Protein AF-A0AAW2REH7-F1 (afdb_monomer)

Solvent-accessible surface area (backbone atoms only — not comparable to full-atom values): 47106 Å² total; per-residue (Å²): 138,81,90,83,89,90,90,88,86,92,88,89,86,88,90,86,88,85,89,90,87,87,89,87,91,90,89,84,91,86,85,89,83,84,87,89,90,84,85,91,84,86,85,89,88,88,84,87,86,88,82,90,85,90,89,83,79,88,84,90,88,89,91,87,80,90,84,90,87,84,85,83,89,87,81,87,89,87,81,86,88,88,88,83,89,88,87,86,92,88,90,82,84,91,71,89,78,70,82,78,76,78,72,70,63,58,42,83,57,56,79,77,49,73,60,99,73,36,41,28,20,41,20,29,31,76,87,78,63,50,67,26,29,35,41,39,27,76,47,54,82,94,41,72,64,36,60,50,51,49,56,44,48,53,52,26,48,64,51,41,74,75,54,86,52,91,24,36,60,43,57,76,52,71,52,75,64,87,57,30,40,38,39,36,29,54,56,56,45,88,26,28,40,48,54,51,32,58,78,56,77,32,49,48,57,68,71,58,51,41,54,39,47,52,28,49,31,53,32,44,30,55,38,47,74,67,43,32,38,54,50,53,52,37,38,73,33,29,28,28,31,83,86,66,54,29,20,48,46,79,50,77,66,40,49,74,62,65,98,66,64,60,81,59,69,89,71,58,53,59,58,31,48,36,49,55,57,75,59,42,81,79,61,70,88,52,56,73,73,44,64,49,34,42,44,41,26,5,44,39,24,31,52,40,21,44,51,62,48,44,43,38,60,74,92,38,71,61,71,54,25,43,55,42,42,68,76,51,75,77,81,75,66,84,90,52,53,73,45,51,49,48,53,39,55,42,30,60,38,79,56,44,80,72,33,68,50,44,59,60,51,59,73,30,70,53,59,47,85,82,73,92,76,86,82,84,85,88,85,81,92,76,92,86,87,81,89,90,76,91,90,87,85,80,86,87,81,90,84,82,90,83,83,86,88,85,90,80,86,89,85,88,86,88,83,90,86,82,88,83,88,84,87,88,79,91,78,87,88,75,83,90,87,92,78,93,76,90,78,91,81,84,90,83,88,82,86,82,88,81,90,77,90,79,88,87,85,90,78,93,77,78,88,77,77,84,68,81,46,72,65,31,76,58,62,41,60,84,71,35,67,57,48,71,59,52,39,46,49,42,47,49,56,45,35,75,75,41,56,56,47,27,35,30,33,37,47,50,38,53,54,14,29,52,36,88,11,27,12,33,22,57,50,27,52,71,56,100,88,40,55,18,22,48,70,15,76,79,25,39,102,63,63,55,54,61,73,54,53,46,57,32,41,56,57,43,41,77,73,26,64,73,68,62,16,46,16,40,50,41,52,52,36,20,48,44,22,38,31,74,30,63,32,43,79,62,83,63,65,29,53,35,12,16,48,87,60,35,50,27,68,46,36,58,62,49,52,80,57,45,84,51,57,67,68,58,47,48,50,45,36,44,76,65,73,34,51,74,64,39,48,62,40,54,59,47,60,42,10,26,21,66,45,40,28,61,61,33,44,44,45,67,47,34,29,96,76,68,70,34,50,39,89,70,48,34,70,68,57,50,56,56,48,43,73,66,35,48,102,48,79,86,32,32,73,35,76,44,52,48,15,81,90,44,34,68,37,39,56,37,60,34,36,42,30,37,77,61,31,51,35,63,35,55,45,53,40,46,41,62,73,43,74,69,46,26,52,49,37,66,41,29,41,73,33,51,67,58,38,37,56,50,32,35,50,35,51,44,56,46,66,60,23,57,53,29,34,70,80,41,60,43,49,34,78,47,57,44,49,77,122

Nearest PDB structures (foldseek):
  3atj-assembly1_A  TM=9.822E-01  e=5.521E-32  Armoracia rusticana
  1gwu-assembly1_A  TM=9.775E-01  e=6.382E-32  Armoracia rusticana
  1gx2-assembly2_B  TM=9.798E-01  e=7.744E-32  Armoracia rusticana
  2ylj-assembly1_A  TM=9.822E-01  e=1.849E-31  Armoracia rusticana
  4atj-assembly2_B  TM=9.798E-01  e=6.497E-31  Armoracia rusticana

Radius of gyration: 36.39 Å; Cα contacts (8 Å, |Δi|>4): 1065; chains: 1; bounding box: 115×126×100 Å

Foldseek 3Di:
DDYDDDDDDDDDDDYDDDDDDDDDDDDDDDDDDDDDDDDDDDDDDDDDDDDDDDDDDDDDDDDDDDDDDDDDDDDDDDDDDDDDDDDDDDDDDDDDPPPPPDDPQKAFDAFDDADPFATWTWIAGPPPRDIWIKGKGFQDPPDPVSVVSVVLVVQLCVLQVPDDDQQAWHWDDWDDDPRMIITTTHDAPPWFQLVVCVLVPHADDLVLLLVQLLLLLRQLVRCVVQLKAQQEQARRQWGAHPVSRTHGGDSSVMDHDDQAWPQQALDYDLLLFALVSVVSVPPTDDDSQLVSLRVLSSSLQRSVCRGGVAGFPNVDPDVRSNVCNNPHFGDQDPSDDPQSSVSSVLSGPNRSVSHDHSVVSCVGVSSDPDDPDDDDDDDDDDDDDDDDDDDDDDDDDDDDDDDDDDDDDDDDDDDDDDDDDDDDDDDDDDDDDDDDDDDDDDDDDDDDDDDDDDDDDDDDDDPPPPDFDDFALCLCCPQQVCLLVLLLVLLVVVCVVPLQLLLLLLVLQLLCCQQLHLQLQQLAPDDPVAHGLCPAPCNPVHRDNSVSLQVSLVSSCVRRNQRAASSQSSLSNNQSSQVVLPFAHARAGGFFHHDQHHDNPSSNQLDDALQDALVSLQVSCVVLVHHPLLSLLSLLSLLAHKDFLLQQVCQLAQPPNNRHHNPLADPVLSVVSCVQRPPDPVRRRGIDRQQPVSHSHRWLSLLVCLVVSNGRGNNSVSLCVDPVSVVSSVVCNVDRPVSRSVNSVSSNSSSGGNGDHDPGHGRDSGSHHRD

InterPro domains:
  IPR000719 Protein kinase domain [PF00069] (106-367)
  IPR000719 Protein kinase domain [PS50011] (106-367)
  IPR000719 Protein kinase domain [SM00220] (106-367)
  IPR000823 Plant peroxidase [PR00461] (480-499)
  IPR000823 Plant peroxidase [PR00461] (504-524)
  IPR000823 Plant peroxidase [PR00461] (544-557)
  IPR000823 Plant peroxidase [PR00461] (563-573)
  IPR000823 Plant peroxidase [PR00461] (582-597)
  IPR000823 Plant peroxidase [PR00461] (629-641)
  IPR000823 Plant peroxidase [PR00461] (689-704)
  IPR000823 Plant peroxidase [PR00461] (705-722)
  IPR000823 Plant peroxidase [PR00461] (745-758)
  IPR002016 Haem peroxidase [PF00141] (491-733)
  IPR002016 Haem peroxidase [PR00458] (502-516)
  IPR002016 Haem peroxidase [PR00458] (564-581)
  IPR002016 Haem peroxidase [PR00458] (582-594)
  IPR002016 Haem peroxidase [PR00458] (630-645)
  IPR002016 Haem peroxidase [PR00458] (691-706)
  IPR002016 Haem peroxidase [PS50873] (470-771)
  IPR010255 Haem peroxidase superfamily [SSF48113] (470-771)

Secondary structure (DSSP, 8-state):
--------------------------------------------------------------------------------------------PPP---------SEEEEEEEEE-SS-EEEEEEETTT--EEEEEEEE--TT-HHHHHHHHHHHHHHHHHTT---TTBPPEEEEEEETTEEEEEEE--SEEEHHHHHHHTTT---HHHHHHHHHHHHHHHHHHHHTTEE----STTTEEEETTS-EEE---TT-EE--SS-----S-S-GGG--THHHHGGG-----HHHHHHHHHHHHHHHHHHHHHSS-TTTTS-THHHHHHHHHS-----TTS-HHHHHHHHHHT-SSGGGSPPHHHHHTSTTTS----S---------------------PPPP----PPPPP-------------PPPP------S---------------PPP----------------------BTTTTTTT-TTHHHHHHHHHHHHHHH-TTHHHHHHHHHHHHHHTT-SSSGGGPPP-SS---GGGSTTTTTT---HHHHHHHHHHHHTTSTTTS-HHHHHHHHHHHHHHHTT-------B---B-S---HHHHHHHSPPTTS-HHHHHHHHHHTT--HHHHHHHHGGGGSSEEEGGGTHHHHH-GGGSSS--TTS-HHHHHHHHHHS-SSGGGGG-EEES-TTTTTS-SSHHHHHHHTT---SHHHHHTTTSHHHHHHHHHHTT-HHHHHHHHHHHHHHHTTTT---TTSSB--SSTTS--

Structure (mmCIF, N/CA/C/O backbone):
data_AF-A0AAW2REH7-F1
#
_entry.id   AF-A0AAW2REH7-F1
#
loop_
_atom_site.group_PDB
_atom_site.id
_atom_site.type_symbol
_atom_site.label_atom_id
_atom_site.label_alt_id
_atom_site.label_comp_id
_atom_site.label_asym_id
_atom_site.label_entity_id
_atom_site.label_seq_id
_atom_site.pdbx_PDB_ins_code
_atom_site.Cartn_x
_atom_site.Cartn_y
_atom_site.Cartn_z
_atom_site.occupancy
_atom_site.B_iso_or_equiv
_atom_site.auth_seq_id
_atom_site.auth_comp_id
_atom_site.auth_asym_id
_atom_site.auth_atom_id
_atom_site.pdbx_PDB_model_num
ATOM 1 N N . MET A 1 1 ? 64.470 -9.430 25.122 1.00 32.47 1 MET A N 1
ATOM 2 C CA . MET A 1 1 ? 65.639 -10.165 24.580 1.00 32.47 1 MET A CA 1
ATOM 3 C C . MET A 1 1 ? 65.199 -11.594 24.276 1.00 32.47 1 MET A C 1
ATOM 5 O O . MET A 1 1 ? 64.355 -12.061 25.032 1.00 32.47 1 MET A O 1
ATOM 9 N N . PRO A 1 2 ? 65.805 -12.320 23.321 1.00 63.19 2 PRO A N 1
ATOM 10 C CA . PRO A 1 2 ? 66.160 -11.927 21.940 1.00 63.19 2 PRO A CA 1
ATOM 11 C C . PRO A 1 2 ? 65.569 -12.940 20.893 1.00 63.19 2 PRO A C 1
ATOM 13 O O . PRO A 1 2 ? 65.320 -14.082 21.247 1.00 63.19 2 PRO A O 1
ATOM 16 N N . ALA A 1 3 ? 65.108 -12.525 19.697 1.00 37.94 3 ALA A N 1
ATOM 17 C CA . ALA A 1 3 ? 65.809 -12.551 18.379 1.00 37.94 3 ALA A CA 1
ATOM 18 C C . ALA A 1 3 ? 65.936 -13.952 17.684 1.00 37.94 3 ALA A C 1
ATOM 20 O O . ALA A 1 3 ? 66.019 -14.944 18.393 1.00 37.94 3 ALA A O 1
ATOM 21 N N . SER A 1 4 ? 66.026 -14.151 16.347 1.00 46.75 4 SER A N 1
ATOM 22 C CA . SER A 1 4 ? 65.626 -13.365 15.140 1.00 46.75 4 SER A CA 1
ATOM 23 C C . SER A 1 4 ? 65.976 -14.073 13.791 1.00 46.75 4 SER A C 1
ATOM 25 O O . SER A 1 4 ? 67.112 -14.519 13.656 1.00 46.75 4 SER A O 1
ATOM 27 N N . SER A 1 5 ? 65.109 -13.967 12.758 1.00 44.22 5 SER A N 1
ATOM 28 C CA . SER A 1 5 ? 65.443 -13.945 11.291 1.00 44.22 5 SER A CA 1
ATOM 29 C C . SER A 1 5 ? 65.987 -15.237 10.597 1.00 44.22 5 SER A C 1
ATOM 31 O O . SER A 1 5 ? 66.189 -16.233 11.283 1.00 44.22 5 SER A O 1
ATOM 33 N N . PRO A 1 6 ? 66.355 -15.226 9.281 1.00 71.50 6 PRO A N 1
ATOM 34 C CA . PRO A 1 6 ? 65.590 -15.051 8.004 1.00 71.50 6 PRO A CA 1
ATOM 35 C C . PRO A 1 6 ? 65.781 -16.304 7.055 1.00 71.50 6 PRO A C 1
ATOM 37 O O . PRO A 1 6 ? 66.101 -17.347 7.625 1.00 71.50 6 PRO A O 1
ATOM 40 N N . PRO A 1 7 ? 65.685 -16.331 5.680 1.00 66.75 7 PRO A N 1
ATOM 41 C CA . PRO A 1 7 ? 65.258 -15.380 4.617 1.00 66.75 7 PRO A CA 1
ATOM 42 C C . PRO A 1 7 ? 64.278 -16.001 3.545 1.00 66.75 7 PRO A C 1
ATOM 44 O O . PRO A 1 7 ? 63.432 -16.814 3.897 1.00 66.75 7 PRO A O 1
ATOM 47 N N . GLY A 1 8 ? 64.371 -15.614 2.249 1.00 34.12 8 GLY A N 1
ATOM 48 C CA . GLY A 1 8 ? 63.684 -16.191 1.051 1.00 34.12 8 GLY A CA 1
ATOM 49 C C . GLY A 1 8 ? 64.672 -16.576 -0.088 1.00 34.12 8 GLY A C 1
ATOM 50 O O . GLY A 1 8 ? 65.869 -16.610 0.217 1.00 34.12 8 GLY A O 1
ATOM 51 N N . PRO A 1 9 ? 64.260 -16.852 -1.366 1.00 54.28 9 PRO A N 1
ATOM 52 C CA . PRO A 1 9 ? 64.170 -15.755 -2.374 1.00 54.28 9 PRO A CA 1
ATOM 53 C C . PRO A 1 9 ? 63.300 -15.929 -3.683 1.00 54.28 9 PRO A C 1
ATOM 55 O O . PRO A 1 9 ? 63.064 -17.029 -4.161 1.00 54.28 9 PRO A O 1
ATOM 58 N N . THR A 1 10 ? 62.913 -14.778 -4.275 1.00 33.84 10 THR A N 1
ATOM 59 C CA . THR A 1 10 ? 62.826 -14.299 -5.707 1.00 33.84 10 THR A CA 1
ATOM 60 C C . THR A 1 10 ? 62.454 -15.145 -6.964 1.00 33.84 10 THR A C 1
ATOM 62 O O . THR A 1 10 ? 62.667 -16.346 -7.050 1.00 33.84 10 THR A O 1
ATOM 65 N N . SER A 1 11 ? 61.999 -14.429 -8.016 1.00 34.47 11 SER A N 1
ATOM 66 C CA . SER A 1 11 ? 61.466 -14.864 -9.336 1.00 34.47 11 SER A CA 1
ATOM 67 C C . SER A 1 11 ? 62.386 -14.662 -10.578 1.00 34.47 11 SER A C 1
ATOM 69 O O . SER A 1 11 ? 63.440 -14.037 -10.473 1.00 34.47 11 SER A O 1
ATOM 71 N N . PRO A 1 12 ? 61.985 -15.181 -11.768 1.00 49.00 12 PRO A N 1
ATOM 72 C CA . PRO A 1 12 ? 62.268 -14.592 -13.110 1.00 49.00 12 PRO A CA 1
ATOM 73 C C . PRO A 1 12 ? 61.066 -14.703 -14.115 1.00 49.00 12 PRO A C 1
ATOM 75 O O . PRO A 1 12 ? 60.048 -15.288 -13.760 1.00 49.00 12 PRO A O 1
ATOM 78 N N . LEU A 1 13 ? 61.105 -14.322 -15.415 1.00 30.31 13 LEU A N 1
ATOM 79 C CA . LEU A 1 13 ? 61.471 -13.061 -16.120 1.00 30.31 13 LEU A CA 1
ATOM 80 C C . LEU A 1 13 ? 61.171 -13.155 -17.663 1.00 30.31 13 LEU A C 1
ATOM 82 O O . LEU A 1 13 ? 61.506 -14.153 -18.282 1.00 30.31 13 LEU A O 1
ATOM 86 N N . ASN A 1 14 ? 60.653 -12.074 -18.278 1.00 30.47 14 ASN A N 1
ATOM 87 C CA . ASN A 1 14 ? 60.900 -11.546 -19.656 1.00 30.47 14 ASN A CA 1
ATOM 88 C C . ASN A 1 14 ? 60.579 -12.250 -21.033 1.00 30.47 14 ASN A C 1
ATOM 90 O O . ASN A 1 14 ? 61.301 -13.115 -21.507 1.00 30.47 14 ASN A O 1
ATOM 94 N N . THR A 1 15 ? 59.652 -11.614 -21.788 1.00 28.64 15 THR A N 1
ATOM 95 C CA . THR A 1 15 ? 59.751 -11.017 -23.172 1.00 28.64 15 THR A CA 1
ATOM 96 C C . THR A 1 15 ? 59.997 -11.774 -24.518 1.00 28.64 15 THR A C 1
ATOM 98 O O . THR A 1 15 ? 61.102 -12.235 -24.771 1.00 28.64 15 THR A O 1
ATOM 101 N N . ARG A 1 16 ? 59.084 -11.475 -25.485 1.00 31.55 16 ARG A N 1
ATOM 102 C CA . ARG A 1 16 ? 59.263 -10.920 -26.880 1.00 31.55 16 ARG A CA 1
ATOM 103 C C . ARG A 1 16 ? 59.405 -11.791 -28.167 1.00 31.55 16 ARG A C 1
ATOM 105 O O . ARG A 1 16 ? 60.116 -12.781 -28.189 1.00 31.55 16 ARG A O 1
ATOM 112 N N . LEU A 1 17 ? 58.882 -11.185 -29.266 1.00 28.41 17 LEU A N 1
ATOM 113 C CA . LEU A 1 17 ? 59.105 -11.398 -30.730 1.00 28.41 17 LEU A CA 1
ATOM 114 C C . LEU A 1 17 ? 58.464 -12.668 -31.374 1.00 28.41 17 LEU A C 1
ATOM 116 O O . LEU A 1 17 ? 58.309 -13.661 -30.680 1.00 28.41 17 LEU A O 1
ATOM 120 N N . SER A 1 18 ? 57.995 -12.717 -32.645 1.00 27.02 18 SER A N 1
ATOM 121 C CA . SER A 1 18 ? 58.090 -11.799 -33.817 1.00 27.02 18 SER A CA 1
ATOM 122 C C . SER A 1 18 ? 56.838 -11.769 -34.748 1.00 27.02 18 SER A C 1
ATOM 124 O O . SER A 1 18 ? 56.016 -12.675 -34.744 1.00 27.02 18 SER A O 1
ATOM 126 N N . SER A 1 19 ? 56.785 -10.711 -35.572 1.00 30.02 19 SER A N 1
ATOM 127 C CA . SER A 1 19 ? 56.015 -10.362 -36.801 1.00 30.02 19 SER A CA 1
ATOM 128 C C . SER A 1 19 ? 55.495 -11.422 -37.807 1.00 30.02 19 SER A C 1
ATOM 130 O O . SER A 1 19 ? 56.209 -12.381 -38.073 1.00 30.02 19 SER A O 1
ATOM 132 N N . GLU A 1 20 ? 54.394 -11.107 -38.534 1.00 27.30 20 GLU A N 1
ATOM 133 C CA . GLU A 1 20 ? 54.388 -10.711 -39.982 1.00 27.30 20 GLU A CA 1
ATOM 134 C C . GLU A 1 20 ? 52.996 -10.195 -40.496 1.00 27.30 20 GLU A C 1
ATOM 136 O O . GLU A 1 20 ? 52.144 -9.841 -39.685 1.00 27.30 20 GLU A O 1
ATOM 141 N N . SER A 1 21 ? 52.798 -9.984 -41.813 1.00 29.58 21 SER A N 1
ATOM 142 C CA . SER A 1 21 ? 51.684 -9.250 -42.508 1.00 29.58 21 SER A CA 1
ATOM 143 C C . SER A 1 21 ? 51.266 -9.996 -43.823 1.00 29.58 21 SER A C 1
ATOM 145 O O . SER A 1 21 ? 51.865 -11.053 -44.019 1.00 29.58 21 SER A O 1
ATOM 147 N N . PRO A 1 22 ? 50.346 -9.568 -44.756 1.00 45.47 22 PRO A N 1
ATOM 148 C CA . PRO A 1 22 ? 49.723 -8.243 -45.010 1.00 45.47 22 PRO A CA 1
ATOM 149 C C . PRO A 1 22 ? 48.229 -8.203 -45.526 1.00 45.47 22 PRO A C 1
ATOM 151 O O . PRO A 1 22 ? 47.463 -9.147 -45.373 1.00 45.47 22 PRO A O 1
ATOM 154 N N . LEU A 1 23 ? 47.841 -7.051 -46.118 1.00 29.48 23 LEU A N 1
ATOM 155 C CA . LEU A 1 23 ? 46.548 -6.584 -46.709 1.00 29.48 23 LEU A CA 1
ATOM 156 C C . LEU A 1 23 ? 46.095 -7.311 -48.017 1.00 29.48 23 LEU A C 1
ATOM 158 O O . LEU A 1 23 ? 46.956 -7.928 -48.646 1.00 29.48 23 LEU A O 1
ATOM 162 N N . PRO A 1 24 ? 44.801 -7.264 -48.467 1.00 40.97 24 PRO A N 1
ATOM 163 C CA . PRO A 1 24 ? 44.053 -6.088 -49.018 1.00 40.97 24 PRO A CA 1
ATOM 164 C C . PRO A 1 24 ? 42.640 -5.868 -48.397 1.00 40.97 24 PRO A C 1
ATOM 166 O O . PRO A 1 24 ? 42.097 -6.782 -47.792 1.00 40.97 24 PRO A O 1
ATOM 169 N N . ARG A 1 25 ? 41.962 -4.699 -48.397 1.00 26.06 25 ARG A N 1
ATOM 170 C CA . ARG A 1 25 ? 41.837 -3.489 -49.266 1.00 26.06 25 ARG A CA 1
ATOM 171 C C . ARG A 1 25 ? 40.714 -3.556 -50.330 1.00 26.06 25 ARG A C 1
ATOM 173 O O . ARG A 1 25 ? 40.903 -4.151 -51.384 1.00 26.06 25 ARG A O 1
ATOM 180 N N . TRP A 1 26 ? 39.618 -2.818 -50.099 1.00 26.12 26 TRP A N 1
ATOM 181 C CA . TRP A 1 26 ? 38.770 -2.200 -51.140 1.00 26.12 26 TRP A CA 1
ATOM 182 C C . TRP A 1 26 ? 38.380 -0.769 -50.716 1.00 26.12 26 TRP A C 1
ATOM 184 O O . TRP A 1 26 ? 38.414 -0.457 -49.526 1.00 26.12 26 TRP A O 1
ATOM 194 N N . GLU A 1 27 ? 38.086 0.116 -51.674 1.00 27.11 27 GLU A N 1
ATOM 195 C CA . GLU A 1 27 ? 37.941 1.570 -51.465 1.00 27.11 27 GLU A CA 1
ATOM 196 C C . GLU A 1 27 ? 36.784 2.160 -52.288 1.00 27.11 27 GLU A C 1
ATOM 198 O O . GLU A 1 27 ? 36.673 1.834 -53.465 1.00 27.11 27 GLU A O 1
ATOM 203 N N . SER A 1 28 ? 36.007 3.086 -51.702 1.00 27.59 28 SER A N 1
ATOM 204 C CA . SER A 1 28 ? 35.508 4.344 -52.319 1.00 27.59 28 SER A CA 1
ATOM 205 C C . SER A 1 28 ? 34.491 5.012 -51.367 1.00 27.59 28 SER A C 1
ATOM 207 O O . SER A 1 28 ? 33.484 4.393 -51.043 1.00 27.59 28 SER A O 1
ATOM 209 N N . ASN A 1 29 ? 34.761 6.156 -50.728 1.00 26.52 29 ASN A N 1
ATOM 210 C CA . ASN A 1 29 ? 34.797 7.547 -51.230 1.00 26.52 29 ASN A CA 1
ATOM 211 C C . ASN A 1 29 ? 33.462 8.128 -51.747 1.00 26.52 29 ASN A C 1
ATOM 213 O O . ASN A 1 29 ? 32.888 7.637 -52.712 1.00 26.52 29 ASN A O 1
ATOM 217 N N . GLY A 1 30 ? 33.059 9.261 -51.153 1.00 25.69 30 GLY A N 1
ATOM 218 C CA . GLY A 1 30 ? 31.955 10.131 -51.581 1.00 25.69 30 GLY A CA 1
ATOM 219 C C . GLY A 1 30 ? 31.806 11.332 -50.632 1.00 25.69 30 GLY A C 1
ATOM 220 O O . GLY A 1 30 ? 31.401 11.158 -49.487 1.00 25.69 30 GLY A O 1
ATOM 221 N N . GLN A 1 31 ? 32.188 12.539 -51.069 1.00 26.86 31 GLN A N 1
ATOM 222 C CA . GLN A 1 31 ? 32.194 13.763 -50.242 1.00 26.86 31 GLN A CA 1
ATOM 223 C C . GLN A 1 31 ? 30.905 14.601 -50.377 1.00 26.86 31 GLN A C 1
ATOM 225 O O . GLN A 1 31 ? 30.107 14.409 -51.289 1.00 26.86 31 GLN A O 1
ATOM 230 N N . ALA A 1 32 ? 30.704 15.536 -49.441 1.00 27.92 32 ALA A N 1
ATOM 231 C CA . ALA A 1 32 ? 29.499 16.362 -49.305 1.00 27.92 32 ALA A CA 1
ATOM 232 C C . ALA A 1 32 ? 29.493 17.640 -50.174 1.00 27.92 32 ALA A C 1
ATOM 234 O O . ALA A 1 32 ? 30.551 18.133 -50.566 1.00 27.92 32 ALA A O 1
ATOM 235 N N . THR A 1 33 ? 28.314 18.249 -50.394 1.00 24.53 33 THR A N 1
ATOM 236 C CA . THR A 1 33 ? 28.188 19.679 -50.776 1.00 24.53 33 THR A CA 1
ATOM 237 C C . THR A 1 33 ? 26.777 20.272 -50.539 1.00 24.53 33 THR A C 1
ATOM 239 O O . THR A 1 33 ? 25.794 19.763 -51.053 1.00 24.53 33 THR A O 1
ATOM 242 N N . VAL A 1 34 ? 26.732 21.343 -49.731 1.00 24.69 34 VAL A N 1
ATOM 243 C CA . VAL A 1 34 ? 25.915 22.596 -49.728 1.00 24.69 34 VAL A CA 1
ATOM 244 C C . VAL A 1 34 ? 24.471 22.674 -50.328 1.00 24.69 34 VAL A C 1
ATOM 246 O O . VAL A 1 34 ? 24.169 22.167 -51.397 1.00 24.69 34 VAL A O 1
ATOM 249 N N . HIS A 1 35 ? 23.617 23.448 -49.625 1.00 26.72 35 HIS A N 1
ATOM 250 C CA . HIS A 1 35 ? 22.295 24.060 -49.956 1.00 26.72 35 HIS A CA 1
ATOM 251 C C . HIS A 1 35 ? 22.165 24.753 -51.356 1.00 26.72 35 HIS A C 1
ATOM 253 O O . HIS A 1 35 ? 23.213 25.006 -51.948 1.00 26.72 35 HIS A O 1
ATOM 259 N N . PRO A 1 36 ? 20.963 25.182 -51.871 1.00 30.89 36 PRO A N 1
ATOM 260 C CA . PRO A 1 36 ? 19.705 25.533 -51.163 1.00 30.89 36 PRO A CA 1
ATOM 261 C C . PRO A 1 36 ? 18.346 25.135 -51.833 1.00 30.89 36 PRO A C 1
ATOM 263 O O . PRO A 1 36 ? 18.282 24.319 -52.745 1.00 30.89 36 PRO A O 1
ATOM 266 N N . LEU A 1 37 ? 17.243 25.716 -51.324 1.00 27.11 37 LEU A N 1
ATOM 267 C CA . LEU A 1 37 ? 15.819 25.541 -51.697 1.00 27.11 37 LEU A CA 1
ATOM 268 C C . LEU A 1 37 ? 15.374 26.198 -53.026 1.00 27.11 37 LEU A C 1
ATOM 270 O O . LEU A 1 37 ? 15.891 27.257 -53.385 1.00 27.11 37 LEU A O 1
ATOM 274 N N . PRO A 1 38 ? 14.257 25.706 -53.605 1.00 28.30 38 PRO A N 1
ATOM 275 C CA . PRO A 1 38 ? 13.285 26.524 -54.341 1.00 28.30 38 PRO A CA 1
ATOM 276 C C . PRO A 1 38 ? 11.845 26.515 -53.749 1.00 28.30 38 PRO A C 1
ATOM 278 O O . PRO A 1 38 ? 11.412 25.563 -53.104 1.00 28.30 38 PRO A O 1
ATOM 281 N N . LEU A 1 39 ? 11.105 27.601 -54.014 1.00 27.64 39 LEU A N 1
ATOM 282 C CA . LEU A 1 39 ? 9.639 27.811 -53.853 1.00 27.64 39 LEU A CA 1
ATOM 283 C C . LEU A 1 39 ? 8.911 27.427 -55.188 1.00 27.64 39 LEU A C 1
ATOM 285 O O . LEU A 1 39 ? 9.640 26.932 -56.053 1.00 27.64 39 LEU A O 1
ATOM 289 N N . PRO A 1 40 ? 7.583 27.627 -55.474 1.00 37.97 40 PRO A N 1
ATOM 290 C CA . PRO A 1 40 ? 6.532 28.512 -54.889 1.00 37.97 40 PRO A CA 1
ATOM 291 C C . PRO A 1 40 ? 5.116 27.817 -54.835 1.00 37.97 40 PRO A C 1
ATOM 293 O O . PRO A 1 40 ? 5.127 26.596 -54.677 1.00 37.97 40 PRO A O 1
ATOM 296 N N . PRO A 1 41 ? 3.903 28.444 -54.987 1.00 37.81 41 PRO A N 1
ATOM 297 C CA . PRO A 1 41 ? 3.486 29.871 -55.017 1.00 37.81 41 PRO A CA 1
ATOM 298 C C . PRO A 1 41 ? 2.196 30.298 -54.239 1.00 37.81 41 PRO A C 1
ATOM 300 O O . PRO A 1 41 ? 1.243 29.538 -54.114 1.00 37.81 41 PRO A O 1
ATOM 303 N N . GLY A 1 42 ? 2.105 31.604 -53.909 1.00 28.19 42 GLY A N 1
ATOM 304 C CA . GLY A 1 42 ? 0.854 32.368 -53.642 1.00 28.19 42 GLY A CA 1
ATOM 305 C C . GLY A 1 42 ? 0.144 32.127 -52.290 1.00 28.19 42 GLY A C 1
ATOM 306 O O . GLY A 1 42 ? 0.381 31.118 -51.644 1.00 28.19 42 GLY A O 1
ATOM 307 N N . ALA A 1 43 ? -0.753 32.985 -51.774 1.00 25.75 43 ALA A N 1
ATOM 308 C CA . ALA A 1 43 ? -1.206 34.351 -52.119 1.00 25.75 43 ALA A CA 1
ATOM 309 C C . ALA A 1 43 ? -2.128 34.872 -50.964 1.00 25.75 43 ALA A C 1
ATOM 311 O O . ALA A 1 43 ? -2.781 34.050 -50.332 1.00 25.75 43 ALA A O 1
ATOM 312 N N . ALA A 1 44 ? -2.298 36.162 -50.618 1.00 27.16 44 ALA A N 1
ATOM 313 C CA . ALA A 1 44 ? -1.615 37.412 -51.002 1.00 27.16 44 ALA A CA 1
ATOM 314 C C . ALA A 1 44 ? -1.693 38.491 -49.866 1.00 27.16 44 ALA A C 1
ATOM 316 O O . ALA A 1 44 ? -1.066 38.318 -48.828 1.00 27.16 44 ALA A O 1
ATOM 317 N N . MET A 1 45 ? -2.426 39.603 -50.060 1.00 28.16 45 MET A N 1
ATOM 318 C CA . MET A 1 45 ? -2.592 40.781 -49.160 1.00 28.16 45 MET A CA 1
ATOM 319 C C . MET A 1 45 ? -4.103 40.962 -48.823 1.00 28.16 45 MET A C 1
ATOM 321 O O . MET A 1 45 ? -4.912 40.300 -49.466 1.00 28.16 45 MET A O 1
ATOM 325 N N . SER A 1 46 ? -4.629 41.796 -47.904 1.00 26.70 46 SER A N 1
ATOM 326 C CA . SER A 1 46 ? -4.168 42.911 -47.029 1.00 26.70 46 SER A C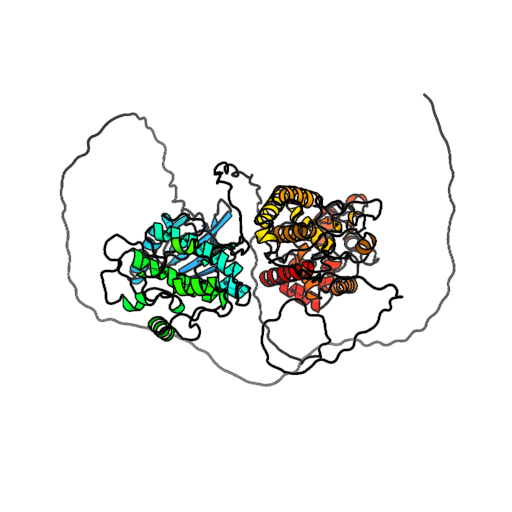A 1
ATOM 327 C C . SER A 1 46 ? -5.201 43.057 -45.851 1.00 26.70 46 SER A C 1
ATOM 329 O O . SER A 1 46 ? -6.052 42.180 -45.746 1.00 26.70 46 SER A O 1
ATOM 331 N N . SER A 1 47 ? -5.294 44.042 -44.931 1.00 27.70 47 SER A N 1
ATOM 332 C CA . SER A 1 47 ? -4.608 45.324 -44.630 1.00 27.70 47 SER A CA 1
ATOM 333 C C . SER A 1 47 ? -4.780 45.728 -43.130 1.00 27.70 47 SER A C 1
ATOM 335 O O . SER A 1 47 ? -5.309 44.968 -42.324 1.00 27.70 47 SER A O 1
ATOM 337 N N . GLN A 1 48 ? -4.370 46.954 -42.764 1.00 28.98 48 GLN A N 1
ATOM 338 C CA . GLN A 1 48 ? -4.800 47.751 -41.582 1.00 28.98 48 GLN A CA 1
ATOM 339 C C . GLN A 1 48 ? -5.865 48.818 -42.016 1.00 28.98 48 GLN A C 1
ATOM 341 O O . GLN A 1 48 ? -6.156 48.819 -43.219 1.00 28.98 48 GLN A O 1
ATOM 346 N N . PRO A 1 49 ? -6.441 49.734 -41.173 1.00 39.38 49 PRO A N 1
ATOM 347 C CA . PRO A 1 49 ? -6.114 50.111 -39.782 1.00 39.38 49 PRO A CA 1
ATOM 348 C C . PRO A 1 49 ? -7.314 50.305 -38.788 1.00 39.38 49 PRO A C 1
ATOM 350 O O . PRO A 1 49 ? -8.408 49.787 -38.970 1.00 39.38 49 PRO A O 1
ATOM 353 N N . THR A 1 50 ? -7.009 51.025 -37.699 1.00 27.45 50 THR A N 1
ATOM 354 C CA . THR A 1 50 ? -7.723 51.523 -36.489 1.00 27.45 50 THR A CA 1
ATOM 355 C C . THR A 1 50 ? -8.913 52.502 -36.720 1.00 27.45 50 THR A C 1
ATOM 357 O O . THR A 1 50 ? -9.184 52.808 -37.878 1.00 27.45 50 THR A O 1
ATOM 360 N N . PRO A 1 51 ? -9.539 53.158 -35.691 1.00 45.16 51 PRO A N 1
ATOM 361 C CA . PRO A 1 51 ? -9.815 52.821 -34.265 1.00 45.16 51 PRO A CA 1
ATOM 362 C C . PRO A 1 51 ? -11.262 53.157 -33.756 1.00 45.16 51 PRO A C 1
ATOM 364 O O . PRO A 1 51 ? -12.018 53.861 -34.410 1.00 45.16 51 PRO A O 1
ATOM 367 N N . ALA A 1 52 ? -11.533 52.819 -32.479 1.00 27.67 52 ALA A N 1
ATOM 368 C CA . ALA A 1 52 ? -12.390 53.546 -31.506 1.00 27.67 52 ALA A CA 1
ATOM 369 C C . ALA A 1 52 ? -13.927 53.660 -31.701 1.00 27.67 52 ALA A C 1
ATOM 371 O O . ALA A 1 52 ? -14.482 53.601 -32.791 1.00 27.67 52 ALA A O 1
ATOM 372 N N . SER A 1 53 ? -14.633 53.869 -30.579 1.00 29.06 53 SER A N 1
ATOM 373 C CA . SER A 1 53 ? -16.034 54.330 -30.499 1.00 29.06 53 SER A CA 1
ATOM 374 C C . SER A 1 53 ? -16.307 54.960 -29.115 1.00 29.06 53 SER A C 1
ATOM 376 O O . SER A 1 53 ? -15.869 54.385 -28.117 1.00 29.06 53 SER A O 1
ATOM 378 N N . PRO A 1 54 ? -16.977 56.129 -29.018 1.00 36.91 54 PRO A N 1
ATOM 379 C CA . PRO A 1 54 ? -17.231 56.833 -27.754 1.00 36.91 54 PRO A CA 1
ATOM 380 C C . PRO A 1 54 ? -18.653 56.605 -27.203 1.00 36.91 54 PRO A C 1
ATOM 382 O O . PRO A 1 54 ? -19.535 56.137 -27.919 1.00 36.91 54 PRO A O 1
ATOM 385 N N . ALA A 1 55 ? -18.904 57.036 -25.960 1.00 29.06 55 ALA A N 1
ATOM 386 C CA . ALA A 1 55 ? -20.258 57.176 -25.419 1.00 29.06 55 ALA A CA 1
ATOM 387 C C . ALA A 1 55 ? -20.405 58.415 -24.512 1.00 29.06 55 ALA A C 1
ATOM 389 O O . ALA A 1 55 ? -19.746 58.545 -23.483 1.00 29.06 55 ALA A O 1
ATOM 390 N N . GLY A 1 56 ? -21.327 59.294 -24.898 1.00 27.75 56 GLY A N 1
ATOM 391 C CA . GLY A 1 56 ? -21.913 60.393 -24.126 1.00 27.75 56 GLY A CA 1
ATOM 392 C C . GLY A 1 56 ? -23.270 60.746 -24.766 1.00 27.75 56 GLY A C 1
ATOM 393 O O . GLY A 1 56 ? -23.531 60.312 -25.883 1.00 27.75 56 GLY A O 1
ATOM 394 N N . SER A 1 57 ? -24.180 61.496 -24.143 1.00 29.34 57 SER A N 1
ATOM 395 C CA . SER A 1 57 ? -24.118 62.163 -22.834 1.00 29.34 57 SER A CA 1
ATOM 396 C C . SER A 1 57 ? -25.503 62.684 -22.405 1.00 29.34 57 SER A C 1
ATOM 398 O O . SER A 1 57 ? -26.236 63.146 -23.268 1.00 29.34 57 SER A O 1
ATOM 400 N N . LYS A 1 58 ? -25.751 62.740 -21.084 1.00 29.14 58 LYS A N 1
ATOM 401 C CA . LYS A 1 58 ? -26.571 63.733 -20.336 1.00 29.14 58 LYS A CA 1
ATOM 402 C C . LYS A 1 58 ? -28.014 64.092 -20.758 1.00 29.14 58 LYS A C 1
ATOM 404 O O . LYS A 1 58 ? -28.258 64.578 -21.854 1.00 29.14 58 LYS A O 1
ATOM 409 N N . SER A 1 59 ? -28.867 64.199 -19.731 1.00 26.52 59 SER A N 1
ATOM 410 C CA . SER A 1 59 ? -29.623 65.440 -19.462 1.00 26.52 59 SER A CA 1
ATOM 411 C C . SER A 1 59 ? -29.896 65.621 -17.951 1.00 26.52 59 SER A C 1
ATOM 413 O O . SER A 1 59 ? -30.580 64.795 -17.351 1.00 26.52 59 SER A O 1
ATOM 415 N N . ASP A 1 60 ? -29.327 66.679 -17.355 1.00 31.83 60 ASP A N 1
ATOM 416 C CA . ASP A 1 60 ? -29.530 67.211 -15.981 1.00 31.83 60 ASP A CA 1
ATOM 417 C C . ASP A 1 60 ? -30.908 67.961 -15.891 1.00 31.83 60 ASP A C 1
ATOM 419 O O . ASP A 1 60 ? -31.486 68.205 -16.948 1.00 31.83 60 ASP A O 1
ATOM 423 N N . PHE A 1 61 ? -31.595 68.383 -14.803 1.00 27.77 61 PHE A N 1
ATOM 424 C CA . PHE A 1 61 ? -31.455 68.695 -13.343 1.00 27.77 61 PHE A CA 1
ATOM 425 C C . PHE A 1 61 ? -32.901 68.629 -12.698 1.00 27.77 61 PHE A C 1
ATOM 427 O O . PHE A 1 61 ? -33.781 68.144 -13.413 1.00 27.77 61 PHE A O 1
ATOM 434 N N . PRO A 1 62 ? -33.292 69.162 -11.491 1.00 44.97 62 PRO A N 1
ATOM 435 C CA . PRO A 1 62 ? -32.624 69.573 -10.219 1.00 44.97 62 PRO A CA 1
ATOM 436 C C . PRO A 1 62 ? -33.227 68.857 -8.954 1.00 44.97 62 PRO A C 1
ATOM 438 O O . PRO A 1 62 ? -34.082 67.992 -9.094 1.00 44.97 62 PRO A O 1
ATOM 441 N N . GLY A 1 63 ? -32.906 69.137 -7.674 1.00 27.72 63 GLY A N 1
ATOM 442 C CA . GLY A 1 63 ? -31.852 69.963 -7.048 1.00 27.72 63 GLY A CA 1
ATOM 443 C C . GLY A 1 63 ? -32.333 70.922 -5.924 1.00 27.72 63 GLY A C 1
ATOM 444 O O . GLY A 1 63 ? -32.900 71.956 -6.253 1.00 27.72 63 GLY A O 1
ATOM 445 N N . ALA A 1 64 ? -32.072 70.603 -4.637 1.00 26.39 64 ALA A N 1
ATOM 446 C CA . ALA A 1 64 ? -32.091 71.457 -3.408 1.00 26.39 64 ALA A CA 1
ATOM 447 C C . ALA A 1 64 ? -31.984 70.560 -2.135 1.00 26.39 64 ALA A C 1
ATOM 449 O O . ALA A 1 64 ? -32.340 69.390 -2.227 1.00 26.39 64 ALA A O 1
ATOM 450 N N . SER A 1 65 ? -31.610 70.984 -0.913 1.00 28.06 65 SER A N 1
ATOM 451 C CA . SER A 1 65 ? -30.593 71.943 -0.413 1.00 28.06 65 SER A CA 1
ATOM 452 C C . SER A 1 65 ? -30.362 71.706 1.111 1.00 28.06 65 SER A C 1
ATOM 454 O O . SER A 1 65 ? -31.156 71.029 1.756 1.00 28.06 65 SER A O 1
ATOM 456 N N . THR A 1 66 ? -29.271 72.227 1.689 1.00 24.62 66 THR A N 1
ATOM 457 C CA . THR A 1 66 ? -28.841 72.115 3.117 1.00 24.62 66 THR A CA 1
ATOM 458 C C . THR A 1 66 ? -29.631 73.082 4.060 1.00 24.62 66 THR A C 1
ATOM 460 O O . THR A 1 66 ? -30.491 73.774 3.507 1.00 24.62 66 THR A O 1
ATOM 463 N N . PRO A 1 67 ? -29.414 73.219 5.413 1.00 36.22 67 PRO A N 1
ATOM 464 C CA . PRO A 1 67 ? -28.294 72.737 6.265 1.00 36.22 67 PRO A CA 1
ATOM 465 C C . PRO A 1 67 ? -28.543 72.328 7.766 1.00 36.22 67 PRO A C 1
ATOM 467 O O . PRO A 1 67 ? -29.543 72.660 8.385 1.00 36.22 67 PRO A O 1
ATOM 470 N N . SER A 1 68 ? -27.500 71.724 8.371 1.00 24.73 68 SER A N 1
ATOM 471 C CA . SER A 1 68 ? -26.922 71.951 9.734 1.00 24.73 68 SER A CA 1
ATOM 472 C C . SER A 1 68 ? -27.655 71.759 11.096 1.00 24.73 68 SER A C 1
ATOM 474 O O . SER A 1 68 ? -28.705 72.334 11.343 1.00 24.73 68 SER A O 1
ATOM 476 N N . GLN A 1 69 ? -26.854 71.227 12.049 1.00 25.42 69 GLN A N 1
ATOM 477 C CA . GLN A 1 69 ? -26.673 71.612 13.481 1.00 25.42 69 GLN A CA 1
ATOM 478 C C . GLN A 1 69 ? -27.392 70.901 14.667 1.00 25.42 69 GLN A C 1
ATOM 480 O O . GLN A 1 69 ? -28.494 70.379 14.576 1.00 25.42 69 GLN A O 1
ATOM 485 N N . SER A 1 70 ? -26.693 70.978 15.820 1.00 27.08 70 SER A N 1
ATOM 486 C CA . SER A 1 70 ? -27.054 70.710 17.237 1.00 27.08 70 SER A CA 1
ATOM 487 C C . SER A 1 70 ? -27.316 69.280 17.765 1.00 27.08 70 SER A C 1
ATOM 489 O O . SER A 1 70 ? -28.348 68.669 17.517 1.00 27.08 70 SER A O 1
ATOM 491 N N . SER A 1 71 ? -26.414 68.835 18.651 1.00 28.11 71 SER A N 1
ATOM 492 C CA . SER A 1 71 ? -26.678 68.016 19.863 1.00 28.11 71 SER A CA 1
ATOM 493 C C . SER A 1 71 ? -27.272 68.914 20.988 1.00 28.11 71 SER A C 1
ATOM 495 O O . SER A 1 71 ? -27.184 70.133 20.802 1.00 28.11 71 SER A O 1
ATOM 497 N N . PRO A 1 72 ? -27.798 68.435 22.159 1.00 40.62 72 PRO A N 1
ATOM 498 C CA . PRO A 1 72 ? -27.061 67.558 23.111 1.00 40.62 72 PRO A CA 1
ATOM 499 C C . PRO A 1 72 ? -27.886 66.650 24.087 1.00 40.62 72 PRO A C 1
ATOM 501 O O . PRO A 1 72 ? -29.093 66.802 24.195 1.00 40.62 72 PRO A O 1
ATOM 504 N N . LEU A 1 73 ? -27.181 65.832 24.910 1.00 25.36 73 LEU A N 1
ATOM 505 C CA . LEU A 1 73 ? -27.586 65.282 26.245 1.00 25.36 73 LEU A CA 1
ATOM 506 C C . LEU A 1 73 ? -28.835 64.343 26.294 1.00 25.36 73 LEU A C 1
ATOM 508 O O . LEU A 1 73 ? -29.733 64.456 25.481 1.00 25.36 73 LEU A O 1
ATOM 512 N N . SER A 1 74 ? -29.033 63.381 27.214 1.00 26.66 74 SER A N 1
ATOM 513 C CA . SER A 1 74 ? -28.267 62.717 28.307 1.00 26.66 74 SER A CA 1
ATOM 514 C C . SER A 1 74 ? -28.995 61.365 28.630 1.00 26.66 74 SER A C 1
ATOM 516 O O . SER A 1 74 ? -29.731 60.917 27.758 1.00 26.66 74 SER A O 1
ATOM 518 N N . SER A 1 75 ? -28.931 60.618 29.752 1.00 26.75 75 SER A N 1
ATOM 519 C CA . SER A 1 75 ? -28.246 60.616 31.075 1.00 26.75 75 SER A CA 1
ATOM 520 C C . SER A 1 75 ? -28.378 59.197 31.718 1.00 26.75 75 SER A C 1
ATOM 522 O O . SER A 1 75 ? -29.076 58.353 31.167 1.00 26.75 75 SER A O 1
ATOM 524 N N . PHE A 1 76 ? -27.771 58.975 32.902 1.00 27.23 76 PHE A N 1
ATOM 525 C CA . PHE A 1 76 ? -27.882 57.799 33.812 1.00 27.23 76 PHE A CA 1
ATOM 526 C C . PHE A 1 76 ? -27.203 56.484 33.337 1.00 27.23 76 PHE A C 1
ATOM 528 O O . PHE A 1 76 ? -27.420 56.041 32.219 1.00 27.23 76 PHE A O 1
ATOM 535 N N . SER A 1 77 ? -26.243 55.860 34.048 1.00 26.94 77 SER A N 1
ATOM 536 C CA . SER A 1 77 ? -26.097 55.446 35.476 1.00 26.94 77 SER A CA 1
ATOM 537 C C . SER A 1 77 ? -26.710 54.058 35.759 1.00 26.94 77 SER A C 1
ATOM 539 O O . SER A 1 77 ? -27.810 53.788 35.297 1.00 26.94 77 SER A O 1
ATOM 541 N N . THR A 1 78 ? -26.081 53.128 36.498 1.00 28.19 78 THR A N 1
ATOM 542 C CA . THR A 1 78 ? -24.799 53.160 37.254 1.00 28.19 78 THR A CA 1
ATOM 543 C C . THR A 1 78 ? -24.195 51.746 37.404 1.00 28.19 78 THR A C 1
ATOM 545 O O . THR A 1 78 ? -24.875 50.746 37.183 1.00 28.19 78 THR A O 1
ATOM 548 N N . LYS A 1 79 ? -22.932 51.650 37.851 1.00 31.34 79 LYS A N 1
ATOM 549 C CA . LYS A 1 79 ? -22.277 50.418 38.344 1.00 31.34 79 LYS A CA 1
ATOM 550 C C . LYS A 1 79 ? -21.642 50.684 39.725 1.00 31.34 79 LYS A C 1
ATOM 552 O O . LYS A 1 79 ? -21.121 51.782 39.892 1.00 31.34 79 LYS A O 1
ATOM 557 N N . PRO A 1 80 ? -21.623 49.720 40.667 1.00 33.47 80 PRO A N 1
ATOM 558 C CA . PRO A 1 80 ? -20.782 49.790 41.869 1.00 33.47 80 PRO A CA 1
ATOM 559 C C . PRO A 1 80 ? -19.340 49.299 41.627 1.00 33.47 80 PRO A C 1
ATOM 561 O O . PRO A 1 80 ? -19.109 48.416 40.798 1.00 33.47 80 PRO A O 1
ATOM 564 N N . GLU A 1 81 ? -18.390 49.866 42.374 1.00 27.84 81 GLU A N 1
ATOM 565 C CA . GLU A 1 81 ? -16.946 49.541 42.392 1.00 27.84 81 GLU A CA 1
ATOM 566 C C . GLU A 1 81 ? -16.637 48.508 43.525 1.00 27.84 81 GLU A C 1
ATOM 568 O O . GLU A 1 81 ? -17.576 47.864 43.987 1.00 27.84 81 GLU A O 1
ATOM 573 N N . PHE A 1 82 ? -15.437 48.194 44.057 1.00 28.58 82 PHE A N 1
ATOM 574 C CA . PHE A 1 82 ? -14.046 48.733 44.097 1.00 28.58 82 PHE A CA 1
ATOM 575 C C . PHE A 1 82 ? -13.123 47.618 44.725 1.00 28.58 82 PHE A C 1
ATOM 577 O O . PHE A 1 82 ? -13.646 46.521 44.935 1.00 28.58 82 PHE A O 1
ATOM 584 N N . PRO A 1 83 ? -11.854 47.814 45.194 1.00 42.97 83 PRO A N 1
ATOM 585 C CA . PRO A 1 83 ? -10.725 48.694 44.804 1.00 42.97 83 PRO A CA 1
ATOM 586 C C . PRO A 1 83 ? -9.320 47.993 44.742 1.00 42.97 83 PRO A C 1
ATOM 588 O O . PRO A 1 83 ? -9.179 46.826 45.090 1.00 42.97 83 PRO A O 1
ATOM 591 N N . GLY A 1 84 ? -8.254 48.754 44.406 1.00 28.12 84 GLY A N 1
ATOM 592 C CA . GLY A 1 84 ? -6.822 48.425 44.654 1.00 28.12 84 GLY A CA 1
ATOM 593 C C . GLY A 1 84 ? -5.934 48.453 43.388 1.00 28.12 84 GLY A C 1
ATOM 594 O O . GLY A 1 84 ? -5.998 47.524 42.596 1.00 28.12 84 GLY A O 1
ATOM 595 N N . ALA A 1 85 ? -5.241 49.544 43.014 1.00 28.28 85 ALA A N 1
ATOM 596 C CA . ALA A 1 85 ? -4.020 50.158 43.596 1.00 28.28 85 ALA A CA 1
ATOM 597 C C . ALA A 1 85 ? -2.739 49.292 43.419 1.00 28.28 85 ALA A C 1
ATOM 599 O O . ALA A 1 85 ? -2.776 48.114 43.745 1.00 28.28 85 ALA A O 1
ATOM 600 N N . SER A 1 86 ? -1.579 49.786 42.943 1.00 28.69 86 SER A N 1
ATOM 601 C CA . SER A 1 86 ? -1.083 51.171 42.724 1.00 28.69 86 SER A CA 1
ATOM 602 C C . SER A 1 86 ? -0.097 51.299 41.518 1.00 28.69 86 SER A C 1
ATOM 604 O O . SER A 1 86 ? 0.113 50.334 40.790 1.00 28.69 86 SER A O 1
ATOM 606 N N . ILE A 1 87 ? 0.468 52.498 41.260 1.00 30.66 87 ILE A N 1
ATOM 607 C CA . ILE A 1 87 ? 1.293 52.866 40.071 1.00 30.66 87 ILE A CA 1
ATOM 608 C C . ILE A 1 87 ? 2.572 53.623 40.517 1.00 30.66 87 ILE A C 1
ATOM 610 O O . ILE A 1 87 ? 2.500 54.341 41.516 1.00 30.66 87 ILE A O 1
ATOM 614 N N . PRO A 1 88 ? 3.731 53.478 39.831 1.00 33.62 88 PRO A N 1
ATOM 615 C CA . PRO A 1 88 ? 4.297 54.593 39.027 1.00 33.62 88 PRO A CA 1
ATOM 616 C C . PRO A 1 88 ? 4.996 54.098 37.725 1.00 33.62 88 PRO A C 1
ATOM 618 O O . PRO A 1 88 ? 5.756 53.140 37.755 1.00 33.62 88 PRO A O 1
ATOM 621 N N . SER A 1 89 ? 4.734 54.574 36.501 1.00 28.36 89 SER A N 1
ATOM 622 C CA . SER A 1 89 ? 4.848 55.927 35.913 1.00 28.36 89 SER A CA 1
ATOM 623 C C . SER A 1 89 ? 6.281 56.484 35.762 1.00 28.36 89 SER A C 1
ATOM 625 O O . SER A 1 89 ? 6.806 57.052 36.714 1.00 28.36 89 SER A O 1
ATOM 627 N N . GLN A 1 90 ? 6.855 56.415 34.547 1.00 34.91 90 GLN A N 1
ATOM 628 C CA . GLN A 1 90 ? 7.417 57.535 33.744 1.00 34.91 90 GLN A CA 1
ATOM 629 C C . GLN A 1 90 ? 7.894 57.001 32.351 1.00 34.91 90 GLN A C 1
ATOM 631 O O . GLN A 1 90 ? 8.050 55.785 32.217 1.00 34.91 90 GLN A O 1
ATOM 636 N N . PRO A 1 91 ? 8.035 57.834 31.289 1.00 44.25 91 PRO A N 1
ATOM 637 C CA . PRO A 1 91 ? 7.914 57.370 29.893 1.00 44.25 91 PRO A CA 1
ATOM 638 C C . PRO A 1 91 ? 9.149 57.566 28.987 1.00 44.25 91 PRO A C 1
ATOM 640 O O . PRO A 1 91 ? 9.920 58.498 29.180 1.00 44.25 91 PRO A O 1
ATOM 643 N N . TYR A 1 92 ? 9.232 56.782 27.901 1.00 27.69 92 TYR A N 1
ATOM 644 C CA . TYR A 1 92 ? 10.000 57.083 26.674 1.00 27.69 92 TYR A CA 1
ATOM 645 C C . TYR A 1 92 ? 9.234 56.582 25.416 1.00 27.69 92 TYR A C 1
ATOM 647 O O . TYR A 1 92 ? 8.272 55.825 25.570 1.00 27.69 92 TYR A O 1
ATOM 655 N N . PRO A 1 93 ? 9.520 57.093 24.196 1.00 32.69 93 PRO A N 1
ATOM 656 C CA . PRO A 1 93 ? 8.462 57.367 23.213 1.00 32.69 93 PRO A CA 1
ATOM 657 C C . PRO A 1 93 ? 8.048 56.217 22.280 1.00 32.69 93 PRO A C 1
ATOM 659 O O . PRO A 1 93 ? 8.783 55.267 22.016 1.00 32.69 93 PRO A O 1
ATOM 662 N N . LEU A 1 94 ? 6.850 56.384 21.711 1.00 30.88 94 LEU A N 1
ATOM 663 C CA . LEU A 1 94 ? 6.253 55.524 20.689 1.00 30.88 94 LEU A CA 1
ATOM 664 C C . LEU A 1 94 ? 7.105 55.450 19.411 1.00 30.88 94 LEU A C 1
ATOM 666 O O . LEU A 1 94 ? 7.390 56.466 18.782 1.00 30.88 94 LEU A O 1
ATOM 670 N N . SER A 1 95 ? 7.374 54.226 18.957 1.00 31.53 95 SER A N 1
ATOM 671 C CA . SER A 1 95 ? 7.603 53.926 17.538 1.00 31.53 95 SER A CA 1
ATOM 672 C C . SER A 1 95 ? 6.334 53.288 16.959 1.00 31.53 95 SER A C 1
ATOM 674 O O . SER A 1 95 ? 5.717 52.468 17.647 1.00 31.53 95 SER A O 1
ATOM 676 N N . PRO A 1 96 ? 5.909 53.620 15.727 1.00 35.56 96 PRO A N 1
ATOM 677 C CA . PRO A 1 96 ? 4.684 53.072 15.156 1.00 35.56 96 PRO A CA 1
ATOM 678 C C . PRO A 1 96 ? 4.865 51.588 14.819 1.00 35.56 96 PRO A C 1
ATOM 680 O O . PRO A 1 96 ? 5.448 51.230 13.794 1.00 35.56 96 PRO A O 1
ATOM 683 N N . VAL A 1 97 ? 4.332 50.705 15.668 1.00 32.66 97 VAL A N 1
ATOM 684 C CA . VAL A 1 97 ? 4.203 49.278 15.350 1.00 32.66 97 VAL A CA 1
ATOM 685 C C . VAL A 1 97 ? 3.147 49.138 14.255 1.00 32.66 97 VAL A C 1
ATOM 687 O O . VAL A 1 97 ? 1.952 49.028 14.525 1.00 32.66 97 VAL A O 1
ATOM 690 N N . GLY A 1 98 ? 3.600 49.178 13.000 1.00 33.00 98 GLY A N 1
ATOM 691 C CA . GLY A 1 98 ? 2.755 48.932 11.838 1.00 33.00 98 GLY A CA 1
ATOM 692 C C . GLY A 1 98 ? 2.024 47.600 11.991 1.00 33.00 98 GLY A C 1
ATOM 693 O O . GLY A 1 98 ? 2.635 46.595 12.365 1.00 33.00 98 GLY A O 1
ATOM 694 N N . SER A 1 99 ? 0.714 47.605 11.730 1.00 37.56 99 SER A N 1
ATOM 695 C CA . SER A 1 99 ? -0.151 46.445 11.951 1.00 37.56 99 SER A CA 1
ATOM 696 C C . SER A 1 99 ? 0.399 45.214 11.228 1.00 37.56 99 SER A C 1
ATOM 698 O O . SER A 1 99 ? 0.363 45.127 9.996 1.00 37.56 99 SER A O 1
ATOM 700 N N . LYS A 1 100 ? 0.927 44.252 11.998 1.00 33.06 100 LYS A N 1
ATOM 701 C CA . LYS A 1 100 ? 1.355 42.949 11.481 1.00 33.06 100 LYS A CA 1
ATOM 702 C C . LYS A 1 100 ? 0.109 42.174 11.072 1.00 33.06 100 LYS A C 1
ATOM 704 O O . LYS A 1 100 ? -0.434 41.403 11.856 1.00 33.06 100 LYS A O 1
ATOM 709 N N . ARG A 1 101 ? -0.324 42.406 9.830 1.00 39.25 101 ARG A N 1
ATOM 710 C CA . ARG A 1 101 ? -1.407 41.702 9.140 1.00 39.25 101 ARG A CA 1
ATOM 711 C C . ARG A 1 101 ? -1.206 40.198 9.327 1.00 39.25 101 ARG A C 1
ATOM 713 O O . ARG A 1 101 ? -0.309 39.617 8.714 1.00 39.25 101 ARG A O 1
ATOM 720 N N . VAL A 1 102 ? -1.990 39.603 10.227 1.00 40.59 102 VAL A N 1
ATOM 721 C CA . VAL A 1 102 ? -1.852 38.197 10.615 1.00 40.59 102 VAL A CA 1
ATOM 722 C C . VAL A 1 102 ? -2.061 37.355 9.362 1.00 40.59 102 VAL A C 1
ATOM 724 O O . VAL A 1 102 ? -3.126 37.393 8.749 1.00 40.59 102 VAL A O 1
ATOM 727 N N . LYS A 1 103 ? -1.018 36.639 8.932 1.00 55.47 103 LYS A N 1
ATOM 728 C CA . LYS A 1 103 ? -1.161 35.643 7.869 1.00 55.47 103 LYS A CA 1
ATOM 729 C C . LYS A 1 103 ? -1.963 34.489 8.460 1.00 55.47 103 LYS A C 1
ATOM 731 O O . LYS A 1 103 ? -1.566 33.987 9.508 1.00 55.47 103 LYS A O 1
ATOM 736 N N . SER A 1 104 ? -3.045 34.077 7.793 1.00 65.38 104 SER A N 1
ATOM 737 C CA . SER A 1 104 ? -3.818 32.902 8.212 1.00 65.38 104 SER A CA 1
ATOM 738 C C . SER A 1 104 ? -2.885 31.719 8.485 1.00 65.38 104 SER A C 1
ATOM 740 O O . SER A 1 104 ? -1.947 31.456 7.718 1.00 65.38 104 SER A O 1
ATOM 742 N N . GLN A 1 105 ? -3.162 31.021 9.587 1.00 79.88 105 GLN A N 1
ATOM 743 C CA . GLN A 1 105 ? -2.417 29.856 10.063 1.00 79.88 105 GLN A CA 1
ATOM 744 C C . GLN A 1 105 ? -2.416 28.709 9.036 1.00 79.88 105 GLN A C 1
ATOM 746 O O . GLN A 1 105 ? -1.563 27.825 9.096 1.00 79.88 105 GLN A O 1
ATOM 751 N N . TRP A 1 106 ? -3.333 28.736 8.065 1.00 83.25 106 TRP A N 1
ATOM 752 C CA . TRP A 1 106 ? -3.475 27.726 7.025 1.00 83.25 106 TRP A CA 1
ATOM 753 C C . TRP A 1 106 ? -2.907 28.209 5.683 1.00 83.25 106 TRP A C 1
ATOM 755 O O . TRP A 1 106 ? -3.076 29.352 5.252 1.00 83.25 106 TRP A O 1
ATOM 765 N N . GLN A 1 107 ? -2.200 27.319 4.990 1.00 87.94 107 GLN A N 1
ATOM 766 C CA . GLN A 1 107 ? -1.732 27.522 3.625 1.00 87.94 107 GLN A CA 1
ATOM 767 C C . GLN A 1 107 ? -2.630 26.756 2.658 1.00 87.94 107 GLN A C 1
ATOM 769 O O . GLN A 1 107 ? -2.590 25.530 2.610 1.00 87.94 107 GLN A O 1
ATOM 774 N N . LYS A 1 108 ? -3.416 27.498 1.871 1.00 91.44 108 LYS A N 1
ATOM 775 C CA . LYS A 1 108 ? -4.221 26.975 0.763 1.00 91.44 108 LYS A CA 1
ATOM 776 C C . LYS A 1 108 ? -3.343 26.205 -0.232 1.00 91.44 108 LYS A C 1
ATOM 778 O O . LYS A 1 108 ? -2.324 26.723 -0.685 1.00 91.44 108 LYS A O 1
ATOM 783 N N . GLY A 1 109 ? -3.758 24.988 -0.569 1.00 89.69 109 GLY A N 1
ATOM 784 C CA . GLY A 1 109 ? -3.107 24.098 -1.528 1.00 89.69 109 GLY A CA 1
ATOM 785 C C . GLY A 1 109 ? -4.037 23.710 -2.681 1.00 89.69 109 GLY A C 1
ATOM 786 O O . GLY A 1 109 ? -4.734 24.547 -3.255 1.00 89.69 109 GLY A O 1
ATOM 787 N N . LYS A 1 110 ? -4.025 22.428 -3.060 1.00 88.62 110 LYS A N 1
ATOM 788 C CA . LYS A 1 110 ? -4.732 21.917 -4.246 1.00 88.62 110 LYS A CA 1
ATOM 789 C C . LYS A 1 110 ? -6.256 21.897 -4.054 1.00 88.62 110 LYS A C 1
ATOM 791 O O . LYS A 1 110 ? -6.745 21.406 -3.040 1.00 88.62 110 LYS A O 1
ATOM 796 N N . LEU A 1 111 ? -7.000 22.332 -5.075 1.00 88.44 111 LEU A N 1
ATOM 797 C CA . LEU A 1 111 ? -8.453 22.140 -5.181 1.00 88.44 111 LEU A CA 1
ATOM 798 C C . LEU A 1 111 ? -8.802 20.637 -5.194 1.00 88.44 111 LEU A C 1
ATOM 800 O O . LEU A 1 111 ? -8.282 19.891 -6.027 1.00 88.44 111 LEU A O 1
ATOM 804 N N . ILE A 1 112 ? -9.699 20.214 -4.303 1.00 83.12 112 ILE A N 1
ATOM 805 C CA . ILE A 1 112 ? -10.208 18.833 -4.200 1.00 83.12 112 ILE A CA 1
ATOM 806 C C . ILE A 1 112 ? -11.701 18.703 -4.514 1.00 83.12 112 ILE A C 1
ATOM 808 O O . ILE A 1 112 ? -12.140 17.615 -4.871 1.00 83.12 112 ILE A O 1
ATOM 812 N N . GLY A 1 113 ? -12.473 19.791 -4.453 1.00 77.06 113 GLY A N 1
ATOM 813 C CA . GLY A 1 113 ? -13.888 19.774 -4.823 1.00 77.06 113 GLY A CA 1
ATOM 814 C C . GLY A 1 113 ? -14.464 21.163 -5.080 1.00 77.06 113 GLY A C 1
ATOM 815 O O . GLY A 1 113 ? -13.868 22.179 -4.725 1.00 77.06 113 GLY A O 1
ATOM 816 N N . ARG A 1 114 ? -15.647 21.206 -5.693 1.00 78.44 114 ARG A N 1
ATOM 817 C CA . ARG A 1 114 ? -16.506 22.394 -5.777 1.00 78.44 114 ARG A CA 1
ATOM 818 C C . ARG A 1 114 ? -17.908 21.978 -5.348 1.00 78.44 114 ARG A C 1
ATOM 820 O O . ARG A 1 114 ? -18.427 21.001 -5.878 1.00 78.44 114 ARG A O 1
ATOM 827 N N . GLY A 1 115 ? -18.470 22.684 -4.374 1.00 65.62 115 GLY A N 1
ATOM 828 C CA . GLY A 1 115 ? -19.833 22.487 -3.882 1.00 65.62 115 GLY A CA 1
ATOM 829 C C . GLY A 1 115 ? -20.757 23.616 -4.333 1.00 65.62 115 GLY A C 1
ATOM 830 O O . GLY A 1 115 ? -20.344 24.518 -5.061 1.00 65.62 115 GLY A O 1
ATOM 831 N N . THR A 1 116 ? -21.999 23.601 -3.855 1.00 64.06 116 THR A N 1
ATOM 832 C CA . THR A 1 116 ? -23.009 24.642 -4.135 1.00 64.06 116 THR A CA 1
ATOM 833 C C . THR A 1 116 ? -22.597 26.037 -3.666 1.00 64.06 116 THR A C 1
ATOM 835 O O . THR A 1 116 ? -22.959 27.021 -4.301 1.00 64.06 116 THR A O 1
ATOM 838 N N . PHE A 1 117 ? -21.846 26.120 -2.565 1.00 65.25 117 PHE A N 1
ATOM 839 C CA . PHE A 1 117 ? -21.483 27.382 -1.911 1.00 65.25 117 PHE A CA 1
ATOM 840 C C . PHE A 1 117 ? -20.060 27.866 -2.223 1.00 65.25 117 PHE A C 1
ATOM 842 O O . PHE A 1 117 ? -19.713 28.983 -1.859 1.00 65.25 117 PHE A O 1
ATOM 849 N N . GLY A 1 118 ? -19.205 27.055 -2.859 1.00 77.94 118 GLY A N 1
ATOM 850 C CA . GLY A 1 118 ? -17.803 27.436 -3.038 1.00 77.94 118 GLY A CA 1
ATOM 851 C C . GLY A 1 118 ? -16.846 26.305 -3.408 1.00 77.94 118 GLY A C 1
ATOM 852 O O . GLY A 1 118 ? -17.243 25.238 -3.881 1.00 77.94 118 GLY A O 1
ATOM 853 N N . SER A 1 119 ? -15.552 26.552 -3.208 1.00 87.31 119 SER A N 1
ATOM 854 C CA . SER A 1 119 ? -14.457 25.660 -3.611 1.00 87.31 119 SER A CA 1
ATOM 855 C C . SER A 1 119 ? -13.734 25.077 -2.398 1.00 87.31 119 SER A C 1
ATOM 857 O O . SER A 1 119 ? -13.367 25.809 -1.484 1.00 87.31 119 SER A O 1
ATOM 859 N N . VAL A 1 120 ? -13.492 23.766 -2.398 1.00 89.38 120 VAL A N 1
ATOM 860 C CA . VAL A 1 120 ? -12.814 23.057 -1.303 1.00 89.38 120 VAL A CA 1
ATOM 861 C C . VAL A 1 120 ? -11.396 22.687 -1.724 1.00 89.38 120 VAL A C 1
ATOM 863 O O . VAL A 1 120 ? -11.187 22.055 -2.763 1.00 89.38 120 VAL A O 1
ATOM 866 N N . TYR A 1 121 ? -10.421 23.059 -0.901 1.00 91.69 121 TYR A N 1
ATOM 867 C CA . TYR A 1 121 ? -8.993 22.842 -1.115 1.00 91.69 121 TYR A CA 1
ATOM 868 C C . TYR A 1 121 ? -8.412 21.995 0.023 1.00 91.69 121 TYR A C 1
ATOM 870 O O . TYR A 1 121 ? -8.869 22.093 1.159 1.00 91.69 121 TYR A O 1
ATOM 878 N N . VAL A 1 122 ? -7.364 21.214 -0.245 1.00 90.31 122 VAL A N 1
ATOM 879 C CA . VAL A 1 122 ? -6.438 20.815 0.829 1.00 90.31 122 VAL A CA 1
ATOM 880 C C . VAL A 1 122 ? -5.697 22.066 1.271 1.00 90.31 122 VAL A C 1
ATOM 882 O O . VAL A 1 122 ? -5.199 22.810 0.424 1.00 90.31 122 VAL A O 1
ATOM 885 N N . ALA A 1 123 ? -5.579 22.277 2.575 1.00 91.44 123 ALA A N 1
ATOM 886 C CA . ALA A 1 123 ? -4.677 23.259 3.153 1.00 91.44 123 ALA A CA 1
ATOM 887 C C . ALA A 1 123 ? -3.778 22.606 4.210 1.00 91.44 123 ALA A C 1
ATOM 889 O O . ALA A 1 123 ? -4.164 21.626 4.843 1.00 91.44 123 ALA A O 1
ATOM 890 N N . SER A 1 124 ? -2.578 23.150 4.397 1.00 86.44 124 SER A N 1
ATOM 891 C CA . SER A 1 124 ? -1.618 22.707 5.414 1.00 86.44 124 SER A CA 1
ATOM 892 C C . SER A 1 124 ? -1.434 23.786 6.476 1.00 86.44 124 SER A C 1
ATOM 894 O O . SER A 1 124 ? -1.221 24.954 6.138 1.00 86.44 124 SER A O 1
ATOM 896 N N . ASN A 1 125 ? -1.473 23.422 7.754 1.00 82.38 125 ASN A N 1
ATOM 897 C CA . ASN A 1 125 ? -1.134 24.326 8.848 1.00 82.38 125 ASN A CA 1
ATOM 898 C C . ASN A 1 125 ? 0.342 24.753 8.731 1.00 82.38 125 ASN A C 1
ATOM 900 O O . ASN A 1 125 ? 1.223 23.914 8.542 1.00 82.38 125 ASN A O 1
ATOM 904 N N . ARG A 1 126 ? 0.619 26.055 8.835 1.00 77.44 126 ARG A N 1
ATOM 905 C CA . ARG A 1 126 ? 1.959 26.643 8.655 1.00 77.44 126 ARG A CA 1
ATOM 906 C C . ARG A 1 126 ? 2.939 26.327 9.784 1.00 77.44 126 ARG A C 1
ATOM 908 O O . ARG A 1 126 ? 4.139 26.488 9.592 1.00 77.44 126 ARG A O 1
ATOM 915 N N . GLU A 1 127 ? 2.434 25.929 10.945 1.00 75.50 127 GLU A N 1
ATOM 916 C CA . GLU A 1 127 ? 3.212 25.708 12.166 1.00 75.50 127 GLU A CA 1
ATOM 917 C C . GLU A 1 127 ? 3.395 24.212 12.452 1.00 75.50 127 GLU A C 1
ATOM 919 O O . GLU A 1 127 ? 4.457 23.802 12.915 1.00 75.50 127 GLU A O 1
ATOM 924 N N . THR A 1 128 ? 2.379 23.393 12.151 1.00 72.88 128 THR A N 1
ATOM 925 C CA . THR A 1 128 ? 2.368 21.947 12.444 1.00 72.88 128 THR A CA 1
ATOM 926 C C . THR A 1 128 ? 2.446 21.047 11.209 1.00 72.88 128 THR A C 1
ATOM 928 O O . THR A 1 128 ? 2.613 19.839 11.354 1.00 72.88 128 THR A O 1
ATOM 931 N N . GLY A 1 129 ? 2.276 21.587 9.997 1.00 75.06 129 GLY A N 1
ATOM 932 C CA . GLY A 1 129 ? 2.196 20.811 8.752 1.00 75.06 129 GLY A CA 1
ATOM 933 C C . GLY A 1 129 ? 0.912 19.984 8.578 1.00 75.06 129 GLY A C 1
ATOM 934 O O . GLY A 1 129 ? 0.699 19.421 7.506 1.00 75.06 129 GLY A O 1
ATOM 935 N N . ALA A 1 130 ? 0.040 19.921 9.592 1.00 72.94 130 ALA A N 1
ATOM 936 C CA . ALA A 1 130 ? -1.189 19.129 9.568 1.00 72.94 130 ALA A CA 1
ATOM 937 C C . ALA A 1 130 ? -2.131 19.553 8.427 1.00 72.94 130 ALA A C 1
ATOM 939 O O . ALA A 1 130 ? -2.270 20.744 8.143 1.00 72.94 130 ALA A O 1
ATOM 940 N N . LEU A 1 131 ? -2.797 18.586 7.790 1.00 86.50 131 LEU A N 1
ATOM 941 C CA . LEU A 1 131 ? -3.707 18.841 6.671 1.00 86.50 131 LEU A CA 1
ATOM 942 C C . LEU A 1 131 ? -5.154 19.053 7.137 1.00 86.50 131 LEU A C 1
ATOM 944 O O . LEU A 1 131 ? -5.645 18.349 8.017 1.00 86.50 131 LEU A O 1
ATOM 948 N N . CYS A 1 132 ? -5.854 19.981 6.489 1.00 91.38 132 CYS A N 1
ATOM 949 C CA . CYS A 1 132 ? -7.291 20.197 6.635 1.00 91.38 132 CYS A CA 1
ATOM 950 C C . CYS A 1 132 ? -7.958 20.399 5.263 1.00 91.38 132 CYS A C 1
ATOM 952 O O . CYS A 1 132 ? -7.296 20.674 4.257 1.00 91.38 132 CYS A O 1
ATOM 954 N N . ALA A 1 133 ? -9.281 20.256 5.220 1.00 93.12 133 ALA A N 1
ATOM 955 C CA . ALA A 1 133 ? -10.100 20.703 4.106 1.00 93.12 133 ALA A CA 1
ATOM 956 C C . ALA A 1 133 ? -10.545 22.154 4.364 1.00 93.12 133 ALA A C 1
ATOM 958 O O . ALA A 1 133 ? -11.237 22.444 5.339 1.00 93.12 133 ALA A O 1
ATOM 959 N N . MET A 1 134 ? -10.131 23.057 3.478 1.00 92.31 134 MET A N 1
ATOM 960 C CA . MET A 1 134 ? -10.445 24.485 3.473 1.00 92.31 134 MET A CA 1
ATOM 961 C C . MET A 1 134 ? -11.580 24.737 2.467 1.00 92.31 134 MET A C 1
ATOM 963 O O . MET A 1 134 ? -11.345 24.715 1.257 1.00 92.31 134 MET A O 1
ATOM 967 N N . LYS A 1 135 ? -12.808 24.956 2.953 1.00 89.38 135 LYS A N 1
ATOM 968 C CA . LYS A 1 135 ? -13.994 25.330 2.151 1.00 89.38 135 LYS A CA 1
ATOM 969 C C . LYS A 1 135 ? -14.038 26.860 2.045 1.00 89.38 135 LYS A C 1
ATOM 971 O O . LYS A 1 135 ? -14.320 27.533 3.030 1.00 89.38 135 LYS A O 1
ATOM 976 N N . GLU A 1 136 ? -13.695 27.383 0.868 1.00 89.94 136 GLU A N 1
ATOM 977 C CA . GLU A 1 136 ? -13.657 28.813 0.521 1.00 89.94 136 GLU A CA 1
ATOM 978 C C . GLU A 1 136 ? -14.971 29.236 -0.148 1.00 89.94 136 GLU A C 1
ATOM 980 O O . GLU A 1 136 ? -15.373 28.644 -1.156 1.00 89.94 136 GLU A O 1
ATOM 985 N N . VAL A 1 137 ? -15.600 30.278 0.395 1.00 84.75 137 VAL A N 1
ATOM 986 C CA . VAL A 1 137 ? -16.849 30.898 -0.075 1.00 84.75 137 VAL A CA 1
ATOM 987 C C . VAL A 1 137 ? -16.587 32.384 -0.326 1.00 84.75 137 VAL A C 1
ATOM 989 O O . VAL A 1 137 ? -15.923 33.037 0.478 1.00 84.75 137 VAL A O 1
ATOM 992 N N . GLU A 1 138 ? -17.094 32.931 -1.428 1.00 82.38 138 GLU A N 1
ATOM 993 C CA . GLU A 1 138 ? -16.953 34.356 -1.764 1.00 82.38 138 GLU A CA 1
ATOM 994 C C . GLU A 1 138 ? -18.136 35.151 -1.189 1.00 82.38 138 GLU A C 1
ATOM 996 O O . GLU A 1 138 ? -19.294 34.768 -1.357 1.00 82.38 138 GLU A O 1
ATOM 1001 N N . ILE A 1 139 ? -17.844 36.248 -0.487 1.00 77.88 139 ILE A N 1
ATOM 1002 C CA . ILE A 1 139 ? -18.822 37.171 0.094 1.00 77.88 139 ILE A CA 1
ATOM 1003 C C . ILE A 1 139 ? -18.779 38.467 -0.716 1.00 77.88 139 ILE A C 1
ATOM 1005 O O . ILE A 1 139 ? -17.911 39.315 -0.506 1.00 77.88 139 ILE A O 1
ATOM 1009 N N . LEU A 1 140 ? -19.757 38.658 -1.598 1.00 73.62 140 LEU A N 1
ATOM 1010 C CA . LEU A 1 140 ? -19.986 39.965 -2.207 1.00 73.62 140 LEU A CA 1
ATOM 1011 C C . LEU A 1 140 ? -20.823 40.816 -1.238 1.00 73.62 140 LEU A C 1
ATOM 1013 O O . LEU A 1 140 ? -21.968 40.429 -0.975 1.00 73.62 140 LEU A O 1
ATOM 1017 N N . PRO A 1 141 ? -20.307 41.936 -0.691 1.00 59.69 141 PRO A N 1
ATOM 1018 C CA . PRO A 1 141 ? -21.152 42.884 0.026 1.00 59.69 141 PRO A CA 1
ATOM 1019 C C . PRO A 1 141 ? -22.260 43.399 -0.903 1.00 59.69 141 PRO A C 1
ATOM 1021 O O . PRO A 1 141 ? -22.098 43.445 -2.121 1.00 59.69 141 PRO A O 1
ATOM 1024 N N . ASP A 1 142 ? -23.398 43.744 -0.307 1.00 64.81 142 ASP A N 1
ATOM 1025 C CA . ASP A 1 142 ? -24.609 44.259 -0.960 1.00 64.81 142 ASP A CA 1
ATOM 1026 C C . ASP A 1 142 ? -25.369 43.310 -1.923 1.00 64.81 142 ASP A C 1
ATOM 1028 O O . ASP A 1 142 ? -26.452 43.677 -2.383 1.00 64.81 142 ASP A O 1
ATOM 1032 N N . ASP A 1 143 ? -24.934 42.057 -2.151 1.00 72.44 143 ASP A N 1
ATOM 1033 C CA . ASP A 1 143 ? -25.810 41.040 -2.771 1.00 72.44 143 ASP A CA 1
ATOM 1034 C C . ASP A 1 143 ? -26.708 40.337 -1.735 1.00 72.44 143 ASP A C 1
ATOM 1036 O O . ASP A 1 143 ? -26.260 39.645 -0.815 1.00 72.44 143 ASP A O 1
ATOM 1040 N N . SER A 1 144 ? -28.017 40.433 -1.970 1.00 66.62 144 SER A N 1
ATOM 1041 C CA . SER A 1 144 ? -29.075 39.615 -1.367 1.00 66.62 144 SER A CA 1
ATOM 1042 C C . SER A 1 144 ? -28.744 38.116 -1.234 1.00 66.62 144 SER A C 1
ATOM 1044 O O . SER A 1 144 ? -29.064 37.507 -0.210 1.00 66.62 144 SER A O 1
ATOM 1046 N N . LYS A 1 145 ? -28.076 37.517 -2.230 1.00 65.12 145 LYS A N 1
ATOM 1047 C CA . LYS A 1 145 ? -27.699 36.096 -2.234 1.00 65.12 145 LYS A CA 1
ATOM 1048 C C . LYS A 1 145 ? -26.525 35.819 -1.304 1.00 65.12 145 LYS A C 1
ATOM 1050 O O . LYS A 1 145 ? -26.556 34.803 -0.615 1.00 65.12 145 LYS A O 1
ATOM 1055 N N . SER A 1 146 ? -25.545 36.722 -1.213 1.00 67.31 146 SER A N 1
ATOM 1056 C CA . SER A 1 146 ? -24.481 36.644 -0.200 1.00 67.31 146 SER A CA 1
ATOM 1057 C C . SER A 1 146 ? -25.071 36.662 1.208 1.00 67.31 146 SER A C 1
ATOM 1059 O O . SER A 1 146 ? -24.665 35.869 2.055 1.00 67.31 146 SER A O 1
ATOM 1061 N N . ALA A 1 147 ? -26.076 37.509 1.455 1.00 68.75 147 ALA A N 1
ATOM 1062 C CA . ALA A 1 147 ? -26.743 37.594 2.753 1.00 68.75 147 ALA A CA 1
ATOM 1063 C C . ALA A 1 147 ? -27.528 36.317 3.119 1.00 68.75 147 ALA A C 1
ATOM 1065 O O . ALA A 1 147 ? -27.561 35.936 4.290 1.00 68.75 147 ALA A O 1
ATOM 1066 N N . GLU A 1 148 ? -28.140 35.620 2.154 1.00 69.38 148 GLU A N 1
ATOM 1067 C CA . GLU A 1 148 ? -28.735 34.302 2.421 1.00 69.38 148 GLU A CA 1
ATOM 1068 C C . GLU A 1 148 ? -27.666 33.208 2.576 1.00 69.38 148 GLU A C 1
ATOM 1070 O O . GLU A 1 148 ? -27.742 32.407 3.509 1.00 69.38 148 GLU A O 1
ATOM 1075 N N . CYS A 1 149 ? -26.643 33.204 1.717 1.00 68.19 149 CYS A N 1
ATOM 1076 C CA . CYS A 1 149 ? -25.522 32.266 1.776 1.00 68.19 149 CYS A CA 1
ATOM 1077 C C . CYS A 1 149 ? -24.826 32.318 3.142 1.00 68.19 149 CYS A C 1
ATOM 1079 O O . CYS A 1 149 ? -24.634 31.276 3.763 1.00 68.19 149 CYS A O 1
ATOM 1081 N N . MET A 1 150 ? -24.539 33.518 3.657 1.00 72.31 150 MET A N 1
ATOM 1082 C CA . MET A 1 150 ? -23.956 33.716 4.987 1.00 72.31 150 MET A CA 1
ATOM 1083 C C . MET A 1 150 ? -24.832 33.139 6.102 1.00 72.31 150 MET A C 1
ATOM 1085 O O . MET A 1 150 ? -24.316 32.413 6.942 1.00 72.31 150 MET A O 1
ATOM 1089 N N . ARG A 1 151 ? -26.157 33.346 6.081 1.00 72.31 151 ARG A N 1
ATOM 1090 C CA . ARG A 1 151 ? -27.066 32.736 7.078 1.00 72.31 151 ARG A CA 1
ATOM 1091 C C . ARG A 1 151 ? -27.079 31.206 7.009 1.00 72.31 151 ARG A C 1
ATOM 1093 O O . ARG A 1 151 ? -27.180 30.549 8.043 1.00 72.31 151 ARG A O 1
ATOM 1100 N N . GLN A 1 152 ? -26.994 30.627 5.809 1.00 68.94 152 GLN A N 1
ATOM 1101 C CA . GLN A 1 152 ? -26.890 29.171 5.649 1.00 68.94 152 GLN A CA 1
ATOM 1102 C C . GLN A 1 152 ? -25.528 28.654 6.156 1.00 68.94 152 GLN A C 1
ATOM 1104 O O . GLN A 1 152 ? -25.483 27.630 6.834 1.00 68.94 152 GLN A O 1
ATOM 1109 N N . LEU A 1 153 ? -24.444 29.400 5.923 1.00 74.44 153 LEU A N 1
ATOM 1110 C CA . LEU A 1 153 ? -23.080 29.073 6.352 1.00 74.44 153 LEU A CA 1
ATOM 1111 C C . LEU A 1 153 ? -22.892 29.198 7.878 1.00 74.44 153 LEU A C 1
ATOM 1113 O O . LEU A 1 153 ? -22.331 28.306 8.509 1.00 74.44 153 LEU A O 1
ATOM 1117 N N . GLU A 1 154 ? -23.437 30.247 8.497 1.00 77.44 154 GLU A N 1
ATOM 1118 C CA . GLU A 1 154 ? -23.514 30.413 9.957 1.00 77.44 154 GLU A CA 1
ATOM 1119 C C . GLU A 1 154 ? -24.281 29.258 10.614 1.00 77.44 154 GLU A C 1
ATOM 1121 O O . GLU A 1 154 ? -23.870 28.748 11.657 1.00 77.44 154 GLU A O 1
ATOM 1126 N N . GLN A 1 155 ? -25.375 28.804 9.994 1.00 73.31 155 GLN A N 1
ATOM 1127 C CA . GLN A 1 155 ? -26.162 27.673 10.483 1.00 73.31 155 GLN A CA 1
ATOM 1128 C C . GLN A 1 155 ? -25.441 26.324 10.287 1.00 73.31 155 GLN A C 1
ATOM 1130 O O . GLN A 1 155 ? -25.533 25.469 11.172 1.00 73.31 155 GLN A O 1
ATOM 1135 N N . GLU A 1 156 ? -24.687 26.142 9.196 1.00 78.06 156 GLU A N 1
ATOM 1136 C CA . GLU A 1 156 ? -23.790 24.992 8.988 1.00 78.06 156 GLU A CA 1
ATOM 1137 C C . GLU A 1 156 ? -22.715 24.940 10.090 1.00 78.06 156 GLU A C 1
ATOM 1139 O O . GLU A 1 156 ? -22.567 23.922 10.768 1.00 78.06 156 GLU A O 1
ATOM 1144 N N . ILE A 1 157 ? -22.030 26.060 10.344 1.00 84.44 157 ILE A N 1
ATOM 1145 C CA . ILE A 1 157 ? -20.993 26.186 11.382 1.00 84.44 157 ILE A CA 1
ATOM 1146 C C . ILE A 1 157 ? -21.573 25.975 12.783 1.00 84.44 157 ILE A C 1
ATOM 1148 O O . ILE A 1 157 ? -20.977 25.267 13.592 1.00 84.44 157 ILE A O 1
ATOM 1152 N N . LYS A 1 158 ? -22.746 26.547 13.081 1.00 84.12 158 LYS A N 1
ATOM 1153 C CA . LYS A 1 158 ? -23.436 26.392 14.371 1.00 84.12 158 LYS A CA 1
ATOM 1154 C C . LYS A 1 158 ? -23.805 24.938 14.667 1.00 84.12 158 LYS A C 1
ATOM 1156 O O . LYS A 1 158 ? -23.790 24.543 15.832 1.00 84.12 158 LYS A O 1
ATOM 1161 N N . VAL A 1 159 ? -24.128 24.146 13.643 1.00 83.81 159 VAL A N 1
ATOM 1162 C CA . VAL A 1 159 ? -24.301 22.694 13.782 1.00 83.81 159 VAL A CA 1
ATOM 1163 C C . VAL A 1 159 ? -22.939 22.034 13.992 1.00 83.81 159 VAL A C 1
ATOM 1165 O O . VAL A 1 159 ? -22.717 21.425 15.036 1.00 83.81 159 VAL A O 1
ATOM 1168 N N . LEU A 1 160 ? -22.015 22.199 13.042 1.00 86.12 160 LEU A N 1
ATOM 1169 C CA . LEU A 1 160 ? -20.717 21.518 13.011 1.00 86.12 160 LEU A CA 1
ATOM 1170 C C . LEU A 1 160 ? -19.857 21.735 14.265 1.00 86.12 160 LEU A C 1
ATOM 1172 O O . LEU A 1 160 ? -19.236 20.789 14.743 1.00 86.12 160 LEU A O 1
ATOM 1176 N N . SER A 1 161 ? -19.838 22.945 14.829 1.00 87.94 161 SER A N 1
ATOM 1177 C CA . SER A 1 161 ? -19.008 23.288 15.994 1.00 87.94 161 SER A CA 1
ATOM 1178 C C . SER A 1 161 ? -19.393 22.552 17.284 1.00 87.94 161 SER A C 1
ATOM 1180 O O . SER A 1 161 ? -18.581 22.476 18.205 1.00 87.94 161 SER A O 1
ATOM 1182 N N . HIS A 1 162 ? -20.593 21.964 17.338 1.00 88.00 162 HIS A N 1
ATOM 1183 C CA . HIS A 1 162 ? -21.093 21.183 18.473 1.00 88.00 162 HIS A CA 1
ATOM 1184 C C . HIS A 1 162 ? -21.096 19.663 18.218 1.00 88.00 162 HIS A C 1
ATOM 1186 O O . HIS A 1 162 ? -21.507 18.896 19.094 1.00 88.00 162 HIS A O 1
ATOM 1192 N N . LEU A 1 163 ? -20.648 19.206 17.041 1.00 91.69 163 LEU A N 1
ATOM 1193 C CA . LEU A 1 163 ? -20.542 17.784 16.707 1.00 91.69 163 LEU A CA 1
ATOM 1194 C C . LEU A 1 163 ? -19.119 17.273 16.969 1.00 91.69 163 LEU A C 1
ATOM 1196 O O . LEU A 1 163 ? -18.130 17.849 16.517 1.00 91.69 163 LEU A O 1
ATOM 1200 N N . LYS A 1 164 ? -19.024 16.147 17.681 1.00 93.19 164 LYS A N 1
ATOM 1201 C CA . LYS A 1 164 ? -17.777 15.402 17.893 1.00 93.19 164 LYS A CA 1
ATOM 1202 C C . LYS A 1 164 ? -18.086 13.910 17.944 1.00 93.19 164 LYS A C 1
ATOM 1204 O O . LYS A 1 164 ? -18.624 13.422 18.938 1.00 93.19 164 LYS A O 1
ATOM 1209 N N . HIS A 1 165 ? -17.778 13.206 16.859 1.00 96.69 165 HIS A N 1
ATOM 1210 C CA . HIS A 1 165 ? -18.093 11.791 16.673 1.00 96.69 165 HIS A CA 1
ATOM 1211 C C . HIS A 1 165 ? -17.140 11.176 15.629 1.00 96.69 165 HIS A C 1
ATOM 1213 O O . HIS A 1 165 ? -16.890 11.840 14.626 1.00 96.69 165 HIS A O 1
ATOM 1219 N N . PRO A 1 166 ? -16.617 9.941 15.794 1.00 93.44 166 PRO A N 1
ATOM 1220 C CA . PRO A 1 166 ? -15.659 9.354 14.846 1.00 93.44 166 PRO A CA 1
ATOM 1221 C C . PRO A 1 166 ? -16.180 9.304 13.402 1.00 93.44 166 PRO A C 1
ATOM 1223 O O . PRO A 1 166 ? -15.422 9.582 12.475 1.00 93.44 166 PRO A O 1
ATOM 1226 N N . ASN A 1 167 ? -17.477 9.028 13.220 1.00 97.94 167 ASN A N 1
ATOM 1227 C CA . ASN A 1 167 ? -18.145 8.964 11.914 1.00 97.94 167 ASN A CA 1
ATOM 1228 C C . ASN A 1 167 ? -18.736 10.308 11.438 1.00 97.94 167 ASN A C 1
ATOM 1230 O O . ASN A 1 167 ? -19.673 10.319 10.644 1.00 97.94 167 ASN A O 1
ATOM 1234 N N . ILE A 1 168 ? -18.230 11.447 11.912 1.00 97.12 168 ILE A N 1
ATOM 1235 C CA . ILE A 1 168 ? -18.556 12.786 11.391 1.00 97.12 168 ILE A CA 1
ATOM 1236 C C . ILE A 1 168 ? -17.237 13.530 11.146 1.00 97.12 168 ILE A C 1
ATOM 1238 O O . ILE A 1 168 ? -16.286 13.360 11.908 1.00 97.12 168 ILE A O 1
ATOM 1242 N N . VAL A 1 169 ? -17.163 14.324 10.074 1.00 95.00 169 VAL A N 1
ATOM 1243 C CA . VAL A 1 169 ? -16.005 15.187 9.786 1.00 95.00 169 VAL A CA 1
ATOM 1244 C C . VAL A 1 169 ? -15.849 16.237 10.890 1.00 95.00 169 VAL A C 1
ATOM 1246 O O . VAL A 1 169 ? -16.755 17.037 11.125 1.00 95.00 169 VAL A O 1
ATOM 1249 N N . GLN A 1 170 ? -14.699 16.253 11.568 1.00 93.81 170 GLN A N 1
ATOM 1250 C CA . GLN A 1 170 ? -14.449 17.205 12.654 1.00 93.81 170 GLN A CA 1
ATOM 1251 C C . GLN A 1 170 ? -14.264 18.637 12.119 1.00 93.81 170 GLN A C 1
ATOM 1253 O O . GLN A 1 170 ? -13.457 18.887 11.228 1.00 93.81 170 GLN A O 1
ATOM 1258 N N . TYR A 1 171 ? -14.974 19.597 12.712 1.00 92.75 171 TYR A N 1
ATOM 1259 C CA . TYR A 1 171 ? -14.754 21.031 12.502 1.00 92.75 171 TYR A CA 1
ATOM 1260 C C . TYR A 1 171 ? -13.559 21.535 13.324 1.00 92.75 171 TYR A C 1
ATOM 1262 O O . TYR A 1 171 ? -13.432 21.173 14.498 1.00 92.75 171 TYR A O 1
ATOM 1270 N N . TYR A 1 172 ? -12.711 22.373 12.719 1.00 89.50 172 TYR A N 1
ATOM 1271 C CA . TYR A 1 172 ? -11.529 22.978 13.351 1.00 89.50 172 TYR A CA 1
ATOM 1272 C C . TYR A 1 172 ? -11.648 24.496 13.554 1.00 89.50 172 TYR A C 1
ATOM 1274 O O . TYR A 1 172 ? -11.018 25.029 14.464 1.00 89.50 172 TYR A O 1
ATOM 1282 N N . GLY A 1 173 ? -12.427 25.204 12.732 1.00 89.19 173 GLY A N 1
ATOM 1283 C CA . GLY A 1 173 ? -12.587 26.656 12.848 1.00 89.19 173 GLY A CA 1
ATOM 1284 C C . GLY A 1 173 ? -13.095 27.324 11.572 1.00 89.19 173 GLY A C 1
ATOM 1285 O O . GLY A 1 173 ? -13.313 26.670 10.552 1.00 89.19 173 GLY A O 1
ATOM 1286 N N . SER A 1 174 ? -13.245 28.646 11.625 1.00 89.31 174 SER A N 1
ATOM 1287 C CA . SER A 1 174 ? -13.617 29.477 10.481 1.00 89.31 174 SER A CA 1
ATOM 1288 C C . SER A 1 174 ? -13.069 30.895 10.608 1.00 89.31 174 SER A C 1
ATOM 1290 O O . SER A 1 174 ? -12.995 31.415 11.722 1.00 89.31 174 SER A O 1
ATOM 1292 N N . GLU A 1 175 ? -12.762 31.549 9.490 1.00 87.81 175 GLU A N 1
ATOM 1293 C CA . GLU A 1 175 ? -12.334 32.955 9.456 1.00 87.81 175 GLU A CA 1
ATOM 1294 C C . GLU A 1 175 ? -12.840 33.690 8.203 1.00 87.81 175 GLU A C 1
ATOM 1296 O O . GLU A 1 175 ? -13.193 33.068 7.200 1.00 87.81 175 GLU A O 1
ATOM 1301 N N . ILE A 1 176 ? -12.844 35.025 8.255 1.00 85.19 176 ILE A N 1
ATOM 1302 C CA . ILE A 1 176 ? -13.105 35.900 7.105 1.00 85.19 176 ILE A CA 1
ATOM 1303 C C . ILE A 1 176 ? -11.807 36.639 6.779 1.00 85.19 176 ILE A C 1
ATOM 1305 O O . ILE A 1 176 ? -11.249 37.320 7.639 1.00 85.19 176 ILE A O 1
ATOM 1309 N N . VAL A 1 177 ? -11.331 36.525 5.537 1.00 85.00 177 VAL A N 1
ATOM 1310 C CA . VAL A 1 177 ? -10.114 37.201 5.065 1.00 85.00 177 VAL A CA 1
ATOM 1311 C C . VAL A 1 177 ? -10.420 37.920 3.758 1.00 85.00 177 VAL A C 1
ATOM 1313 O O . VAL A 1 177 ? -10.436 37.314 2.689 1.00 85.00 177 VAL A O 1
ATOM 1316 N N . GLY A 1 178 ? -10.649 39.232 3.857 1.00 84.75 178 GLY A N 1
ATOM 1317 C CA . GLY A 1 178 ? -11.084 40.056 2.729 1.00 84.75 178 GLY A CA 1
ATOM 1318 C C . GLY A 1 178 ? -12.546 39.790 2.373 1.00 84.75 178 GLY A C 1
ATOM 1319 O O . GLY A 1 178 ? -13.408 39.785 3.246 1.00 84.75 178 GLY A O 1
ATOM 1320 N N . ASP A 1 179 ? -12.795 39.548 1.094 1.00 83.50 179 ASP A N 1
ATOM 1321 C CA . ASP A 1 179 ? -14.073 39.198 0.468 1.00 83.50 179 ASP A CA 1
ATOM 1322 C C . ASP A 1 179 ? -14.391 37.690 0.533 1.00 83.50 179 ASP A C 1
ATOM 1324 O O . ASP A 1 179 ? -15.236 37.197 -0.212 1.00 83.50 179 ASP A O 1
ATOM 1328 N N . LYS A 1 180 ? -13.705 36.919 1.391 1.00 86.69 180 LYS A N 1
ATOM 1329 C CA . LYS A 1 180 ? -13.825 35.453 1.434 1.00 86.69 180 LYS A CA 1
ATOM 1330 C C . LYS A 1 180 ? -13.980 34.892 2.841 1.00 86.69 180 LYS A C 1
ATOM 1332 O O . LYS A 1 180 ? -13.240 35.255 3.756 1.00 86.69 180 LYS A O 1
ATOM 1337 N N . PHE A 1 181 ? -14.913 33.954 2.973 1.00 86.38 181 PHE A N 1
ATOM 1338 C CA . PHE A 1 181 ? -15.120 33.119 4.150 1.00 86.38 181 PHE A CA 1
ATOM 1339 C C . PHE A 1 181 ? -14.394 31.780 3.979 1.00 86.38 181 PHE A C 1
ATOM 1341 O O . PHE A 1 181 ? -14.448 31.171 2.907 1.00 86.38 181 PHE A O 1
ATOM 1348 N N . TYR A 1 182 ? -13.773 31.288 5.047 1.00 89.44 182 TYR A N 1
ATOM 1349 C CA . TYR A 1 182 ? -13.089 29.998 5.086 1.00 89.44 182 TYR A CA 1
ATOM 1350 C C . TYR A 1 182 ? -13.633 29.147 6.235 1.00 89.44 182 TYR A C 1
ATOM 1352 O O . TYR A 1 182 ? -13.684 29.609 7.373 1.00 89.44 182 TYR A O 1
ATOM 1360 N N . ILE A 1 183 ? -14.002 27.896 5.951 1.00 89.56 183 ILE A N 1
ATOM 1361 C CA . ILE A 1 183 ? -14.258 26.857 6.962 1.00 89.56 183 ILE A CA 1
ATOM 1362 C C . ILE A 1 183 ? -13.123 25.832 6.912 1.00 89.56 183 ILE A C 1
ATOM 1364 O O . ILE A 1 183 ? -12.759 25.361 5.832 1.00 89.56 183 ILE A O 1
ATOM 1368 N N . TYR A 1 184 ? -12.614 25.455 8.085 1.00 91.44 184 TYR A N 1
ATOM 1369 C CA . TYR A 1 184 ? -11.585 24.437 8.276 1.00 91.44 184 TYR A CA 1
ATOM 1370 C C . TYR A 1 184 ? -12.178 23.160 8.867 1.00 91.44 184 TYR A C 1
ATOM 1372 O O . TYR A 1 184 ? -12.734 23.167 9.969 1.00 91.44 184 TYR A O 1
ATOM 1380 N N . LEU A 1 185 ? -12.030 22.062 8.129 1.00 92.12 185 LEU A N 1
ATOM 1381 C CA . LEU A 1 185 ? -12.546 20.734 8.457 1.00 92.12 185 LEU A CA 1
ATOM 1382 C C . LEU A 1 185 ? -11.430 19.680 8.428 1.00 92.12 185 LEU A C 1
ATOM 1384 O O . LEU A 1 185 ? -10.408 19.852 7.764 1.00 92.12 185 LEU A O 1
ATOM 1388 N N . GLU A 1 186 ? -11.652 18.552 9.089 1.00 92.69 186 GLU A N 1
ATOM 1389 C CA . GLU A 1 186 ? -10.845 17.336 8.965 1.00 92.69 186 GLU A CA 1
ATOM 1390 C C . GLU A 1 186 ? -10.688 16.913 7.493 1.00 92.69 186 GLU A C 1
ATOM 1392 O O . GLU A 1 186 ? -11.667 16.767 6.757 1.00 92.69 186 GLU A O 1
ATOM 1397 N N . TYR A 1 187 ? -9.442 16.711 7.049 1.00 93.12 187 TYR A N 1
ATOM 1398 C CA . TYR A 1 187 ? -9.164 16.225 5.698 1.00 93.12 187 TYR A CA 1
ATOM 1399 C C . TYR A 1 187 ? -9.267 14.699 5.641 1.00 93.12 187 TYR A C 1
ATOM 1401 O O . TYR A 1 187 ? -8.388 13.986 6.123 1.00 93.12 187 TYR A O 1
ATOM 1409 N N . VAL A 1 188 ? -10.334 14.203 5.015 1.00 89.38 188 VAL A N 1
ATOM 1410 C CA . VAL A 1 188 ? -10.577 12.767 4.835 1.00 89.38 188 VAL A CA 1
ATOM 1411 C C . VAL A 1 188 ? -10.103 12.319 3.449 1.00 89.38 188 VAL A C 1
ATOM 1413 O O . VAL A 1 188 ? -10.600 12.785 2.423 1.00 89.38 188 VAL A O 1
ATOM 1416 N N . HIS A 1 189 ? -9.141 11.398 3.426 1.00 83.44 189 HIS A N 1
ATOM 1417 C CA . HIS A 1 189 ? -8.511 10.829 2.231 1.00 83.44 189 HIS A CA 1
ATOM 1418 C C . HIS A 1 189 ? -8.641 9.297 2.275 1.00 83.44 189 HIS A C 1
ATOM 1420 O O . HIS A 1 189 ? -8.347 8.746 3.336 1.00 83.44 189 HIS A O 1
ATOM 1426 N N . PRO A 1 190 ? -9.008 8.588 1.183 1.00 75.25 190 PRO A N 1
ATOM 1427 C CA . PRO A 1 190 ? -8.954 9.008 -0.228 1.00 75.25 190 PRO A CA 1
ATOM 1428 C C . PRO A 1 190 ? -10.108 9.878 -0.758 1.00 75.25 190 PRO A C 1
ATOM 1430 O O . PRO A 1 190 ? -9.998 10.378 -1.881 1.00 75.25 190 PRO A O 1
ATOM 1433 N N . GLY A 1 191 ? -11.185 10.087 0.004 1.00 88.94 191 GLY A N 1
ATOM 1434 C CA . GLY A 1 191 ? -12.265 11.014 -0.360 1.00 88.94 191 GLY A CA 1
ATOM 1435 C C . GLY A 1 191 ? -13.653 10.382 -0.271 1.00 88.94 191 GLY A C 1
ATOM 1436 O O . GLY A 1 191 ? -13.919 9.608 0.639 1.00 88.94 191 GLY A O 1
ATOM 1437 N N . SER A 1 192 ? -14.563 10.737 -1.180 1.00 94.00 192 SER A N 1
ATOM 1438 C CA . SER A 1 192 ? -15.970 10.321 -1.099 1.00 94.00 192 SER A CA 1
ATOM 1439 C C . SER A 1 192 ? -16.228 8.865 -1.506 1.00 94.00 192 SER A C 1
ATOM 1441 O O . SER A 1 192 ? -15.489 8.283 -2.303 1.00 94.00 192 SER A O 1
ATOM 1443 N N . ILE A 1 193 ? -17.324 8.280 -1.017 1.00 93.69 193 ILE A N 1
ATOM 1444 C CA . ILE A 1 193 ? -17.794 6.951 -1.426 1.00 93.69 193 ILE A CA 1
ATOM 1445 C C . ILE A 1 193 ? -18.109 6.916 -2.929 1.00 93.69 193 ILE A C 1
ATOM 1447 O O . ILE A 1 193 ? -17.712 5.959 -3.584 1.00 93.69 193 ILE A O 1
ATOM 1451 N N . SER A 1 194 ? -18.699 7.957 -3.533 1.00 90.19 194 SER A N 1
ATOM 1452 C CA . SER A 1 194 ? -18.885 7.975 -4.999 1.00 90.19 194 SER A CA 1
ATOM 1453 C C . SER A 1 194 ? -17.546 7.989 -5.749 1.00 90.19 194 SER A C 1
ATOM 1455 O O . SER A 1 194 ? -17.447 7.398 -6.823 1.00 90.19 194 SER A O 1
ATOM 1457 N N . LYS A 1 195 ? -16.481 8.595 -5.197 1.00 85.75 195 LYS A N 1
ATOM 1458 C CA . LYS A 1 195 ? -15.123 8.442 -5.748 1.00 85.75 195 LYS A CA 1
ATOM 1459 C C . LYS A 1 195 ? -14.625 7.000 -5.587 1.00 85.75 195 LYS A C 1
ATOM 1461 O O . LYS A 1 195 ? -14.154 6.424 -6.564 1.00 85.75 195 LYS A O 1
ATOM 1466 N N . PHE A 1 196 ? -14.784 6.406 -4.404 1.00 82.94 196 PHE A N 1
ATOM 1467 C CA . PHE A 1 196 ? -14.400 5.019 -4.124 1.00 82.94 196 PHE A CA 1
ATOM 1468 C C . PHE A 1 196 ? -15.086 4.027 -5.083 1.00 82.94 196 PHE A C 1
ATOM 1470 O O . PHE A 1 196 ? -14.405 3.186 -5.663 1.00 82.94 196 PHE A O 1
ATOM 1477 N N . ILE A 1 197 ? -16.396 4.173 -5.319 1.00 82.75 197 ILE A N 1
ATOM 1478 C CA . ILE A 1 197 ? -17.186 3.408 -6.302 1.00 82.75 197 ILE A CA 1
ATOM 1479 C C . ILE A 1 197 ? -16.552 3.488 -7.699 1.00 82.75 197 ILE A C 1
ATOM 1481 O O . ILE A 1 197 ? -16.309 2.459 -8.331 1.00 82.75 197 ILE A O 1
ATOM 1485 N N . ASN A 1 198 ? -16.260 4.702 -8.178 1.00 77.44 198 ASN A N 1
ATOM 1486 C CA . ASN A 1 198 ? -15.680 4.922 -9.507 1.00 77.44 198 ASN A CA 1
ATOM 1487 C C . ASN A 1 198 ? -14.266 4.328 -9.633 1.00 77.44 198 ASN A C 1
ATOM 1489 O O . ASN A 1 198 ? -13.954 3.679 -10.633 1.00 77.44 198 ASN A O 1
ATOM 1493 N N . ASP A 1 199 ? -13.418 4.497 -8.614 1.00 71.38 199 ASP A N 1
ATOM 1494 C CA . ASP A 1 199 ? -12.062 3.935 -8.602 1.00 71.38 199 ASP A CA 1
ATOM 1495 C C . ASP A 1 199 ? -12.075 2.388 -8.623 1.00 71.38 199 ASP A C 1
ATOM 1497 O O . ASP A 1 199 ? -11.201 1.778 -9.251 1.00 71.38 199 ASP A O 1
ATOM 1501 N N . HIS A 1 200 ? -13.103 1.767 -8.023 1.00 66.25 200 HIS A N 1
ATOM 1502 C CA . HIS A 1 200 ? -13.342 0.315 -7.964 1.00 66.25 200 HIS A CA 1
ATOM 1503 C C . HIS A 1 200 ? -14.288 -0.218 -9.063 1.00 66.25 200 HIS A C 1
ATOM 1505 O O . HIS A 1 200 ? -14.857 -1.297 -8.927 1.00 66.25 200 HIS A O 1
ATOM 1511 N N . CYS A 1 201 ? -14.418 0.492 -10.188 1.00 60.44 201 CYS A N 1
ATOM 1512 C CA . CYS A 1 201 ? -15.154 0.037 -11.381 1.00 60.44 201 CYS A CA 1
ATOM 1513 C C . CYS A 1 201 ? -16.675 -0.173 -11.200 1.00 60.44 201 CYS A C 1
ATOM 1515 O O . CYS A 1 201 ? -17.289 -0.869 -12.007 1.00 60.44 201 CYS A O 1
ATOM 1517 N N . GLY A 1 202 ? -17.301 0.479 -10.215 1.00 56.56 202 GLY A N 1
ATOM 1518 C CA . GLY A 1 202 ? -18.757 0.658 -10.180 1.00 56.56 202 GLY A CA 1
ATOM 1519 C C . GLY A 1 202 ? -19.576 -0.389 -9.419 1.00 56.56 202 GLY A C 1
ATOM 1520 O O . GLY A 1 202 ? -20.790 -0.388 -9.569 1.00 56.56 202 GLY A O 1
ATOM 1521 N N . ALA A 1 203 ? -18.972 -1.251 -8.599 1.00 57.09 203 ALA A N 1
ATOM 1522 C CA . ALA A 1 203 ? -19.720 -2.104 -7.668 1.00 57.09 203 ALA A CA 1
ATOM 1523 C C . ALA A 1 203 ? -18.911 -2.374 -6.391 1.00 57.09 203 ALA A C 1
ATOM 1525 O O . ALA A 1 203 ? -17.714 -2.658 -6.455 1.00 57.09 203 ALA A O 1
ATOM 1526 N N . ILE A 1 204 ? -19.563 -2.300 -5.229 1.00 76.75 204 ILE A N 1
ATOM 1527 C CA . ILE A 1 204 ? -18.975 -2.624 -3.922 1.00 76.75 204 ILE A CA 1
ATOM 1528 C C . ILE A 1 204 ? -19.616 -3.915 -3.397 1.00 76.75 204 ILE A C 1
ATOM 1530 O O . ILE A 1 204 ? -20.823 -4.111 -3.518 1.00 76.75 204 ILE A O 1
ATOM 1534 N N . THR A 1 205 ? -18.823 -4.808 -2.794 1.00 84.38 205 THR A N 1
ATOM 1535 C CA . THR A 1 205 ? -19.355 -6.048 -2.204 1.00 84.38 205 THR A CA 1
ATOM 1536 C C . THR A 1 205 ? -20.228 -5.751 -0.986 1.00 84.38 205 THR A C 1
ATOM 1538 O O . THR A 1 205 ? -19.915 -4.869 -0.184 1.00 84.38 205 THR A O 1
ATOM 1541 N N . GLU A 1 206 ? -21.285 -6.544 -0.782 1.00 87.19 206 GLU A N 1
ATOM 1542 C CA . GLU A 1 206 ? -22.231 -6.350 0.326 1.00 87.19 206 GLU A CA 1
ATOM 1543 C C . GLU A 1 206 ? -21.540 -6.263 1.701 1.00 87.19 206 GLU A C 1
ATOM 1545 O O . GLU A 1 206 ? -21.976 -5.515 2.567 1.00 87.19 206 GLU A O 1
ATOM 1550 N N . SER A 1 207 ? -20.420 -6.966 1.909 1.00 82.69 207 SER A N 1
ATOM 1551 C CA . SER A 1 207 ? -19.647 -6.891 3.160 1.00 82.69 207 SER A CA 1
ATOM 1552 C C . SER A 1 207 ? -19.067 -5.497 3.428 1.00 82.69 207 SER A C 1
ATOM 1554 O O . SER A 1 207 ? -19.099 -5.021 4.563 1.00 82.69 207 SER A O 1
ATOM 1556 N N . VAL A 1 208 ? -18.554 -4.830 2.391 1.00 84.81 208 VAL A N 1
ATOM 1557 C CA . VAL A 1 208 ? -18.031 -3.462 2.500 1.00 84.81 208 VAL A CA 1
ATOM 1558 C C . VAL A 1 208 ? -19.193 -2.472 2.598 1.00 84.81 208 VAL A C 1
ATOM 1560 O O . VAL A 1 208 ? -19.149 -1.581 3.443 1.00 84.81 208 VAL A O 1
ATOM 1563 N N . VAL A 1 209 ? -20.282 -2.690 1.850 1.00 91.69 209 VAL A N 1
ATOM 1564 C CA . VAL A 1 209 ? -21.533 -1.918 1.975 1.00 91.69 209 VAL A CA 1
ATOM 1565 C C . VAL A 1 209 ? -22.113 -1.998 3.391 1.00 91.69 209 VAL A C 1
ATOM 1567 O O . VAL A 1 209 ? -22.481 -0.967 3.946 1.00 91.69 209 VAL A O 1
ATOM 1570 N N . ARG A 1 210 ? -22.133 -3.178 4.021 1.00 92.69 210 ARG A N 1
ATOM 1571 C CA . ARG A 1 210 ? -22.543 -3.408 5.419 1.00 92.69 210 ARG A CA 1
ATOM 1572 C C . ARG A 1 210 ? -21.659 -2.634 6.397 1.00 92.69 210 ARG A C 1
ATOM 1574 O O . ARG A 1 210 ? -22.178 -1.911 7.243 1.00 92.69 210 ARG A O 1
ATOM 1581 N N . ASN A 1 211 ? -20.336 -2.730 6.261 1.00 87.62 211 ASN A N 1
ATOM 1582 C CA . ASN A 1 211 ? -19.399 -2.019 7.138 1.00 87.62 211 ASN A CA 1
ATOM 1583 C C . ASN A 1 211 ? -19.503 -0.490 6.981 1.00 87.62 211 ASN A C 1
ATOM 1585 O O . ASN A 1 211 ? -19.548 0.227 7.982 1.00 87.62 211 ASN A O 1
ATOM 1589 N N . PHE A 1 212 ? -19.628 0.015 5.750 1.00 95.12 212 PHE A N 1
ATOM 1590 C CA . PHE A 1 212 ? -19.891 1.432 5.483 1.00 95.12 212 PHE A CA 1
ATOM 1591 C C . PHE A 1 212 ? -21.254 1.860 6.046 1.00 95.12 212 PHE A C 1
ATOM 1593 O O . PHE A 1 212 ? -21.331 2.872 6.736 1.00 95.12 212 PHE A O 1
ATOM 1600 N N . THR A 1 213 ? -22.308 1.061 5.858 1.00 97.56 213 THR A N 1
ATOM 1601 C CA . THR A 1 213 ? -23.649 1.306 6.421 1.00 97.56 213 THR A CA 1
ATOM 1602 C C . THR A 1 213 ? -23.610 1.402 7.943 1.00 97.56 213 THR A C 1
ATOM 1604 O O . THR A 1 213 ? -24.179 2.340 8.491 1.00 97.56 213 THR A O 1
ATOM 1607 N N . ARG A 1 214 ? -22.872 0.522 8.634 1.00 96.75 214 ARG A N 1
ATOM 1608 C CA . ARG A 1 214 ? -22.695 0.583 10.095 1.00 96.75 214 ARG A CA 1
ATOM 1609 C C . ARG A 1 214 ? -22.030 1.893 10.540 1.00 96.75 214 ARG A C 1
ATOM 1611 O O . ARG A 1 214 ? -22.481 2.515 11.498 1.00 96.75 214 ARG A O 1
ATOM 1618 N N . HIS A 1 215 ? -21.010 2.359 9.816 1.00 97.31 215 HIS A N 1
ATOM 1619 C CA . HIS A 1 215 ? -20.374 3.661 10.060 1.00 97.31 215 HIS A CA 1
ATOM 1620 C C . HIS A 1 215 ? -21.325 4.848 9.804 1.00 97.31 215 HIS A C 1
ATOM 1622 O O . HIS A 1 215 ? -21.380 5.774 10.616 1.00 97.31 215 HIS A O 1
ATOM 1628 N N . ILE A 1 216 ? -22.111 4.813 8.724 1.00 98.31 216 ILE A N 1
ATOM 1629 C CA . ILE A 1 216 ? -23.089 5.863 8.384 1.00 98.31 216 ILE A CA 1
ATOM 1630 C C . ILE A 1 216 ? -24.216 5.906 9.428 1.00 98.31 216 ILE A C 1
ATOM 1632 O O . ILE A 1 216 ? -24.536 6.979 9.936 1.00 98.31 216 ILE A O 1
ATOM 1636 N N . LEU A 1 217 ? -24.767 4.749 9.809 1.00 98.31 217 LEU A N 1
ATOM 1637 C CA . LEU A 1 217 ? -25.772 4.607 10.867 1.00 98.31 217 LEU A CA 1
ATOM 1638 C C . LEU A 1 217 ? -25.264 5.101 12.222 1.00 98.31 217 LEU A C 1
ATOM 1640 O O . LEU A 1 217 ? -26.000 5.790 12.916 1.00 98.31 217 LEU A O 1
ATOM 1644 N N . SER A 1 218 ? -24.014 4.800 12.581 1.00 97.94 218 SER A N 1
ATOM 1645 C CA . SER A 1 218 ? -23.368 5.301 13.800 1.00 97.94 218 SER A CA 1
ATOM 1646 C C . SER A 1 218 ? -23.333 6.839 13.820 1.00 97.94 218 SER A C 1
ATOM 1648 O O . SER A 1 218 ? -23.790 7.475 14.773 1.00 97.94 218 SER A O 1
ATOM 1650 N N . GLY A 1 219 ? -22.894 7.462 12.717 1.00 97.69 219 GLY A N 1
ATOM 1651 C CA . GLY A 1 219 ? -22.928 8.920 12.548 1.00 97.69 219 GLY A CA 1
ATOM 1652 C C . GLY A 1 219 ? -24.343 9.509 12.593 1.00 97.69 219 GLY A C 1
ATOM 1653 O O . GLY A 1 219 ? -24.563 10.524 13.257 1.00 97.69 219 GLY A O 1
ATOM 1654 N N . LEU A 1 220 ? -25.311 8.863 11.934 1.00 97.75 220 LEU A N 1
ATOM 1655 C CA . LEU A 1 220 ? -26.711 9.295 11.916 1.00 97.75 220 LEU A CA 1
ATOM 1656 C C . LEU A 1 220 ? -27.375 9.153 13.287 1.00 97.75 220 LEU A C 1
ATOM 1658 O O . LEU A 1 220 ? -28.039 10.084 13.720 1.00 97.75 220 LEU A O 1
ATOM 1662 N N . ALA A 1 221 ? -27.159 8.054 14.011 1.00 97.12 221 ALA A N 1
ATOM 1663 C CA . ALA A 1 221 ? -27.703 7.845 15.352 1.00 97.12 221 ALA A CA 1
ATOM 1664 C C . ALA A 1 221 ? -27.200 8.919 16.330 1.00 97.12 221 ALA A C 1
ATOM 1666 O O . ALA A 1 221 ? -27.997 9.497 17.074 1.00 97.12 221 ALA A O 1
ATOM 1667 N N . TYR A 1 222 ? -25.910 9.270 16.266 1.00 97.19 222 TYR A N 1
ATOM 1668 C CA . TYR A 1 222 ? -25.370 10.409 17.008 1.00 97.19 222 TYR A CA 1
ATOM 1669 C C . TYR A 1 222 ? -26.048 11.728 16.600 1.00 97.19 222 TYR A C 1
ATOM 1671 O O . TYR A 1 222 ? -26.536 12.457 17.467 1.00 97.19 222 TYR A O 1
ATOM 1679 N N . LEU A 1 223 ? -26.133 12.032 15.301 1.00 94.75 223 LEU A N 1
ATOM 1680 C CA . LEU A 1 223 ? -26.699 13.289 14.794 1.00 94.75 223 LEU A CA 1
ATOM 1681 C C . LEU A 1 223 ? -28.193 13.447 15.141 1.00 94.75 223 LEU A C 1
ATOM 1683 O O . LEU A 1 223 ? -28.635 14.512 15.580 1.00 94.75 223 LEU A O 1
ATOM 1687 N N . HIS A 1 224 ? -28.949 12.355 15.033 1.00 93.94 224 HIS A N 1
ATOM 1688 C CA . HIS A 1 224 ? -30.363 12.247 15.390 1.00 93.94 224 HIS A CA 1
ATOM 1689 C C . HIS A 1 224 ? -30.574 12.365 16.906 1.00 93.94 224 HIS A C 1
ATOM 1691 O O . HIS A 1 224 ? -31.525 13.022 17.333 1.00 93.94 224 HIS A O 1
ATOM 1697 N N . SER A 1 225 ? -29.655 11.849 17.738 1.00 93.19 225 SER A N 1
ATOM 1698 C CA . SER A 1 225 ? -29.676 12.085 19.197 1.00 93.19 225 SER A CA 1
ATOM 1699 C C . SER A 1 225 ? -29.513 13.570 19.554 1.00 93.19 225 SER A C 1
ATOM 1701 O O . SER A 1 225 ? -30.080 14.042 20.538 1.00 93.19 225 SER A O 1
ATOM 1703 N N . LYS A 1 226 ? -28.805 14.336 18.711 1.00 91.19 226 LYS A N 1
ATOM 1704 C CA . LYS A 1 226 ? -28.684 15.801 18.794 1.00 91.19 226 LYS A CA 1
ATOM 1705 C C . LYS A 1 226 ? -29.843 16.547 18.112 1.00 91.19 226 LYS A C 1
ATOM 1707 O O . LYS A 1 226 ? -29.719 17.746 17.885 1.00 91.19 226 LYS A O 1
ATOM 1712 N N . LYS A 1 227 ? -30.948 15.861 17.778 1.00 88.75 227 LYS A N 1
ATOM 1713 C CA . LYS A 1 227 ? -32.128 16.396 17.067 1.00 88.75 227 LYS A CA 1
ATOM 1714 C C . LYS A 1 227 ? -31.758 17.216 15.822 1.00 88.75 227 LYS A C 1
ATOM 1716 O O . LYS A 1 227 ? -32.313 18.282 15.571 1.00 88.75 227 LYS A O 1
ATOM 1721 N N . THR A 1 228 ? -30.810 16.710 15.038 1.00 88.94 228 THR A N 1
ATOM 1722 C CA . THR A 1 228 ? -30.373 17.315 13.775 1.00 88.94 228 THR A CA 1
ATOM 1723 C C . THR A 1 228 ? -30.578 16.325 12.632 1.00 88.94 228 THR A C 1
ATOM 1725 O O . THR A 1 228 ? -30.303 15.139 12.791 1.00 88.94 228 THR A O 1
ATOM 1728 N N . ILE A 1 229 ? -31.047 16.816 11.485 1.00 88.94 229 ILE A N 1
ATOM 1729 C CA . ILE A 1 229 ? -31.193 16.057 10.230 1.00 88.94 229 ILE A CA 1
ATOM 1730 C C . ILE A 1 229 ? -30.151 16.502 9.212 1.00 88.94 229 ILE A C 1
ATOM 1732 O O . ILE A 1 229 ? -29.864 17.699 9.129 1.00 88.94 229 ILE A O 1
ATOM 1736 N N . HIS A 1 230 ? -29.597 15.566 8.438 1.00 92.44 230 HIS A N 1
ATOM 1737 C CA . HIS A 1 230 ? -28.530 15.847 7.467 1.00 92.44 230 HIS A CA 1
ATOM 1738 C C . HIS A 1 230 ? -29.071 16.232 6.086 1.00 92.44 230 HIS A C 1
ATOM 1740 O O . HIS A 1 230 ? -28.545 17.145 5.450 1.00 92.44 230 HIS A O 1
ATOM 1746 N N . ARG A 1 231 ? -30.135 15.554 5.639 1.00 90.06 231 ARG A N 1
ATOM 1747 C CA . ARG A 1 231 ? -30.931 15.830 4.431 1.00 90.06 231 ARG A CA 1
ATOM 1748 C C . ARG A 1 231 ? -30.249 15.666 3.068 1.00 90.06 231 ARG A C 1
ATOM 1750 O O . ARG A 1 231 ? -30.875 15.953 2.050 1.00 90.06 231 ARG A O 1
ATOM 1757 N N . ASP A 1 232 ? -29.000 15.214 3.032 1.00 91.69 232 ASP A N 1
ATOM 1758 C CA . ASP A 1 232 ? -28.259 14.994 1.783 1.00 91.69 232 ASP A CA 1
ATOM 1759 C C . ASP A 1 232 ? -27.263 13.827 1.923 1.00 91.69 232 ASP A C 1
ATOM 1761 O O . ASP A 1 232 ? -26.091 13.920 1.560 1.00 91.69 232 ASP A O 1
ATOM 1765 N N . ILE A 1 233 ? -27.733 12.721 2.512 1.00 96.81 233 ILE A N 1
ATOM 1766 C CA . ILE A 1 233 ? -26.974 11.467 2.612 1.00 96.81 233 ILE A CA 1
ATOM 1767 C C . ILE A 1 233 ? -26.927 10.813 1.227 1.00 96.81 233 ILE A C 1
ATOM 1769 O O . ILE A 1 233 ? -27.949 10.370 0.705 1.00 96.81 233 ILE A O 1
ATOM 1773 N N . LYS A 1 234 ? -25.726 10.789 0.647 1.00 95.69 234 LYS A N 1
ATOM 1774 C CA . LYS A 1 234 ? -25.382 10.219 -0.662 1.00 95.69 234 LYS A CA 1
ATOM 1775 C C . LYS A 1 234 ? -23.886 9.918 -0.706 1.00 95.69 234 LYS A C 1
ATOM 1777 O O . LYS A 1 234 ? -23.123 10.548 0.032 1.00 95.69 234 LYS A O 1
ATOM 1782 N N . GLY A 1 235 ? -23.428 9.044 -1.598 1.00 93.38 235 GLY A N 1
ATOM 1783 C CA . GLY A 1 235 ? -22.021 8.638 -1.669 1.00 93.38 235 GLY A CA 1
ATOM 1784 C C . GLY A 1 235 ? -21.030 9.797 -1.849 1.00 93.38 235 GLY A C 1
ATOM 1785 O O . GLY A 1 235 ? -19.880 9.683 -1.434 1.00 93.38 235 GLY A O 1
ATOM 1786 N N . ALA A 1 236 ? -21.454 10.934 -2.412 1.00 92.06 236 ALA A N 1
ATOM 1787 C CA . ALA A 1 236 ? -20.593 12.098 -2.625 1.00 92.06 236 ALA A CA 1
ATOM 1788 C C . ALA A 1 236 ? -20.280 12.866 -1.326 1.00 92.06 236 ALA A C 1
ATOM 1790 O O . ALA A 1 236 ? -19.200 13.444 -1.213 1.00 92.06 236 ALA A O 1
ATOM 1791 N N . ASN A 1 237 ? -21.195 12.826 -0.351 1.00 94.81 237 ASN A N 1
ATOM 1792 C CA . ASN A 1 237 ? -21.108 13.536 0.933 1.00 94.81 237 ASN A CA 1
ATOM 1793 C C . ASN A 1 237 ? -20.629 12.627 2.080 1.00 94.81 237 ASN A C 1
ATOM 1795 O O . ASN A 1 237 ? -20.469 13.064 3.217 1.00 94.81 237 ASN A O 1
ATOM 1799 N N . LEU A 1 238 ? -20.408 11.346 1.793 1.00 97.06 238 LEU A N 1
ATOM 1800 C CA . LEU A 1 238 ? -19.867 10.374 2.729 1.00 97.06 238 LEU A CA 1
ATOM 1801 C C . LEU A 1 238 ? -18.396 10.167 2.402 1.00 97.06 238 LEU A C 1
ATOM 1803 O O . LEU A 1 238 ? -18.070 9.629 1.345 1.00 97.06 238 LEU A O 1
ATOM 1807 N N . LEU A 1 239 ? -17.507 10.615 3.283 1.00 96.19 239 LEU A N 1
ATOM 1808 C CA . LEU A 1 239 ? -16.068 10.505 3.071 1.00 96.19 239 LEU A CA 1
ATOM 1809 C C . LEU A 1 239 ? -15.544 9.239 3.746 1.00 96.19 239 LEU A C 1
ATOM 1811 O O . LEU A 1 239 ? -15.783 9.030 4.933 1.00 96.19 239 LEU A O 1
ATOM 1815 N N . VAL A 1 240 ? -14.837 8.400 2.994 1.00 89.25 240 VAL A N 1
ATOM 1816 C CA . VAL A 1 240 ? -14.129 7.228 3.507 1.00 89.25 240 VAL A CA 1
ATOM 1817 C C . VAL A 1 240 ? -12.657 7.577 3.706 1.00 89.25 240 VAL A C 1
ATOM 1819 O O . VAL A 1 240 ? -12.005 8.132 2.813 1.00 89.25 240 VAL A O 1
ATOM 1822 N N . ASP A 1 241 ? -12.142 7.290 4.898 1.00 83.25 241 ASP A N 1
ATOM 1823 C CA . ASP A 1 241 ? -10.728 7.456 5.210 1.00 83.25 241 ASP A CA 1
ATOM 1824 C C . ASP A 1 241 ? -9.889 6.241 4.773 1.00 83.25 241 ASP A C 1
ATOM 1826 O O . ASP A 1 241 ? -10.396 5.200 4.348 1.00 83.25 241 ASP A O 1
ATOM 1830 N N . ALA A 1 242 ? -8.571 6.368 4.882 1.00 71.19 242 ALA A N 1
ATOM 1831 C CA . ALA A 1 242 ? -7.622 5.340 4.476 1.00 71.19 242 ALA A CA 1
ATOM 1832 C C . ALA A 1 242 ? -7.566 4.123 5.436 1.00 71.19 242 ALA A C 1
ATOM 1834 O O . ALA A 1 242 ? -6.801 3.185 5.210 1.00 71.19 242 ALA A O 1
ATOM 1835 N N . TYR A 1 243 ? -8.388 4.115 6.491 1.00 71.69 243 TYR A N 1
ATOM 1836 C CA . TYR A 1 243 ? -8.636 2.980 7.384 1.00 71.69 243 TYR A CA 1
ATOM 1837 C C . TYR A 1 243 ? -9.995 2.306 7.104 1.00 71.69 243 TYR A C 1
ATOM 1839 O O . TYR A 1 243 ? -10.305 1.288 7.720 1.00 71.69 243 TYR A O 1
ATOM 1847 N N . GLY A 1 244 ? -10.799 2.835 6.171 1.00 75.81 244 GLY A N 1
ATOM 1848 C CA . GLY A 1 244 ? -12.145 2.345 5.852 1.00 75.81 244 GLY A CA 1
ATOM 1849 C C . GLY A 1 244 ? -13.252 2.906 6.756 1.00 75.81 244 GLY A C 1
ATOM 1850 O O . GLY A 1 244 ? -14.392 2.433 6.700 1.00 75.81 244 GLY A O 1
ATOM 1851 N N . VAL A 1 245 ? -12.953 3.908 7.588 1.00 85.75 245 VAL A N 1
ATOM 1852 C CA . VAL A 1 245 ? -13.950 4.588 8.423 1.00 85.75 245 VAL A CA 1
ATOM 1853 C C . VAL A 1 245 ? -14.709 5.592 7.561 1.00 85.75 245 VAL A C 1
ATOM 1855 O O . VAL A 1 245 ? -14.111 6.434 6.893 1.00 85.75 245 VAL A O 1
ATOM 1858 N N . VAL A 1 246 ? -16.043 5.517 7.581 1.00 95.88 246 VAL A N 1
ATOM 1859 C CA . VAL A 1 246 ? -16.902 6.476 6.868 1.00 95.88 246 VAL A CA 1
ATOM 1860 C C . VAL A 1 246 ? -17.301 7.609 7.808 1.00 95.88 246 VAL A C 1
ATOM 1862 O O . VAL A 1 246 ? -17.646 7.369 8.970 1.00 95.88 246 VAL A O 1
ATOM 1865 N N . LYS A 1 247 ? -17.269 8.838 7.292 1.00 97.94 247 LYS A N 1
ATOM 1866 C CA . LYS A 1 247 ? -17.602 10.088 7.976 1.00 97.94 247 LYS A CA 1
ATOM 1867 C C . LYS A 1 247 ? -18.668 10.866 7.203 1.00 97.94 247 LYS A C 1
ATOM 1869 O O . LYS A 1 247 ? -18.543 11.049 5.992 1.00 97.94 247 LYS A O 1
ATOM 1874 N N . LEU A 1 248 ? -19.692 11.350 7.908 1.00 97.25 248 LEU A N 1
ATOM 1875 C CA . LEU A 1 248 ? -20.679 12.293 7.366 1.00 97.25 248 LEU A CA 1
ATOM 1876 C C . LEU A 1 248 ? -20.017 13.657 7.095 1.00 97.25 248 LEU A C 1
ATOM 1878 O O . LEU A 1 248 ? -19.284 14.150 7.960 1.00 97.25 248 LEU A O 1
ATOM 1882 N N . ALA A 1 249 ? -20.285 14.263 5.935 1.00 93.00 249 ALA A N 1
ATOM 1883 C CA . ALA A 1 249 ? -19.725 15.545 5.499 1.00 93.00 249 ALA A CA 1
ATOM 1884 C C . ALA A 1 249 ? -20.739 16.401 4.706 1.00 93.00 249 ALA A C 1
ATOM 1886 O O . ALA A 1 249 ? -21.784 15.924 4.286 1.00 93.00 249 ALA A O 1
ATOM 1887 N N . ASP A 1 250 ? -20.387 17.673 4.487 1.00 86.94 250 ASP A N 1
ATOM 1888 C CA . ASP A 1 250 ? -21.209 18.738 3.878 1.00 86.94 250 ASP A CA 1
ATOM 1889 C C . ASP A 1 250 ? -22.576 18.961 4.554 1.00 86.94 250 ASP A C 1
ATOM 1891 O O . ASP A 1 250 ? -23.639 18.525 4.110 1.00 86.94 250 ASP A O 1
ATOM 1895 N N . PHE A 1 251 ? -22.541 19.703 5.662 1.00 85.81 251 PHE A N 1
ATOM 1896 C CA . PHE A 1 251 ? -23.712 19.998 6.489 1.00 85.81 251 PHE A CA 1
ATOM 1897 C C . PHE A 1 251 ? -24.499 21.232 6.005 1.00 85.81 251 PHE A C 1
ATOM 1899 O O . PHE A 1 251 ? -25.433 21.659 6.680 1.00 85.81 251 PHE A O 1
ATOM 1906 N N . GLY A 1 252 ? -24.191 21.785 4.823 1.00 75.94 252 GLY A N 1
ATOM 1907 C CA . GLY A 1 252 ? -24.862 22.970 4.260 1.00 75.94 252 GLY A CA 1
ATOM 1908 C C . GLY A 1 252 ? -26.361 22.797 3.955 1.00 75.94 252 GLY A C 1
ATOM 1909 O O . GLY A 1 252 ? -27.054 23.761 3.631 1.00 75.94 252 GLY A O 1
ATOM 1910 N N . MET A 1 253 ? -26.886 21.572 4.071 1.00 74.44 253 MET A N 1
ATOM 1911 C CA . MET A 1 253 ? -28.316 21.250 3.946 1.00 74.44 253 MET A CA 1
ATOM 1912 C C . MET A 1 253 ? -28.952 20.804 5.275 1.00 74.44 253 MET A C 1
ATOM 1914 O O . MET A 1 253 ? -30.169 20.612 5.330 1.00 74.44 253 MET A O 1
ATOM 1918 N N . ALA A 1 254 ? -28.158 20.667 6.341 1.00 81.12 254 ALA A N 1
ATOM 1919 C CA . ALA A 1 254 ? -28.593 20.142 7.627 1.00 81.12 254 ALA A CA 1
ATOM 1920 C C . ALA A 1 254 ? -29.497 21.124 8.395 1.00 81.12 254 ALA A C 1
ATOM 1922 O O . ALA A 1 254 ? -29.416 22.345 8.238 1.00 81.12 254 ALA A O 1
ATOM 1923 N N . LYS A 1 255 ? -30.362 20.595 9.268 1.00 81.19 255 LYS A N 1
ATOM 1924 C CA . LYS A 1 255 ? -31.270 21.402 10.100 1.00 81.19 255 LYS A CA 1
ATOM 1925 C C . LYS A 1 255 ? -31.347 20.856 11.523 1.00 81.19 255 LYS A C 1
ATOM 1927 O O . LYS A 1 255 ? -31.610 19.673 11.713 1.00 81.19 255 LYS A O 1
ATOM 1932 N N . HIS A 1 256 ? -31.175 21.727 12.514 1.00 81.56 256 HIS A N 1
ATOM 1933 C CA . HIS A 1 256 ? -31.474 21.419 13.913 1.00 81.56 256 HIS A CA 1
ATOM 1934 C C . HIS A 1 256 ? -32.972 21.634 14.192 1.00 81.56 256 HIS A C 1
ATOM 1936 O O . HIS A 1 256 ? -33.566 22.608 13.719 1.00 81.56 256 HIS A O 1
ATOM 1942 N N . LEU A 1 257 ? -33.594 20.710 14.921 1.00 77.44 257 LEU A N 1
ATOM 1943 C CA . LEU A 1 257 ? -35.037 20.660 15.142 1.00 77.44 257 LEU A CA 1
ATOM 1944 C C . LEU A 1 257 ? -35.402 21.272 16.501 1.00 77.44 257 LEU A C 1
ATOM 1946 O O . LEU A 1 257 ? -35.636 20.569 17.484 1.00 77.44 257 LEU A O 1
ATOM 1950 N N . ASN A 1 258 ? -35.480 22.605 16.537 1.00 65.75 258 ASN A N 1
ATOM 1951 C CA . ASN A 1 258 ? -36.080 23.330 17.658 1.00 65.75 258 ASN A CA 1
ATOM 1952 C C . ASN A 1 258 ? -37.531 22.848 17.869 1.00 65.75 258 ASN A C 1
ATOM 1954 O O . ASN A 1 258 ? -38.255 22.628 16.900 1.00 65.75 258 ASN A O 1
ATOM 1958 N N . GLY A 1 259 ? -37.959 22.705 19.127 1.00 56.12 259 GLY A N 1
ATOM 1959 C CA . GLY A 1 259 ? -39.148 21.935 19.535 1.00 56.12 259 GLY A CA 1
ATOM 1960 C C . GLY A 1 259 ? -40.540 22.451 19.130 1.00 56.12 259 GLY A C 1
ATOM 1961 O O . GLY A 1 259 ? -41.516 22.036 19.747 1.00 56.12 259 GLY A O 1
ATOM 1962 N N . GLN A 1 260 ? -40.660 23.336 18.137 1.00 50.59 260 GLN A N 1
ATOM 1963 C CA . GLN A 1 260 ? -41.935 23.790 17.571 1.00 50.59 260 GLN A CA 1
ATOM 1964 C C . GLN A 1 260 ? -41.839 23.850 16.034 1.00 50.59 260 GLN A C 1
ATOM 1966 O O . GLN A 1 260 ? -41.033 24.593 15.479 1.00 50.59 260 GLN A O 1
ATOM 1971 N N . THR A 1 261 ? -42.680 23.063 15.350 1.00 51.81 261 THR A N 1
ATOM 1972 C CA . THR A 1 261 ? -42.832 22.951 13.879 1.00 51.81 261 THR A CA 1
ATOM 1973 C C . THR A 1 261 ? -41.551 22.697 13.063 1.00 51.81 261 THR A C 1
ATOM 1975 O O . THR A 1 261 ? -40.818 23.602 12.655 1.00 51.81 261 THR A O 1
ATOM 1978 N N . ALA A 1 262 ? -41.329 21.434 12.693 1.00 53.34 262 ALA A N 1
ATOM 1979 C CA . ALA A 1 262 ? -40.275 21.037 11.764 1.00 53.34 262 ALA A CA 1
ATOM 1980 C C . ALA A 1 262 ? -40.637 21.374 10.298 1.00 53.34 262 ALA A C 1
ATOM 1982 O O . ALA A 1 262 ? -40.865 20.479 9.496 1.00 53.34 262 ALA A O 1
ATOM 1983 N N . ASN A 1 263 ? -40.653 22.660 9.915 1.00 54.91 263 ASN A N 1
ATOM 1984 C CA . ASN A 1 263 ? -40.891 23.060 8.517 1.00 54.91 263 ASN A CA 1
ATOM 1985 C C . ASN A 1 263 ? -39.802 22.468 7.585 1.00 54.91 263 ASN A C 1
ATOM 1987 O O . ASN A 1 263 ? -38.634 22.885 7.634 1.00 54.91 263 ASN A O 1
ATOM 1991 N N . LEU A 1 264 ? -40.184 21.464 6.790 1.00 59.53 264 LEU A N 1
ATOM 1992 C CA . LEU A 1 264 ? -39.340 20.736 5.844 1.00 59.53 264 LEU A CA 1
ATOM 1993 C C . LEU A 1 264 ? -39.414 21.400 4.462 1.00 59.53 264 LEU A C 1
ATOM 1995 O O . LEU A 1 264 ? -40.230 21.045 3.618 1.00 59.53 264 LEU A O 1
ATOM 1999 N N . SER A 1 265 ? -38.526 22.368 4.232 1.00 63.97 265 SER A N 1
ATOM 2000 C CA . SER A 1 265 ? -38.320 22.982 2.914 1.00 63.97 265 SER A CA 1
ATOM 2001 C C . SER A 1 265 ? -37.934 21.951 1.846 1.00 63.97 265 SER A C 1
ATOM 2003 O O . SER A 1 265 ? -37.302 20.949 2.165 1.00 63.97 265 SER A O 1
ATOM 2005 N N . LEU A 1 266 ? -38.209 22.207 0.566 1.00 66.31 266 LEU A N 1
ATOM 2006 C CA . LEU A 1 266 ? -37.763 21.334 -0.527 1.00 66.31 266 LEU A CA 1
ATOM 2007 C C . LEU A 1 266 ? -36.249 21.507 -0.789 1.00 66.31 266 LEU A C 1
ATOM 2009 O O . LEU A 1 266 ? -35.835 22.332 -1.599 1.00 66.31 266 LEU A O 1
ATOM 2013 N N . LYS A 1 267 ? -35.412 20.743 -0.075 1.00 69.75 267 LYS A N 1
ATOM 2014 C CA . LYS A 1 267 ? -33.954 20.637 -0.289 1.00 69.75 267 LYS A CA 1
ATOM 2015 C C . LYS A 1 267 ? -33.492 19.179 -0.116 1.00 69.75 267 LYS A C 1
ATOM 2017 O O . LYS A 1 267 ? -33.820 18.566 0.902 1.00 69.75 267 LYS A O 1
ATOM 2022 N N . GLY A 1 268 ? -32.716 18.674 -1.072 1.00 74.31 268 GLY A N 1
ATOM 2023 C CA . GLY A 1 268 ? -32.055 17.360 -1.084 1.00 74.31 268 GLY A CA 1
ATOM 2024 C C . GLY A 1 268 ? -31.579 17.012 -2.504 1.00 74.31 268 GLY A C 1
ATOM 2025 O O . GLY A 1 268 ? -31.884 17.749 -3.444 1.00 74.31 268 GLY A O 1
ATOM 2026 N N . SER A 1 269 ? -30.849 15.909 -2.681 1.00 85.50 269 SER A N 1
ATOM 2027 C CA . SER A 1 269 ? -30.460 15.409 -4.014 1.00 85.50 269 SER A CA 1
ATOM 2028 C C . SER A 1 269 ? -31.528 14.457 -4.593 1.00 85.50 269 SER A C 1
ATOM 2030 O O . SER A 1 269 ? -31.797 13.438 -3.956 1.00 85.50 269 SER A O 1
ATOM 2032 N N . PRO A 1 270 ? -32.113 14.707 -5.789 1.00 87.69 270 PRO A N 1
ATOM 2033 C CA . PRO A 1 270 ? -33.351 14.056 -6.249 1.00 87.69 270 PRO A CA 1
ATOM 2034 C C . PRO A 1 270 ? -33.445 12.529 -6.114 1.00 87.69 270 PRO A C 1
ATOM 2036 O O . PRO A 1 270 ? -34.458 12.034 -5.631 1.00 87.69 270 PRO A O 1
ATOM 2039 N N . TYR A 1 271 ? -32.395 11.786 -6.479 1.00 92.00 271 TYR A N 1
ATOM 2040 C CA . TYR A 1 271 ? -32.387 10.314 -6.459 1.00 92.00 271 TYR A CA 1
ATOM 2041 C C . TYR A 1 271 ? -32.349 9.689 -5.050 1.00 92.00 271 TYR A C 1
ATOM 2043 O O . TYR A 1 271 ? -32.594 8.495 -4.903 1.00 92.00 271 TYR A O 1
ATOM 2051 N N . TRP A 1 272 ? -32.042 10.484 -4.018 1.00 94.81 272 TRP A N 1
ATOM 2052 C CA . TRP A 1 272 ? -31.976 10.054 -2.615 1.00 94.81 272 TRP A CA 1
ATOM 2053 C C . TRP A 1 272 ? -33.096 10.670 -1.756 1.00 94.81 272 TRP A C 1
ATOM 2055 O O . TRP A 1 272 ? -33.228 10.326 -0.585 1.00 94.81 272 TRP A O 1
ATOM 2065 N N . MET A 1 273 ? -33.914 11.576 -2.308 1.00 91.00 273 MET A N 1
ATOM 2066 C CA . MET A 1 273 ? -34.966 12.266 -1.554 1.00 91.00 273 MET A CA 1
ATOM 2067 C C . MET A 1 273 ? -36.110 11.329 -1.153 1.00 91.00 273 MET A C 1
ATOM 2069 O O . MET A 1 273 ? -36.591 10.527 -1.951 1.00 91.00 273 MET A O 1
ATOM 2073 N N . ALA A 1 274 ? -36.572 11.480 0.088 1.00 90.75 274 ALA A N 1
ATOM 2074 C CA . ALA A 1 274 ? -37.711 10.750 0.631 1.00 90.75 274 ALA A CA 1
ATOM 2075 C C . ALA A 1 274 ? -39.054 11.305 0.105 1.00 90.75 274 ALA A C 1
ATOM 2077 O O . ALA A 1 274 ? -39.176 12.523 -0.072 1.00 90.75 274 ALA A O 1
ATOM 2078 N N . PRO A 1 275 ? -40.080 10.462 -0.128 1.00 89.00 275 PRO A N 1
ATOM 2079 C CA . PRO A 1 275 ? -41.340 10.884 -0.747 1.00 89.00 275 PRO A CA 1
ATOM 2080 C C . PRO A 1 275 ? -42.110 11.909 0.089 1.00 89.00 275 PRO A C 1
ATOM 2082 O O . PRO A 1 275 ? -42.762 12.786 -0.474 1.00 89.00 275 PRO A O 1
ATOM 2085 N N . GLU A 1 276 ? -41.998 11.866 1.417 1.00 85.56 276 GLU A N 1
ATOM 2086 C CA . GLU A 1 276 ? -42.627 12.847 2.296 1.00 85.56 276 GLU A CA 1
ATOM 2087 C C . GLU A 1 276 ? -42.054 14.260 2.116 1.00 85.56 276 GLU A C 1
ATOM 2089 O O . GLU A 1 276 ? -42.819 15.205 2.241 1.00 85.56 276 GLU A O 1
ATOM 2094 N N . LEU A 1 277 ? -40.789 14.440 1.699 1.00 81.31 277 LEU A N 1
ATOM 2095 C CA . LEU A 1 277 ? -40.236 15.773 1.376 1.00 81.31 277 LEU A CA 1
ATOM 2096 C C . LEU A 1 277 ? -40.899 16.415 0.145 1.00 81.31 277 LEU A C 1
ATOM 2098 O O . LEU A 1 277 ? -40.799 17.626 -0.051 1.00 81.31 277 LEU A O 1
ATOM 2102 N N . LEU A 1 278 ? -41.555 15.608 -0.693 1.00 75.25 278 LEU A N 1
ATOM 2103 C CA . LEU A 1 278 ? -42.308 16.050 -1.868 1.00 75.25 278 LEU A CA 1
ATOM 2104 C C . LEU A 1 278 ? -43.797 16.273 -1.546 1.00 75.25 278 LEU A C 1
ATOM 2106 O O . LEU A 1 278 ? -44.487 16.962 -2.291 1.00 75.25 278 LEU A O 1
ATOM 2110 N N . GLN A 1 279 ? -44.289 15.711 -0.435 1.00 70.81 279 GLN A N 1
ATOM 2111 C CA . GLN A 1 279 ? -45.690 15.777 0.004 1.00 70.81 279 GLN A CA 1
ATOM 2112 C C . GLN A 1 279 ? -45.903 16.798 1.138 1.00 70.81 279 GLN A C 1
ATOM 2114 O O . GLN A 1 279 ? -46.944 17.450 1.203 1.00 70.81 279 GLN A O 1
ATOM 2119 N N . SER A 1 280 ? -44.906 17.005 2.007 1.00 58.38 280 SER A N 1
ATOM 2120 C CA . SER A 1 280 ? -44.969 17.891 3.180 1.00 58.38 280 SER A CA 1
ATOM 2121 C C . SER A 1 280 ? -44.953 19.385 2.843 1.00 58.38 280 SER A C 1
ATOM 2123 O O . SER A 1 280 ? -45.035 20.213 3.744 1.00 58.38 280 SER A O 1
ATOM 2125 N N . ALA A 1 281 ? -44.919 19.752 1.559 1.00 50.94 281 ALA A N 1
ATOM 2126 C CA . ALA A 1 281 ? -45.114 21.126 1.095 1.00 50.94 281 ALA A CA 1
ATOM 2127 C C . ALA A 1 281 ? -46.511 21.705 1.433 1.00 50.94 281 ALA A C 1
ATOM 2129 O O . ALA A 1 281 ? -46.764 22.873 1.146 1.00 50.94 281 ALA A O 1
ATOM 2130 N N . MET A 1 282 ? -47.418 20.906 2.019 1.00 43.19 282 MET A N 1
ATOM 2131 C CA . MET A 1 282 ? -48.801 21.293 2.330 1.00 43.19 282 MET A CA 1
ATOM 2132 C C . MET A 1 282 ? -49.290 20.939 3.754 1.00 43.19 282 MET A C 1
ATOM 2134 O O . MET A 1 282 ? -50.486 21.069 4.008 1.00 43.19 282 MET A O 1
ATOM 2138 N N . GLN A 1 283 ? -48.435 20.490 4.689 1.00 47.66 283 GLN A N 1
ATOM 2139 C CA . GLN A 1 283 ? -48.855 20.155 6.070 1.00 47.66 283 GLN A CA 1
ATOM 2140 C C . GLN A 1 283 ? -47.830 20.597 7.131 1.00 47.66 283 GLN A C 1
ATOM 2142 O O . GLN A 1 283 ? -46.627 20.413 6.960 1.00 47.66 283 GLN A O 1
ATOM 2147 N N . THR A 1 284 ? -48.308 21.183 8.234 1.00 47.72 284 THR A N 1
ATOM 2148 C CA . THR A 1 284 ? -47.489 21.917 9.223 1.00 47.72 284 THR A CA 1
ATOM 2149 C C . THR A 1 284 ? -47.054 21.119 10.454 1.00 47.72 284 THR A C 1
ATOM 2151 O O . THR A 1 284 ? -46.023 21.436 11.049 1.00 47.72 284 THR A O 1
ATOM 2154 N N . ASP A 1 285 ? -47.789 20.070 10.823 1.00 49.66 285 ASP A N 1
ATOM 2155 C CA . ASP A 1 285 ? -47.714 19.452 12.156 1.00 49.66 285 ASP A CA 1
ATOM 2156 C C . ASP A 1 285 ? -47.027 18.078 12.145 1.00 49.66 285 ASP A C 1
ATOM 2158 O O . ASP A 1 285 ? -47.570 17.056 12.560 1.00 49.66 285 ASP A O 1
ATOM 2162 N N . SER A 1 286 ? -45.786 18.057 11.653 1.00 53.75 286 SER A N 1
ATOM 2163 C CA . SER A 1 286 ? -44.924 16.867 11.693 1.00 53.75 286 SER A CA 1
ATOM 2164 C C . SER A 1 286 ? -44.174 16.750 13.024 1.00 53.75 286 SER A C 1
ATOM 2166 O O . SER A 1 286 ? -43.437 17.660 13.414 1.00 53.75 286 SER A O 1
ATOM 2168 N N . ASN A 1 287 ? -44.304 15.598 13.692 1.00 61.88 287 ASN A N 1
ATOM 2169 C CA . ASN A 1 287 ? -43.525 15.258 14.887 1.00 61.88 287 ASN A CA 1
ATOM 2170 C C . ASN A 1 287 ? -42.010 15.265 14.576 1.00 61.88 287 ASN A C 1
ATOM 2172 O O . ASN A 1 287 ? -41.580 14.831 13.508 1.00 61.88 287 ASN A O 1
ATOM 2176 N N . CYS A 1 288 ? -41.197 15.726 15.529 1.00 63.62 288 CYS A N 1
ATOM 2177 C CA . CYS A 1 288 ? -39.746 15.884 15.402 1.00 63.62 288 CYS A CA 1
ATOM 2178 C C . CYS A 1 288 ? -39.045 14.596 14.929 1.00 63.62 288 CYS A C 1
ATOM 2180 O O . CYS A 1 288 ? -38.200 14.645 14.038 1.00 63.62 288 CYS A O 1
ATOM 2182 N N . ASP A 1 289 ? -39.458 13.436 15.447 1.00 63.16 289 ASP A N 1
ATOM 2183 C CA . ASP A 1 289 ? -38.845 12.151 15.088 1.00 63.16 289 ASP A CA 1
ATOM 2184 C C . ASP A 1 289 ? -39.257 11.635 13.699 1.00 63.16 289 ASP A C 1
ATOM 2186 O O . ASP A 1 289 ? -38.511 10.876 13.085 1.00 63.16 289 ASP A O 1
ATOM 2190 N N . ILE A 1 290 ? -40.379 12.113 13.148 1.00 70.69 290 ILE A N 1
ATOM 2191 C CA . ILE A 1 290 ? -40.784 11.828 11.761 1.00 70.69 290 ILE A CA 1
ATOM 2192 C C . ILE A 1 290 ? -39.852 12.555 10.782 1.00 70.69 290 ILE A C 1
ATOM 2194 O O . ILE A 1 290 ? -39.473 11.994 9.757 1.00 70.69 290 ILE A O 1
ATOM 2198 N N . ALA A 1 291 ? -39.406 13.771 11.115 1.00 78.00 291 ALA A N 1
ATOM 2199 C CA . ALA A 1 291 ? -38.461 14.513 10.280 1.00 78.00 291 ALA A CA 1
ATOM 2200 C C . ALA A 1 291 ? -37.081 13.828 10.181 1.00 78.00 291 ALA A C 1
ATOM 2202 O O . ALA A 1 291 ? -36.405 13.992 9.169 1.00 78.00 291 ALA A O 1
ATOM 2203 N N . LEU A 1 292 ? -36.676 13.031 11.182 1.00 87.31 292 LEU A N 1
ATOM 2204 C CA . LEU A 1 292 ? -35.432 12.242 11.158 1.00 87.31 292 LEU A CA 1
ATOM 2205 C C . LEU A 1 292 ? -35.463 11.109 10.109 1.00 87.31 292 LEU A C 1
ATOM 2207 O O . LEU A 1 292 ? -34.418 10.693 9.605 1.00 87.31 292 LEU A O 1
ATOM 2211 N N . ALA A 1 293 ? -36.655 10.622 9.746 1.00 91.06 293 ALA A N 1
ATOM 2212 C CA . ALA A 1 293 ? -36.843 9.472 8.858 1.00 91.06 293 ALA A CA 1
ATOM 2213 C C . ALA A 1 293 ? -36.405 9.722 7.397 1.00 91.06 293 ALA A C 1
ATOM 2215 O O . ALA A 1 293 ? -36.220 8.760 6.641 1.00 91.06 293 ALA A O 1
ATOM 2216 N N . VAL A 1 294 ? -36.196 10.984 6.997 1.00 91.75 294 VAL A N 1
ATOM 2217 C CA . VAL A 1 294 ? -35.731 11.356 5.646 1.00 91.75 294 VAL A CA 1
ATOM 2218 C C . VAL A 1 294 ? -34.300 10.872 5.379 1.00 91.75 294 VAL A C 1
ATOM 2220 O O . VAL A 1 294 ? -33.989 10.411 4.278 1.00 91.75 294 VAL A O 1
ATOM 2223 N N . ASP A 1 295 ? -33.436 10.902 6.401 1.00 95.44 295 ASP A N 1
ATOM 2224 C CA . ASP A 1 295 ? -32.046 10.437 6.302 1.00 95.44 295 ASP A CA 1
ATOM 2225 C C . ASP A 1 295 ? -31.985 8.904 6.158 1.00 95.44 295 ASP A C 1
ATOM 2227 O O . ASP A 1 295 ? -31.072 8.375 5.528 1.00 95.44 295 ASP A O 1
ATOM 2231 N N . ILE A 1 296 ? -32.985 8.185 6.686 1.00 97.38 296 ILE A N 1
ATOM 2232 C CA . ILE A 1 296 ? -33.081 6.715 6.636 1.00 97.38 296 ILE A CA 1
ATOM 2233 C C . ILE A 1 296 ? -33.454 6.218 5.230 1.00 97.38 296 ILE A C 1
ATOM 2235 O O . ILE A 1 296 ? -32.894 5.231 4.750 1.00 97.38 296 ILE A O 1
ATOM 2239 N N . TRP A 1 297 ? -34.343 6.932 4.534 1.00 96.62 297 TRP A N 1
ATOM 2240 C CA . TRP A 1 297 ? -34.626 6.683 3.115 1.00 96.62 297 TRP A CA 1
ATOM 2241 C C . TRP A 1 297 ? -33.412 7.026 2.236 1.00 96.62 297 TRP A C 1
ATOM 2243 O O . TRP A 1 297 ? -33.036 6.252 1.352 1.00 96.62 297 TRP A O 1
ATOM 2253 N N . SER A 1 298 ? -32.757 8.157 2.523 1.00 97.19 298 SER A N 1
ATOM 2254 C CA . SER A 1 298 ? -31.543 8.606 1.824 1.00 97.19 298 SER A CA 1
ATOM 2255 C C . SER A 1 298 ? -30.396 7.589 1.968 1.00 97.19 298 SER A C 1
ATOM 2257 O O . SER A 1 298 ? -29.715 7.263 0.992 1.00 97.19 298 SER A O 1
ATOM 2259 N N . LEU A 1 299 ? -30.234 7.001 3.161 1.00 98.25 299 LEU A N 1
ATOM 2260 C CA . LEU A 1 299 ? -29.327 5.879 3.419 1.00 98.25 299 LEU A CA 1
ATOM 2261 C C . LEU A 1 299 ? -29.664 4.659 2.550 1.00 98.25 299 LEU A C 1
ATOM 2263 O O . LEU A 1 299 ? -28.767 4.118 1.908 1.00 98.25 299 LEU A O 1
ATOM 2267 N N . GLY A 1 300 ? -30.936 4.256 2.472 1.00 98.00 300 GLY A N 1
ATOM 2268 C CA . GLY A 1 300 ? -31.363 3.153 1.603 1.00 98.00 300 GLY A CA 1
ATOM 2269 C C . GLY A 1 300 ? -31.000 3.393 0.131 1.00 98.00 300 GLY A C 1
ATOM 2270 O O . GLY A 1 300 ? -30.439 2.517 -0.527 1.00 98.00 300 GLY A O 1
ATOM 2271 N N . CYS A 1 301 ? -31.224 4.609 -0.376 1.00 97.75 301 CYS A N 1
ATOM 2272 C CA . CYS A 1 301 ? -30.820 4.991 -1.734 1.00 97.75 301 CYS A CA 1
ATOM 2273 C C . CYS A 1 301 ? -29.290 4.963 -1.917 1.00 97.75 301 CYS A C 1
ATOM 2275 O O . CYS A 1 301 ? -28.795 4.572 -2.972 1.00 97.75 301 CYS A O 1
ATOM 2277 N N . THR A 1 302 ? -28.532 5.308 -0.872 1.00 97.25 302 THR A N 1
ATOM 2278 C CA . THR A 1 302 ? -27.059 5.258 -0.867 1.00 97.25 302 THR A CA 1
ATOM 2279 C C . THR A 1 302 ? -26.515 3.824 -0.823 1.00 97.25 302 THR A C 1
ATOM 2281 O O . THR A 1 302 ? -25.467 3.539 -1.394 1.00 97.25 302 THR A O 1
ATOM 2284 N N . ILE A 1 303 ? -27.228 2.885 -0.198 1.00 96.88 303 ILE A N 1
ATOM 2285 C CA . ILE A 1 303 ? -26.893 1.452 -0.249 1.00 96.88 303 ILE A CA 1
ATOM 2286 C C . ILE A 1 303 ? -27.053 0.917 -1.677 1.00 96.88 303 ILE A C 1
ATOM 2288 O O . ILE A 1 303 ? -26.171 0.209 -2.161 1.00 96.88 303 ILE A O 1
ATOM 2292 N N . ILE A 1 304 ? -28.112 1.322 -2.387 1.00 95.75 304 ILE A N 1
ATOM 2293 C CA . ILE A 1 304 ? -28.285 1.004 -3.813 1.00 95.75 304 ILE A CA 1
ATOM 2294 C C . ILE A 1 304 ? -27.162 1.638 -4.652 1.00 95.75 304 ILE A C 1
ATOM 2296 O O . ILE A 1 304 ? -26.581 0.952 -5.491 1.00 95.75 304 ILE A O 1
ATOM 2300 N N . GLU A 1 305 ? -26.790 2.895 -4.376 1.00 95.19 305 GLU A N 1
ATOM 2301 C CA . GLU A 1 305 ? -25.644 3.565 -5.014 1.00 95.19 305 GLU A CA 1
ATOM 2302 C C . GLU A 1 305 ? -24.339 2.768 -4.853 1.00 95.19 305 GLU A C 1
ATOM 2304 O O . GLU A 1 305 ? -23.614 2.583 -5.828 1.00 95.19 305 GLU A O 1
ATOM 2309 N N . MET A 1 306 ? -24.054 2.246 -3.655 1.00 93.81 306 MET A N 1
ATOM 2310 C CA . MET A 1 306 ? -22.852 1.445 -3.398 1.00 93.81 306 MET A CA 1
ATOM 2311 C C . MET A 1 306 ? -22.883 0.062 -4.069 1.00 93.81 306 MET A C 1
ATOM 2313 O O . MET A 1 306 ? -21.855 -0.378 -4.586 1.00 93.81 306 MET A O 1
ATOM 2317 N N . MET A 1 307 ? -24.036 -0.614 -4.093 1.00 90.94 307 MET A N 1
ATOM 2318 C CA . MET A 1 307 ? -24.177 -1.940 -4.715 1.00 90.94 307 MET A CA 1
ATOM 2319 C C . MET A 1 307 ? -24.121 -1.881 -6.251 1.00 90.94 307 MET A C 1
ATOM 2321 O O . MET A 1 307 ? -23.444 -2.700 -6.868 1.00 90.94 307 MET A O 1
ATOM 2325 N N . ASN A 1 308 ? -24.807 -0.908 -6.863 1.00 89.31 308 ASN A N 1
ATOM 2326 C CA . ASN A 1 308 ? -25.005 -0.824 -8.319 1.00 89.31 308 ASN A CA 1
ATOM 2327 C C . ASN A 1 308 ? -24.097 0.213 -9.012 1.00 89.31 308 ASN A C 1
ATOM 2329 O O . ASN A 1 308 ? -24.193 0.412 -10.225 1.00 89.31 308 ASN A O 1
ATOM 2333 N N . GLY A 1 309 ? -23.305 0.962 -8.241 1.00 87.75 309 GLY A N 1
ATOM 2334 C CA . GLY A 1 309 ? -22.475 2.076 -8.713 1.00 87.75 309 GLY A CA 1
ATOM 2335 C C . GLY A 1 309 ? -23.239 3.323 -9.163 1.00 87.75 309 GLY A C 1
ATOM 2336 O O . GLY A 1 309 ? -22.628 4.293 -9.614 1.00 87.75 309 GLY A O 1
ATOM 2337 N N . LYS A 1 310 ? -24.571 3.299 -9.070 1.00 91.25 310 LYS A N 1
ATOM 2338 C CA . LYS A 1 310 ? -25.496 4.362 -9.474 1.00 91.25 310 LYS A CA 1
ATOM 2339 C C . LYS A 1 310 ? -26.681 4.406 -8.508 1.00 91.25 310 LYS A C 1
ATOM 2341 O O . LYS A 1 310 ? -27.128 3.343 -8.073 1.00 91.25 310 LYS A O 1
ATOM 2346 N N . PRO A 1 311 ? -27.213 5.595 -8.180 1.00 93.00 311 PRO A N 1
ATOM 2347 C CA . PRO A 1 311 ? -28.375 5.709 -7.307 1.00 93.00 311 PRO A CA 1
ATOM 2348 C C . PRO A 1 311 ? -29.652 5.168 -7.983 1.00 93.00 311 PRO A C 1
ATOM 2350 O O . PRO A 1 311 ? -29.673 4.976 -9.204 1.00 93.00 311 PRO A O 1
ATOM 2353 N N . PRO A 1 312 ? -30.738 4.955 -7.216 1.00 93.81 312 PRO A N 1
ATOM 2354 C CA . PRO A 1 312 ? -32.052 4.620 -7.761 1.00 93.81 312 PRO A CA 1
ATOM 2355 C C . PRO A 1 312 ? -32.480 5.568 -8.882 1.00 93.81 312 PRO A C 1
ATOM 2357 O O . PRO A 1 312 ? -32.312 6.781 -8.765 1.00 93.81 312 PRO A O 1
ATOM 2360 N N . TRP A 1 313 ? -33.068 5.022 -9.949 1.00 93.50 313 TRP A N 1
ATOM 2361 C CA . TRP A 1 313 ? -33.633 5.794 -11.063 1.00 93.50 313 TRP A CA 1
ATOM 2362 C C . TRP A 1 313 ? -32.640 6.732 -11.782 1.00 93.50 313 TRP A C 1
ATOM 2364 O O . TRP A 1 313 ? -33.057 7.718 -12.389 1.00 93.50 313 TRP A O 1
ATOM 2374 N N . SER A 1 314 ? -31.335 6.425 -11.742 1.00 90.38 314 SER A N 1
ATOM 2375 C CA . SER A 1 314 ? -30.251 7.182 -12.403 1.00 90.38 314 SER A CA 1
ATOM 2376 C C . SER A 1 314 ? -30.423 7.410 -13.915 1.00 90.38 314 SER A C 1
ATOM 2378 O O . SER A 1 314 ? -29.738 8.244 -14.502 1.00 90.38 314 SER A O 1
ATOM 2380 N N . GLU A 1 315 ? -31.312 6.648 -14.544 1.00 89.38 315 GLU A N 1
ATOM 2381 C CA . GLU A 1 315 ? -31.708 6.705 -15.948 1.00 89.38 315 GLU A CA 1
ATOM 2382 C C . GLU A 1 315 ? -32.789 7.764 -16.258 1.00 89.38 315 GLU A C 1
ATOM 2384 O O . GLU A 1 315 ? -33.083 8.002 -17.428 1.00 89.38 315 GLU A O 1
ATOM 2389 N N . TYR A 1 316 ? -33.360 8.423 -15.240 1.00 88.31 316 TYR A N 1
ATOM 2390 C CA . TYR A 1 316 ? -34.388 9.463 -15.376 1.00 88.31 316 TYR A CA 1
ATOM 2391 C C . TYR A 1 316 ? -33.876 10.832 -14.910 1.00 88.31 316 TYR A C 1
ATOM 2393 O O . TYR A 1 316 ? -33.494 10.996 -13.756 1.00 88.31 316 TYR A O 1
ATOM 2401 N N . GLU A 1 317 ? -33.952 11.868 -15.747 1.00 82.88 317 GLU A N 1
ATOM 2402 C CA . GLU A 1 317 ? -33.488 13.202 -15.344 1.00 82.88 317 GLU A CA 1
ATOM 2403 C C . GLU A 1 317 ? -34.408 13.874 -14.307 1.00 82.88 317 GLU A C 1
ATOM 2405 O O . GLU A 1 317 ? -35.588 14.130 -14.560 1.00 82.88 317 GLU A O 1
ATOM 2410 N N . GLY A 1 318 ? -33.843 14.232 -13.148 1.00 76.81 318 GLY A N 1
ATOM 2411 C CA . GLY A 1 318 ? -34.366 15.254 -12.230 1.00 76.81 318 GLY A CA 1
ATOM 2412 C C . GLY A 1 318 ? -35.847 15.106 -11.863 1.00 76.81 318 GLY A C 1
ATOM 2413 O O . GLY A 1 318 ? -36.206 14.308 -11.000 1.00 76.81 318 GLY A O 1
ATOM 2414 N N . ALA A 1 319 ? -36.718 15.894 -12.501 1.00 77.31 319 ALA A N 1
ATOM 2415 C CA . ALA A 1 319 ? -38.161 15.875 -12.253 1.00 77.31 319 ALA A CA 1
ATOM 2416 C C . ALA A 1 319 ? -38.812 14.504 -12.534 1.00 77.31 319 ALA A C 1
ATOM 2418 O O . ALA A 1 319 ? -39.746 14.116 -11.831 1.00 77.31 319 ALA A O 1
ATOM 2419 N N . ALA A 1 320 ? -38.297 13.740 -13.504 1.00 83.25 320 ALA A N 1
ATOM 2420 C CA . ALA A 1 320 ? -38.768 12.383 -13.775 1.00 83.25 320 ALA A CA 1
ATOM 2421 C C . ALA A 1 320 ? -38.398 11.414 -12.634 1.00 83.25 320 ALA A C 1
ATOM 2423 O O . ALA A 1 320 ? -39.235 10.610 -12.220 1.00 83.25 320 ALA A O 1
ATOM 2424 N N . ALA A 1 321 ? -37.203 11.553 -12.045 1.00 84.94 321 ALA A N 1
ATOM 2425 C CA . ALA A 1 321 ? -36.819 10.804 -10.847 1.00 84.94 321 ALA A CA 1
ATOM 2426 C C . ALA A 1 321 ? -37.667 11.195 -9.618 1.00 84.94 321 ALA A C 1
ATOM 2428 O O . ALA A 1 321 ? -38.077 10.322 -8.858 1.00 84.94 321 ALA A O 1
ATOM 2429 N N . LEU A 1 322 ? -38.034 12.471 -9.448 1.00 84.19 322 LEU A N 1
ATOM 2430 C CA . LEU A 1 322 ? -38.956 12.886 -8.373 1.00 84.19 322 LEU A CA 1
ATOM 2431 C C . LEU A 1 322 ? -40.373 12.302 -8.547 1.00 84.19 322 LEU A C 1
ATOM 2433 O O . LEU A 1 322 ? -41.017 11.919 -7.569 1.00 84.19 322 LEU A O 1
ATOM 2437 N N . PHE A 1 323 ? -40.857 12.172 -9.786 1.00 84.94 323 PHE A N 1
ATOM 2438 C CA . PHE A 1 323 ? -42.123 11.489 -10.083 1.00 84.94 323 PHE A CA 1
ATOM 2439 C C . PHE A 1 323 ? -42.053 9.984 -9.772 1.00 84.94 323 PHE A C 1
ATOM 2441 O O . PHE A 1 323 ? -43.025 9.419 -9.261 1.00 84.94 323 PHE A O 1
ATOM 2448 N N . LYS A 1 324 ? -40.893 9.352 -10.007 1.00 89.81 324 LYS A N 1
ATOM 2449 C CA . LYS A 1 324 ? -40.603 7.979 -9.568 1.00 89.81 324 LYS A CA 1
ATOM 2450 C C . LYS A 1 324 ? -40.619 7.855 -8.042 1.00 89.81 324 LYS A C 1
ATOM 2452 O O . LYS A 1 324 ? -41.390 7.042 -7.543 1.00 89.81 324 LYS A O 1
ATOM 2457 N N . VAL A 1 325 ? -39.904 8.712 -7.304 1.00 87.56 325 VAL A N 1
ATOM 2458 C CA . VAL A 1 325 ? -39.928 8.760 -5.822 1.00 87.56 325 VAL A CA 1
ATOM 2459 C C . VAL A 1 325 ? -41.365 8.817 -5.284 1.00 87.56 325 VAL A C 1
ATOM 2461 O O . VAL A 1 325 ? -41.719 8.062 -4.377 1.00 87.56 325 VAL A O 1
ATOM 2464 N N . LEU A 1 326 ? -42.224 9.670 -5.857 1.00 84.69 326 LEU A N 1
ATOM 2465 C CA . LEU A 1 326 ? -43.617 9.824 -5.418 1.00 84.69 326 LEU A CA 1
ATOM 2466 C C . LEU A 1 326 ? -44.472 8.559 -5.595 1.00 84.69 326 LEU A C 1
ATOM 2468 O O . LEU A 1 326 ? -45.310 8.282 -4.732 1.00 84.69 326 LEU A O 1
ATOM 2472 N N . LYS A 1 327 ? -44.272 7.789 -6.672 1.00 85.81 327 LYS A N 1
ATOM 2473 C CA . LYS A 1 327 ? -45.152 6.666 -7.054 1.00 85.81 327 LYS A CA 1
ATOM 2474 C C . LYS A 1 327 ? -44.597 5.276 -6.756 1.00 85.81 327 LYS A C 1
ATOM 2476 O O . LYS A 1 327 ? -45.358 4.382 -6.404 1.00 85.81 327 LYS A O 1
ATOM 2481 N N . GLU A 1 328 ? -43.296 5.093 -6.916 1.00 90.25 328 GLU A N 1
ATOM 2482 C CA . GLU A 1 328 ? -42.617 3.800 -6.911 1.00 90.25 328 GLU A CA 1
ATOM 2483 C C . GLU A 1 328 ? -41.662 3.696 -5.715 1.00 90.25 328 GLU A C 1
ATOM 2485 O O . GLU A 1 328 ? -41.315 4.686 -5.066 1.00 90.25 328 GLU A O 1
ATOM 2490 N N . THR A 1 329 ? -41.274 2.473 -5.368 1.00 91.06 329 THR A N 1
ATOM 2491 C CA . THR A 1 329 ? -40.273 2.185 -4.330 1.00 91.06 329 THR A CA 1
ATOM 2492 C C . THR A 1 329 ? -38.923 1.946 -5.018 1.00 91.06 329 THR A C 1
ATOM 2494 O O . THR A 1 329 ? -38.930 1.343 -6.093 1.00 91.06 329 THR A O 1
ATOM 2497 N N . PRO A 1 330 ? -37.780 2.402 -4.464 1.00 95.12 330 PRO A N 1
ATOM 2498 C CA . PRO A 1 330 ? -36.475 2.195 -5.091 1.00 95.12 330 PRO A CA 1
ATOM 2499 C C . PRO A 1 330 ? -36.208 0.711 -5.407 1.00 95.12 330 PRO A C 1
ATOM 2501 O O . PRO A 1 330 ? -36.483 -0.140 -4.556 1.00 95.12 330 PRO A O 1
ATOM 2504 N N . PRO A 1 331 ? -35.684 0.375 -6.602 1.00 92.94 331 PRO A N 1
ATOM 2505 C CA . PRO A 1 331 ? -35.457 -1.011 -7.001 1.00 92.94 331 PRO A CA 1
ATOM 2506 C C . PRO A 1 331 ? -34.351 -1.645 -6.149 1.00 92.94 331 PRO A C 1
ATOM 2508 O O . PRO A 1 331 ? -33.185 -1.259 -6.226 1.00 92.94 331 PRO A O 1
ATOM 2511 N N . ILE A 1 332 ? -34.729 -2.624 -5.327 1.00 94.62 332 ILE A N 1
ATOM 2512 C CA . ILE A 1 332 ? -33.815 -3.347 -4.438 1.00 94.62 332 ILE A CA 1
ATOM 2513 C C . ILE A 1 332 ? -32.943 -4.309 -5.271 1.00 94.62 332 ILE A C 1
ATOM 2515 O O . ILE A 1 332 ? -33.502 -5.135 -5.991 1.00 94.62 332 ILE A O 1
ATOM 2519 N N . PRO A 1 333 ? -31.598 -4.250 -5.175 1.00 90.25 333 PRO A N 1
ATOM 2520 C CA . PRO A 1 333 ? -30.708 -5.134 -5.924 1.00 90.25 333 PRO A CA 1
ATOM 2521 C C . PRO A 1 333 ? -30.960 -6.622 -5.651 1.00 90.25 333 PRO A C 1
ATOM 2523 O O . PRO A 1 333 ? -30.948 -7.078 -4.504 1.00 90.25 333 PRO A O 1
ATOM 2526 N N . GLU A 1 334 ? -31.115 -7.409 -6.717 1.00 87.88 334 GLU A N 1
ATOM 2527 C CA . GLU A 1 334 ? -31.279 -8.868 -6.630 1.00 87.88 334 GLU A CA 1
ATOM 2528 C C . GLU A 1 334 ? -30.052 -9.567 -6.026 1.00 87.88 334 GLU A C 1
ATOM 2530 O O . GLU A 1 334 ? -30.188 -10.624 -5.413 1.00 87.88 334 GLU A O 1
ATOM 2535 N N . THR A 1 335 ? -28.877 -8.945 -6.137 1.00 86.19 335 THR A N 1
ATOM 2536 C CA . THR A 1 335 ? -27.582 -9.416 -5.624 1.00 86.19 335 THR A CA 1
ATOM 2537 C C . THR A 1 335 ? -27.420 -9.326 -4.104 1.00 86.19 335 THR A C 1
ATOM 2539 O O . THR A 1 335 ? -26.435 -9.844 -3.584 1.00 86.19 335 THR A O 1
ATOM 2542 N N . LEU A 1 336 ? -28.352 -8.688 -3.385 1.00 88.00 336 LEU A N 1
ATOM 2543 C CA . LEU A 1 336 ? -28.330 -8.618 -1.920 1.00 88.00 336 LEU A CA 1
ATOM 2544 C C . LEU A 1 336 ? -28.815 -9.916 -1.252 1.00 88.00 336 LEU A C 1
ATOM 2546 O O . LEU A 1 336 ? -29.694 -10.617 -1.762 1.00 88.00 336 LEU A O 1
ATOM 2550 N N . SER A 1 337 ? -28.299 -10.179 -0.056 1.00 93.81 337 SER A N 1
ATOM 2551 C CA . SER A 1 337 ? -28.805 -11.155 0.914 1.00 93.81 337 SER A CA 1
ATOM 2552 C C . SER A 1 337 ? -30.273 -10.912 1.296 1.00 93.81 337 SER A C 1
ATOM 2554 O O . SER A 1 337 ? -30.842 -9.848 1.029 1.00 93.81 337 SER A O 1
ATOM 2556 N N . ALA A 1 338 ? -30.910 -11.900 1.932 1.00 94.88 338 ALA A N 1
ATOM 2557 C CA . ALA A 1 338 ? -32.279 -11.755 2.433 1.00 94.88 338 ALA A CA 1
ATOM 2558 C C . ALA A 1 338 ? -32.362 -10.629 3.481 1.00 94.88 338 ALA A C 1
ATOM 2560 O O . ALA A 1 338 ? -33.256 -9.788 3.430 1.00 94.88 338 ALA A O 1
ATOM 2561 N N . GLU A 1 339 ? -31.358 -10.555 4.350 1.00 95.62 339 GLU A N 1
ATOM 2562 C CA . GLU A 1 339 ? -31.186 -9.554 5.398 1.00 95.62 339 GLU A CA 1
ATOM 2563 C C . GLU A 1 339 ? -30.953 -8.158 4.801 1.00 95.62 339 GLU A C 1
ATOM 2565 O O . GLU A 1 339 ? -31.521 -7.178 5.282 1.00 95.62 339 GLU A O 1
ATOM 2570 N N . GLY A 1 340 ? -30.153 -8.050 3.732 1.00 94.56 340 GLY A N 1
ATOM 2571 C CA . GLY A 1 340 ? -29.934 -6.792 3.008 1.00 94.56 340 GLY A CA 1
ATOM 2572 C C . GLY A 1 340 ? -31.181 -6.300 2.268 1.00 94.56 340 GLY A C 1
ATOM 2573 O O . GLY A 1 340 ? -31.456 -5.098 2.238 1.00 94.56 340 GLY A O 1
ATOM 2574 N N . LYS A 1 341 ? -31.981 -7.225 1.723 1.00 97.25 341 LYS A N 1
ATOM 2575 C CA . LYS A 1 341 ? -33.286 -6.930 1.110 1.00 97.25 341 LYS A CA 1
ATOM 2576 C C . LYS A 1 341 ? -34.298 -6.454 2.155 1.00 97.25 341 LYS A C 1
ATOM 2578 O O . LYS A 1 341 ? -34.952 -5.440 1.925 1.00 97.25 341 LYS A O 1
ATOM 2583 N N . ASP A 1 342 ? -34.385 -7.124 3.301 1.00 97.44 342 ASP A N 1
ATOM 2584 C CA . ASP A 1 342 ? -35.246 -6.739 4.429 1.00 97.44 342 ASP A CA 1
ATOM 2585 C C . ASP A 1 342 ? -34.848 -5.375 5.027 1.00 97.44 342 ASP A C 1
ATOM 2587 O O . ASP A 1 342 ? -35.690 -4.491 5.192 1.00 97.44 342 ASP A O 1
ATOM 2591 N N . PHE A 1 343 ? -33.546 -5.123 5.213 1.00 98.00 343 PHE A N 1
ATOM 2592 C CA . PHE A 1 343 ? -33.034 -3.820 5.657 1.00 98.00 343 PHE A CA 1
ATOM 2593 C C . PHE A 1 343 ? -33.473 -2.684 4.718 1.00 98.00 343 PHE A C 1
ATOM 2595 O O . PHE A 1 343 ? -33.935 -1.636 5.175 1.00 98.00 343 PHE A O 1
ATOM 2602 N N . LEU A 1 344 ? -33.389 -2.888 3.398 1.00 97.94 344 LEU A N 1
ATOM 2603 C CA . LEU A 1 344 ? -33.868 -1.902 2.427 1.00 97.94 344 LEU A CA 1
ATOM 2604 C C . LEU A 1 344 ? -35.397 -1.749 2.437 1.00 97.94 344 LEU A C 1
ATOM 2606 O O . LEU A 1 344 ? -35.889 -0.626 2.335 1.00 97.94 344 LEU A O 1
ATOM 2610 N N . GLN A 1 345 ? -36.165 -2.824 2.635 1.00 97.50 345 GLN A N 1
ATOM 2611 C CA . GLN A 1 345 ? -37.621 -2.733 2.824 1.00 97.50 345 GLN A CA 1
ATOM 2612 C C . GLN A 1 345 ? -37.994 -1.937 4.088 1.00 97.50 345 GLN A C 1
ATOM 2614 O O . GLN A 1 345 ? -38.977 -1.191 4.080 1.00 97.50 345 GLN A O 1
ATOM 2619 N N . CYS A 1 346 ? -37.193 -2.030 5.152 1.00 97.44 346 CYS A N 1
ATOM 2620 C CA . CYS A 1 346 ? -37.305 -1.188 6.342 1.00 97.44 346 CYS A CA 1
ATOM 2621 C C . CYS A 1 346 ? -36.961 0.287 6.054 1.00 97.44 346 CYS A C 1
ATOM 2623 O O . CYS A 1 346 ? -37.720 1.174 6.453 1.00 97.44 346 CYS A O 1
ATOM 2625 N N . CYS A 1 347 ? -35.890 0.572 5.304 1.00 97.56 347 CYS A N 1
ATOM 2626 C CA . CYS A 1 347 ? -35.553 1.935 4.865 1.00 97.56 347 CYS A CA 1
ATOM 2627 C C . CYS A 1 347 ? -36.631 2.577 3.973 1.00 97.56 347 CYS A C 1
ATOM 2629 O O . CYS A 1 347 ? -36.844 3.788 4.053 1.00 97.56 347 CYS A O 1
ATOM 2631 N N . PHE A 1 348 ? -37.318 1.793 3.136 1.00 96.94 348 PHE A N 1
ATOM 2632 C CA . PHE A 1 348 ? -38.265 2.300 2.135 1.00 96.94 348 PHE A CA 1
ATOM 2633 C C . PHE A 1 348 ? -39.751 2.195 2.521 1.00 96.94 348 PHE A C 1
ATOM 2635 O O . PHE A 1 348 ? -40.628 2.291 1.655 1.00 96.94 348 PHE A O 1
ATOM 2642 N N . ARG A 1 349 ? -40.081 2.061 3.815 1.00 94.19 349 ARG A N 1
ATOM 2643 C CA . ARG A 1 349 ? -41.470 2.233 4.286 1.00 94.19 349 ARG A CA 1
ATOM 2644 C C . ARG A 1 349 ? -41.969 3.626 3.873 1.00 94.19 349 ARG A C 1
ATOM 2646 O O . ARG A 1 349 ? -41.350 4.636 4.210 1.00 94.19 349 ARG A O 1
ATOM 2653 N N . ARG A 1 350 ? -43.058 3.696 3.090 1.00 89.00 350 ARG A N 1
ATOM 2654 C CA . ARG A 1 350 ? -43.521 4.971 2.497 1.00 89.00 350 ARG A CA 1
ATOM 2655 C C . ARG A 1 350 ? -43.983 5.959 3.568 1.00 89.00 350 ARG A C 1
ATOM 2657 O O . ARG A 1 350 ? -43.598 7.119 3.509 1.00 89.00 350 ARG A O 1
ATOM 2664 N N . ASN A 1 351 ? -44.727 5.480 4.565 1.00 87.19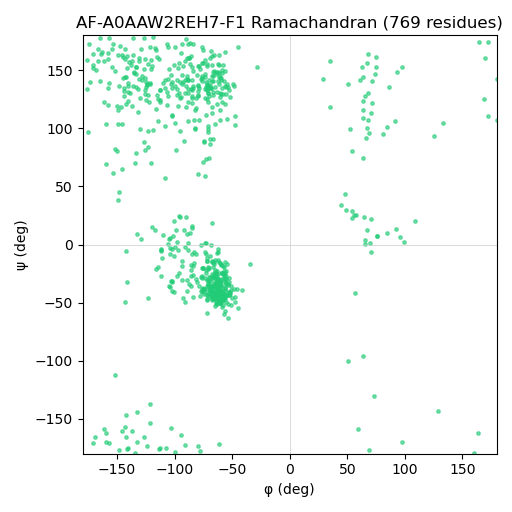 351 ASN A N 1
ATOM 2665 C CA . ASN A 1 351 ? -45.015 6.228 5.785 1.00 87.19 351 ASN A CA 1
ATOM 2666 C C . ASN A 1 351 ? -43.714 6.404 6.602 1.00 87.19 351 ASN A C 1
ATOM 2668 O O . ASN A 1 351 ? -43.142 5.400 7.034 1.00 87.19 351 ASN A O 1
ATOM 2672 N N . PRO A 1 352 ? -43.238 7.640 6.842 1.00 88.81 352 PRO A N 1
ATOM 2673 C CA . PRO A 1 352 ? -42.005 7.877 7.592 1.00 88.81 352 PRO A CA 1
ATOM 2674 C C . PRO A 1 352 ? -42.084 7.441 9.064 1.00 88.81 352 PRO A C 1
ATOM 2676 O O . PRO A 1 352 ? -41.046 7.128 9.642 1.00 88.81 352 PRO A O 1
ATOM 2679 N N . ALA A 1 353 ? -43.279 7.357 9.665 1.00 86.25 353 ALA A N 1
ATOM 2680 C CA . ALA A 1 353 ? -43.442 6.873 11.040 1.00 86.25 353 ALA A CA 1
ATOM 2681 C C . ALA A 1 353 ? -43.190 5.356 11.193 1.00 86.25 353 ALA A C 1
ATOM 2683 O O . ALA A 1 353 ? -42.870 4.903 12.290 1.00 86.25 353 ALA A O 1
ATOM 2684 N N . ASP A 1 354 ? -43.279 4.589 10.099 1.00 89.94 354 ASP A N 1
ATOM 2685 C CA . ASP A 1 354 ? -43.022 3.141 10.089 1.00 89.94 354 ASP A CA 1
ATOM 2686 C C . ASP A 1 354 ? -41.538 2.802 9.845 1.00 89.94 354 ASP A C 1
ATOM 2688 O O . ASP A 1 354 ? -41.160 1.628 9.874 1.00 89.94 354 ASP A O 1
ATOM 2692 N N . ARG A 1 355 ? -40.677 3.799 9.582 1.00 93.75 355 ARG A N 1
ATOM 2693 C CA . ARG A 1 355 ? -39.235 3.572 9.399 1.00 93.75 355 ARG A CA 1
ATOM 2694 C C . ARG A 1 355 ? -38.541 3.420 10.757 1.00 93.75 355 ARG A C 1
ATOM 2696 O O . ARG A 1 355 ? -38.731 4.261 11.639 1.00 93.75 355 ARG A O 1
ATOM 2703 N N . PRO A 1 356 ? -37.686 2.401 10.950 1.00 94.62 356 PRO A N 1
ATOM 2704 C CA . PRO A 1 356 ? -36.834 2.327 12.132 1.00 94.62 356 PRO A CA 1
ATOM 2705 C C . PRO A 1 356 ? -35.838 3.497 12.169 1.00 94.62 356 PRO A C 1
ATOM 2707 O O . PRO A 1 356 ? -35.356 3.970 11.141 1.00 94.62 356 PRO A O 1
ATOM 2710 N N . THR A 1 357 ? -35.504 3.957 13.376 1.00 95.25 357 THR A N 1
ATOM 2711 C CA . THR A 1 357 ? -34.482 4.994 13.580 1.00 95.25 357 THR A CA 1
ATOM 2712 C C . THR A 1 357 ? -33.083 4.457 13.267 1.00 95.25 357 THR A C 1
ATOM 2714 O O . THR A 1 357 ? -32.853 3.249 13.329 1.00 95.25 357 THR A O 1
ATOM 2717 N N . ALA A 1 358 ? -32.113 5.346 13.022 1.00 96.12 358 ALA A N 1
ATOM 2718 C CA . ALA A 1 358 ? -30.721 4.946 12.787 1.00 96.12 358 ALA A CA 1
ATOM 2719 C C . ALA A 1 358 ? -30.155 4.053 13.913 1.00 96.12 358 ALA A C 1
ATOM 2721 O O . ALA A 1 358 ? -29.425 3.110 13.633 1.00 96.12 358 ALA A O 1
ATOM 2722 N N . SER A 1 359 ? -30.554 4.293 15.170 1.00 95.38 359 SER A N 1
ATOM 2723 C CA . SER A 1 359 ? -30.179 3.427 16.297 1.00 95.38 359 SER A CA 1
ATOM 2724 C C . SER A 1 359 ? -30.787 2.026 16.182 1.00 95.38 359 SER A C 1
ATOM 2726 O O . SER A 1 359 ? -30.056 1.059 16.317 1.00 95.38 359 SER A O 1
ATOM 2728 N N . LYS A 1 360 ? -32.087 1.896 15.871 1.00 96.00 360 LYS A N 1
ATOM 2729 C CA . LYS A 1 360 ? -32.735 0.580 15.688 1.00 96.00 360 LYS A CA 1
ATOM 2730 C C . LYS A 1 360 ? -32.170 -0.197 14.494 1.00 96.00 360 LYS A C 1
ATOM 2732 O O . LYS A 1 360 ? -32.195 -1.420 14.491 1.00 96.00 360 LYS A O 1
ATOM 2737 N N . LEU A 1 361 ? -31.680 0.505 13.470 1.00 96.69 361 LEU A N 1
ATOM 2738 C CA . LEU A 1 361 ? -31.046 -0.120 12.310 1.00 96.69 361 LEU A CA 1
ATOM 2739 C C . LEU A 1 361 ? -29.627 -0.638 12.589 1.00 96.69 361 LEU A C 1
ATOM 2741 O O . LEU A 1 361 ? -29.179 -1.513 11.854 1.00 96.69 361 LEU A O 1
ATOM 2745 N N . LEU A 1 362 ? -28.937 -0.164 13.637 1.00 94.69 362 LEU A N 1
ATOM 2746 C CA . LEU A 1 362 ? -27.664 -0.757 14.079 1.00 94.69 362 LEU A CA 1
ATOM 2747 C C . LEU A 1 362 ? -27.853 -2.178 14.633 1.00 94.69 362 LEU A C 1
ATOM 2749 O O . LEU A 1 362 ? -26.959 -3.005 14.476 1.00 94.69 362 LEU A O 1
ATOM 2753 N N . ASP A 1 363 ? -29.029 -2.463 15.198 1.00 94.19 363 ASP A N 1
ATOM 2754 C CA . ASP A 1 363 ? -29.404 -3.763 15.768 1.00 94.19 363 ASP A CA 1
ATOM 2755 C C . ASP A 1 363 ? -30.038 -4.723 14.732 1.00 94.19 363 ASP A C 1
ATOM 2757 O O . ASP A 1 363 ? -30.439 -5.836 15.069 1.00 94.19 363 ASP A O 1
ATOM 2761 N N . HIS A 1 364 ? -30.162 -4.308 13.463 1.00 95.88 364 HIS A N 1
ATOM 2762 C CA . HIS A 1 364 ? -30.782 -5.114 12.403 1.00 95.88 364 HIS A CA 1
ATOM 2763 C C . HIS A 1 364 ? -29.942 -6.368 12.086 1.00 95.88 364 HIS A C 1
ATOM 2765 O O . HIS A 1 364 ? -28.716 -6.247 12.016 1.00 95.88 364 HIS A O 1
ATOM 2771 N N . PRO A 1 365 ? -30.541 -7.528 11.736 1.00 93.50 365 PRO A N 1
ATOM 2772 C CA . PRO A 1 365 ? -29.793 -8.727 11.323 1.00 93.50 365 PRO A CA 1
ATOM 2773 C C . PRO A 1 365 ? -28.774 -8.493 10.194 1.00 93.50 365 PRO A C 1
ATOM 2775 O O . PRO A 1 365 ? -27.734 -9.139 10.138 1.00 93.50 365 PRO A O 1
ATOM 2778 N N . PHE A 1 366 ? -29.031 -7.507 9.327 1.00 92.56 366 PHE A N 1
ATOM 2779 C CA . PHE A 1 366 ? -28.101 -7.075 8.276 1.00 92.56 366 PHE A CA 1
ATOM 2780 C C . PHE A 1 366 ? -26.827 -6.401 8.815 1.00 92.56 366 PHE A C 1
ATOM 2782 O O . PHE A 1 366 ? -25.796 -6.450 8.150 1.00 92.56 366 PHE A O 1
ATOM 2789 N N . MET A 1 367 ? -26.871 -5.767 9.990 1.00 89.38 367 MET A N 1
ATOM 2790 C CA . MET A 1 367 ? -25.699 -5.207 10.678 1.00 89.38 367 MET A CA 1
ATOM 2791 C C . MET A 1 367 ? -24.980 -6.240 11.550 1.00 89.38 367 MET A C 1
ATOM 2793 O O . MET A 1 367 ? -23.768 -6.108 11.763 1.00 89.38 367 MET A O 1
ATOM 2797 N N . SER A 1 368 ? -25.699 -7.253 12.039 1.00 74.62 368 SER A N 1
ATOM 2798 C CA . SER A 1 368 ? -25.136 -8.399 12.753 1.00 74.62 368 SER A CA 1
ATOM 2799 C C . SER A 1 368 ? -24.168 -9.197 11.870 1.00 74.62 368 SER A C 1
ATOM 2801 O O . SER A 1 368 ? -24.267 -9.212 10.644 1.00 74.62 368 SER A O 1
ATOM 2803 N N . HIS A 1 369 ? -23.222 -9.896 12.499 1.00 56.12 369 HIS A N 1
ATOM 2804 C CA . HIS A 1 369 ? -22.446 -10.931 11.818 1.00 56.12 369 HIS A CA 1
ATOM 2805 C C . HIS A 1 369 ? -23.290 -12.208 11.815 1.00 56.12 369 HIS A C 1
ATOM 2807 O O . HIS A 1 369 ? -23.389 -12.887 12.834 1.00 56.12 369 HIS A O 1
ATOM 2813 N N . SER A 1 370 ? -23.946 -12.490 10.688 1.00 35.38 370 SER A N 1
ATOM 2814 C CA . SER A 1 370 ? -24.871 -13.614 10.513 1.00 35.38 370 SER A CA 1
ATOM 2815 C C . SER A 1 370 ? -24.138 -14.962 10.437 1.00 35.38 370 SER A C 1
ATOM 2817 O O . SER A 1 370 ? -24.017 -15.562 9.368 1.00 35.38 370 SER A O 1
ATOM 2819 N N . HIS A 1 371 ? -23.648 -15.441 11.581 1.00 36.78 371 HIS A N 1
ATOM 2820 C CA . HIS A 1 371 ? -23.312 -16.851 11.776 1.00 36.78 371 HIS A CA 1
ATOM 2821 C C . HIS A 1 371 ? -24.583 -17.633 12.094 1.00 36.78 371 HIS A C 1
ATOM 2823 O O . HIS A 1 371 ? -25.202 -17.404 13.130 1.00 36.78 371 HIS A O 1
ATOM 2829 N N . GLN A 1 372 ? -24.941 -18.586 11.237 1.00 30.22 372 GLN A N 1
ATOM 2830 C CA . GLN A 1 372 ? -25.800 -19.701 11.628 1.00 30.22 372 GLN A CA 1
ATOM 2831 C C . GLN A 1 372 ? -24.919 -20.895 11.991 1.00 30.22 372 GLN A C 1
ATOM 2833 O O . GLN A 1 372 ? -24.480 -21.612 11.101 1.00 30.22 372 GLN A O 1
ATOM 2838 N N . PHE A 1 373 ? -24.667 -21.078 13.288 1.00 26.09 373 PHE A N 1
ATOM 2839 C CA . PHE A 1 373 ? -24.601 -22.372 13.980 1.00 26.09 373 PHE A CA 1
ATOM 2840 C C . PHE A 1 373 ? -24.676 -22.110 15.496 1.00 26.09 373 PHE A C 1
ATOM 2842 O O . PHE A 1 373 ? -24.154 -21.107 15.984 1.00 26.09 373 PHE A O 1
ATOM 2849 N N . ASP A 1 374 ? -25.393 -22.962 16.231 1.00 28.12 374 ASP A N 1
ATOM 2850 C CA . ASP A 1 374 ? -25.928 -22.613 17.553 1.00 28.12 374 ASP A CA 1
ATOM 2851 C C . ASP A 1 374 ? -25.019 -22.919 18.759 1.00 28.12 374 ASP A C 1
ATOM 2853 O O . ASP A 1 374 ? -24.567 -24.048 18.938 1.00 28.12 374 ASP A O 1
ATOM 2857 N N . ALA A 1 375 ? -24.970 -21.939 19.677 1.00 24.09 375 ALA A N 1
ATOM 2858 C CA . ALA A 1 375 ? -24.770 -22.082 21.132 1.00 24.09 375 ALA A CA 1
ATOM 2859 C C . ALA A 1 375 ? -23.383 -22.568 21.654 1.00 24.09 375 ALA A C 1
ATOM 2861 O O . ALA A 1 375 ? -22.585 -23.119 20.901 1.00 24.09 375 ALA A O 1
ATOM 2862 N N . PRO A 1 376 ? -23.070 -22.399 22.966 1.00 30.75 376 PRO A N 1
ATOM 2863 C CA . PRO A 1 376 ? -23.837 -21.751 24.041 1.00 30.75 376 PRO A CA 1
ATOM 2864 C C . PRO A 1 376 ? -23.208 -20.445 24.594 1.00 30.75 376 PRO A C 1
ATOM 2866 O O . PRO A 1 376 ? -22.252 -19.899 24.057 1.00 30.75 376 PRO A O 1
ATOM 2869 N N . GLN A 1 377 ? -23.826 -19.894 25.646 1.00 25.69 377 GLN A N 1
ATOM 2870 C CA . GLN A 1 377 ? -23.655 -18.513 26.125 1.00 25.69 377 GLN A CA 1
ATOM 2871 C C . GLN A 1 377 ? -22.494 -18.271 27.120 1.00 25.69 377 GLN A C 1
ATOM 2873 O O . GLN A 1 377 ? -21.957 -19.194 27.722 1.00 25.69 377 GLN A O 1
ATOM 2878 N N . SER A 1 378 ? -22.287 -16.975 27.413 1.00 23.92 378 SER A N 1
ATOM 2879 C CA . SER A 1 378 ? -21.622 -16.382 28.591 1.00 23.92 378 SER A CA 1
ATOM 2880 C C . SER A 1 378 ? -20.093 -16.250 28.582 1.00 23.92 378 SER A C 1
ATOM 2882 O O . SER A 1 378 ? -19.388 -17.116 29.084 1.00 23.92 378 SER A O 1
ATOM 2884 N N . PHE A 1 379 ? -19.624 -15.029 28.297 1.00 23.92 379 PHE A N 1
ATOM 2885 C CA . PHE A 1 379 ? -18.791 -14.279 29.252 1.00 23.92 379 PHE A CA 1
ATOM 2886 C C . PHE A 1 379 ? -19.178 -12.787 29.253 1.00 23.92 379 PHE A C 1
ATOM 2888 O O . PHE A 1 379 ? -19.820 -12.309 28.320 1.00 23.92 379 PHE A O 1
ATOM 2895 N N . LYS A 1 380 ? -18.880 -12.071 30.347 1.00 23.98 380 LYS A N 1
ATOM 2896 C CA . LYS A 1 380 ? -19.369 -10.702 30.610 1.00 23.98 380 LYS A CA 1
ATOM 2897 C C . LYS A 1 380 ? -18.405 -9.621 30.114 1.00 23.98 380 LYS A C 1
ATOM 2899 O O . LYS A 1 380 ? -17.195 -9.827 30.086 1.00 23.98 380 LYS A O 1
ATOM 2904 N N . GLU A 1 381 ? -18.951 -8.445 29.808 1.00 22.23 381 GLU A N 1
ATOM 2905 C CA . GLU A 1 381 ? -18.174 -7.243 29.490 1.00 22.23 381 GLU A CA 1
ATOM 2906 C C . GLU A 1 381 ? -17.192 -6.879 30.615 1.00 22.23 381 GLU A C 1
ATOM 2908 O O . GLU A 1 381 ? -17.567 -6.826 31.787 1.00 22.23 381 GLU A O 1
ATOM 2913 N N . THR A 1 382 ? -15.961 -6.516 30.250 1.00 22.94 382 THR A N 1
ATOM 2914 C CA . THR A 1 382 ? -15.068 -5.723 31.108 1.00 22.94 382 THR A CA 1
ATOM 2915 C C . THR A 1 382 ? -14.677 -4.461 30.349 1.00 22.94 382 THR A C 1
ATOM 2917 O O . THR A 1 382 ? -14.143 -4.538 29.245 1.00 22.94 382 THR A O 1
ATOM 2920 N N . LYS A 1 383 ? -14.956 -3.287 30.923 1.00 25.38 383 LYS A N 1
ATOM 2921 C CA . LYS A 1 383 ? -14.581 -2.000 30.323 1.00 25.38 383 LYS A CA 1
ATOM 2922 C C . LYS A 1 383 ? -13.065 -1.824 30.375 1.00 25.38 383 LYS A C 1
ATOM 2924 O O . LYS A 1 383 ? -12.478 -1.996 31.438 1.00 25.38 383 LYS A O 1
ATOM 2929 N N . PHE A 1 384 ? -12.464 -1.390 29.269 1.00 22.81 384 PHE A N 1
ATOM 2930 C CA . PHE A 1 384 ? -11.084 -0.906 29.252 1.00 22.81 384 PHE A CA 1
ATOM 2931 C C . PHE A 1 384 ? -11.025 0.489 28.625 1.00 22.81 384 PHE A C 1
ATOM 2933 O O . PHE A 1 384 ? -10.866 0.661 27.418 1.00 22.81 384 PHE A O 1
ATOM 2940 N N . THR A 1 385 ? -11.203 1.495 29.476 1.00 24.84 385 THR A N 1
ATOM 2941 C CA . THR A 1 385 ? -10.987 2.908 29.159 1.00 24.84 385 THR A CA 1
ATOM 2942 C C . THR A 1 385 ? -9.983 3.464 30.154 1.00 24.84 385 THR A C 1
ATOM 2944 O O . THR A 1 385 ? -10.385 3.788 31.265 1.00 24.84 385 THR A O 1
ATOM 2947 N N . ASP A 1 386 ? -8.710 3.534 29.766 1.00 23.77 386 ASP A N 1
ATOM 2948 C CA . ASP A 1 386 ? -7.786 4.614 30.140 1.00 23.77 386 ASP A CA 1
ATOM 2949 C C . ASP A 1 386 ? -6.434 4.463 29.415 1.00 23.77 386 ASP A C 1
ATOM 2951 O O . ASP A 1 386 ? -6.193 3.475 28.722 1.00 23.77 386 ASP A O 1
ATOM 2955 N N . ASN A 1 387 ? -5.572 5.476 29.563 1.00 25.64 387 ASN A N 1
ATOM 2956 C CA . ASN A 1 387 ? -4.216 5.582 29.009 1.00 25.64 387 ASN A CA 1
ATOM 2957 C C . ASN A 1 387 ? -4.097 5.618 27.473 1.00 25.64 387 ASN A C 1
ATOM 2959 O O . ASN A 1 387 ? -3.551 4.720 26.837 1.00 25.64 387 ASN A O 1
ATOM 2963 N N . MET A 1 388 ? -4.461 6.769 26.894 1.00 24.23 388 MET A N 1
ATOM 2964 C CA . MET A 1 388 ? -3.806 7.269 25.675 1.00 24.23 388 MET A CA 1
ATOM 2965 C C . MET A 1 388 ? -3.480 8.769 25.803 1.00 24.23 388 MET A C 1
ATOM 2967 O O . MET A 1 388 ? -4.091 9.628 25.170 1.00 24.23 388 MET A O 1
ATOM 2971 N N . GLN A 1 389 ? -2.506 9.070 26.662 1.00 26.73 389 GLN A N 1
ATOM 2972 C CA . GLN A 1 389 ? -1.769 10.340 26.695 1.00 26.73 389 GLN A CA 1
ATOM 2973 C C . GLN A 1 389 ? -0.288 10.075 26.375 1.00 26.73 389 GLN A C 1
ATOM 2975 O O . GLN A 1 389 ? 0.143 8.926 26.386 1.00 26.73 389 GLN A O 1
ATOM 2980 N N . PHE A 1 390 ? 0.468 11.144 26.102 1.00 23.38 390 PHE A N 1
ATOM 2981 C CA . PHE A 1 390 ? 1.843 11.146 25.575 1.00 23.38 390 PHE A CA 1
ATOM 2982 C C . PHE A 1 390 ? 2.007 10.606 24.146 1.00 23.38 390 PHE A C 1
ATOM 2984 O O . PHE A 1 390 ? 2.308 9.440 23.928 1.00 23.38 390 PHE A O 1
ATOM 2991 N N . LEU A 1 391 ? 1.936 11.524 23.175 1.00 25.80 391 LEU A N 1
ATOM 2992 C CA . LEU A 1 391 ? 2.882 11.578 22.049 1.00 25.80 391 LEU A CA 1
ATOM 2993 C C . LEU A 1 391 ? 2.860 12.986 21.418 1.00 25.80 391 LEU A C 1
ATOM 2995 O O . LEU A 1 391 ? 2.377 13.201 20.309 1.00 25.80 391 LEU A O 1
ATOM 2999 N N . SER A 1 392 ? 3.368 13.975 22.156 1.00 24.75 392 SER A N 1
ATOM 3000 C CA . SER A 1 392 ? 3.522 15.351 21.671 1.00 24.75 392 SER A CA 1
ATOM 3001 C C . SER A 1 392 ? 4.905 15.902 22.006 1.00 24.75 392 SER A C 1
ATOM 3003 O O . SER A 1 392 ? 5.041 16.656 22.958 1.00 24.75 392 SER A O 1
ATOM 3005 N N . GLU A 1 393 ? 5.916 15.512 21.224 1.00 22.52 393 GLU A N 1
ATOM 3006 C CA . GLU A 1 393 ? 7.138 16.290 20.960 1.00 22.52 393 GLU A CA 1
ATOM 3007 C C . GLU A 1 393 ? 8.026 15.552 19.940 1.00 22.52 393 GLU A C 1
ATOM 3009 O O . GLU A 1 393 ? 8.262 14.350 20.057 1.00 22.52 393 GLU A O 1
ATOM 3014 N N . ARG A 1 394 ? 8.534 16.270 18.928 1.00 26.53 394 ARG A N 1
ATOM 3015 C CA . ARG A 1 394 ? 9.687 15.864 18.102 1.00 26.53 394 ARG A CA 1
ATOM 3016 C C . ARG A 1 394 ? 10.522 17.112 17.753 1.00 26.53 394 ARG A C 1
ATOM 3018 O O . ARG A 1 394 ? 9.930 18.178 17.567 1.00 26.53 394 ARG A O 1
ATOM 3025 N N . PRO A 1 395 ? 11.866 17.027 17.671 1.00 24.91 395 PRO A N 1
ATOM 3026 C CA . PRO A 1 395 ? 12.713 18.206 17.479 1.00 24.91 395 PRO A CA 1
ATOM 3027 C C . PRO A 1 395 ? 12.624 18.802 16.069 1.00 24.91 395 PRO A C 1
ATOM 3029 O O . PRO A 1 395 ? 12.356 18.103 15.092 1.00 24.91 395 PRO A O 1
ATOM 3032 N N . ARG A 1 396 ? 12.922 20.102 15.952 1.00 23.64 396 ARG A N 1
ATOM 3033 C CA . ARG A 1 396 ? 13.056 20.791 14.660 1.00 23.64 396 ARG A CA 1
ATOM 3034 C C . ARG A 1 396 ? 14.467 20.598 14.107 1.00 23.64 396 ARG A C 1
ATOM 3036 O O . ARG A 1 396 ? 15.425 20.990 14.768 1.00 23.64 396 ARG A O 1
ATOM 3043 N N . TYR A 1 397 ? 14.581 20.144 12.863 1.00 23.69 397 TYR A N 1
ATOM 3044 C CA . TYR A 1 397 ? 15.771 20.383 12.046 1.00 23.69 397 TYR A CA 1
ATOM 3045 C C . TYR A 1 397 ? 15.497 21.543 11.088 1.00 23.69 397 TYR A C 1
ATOM 3047 O O . TYR A 1 397 ? 14.409 21.642 10.520 1.00 23.69 397 TYR A O 1
ATOM 3055 N N . LYS A 1 398 ? 16.467 22.450 10.945 1.00 23.27 398 LYS A N 1
ATOM 3056 C CA . LYS A 1 398 ? 16.428 23.508 9.929 1.00 23.27 398 LYS A CA 1
ATOM 3057 C C . LYS A 1 398 ? 16.983 22.966 8.617 1.00 23.27 398 LYS A C 1
ATOM 3059 O O . LYS A 1 398 ? 18.004 22.286 8.634 1.00 23.27 398 LYS A O 1
ATOM 3064 N N . LEU A 1 399 ? 16.375 23.366 7.506 1.00 26.45 399 LEU A N 1
ATOM 3065 C CA . LEU A 1 399 ? 17.002 23.326 6.192 1.00 26.45 399 LEU A CA 1
ATOM 3066 C C . LEU A 1 399 ? 16.769 24.690 5.538 1.00 26.45 399 LEU A C 1
ATOM 3068 O O . LEU A 1 399 ? 15.627 25.075 5.297 1.00 26.45 399 LEU A O 1
ATOM 3072 N N . ASP A 1 400 ? 17.849 25.436 5.332 1.00 24.27 400 ASP A N 1
ATOM 3073 C CA . ASP A 1 400 ? 17.833 26.773 4.743 1.00 24.27 400 ASP A CA 1
ATOM 3074 C C . ASP A 1 400 ? 18.271 26.702 3.267 1.00 24.27 400 ASP A C 1
ATOM 3076 O O . ASP A 1 400 ? 19.293 26.100 2.959 1.00 24.27 400 ASP A O 1
ATOM 3080 N N . GLN A 1 401 ? 17.521 27.396 2.400 1.00 23.41 401 GLN A N 1
ATOM 3081 C CA . GLN A 1 401 ? 17.950 27.985 1.115 1.00 23.41 401 GLN A CA 1
ATOM 3082 C C . GLN A 1 401 ? 18.441 27.067 -0.031 1.00 23.41 401 GLN A C 1
ATOM 3084 O O . GLN A 1 401 ? 19.590 26.650 -0.056 1.00 23.41 401 GLN A O 1
ATOM 3089 N N . LEU A 1 402 ? 17.617 26.955 -1.085 1.00 23.83 402 LEU A N 1
ATOM 3090 C CA . LEU A 1 402 ? 17.985 26.988 -2.521 1.00 23.83 402 LEU A CA 1
ATOM 3091 C C . LEU A 1 402 ? 16.775 27.592 -3.312 1.00 23.83 402 LEU A C 1
ATOM 3093 O O . LEU A 1 402 ? 15.707 27.733 -2.709 1.00 23.83 402 LEU A O 1
ATOM 3097 N N . PRO A 1 403 ? 16.917 28.058 -4.578 1.00 26.28 403 PRO A N 1
ATOM 3098 C CA . PRO A 1 403 ? 16.074 29.144 -5.120 1.00 26.28 403 PRO A CA 1
ATOM 3099 C C . PRO A 1 403 ? 14.803 28.748 -5.902 1.00 26.28 403 PRO A C 1
ATOM 3101 O O . PRO A 1 403 ? 14.578 27.591 -6.243 1.00 26.28 403 PRO A O 1
ATOM 3104 N N . GLU A 1 404 ? 14.006 29.776 -6.225 1.00 27.06 404 GLU A N 1
ATOM 3105 C CA . GLU A 1 404 ? 12.792 29.743 -7.063 1.00 27.06 404 GLU A CA 1
ATOM 3106 C C . GLU A 1 404 ? 13.047 29.301 -8.531 1.00 27.06 404 GLU A C 1
ATOM 3108 O O . GLU A 1 404 ? 14.157 29.476 -9.047 1.00 27.06 404 GLU A O 1
ATOM 3113 N N . PRO A 1 405 ? 12.031 28.753 -9.234 1.00 25.86 405 PRO A N 1
ATOM 3114 C CA . PRO A 1 405 ? 12.183 28.134 -10.554 1.00 25.86 405 PRO A CA 1
ATOM 3115 C C . PRO A 1 405 ? 12.070 29.110 -11.741 1.00 25.86 405 PRO A C 1
ATOM 3117 O O . PRO A 1 405 ? 11.458 30.173 -11.652 1.00 25.86 405 PRO A O 1
ATOM 3120 N N . PHE A 1 406 ? 12.584 28.686 -12.902 1.00 23.34 406 PHE A N 1
ATOM 3121 C CA . PHE A 1 406 ? 12.364 29.342 -14.198 1.00 23.34 406 PHE A CA 1
ATOM 3122 C C . PHE A 1 406 ? 11.252 28.658 -15.011 1.00 23.34 406 PHE A C 1
ATOM 3124 O O . PHE A 1 406 ? 11.247 27.440 -15.186 1.00 23.34 406 PHE A O 1
ATOM 3131 N N . ASP A 1 407 ? 10.344 29.462 -15.566 1.00 23.22 407 ASP A N 1
ATOM 3132 C CA . ASP A 1 407 ? 9.285 29.045 -16.492 1.00 23.22 407 ASP A CA 1
ATOM 3133 C C . ASP A 1 407 ? 9.810 28.836 -17.925 1.00 23.22 407 ASP A C 1
ATOM 3135 O O . ASP A 1 407 ? 10.442 29.740 -18.476 1.00 23.22 407 ASP A O 1
ATOM 3139 N N . THR A 1 408 ? 9.431 27.744 -18.613 1.00 25.64 408 THR A N 1
ATOM 3140 C CA . THR A 1 408 ? 9.118 27.824 -20.064 1.00 25.64 408 THR A CA 1
ATOM 3141 C C . THR A 1 408 ? 8.247 26.681 -20.629 1.00 25.64 408 THR A C 1
ATOM 3143 O O . THR A 1 408 ? 8.706 25.588 -20.931 1.00 25.64 408 THR A O 1
ATOM 3146 N N . GLN A 1 409 ? 6.971 27.008 -20.853 1.00 23.84 409 GLN A N 1
ATOM 3147 C CA . GLN A 1 409 ? 6.094 26.634 -21.984 1.00 23.84 409 GLN A CA 1
ATOM 3148 C C . GLN A 1 409 ? 6.198 25.248 -22.674 1.00 23.84 409 GLN A C 1
ATOM 3150 O O . GLN A 1 409 ? 7.106 24.954 -23.448 1.00 23.84 409 GLN A O 1
ATOM 3155 N N . ILE A 1 410 ? 5.095 24.492 -22.596 1.00 24.70 410 ILE A N 1
ATOM 3156 C CA . ILE A 1 410 ? 4.800 23.311 -23.431 1.00 24.70 410 ILE A CA 1
ATOM 3157 C C . ILE A 1 410 ? 4.269 23.729 -24.818 1.00 24.70 410 ILE A C 1
ATOM 3159 O O . ILE A 1 410 ? 3.337 24.532 -24.908 1.00 24.70 410 ILE A O 1
ATOM 3163 N N . LYS A 1 411 ? 4.739 23.083 -25.899 1.00 25.89 411 LYS A N 1
ATOM 3164 C CA . LYS A 1 411 ? 4.056 23.064 -27.213 1.00 25.89 411 LYS A CA 1
ATOM 3165 C C . LYS A 1 411 ? 3.385 21.708 -27.474 1.00 25.89 411 LYS A C 1
ATOM 3167 O O . LYS A 1 411 ? 3.901 20.664 -27.094 1.00 25.89 411 LYS A O 1
ATOM 3172 N N . LYS A 1 412 ? 2.203 21.733 -28.103 1.00 25.89 412 LYS A N 1
ATOM 3173 C CA . LYS A 1 412 ? 1.362 20.551 -28.387 1.00 25.89 412 LYS A CA 1
ATOM 3174 C C . LYS A 1 412 ? 1.635 19.986 -29.785 1.00 25.89 412 LYS A C 1
ATOM 3176 O O . LYS A 1 412 ? 1.795 20.758 -30.724 1.00 25.89 412 LYS A O 1
ATOM 3181 N N . GLY A 1 413 ? 1.550 18.662 -29.933 1.00 25.25 413 GLY A N 1
ATOM 3182 C CA . GLY A 1 413 ? 1.499 17.952 -31.218 1.00 25.25 413 GLY A CA 1
ATOM 3183 C C . GLY A 1 413 ? 0.387 16.892 -31.235 1.00 25.25 413 GLY A C 1
ATOM 3184 O O . GLY A 1 413 ? 0.001 16.386 -30.183 1.00 25.25 413 GLY A O 1
ATOM 3185 N N . LYS A 1 414 ? -0.149 16.579 -32.421 1.00 23.59 414 LYS A N 1
ATOM 3186 C CA . LYS A 1 414 ? -1.182 15.553 -32.677 1.00 23.59 414 LYS A CA 1
ATOM 3187 C C . LYS A 1 414 ? -0.809 14.751 -33.929 1.00 23.59 414 LYS A C 1
ATOM 3189 O O . LYS A 1 414 ? -0.487 15.383 -34.924 1.00 23.59 414 LYS A O 1
ATOM 3194 N N . LEU A 1 415 ? -0.968 13.425 -33.872 1.00 24.09 415 LEU A N 1
ATOM 3195 C CA . LEU A 1 415 ? -1.456 12.450 -34.885 1.00 24.09 415 LEU A CA 1
ATOM 3196 C C . LEU A 1 415 ? -1.119 11.051 -34.303 1.00 24.09 415 LEU A C 1
ATOM 3198 O O . LEU A 1 415 ? -0.059 10.886 -33.715 1.00 24.09 415 LEU A O 1
ATOM 3202 N N . SER A 1 416 ? -2.049 10.105 -34.144 1.00 23.08 416 SER A N 1
ATOM 3203 C CA . SER A 1 416 ? -2.762 9.293 -35.150 1.00 23.08 416 SER A CA 1
ATOM 3204 C C . SER A 1 416 ? -1.873 8.289 -35.892 1.00 23.08 416 SER A C 1
ATOM 3206 O O . SER A 1 416 ? -1.141 8.682 -36.793 1.00 23.08 416 SER A O 1
ATOM 3208 N N . ASN A 1 417 ? -2.029 6.994 -35.584 1.00 27.00 417 ASN A N 1
ATOM 3209 C CA . ASN A 1 417 ? -2.611 6.002 -36.508 1.00 27.00 417 ASN A CA 1
ATOM 3210 C C . ASN A 1 417 ? -2.871 4.648 -35.804 1.00 27.00 417 ASN A C 1
ATOM 3212 O O . ASN A 1 417 ? -2.381 4.409 -34.704 1.00 27.00 417 ASN A O 1
ATOM 3216 N N . LYS A 1 418 ? -3.690 3.786 -36.427 1.00 24.45 418 LYS A N 1
ATOM 3217 C CA . LYS A 1 418 ? -3.975 2.394 -36.009 1.00 24.45 418 LYS A CA 1
ATOM 3218 C C . LYS A 1 418 ? -3.158 1.397 -36.843 1.00 24.45 418 LYS A C 1
ATOM 3220 O O . LYS A 1 418 ? -2.881 1.690 -38.005 1.00 24.45 418 LYS A O 1
ATOM 3225 N N . PRO A 1 419 ? -2.877 0.200 -36.302 1.00 25.41 419 PRO A N 1
ATOM 3226 C CA . PRO A 1 419 ? -3.276 -1.032 -37.012 1.00 25.41 419 PRO A CA 1
ATOM 3227 C C . PRO A 1 419 ? -4.365 -1.858 -36.289 1.00 25.41 419 PRO A C 1
ATOM 3229 O O . PRO A 1 419 ? -4.926 -1.434 -35.279 1.00 25.41 419 PRO A O 1
ATOM 3232 N N . GLN A 1 420 ? -4.696 -3.023 -36.857 1.00 25.92 420 GLN A N 1
ATOM 3233 C CA . GLN A 1 420 ? -5.700 -3.994 -36.384 1.00 25.92 420 GLN A CA 1
ATOM 3234 C C . GLN A 1 420 ? -5.039 -5.249 -35.746 1.00 25.92 420 GLN A C 1
ATOM 3236 O O . GLN A 1 420 ? -3.814 -5.358 -35.791 1.00 25.92 420 GLN A O 1
ATOM 3241 N N . PRO A 1 421 ? -5.797 -6.145 -35.073 1.00 26.38 421 PRO A N 1
ATOM 3242 C CA . PRO A 1 421 ? -5.235 -7.060 -34.072 1.00 26.38 421 PRO A CA 1
ATOM 3243 C C . PRO A 1 421 ? -4.647 -8.366 -34.629 1.00 26.38 421 PRO A C 1
ATOM 3245 O O . PRO A 1 421 ? -5.127 -8.907 -35.623 1.00 26.38 421 PRO A O 1
ATOM 3248 N N . ALA A 1 422 ? -3.676 -8.917 -33.895 1.00 24.50 422 ALA A N 1
ATOM 3249 C CA . ALA A 1 422 ? -3.234 -10.308 -34.006 1.00 24.50 422 ALA A CA 1
ATOM 3250 C C . ALA A 1 422 ? -4.039 -11.233 -33.065 1.00 24.50 422 ALA A C 1
ATOM 3252 O O . ALA A 1 422 ? -4.680 -10.777 -32.116 1.00 24.50 422 ALA A O 1
ATOM 3253 N N . THR A 1 423 ? -4.030 -12.537 -33.346 1.00 24.98 423 THR A N 1
ATOM 3254 C CA . THR A 1 423 ? -4.872 -13.555 -32.689 1.00 24.98 423 THR A CA 1
ATOM 3255 C C . THR A 1 423 ? -4.348 -14.021 -31.329 1.00 24.98 423 THR A C 1
ATOM 3257 O O . THR A 1 423 ? -3.145 -14.164 -31.134 1.00 24.98 423 THR A O 1
ATOM 3260 N N . VAL A 1 424 ? -5.268 -14.329 -30.408 1.00 25.66 424 VAL A N 1
ATOM 3261 C CA . VAL A 1 424 ? -4.976 -14.772 -29.032 1.00 25.66 424 VAL A CA 1
ATOM 3262 C C . VAL A 1 424 ? -4.753 -16.287 -28.952 1.00 25.66 424 VAL A C 1
ATOM 3264 O O . VAL A 1 424 ? -5.581 -17.057 -29.437 1.00 25.66 424 VAL A O 1
ATOM 3267 N N . SER A 1 425 ? -3.698 -16.708 -28.249 1.00 27.47 425 SER A N 1
ATOM 3268 C CA . SER A 1 425 ? -3.533 -18.062 -27.697 1.00 27.47 425 SER A CA 1
ATOM 3269 C C . SER A 1 425 ? -3.775 -18.066 -26.179 1.00 27.47 425 SER A C 1
ATOM 3271 O O . SER A 1 425 ? -3.579 -17.057 -25.506 1.00 27.47 425 SER A O 1
ATOM 3273 N N . SER A 1 426 ? -4.243 -19.191 -25.638 1.00 28.14 426 SER A N 1
ATOM 3274 C CA . SER A 1 426 ? -4.821 -19.294 -24.289 1.00 28.14 426 SER A CA 1
ATOM 3275 C C . SER A 1 426 ? -3.827 -19.187 -23.124 1.00 28.14 426 SER A C 1
ATOM 3277 O O . SER A 1 426 ? -2.808 -19.875 -23.117 1.00 28.14 426 SER A O 1
ATOM 3279 N N . LEU A 1 427 ? -4.227 -18.455 -22.080 1.00 28.88 427 LEU A N 1
ATOM 3280 C CA . LEU A 1 427 ? -3.686 -18.505 -20.713 1.00 28.88 427 LEU A CA 1
ATOM 3281 C C . LEU A 1 427 ? -4.828 -18.829 -19.719 1.00 28.88 427 LEU A C 1
ATOM 3283 O O . LEU A 1 427 ? -5.995 -18.599 -20.054 1.00 28.88 427 LEU A O 1
ATOM 3287 N N . PRO A 1 428 ? -4.540 -19.405 -18.535 1.00 31.62 428 PRO A N 1
ATOM 3288 C CA . PRO A 1 428 ? -5.568 -19.932 -17.634 1.00 31.62 428 PRO A CA 1
ATOM 3289 C C . PRO A 1 428 ? -6.369 -18.834 -16.916 1.00 31.62 428 PRO A C 1
ATOM 3291 O O . PRO A 1 428 ? -5.824 -17.811 -16.509 1.00 31.62 428 PRO A O 1
ATOM 3294 N N . MET A 1 429 ? -7.669 -19.074 -16.705 1.00 25.83 429 MET A N 1
ATOM 3295 C CA . MET A 1 429 ? -8.492 -18.236 -15.827 1.00 25.83 429 MET A CA 1
ATOM 3296 C C . MET A 1 429 ? -8.300 -18.633 -14.363 1.00 25.83 429 MET A C 1
ATOM 3298 O O . MET A 1 429 ? -8.608 -19.762 -13.988 1.00 25.83 429 MET A O 1
ATOM 3302 N N . CYS A 1 430 ? -7.950 -17.665 -13.521 1.00 30.83 430 CYS A N 1
ATOM 3303 C CA . CYS A 1 430 ? -8.428 -17.622 -12.144 1.00 30.83 430 CYS A CA 1
ATOM 3304 C C . CYS A 1 430 ? -8.707 -16.159 -11.761 1.00 30.83 430 CYS A C 1
ATOM 3306 O O . CYS A 1 430 ? -8.007 -15.257 -12.219 1.00 30.83 430 CYS A O 1
ATOM 3308 N N . CYS A 1 431 ? -9.755 -15.941 -10.960 1.00 34.91 431 CYS A N 1
ATOM 3309 C CA . CYS A 1 431 ? -10.432 -14.654 -10.733 1.00 34.91 431 CYS A CA 1
ATOM 3310 C C . CYS A 1 431 ? -11.122 -14.037 -11.981 1.00 34.91 431 CYS A C 1
ATOM 3312 O O . CYS A 1 431 ? -10.643 -14.120 -13.105 1.00 34.91 431 CYS A O 1
ATOM 3314 N N . PHE A 1 432 ? -12.271 -13.387 -11.740 1.00 27.92 432 PHE A N 1
ATOM 3315 C CA . PHE A 1 432 ? -13.204 -12.762 -12.705 1.00 27.92 432 PHE A CA 1
ATOM 3316 C C . PHE A 1 432 ? -14.012 -13.674 -13.653 1.00 27.92 432 PHE A C 1
ATOM 3318 O O . PHE A 1 432 ? -13.639 -13.901 -14.803 1.00 27.92 432 PHE A O 1
ATOM 3325 N N . ARG A 1 433 ? -15.255 -13.992 -13.253 1.00 27.75 433 ARG A N 1
ATOM 3326 C CA . ARG A 1 433 ? -16.407 -14.035 -14.180 1.00 27.75 433 ARG A CA 1
ATOM 3327 C C . ARG A 1 433 ? -17.750 -13.873 -13.456 1.00 27.75 433 ARG A C 1
ATOM 3329 O O . ARG A 1 433 ? -18.113 -14.709 -12.644 1.00 27.75 433 ARG A O 1
ATOM 3336 N N . PHE A 1 434 ? -18.502 -12.835 -13.824 1.00 25.02 434 PHE A N 1
ATOM 3337 C CA . PHE A 1 434 ? -19.959 -12.757 -13.654 1.00 25.02 434 PHE A CA 1
ATOM 3338 C C . PHE A 1 434 ? -20.546 -11.851 -14.749 1.00 25.02 434 PHE A C 1
ATOM 3340 O O . PHE A 1 434 ? -20.776 -10.663 -14.556 1.00 25.02 434 PHE A O 1
ATOM 3347 N N . VAL A 1 435 ? -20.746 -12.427 -15.936 1.00 28.80 435 VAL A N 1
ATOM 3348 C CA . VAL A 1 435 ? -21.663 -11.923 -16.969 1.00 28.80 435 VAL A CA 1
ATOM 3349 C C . VAL A 1 435 ? -22.326 -13.159 -17.565 1.00 28.80 435 VAL A C 1
ATOM 3351 O O . VAL A 1 435 ? -21.626 -14.074 -18.003 1.00 28.80 435 VAL A O 1
ATOM 3354 N N . ALA A 1 436 ? -23.655 -13.212 -17.535 1.00 26.22 436 ALA A N 1
ATOM 3355 C CA . ALA A 1 436 ? -24.406 -14.319 -18.110 1.00 26.22 436 ALA A CA 1
ATOM 3356 C C . ALA A 1 436 ? -24.441 -14.216 -19.642 1.00 26.22 436 ALA A C 1
ATOM 3358 O O . ALA A 1 436 ? -24.612 -13.133 -20.199 1.00 26.22 436 ALA A O 1
ATOM 3359 N N . ALA A 1 437 ? -24.315 -15.358 -20.311 1.00 24.83 437 ALA A N 1
ATOM 3360 C CA . ALA A 1 437 ? -24.643 -15.529 -21.718 1.00 24.83 437 ALA A CA 1
ATOM 3361 C C . ALA A 1 437 ? -25.177 -16.954 -21.891 1.00 24.83 437 ALA A C 1
ATOM 3363 O O . ALA A 1 437 ? -24.471 -17.919 -21.591 1.00 24.83 437 ALA A O 1
ATOM 3364 N N . GLU A 1 438 ? -26.429 -17.089 -22.321 1.00 31.44 438 GLU A N 1
ATOM 3365 C CA . GLU A 1 438 ? -27.032 -18.394 -22.584 1.00 31.44 438 GLU A CA 1
ATOM 3366 C C . GLU A 1 438 ? -26.444 -18.997 -23.868 1.00 31.44 438 GLU A C 1
ATOM 3368 O O . GLU A 1 438 ? -26.288 -18.314 -24.879 1.00 31.44 438 GLU A O 1
ATOM 3373 N N . GLY A 1 439 ? -26.105 -20.286 -23.833 1.00 25.58 439 GLY A N 1
ATOM 3374 C CA . GLY A 1 439 ? -25.477 -20.970 -24.962 1.00 25.58 439 GLY A CA 1
ATOM 3375 C C . GLY A 1 439 ? -25.301 -22.457 -24.688 1.00 25.58 439 GLY A C 1
ATOM 3376 O O . GLY A 1 439 ? -24.346 -22.870 -24.038 1.00 25.58 439 GLY A O 1
ATOM 3377 N N . SER A 1 440 ? -26.243 -23.269 -25.167 1.00 25.64 440 SER A N 1
ATOM 3378 C CA . SER A 1 440 ? -26.193 -24.726 -25.017 1.00 25.64 440 SER A CA 1
ATOM 3379 C C . SER A 1 440 ? -25.110 -25.348 -25.901 1.00 25.64 440 SER A C 1
ATOM 3381 O O . SER A 1 440 ? -25.083 -25.067 -27.096 1.00 25.64 440 SER A O 1
ATOM 3383 N N . LEU A 1 441 ? -24.289 -26.243 -25.337 1.00 26.16 441 LEU A N 1
ATOM 3384 C CA . LEU A 1 441 ? -23.724 -27.426 -26.007 1.00 26.16 441 LEU A CA 1
ATOM 3385 C C . LEU A 1 441 ? -23.106 -28.386 -24.968 1.00 26.16 441 LEU A C 1
ATOM 3387 O O . LEU A 1 441 ? -22.834 -27.998 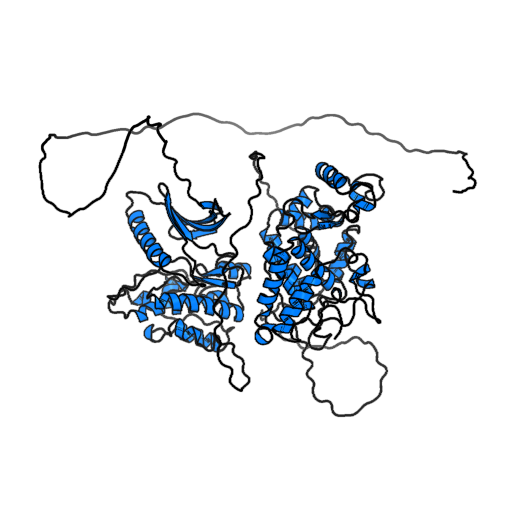-23.833 1.00 26.16 441 LEU A O 1
ATOM 3391 N N . ARG A 1 442 ? -22.956 -29.670 -25.325 1.00 25.81 442 ARG A N 1
ATOM 3392 C CA . ARG A 1 442 ? -22.546 -30.758 -24.408 1.00 25.81 442 ARG A CA 1
ATOM 3393 C C . ARG A 1 442 ? -21.037 -31.063 -24.497 1.00 25.81 442 ARG A C 1
ATOM 3395 O O . ARG A 1 442 ? -20.461 -30.870 -25.565 1.00 25.81 442 ARG A O 1
ATOM 3402 N N . PRO A 1 443 ? -20.400 -31.564 -23.419 1.00 27.33 443 PRO A N 1
ATOM 3403 C CA . PRO A 1 443 ? -18.963 -31.838 -23.398 1.00 27.33 443 PRO A CA 1
ATOM 3404 C C . PRO A 1 443 ? -18.583 -33.157 -24.089 1.00 27.33 443 PRO A C 1
ATOM 3406 O O . PRO A 1 443 ? -19.347 -34.122 -24.078 1.00 27.33 443 PRO A O 1
ATOM 3409 N N . ILE A 1 444 ? -17.349 -33.215 -24.596 1.00 24.22 444 ILE A N 1
ATOM 3410 C CA . ILE A 1 444 ? -16.624 -34.450 -24.930 1.00 24.22 444 ILE A CA 1
ATOM 3411 C C . ILE A 1 444 ? -15.302 -34.431 -24.153 1.00 24.22 444 ILE A C 1
ATOM 3413 O O . ILE A 1 444 ? -14.663 -33.388 -24.026 1.00 24.22 444 ILE A O 1
ATOM 3417 N N . VAL A 1 445 ? -14.919 -35.582 -23.601 1.00 25.52 445 VAL A N 1
ATOM 3418 C CA . VAL A 1 445 ? -13.742 -35.755 -22.738 1.00 25.52 445 VAL A CA 1
ATOM 3419 C C . VAL A 1 445 ? -12.526 -36.175 -23.561 1.00 25.52 445 VAL A C 1
ATOM 3421 O O . VAL A 1 445 ? -12.637 -37.083 -24.381 1.00 25.52 445 VAL A O 1
ATOM 3424 N N . LEU A 1 446 ? -11.347 -35.626 -23.250 1.00 24.19 446 LEU A N 1
ATOM 3425 C CA . LEU A 1 446 ? -10.102 -36.388 -23.369 1.00 24.19 446 LEU A CA 1
ATOM 3426 C C . LEU A 1 446 ? -9.057 -35.918 -22.344 1.00 24.19 446 LEU A C 1
ATOM 3428 O O . LEU A 1 446 ? -8.633 -34.765 -22.360 1.00 24.19 446 LEU A O 1
ATOM 3432 N N . ALA A 1 447 ? -8.637 -36.824 -21.461 1.00 25.61 447 ALA A N 1
ATOM 3433 C CA . ALA A 1 447 ? -7.515 -36.615 -20.547 1.00 25.61 447 ALA A CA 1
ATOM 3434 C C . ALA A 1 447 ? -6.200 -37.110 -21.179 1.00 25.61 447 ALA A C 1
ATOM 3436 O O . ALA A 1 447 ? -6.216 -37.977 -22.054 1.00 25.61 447 ALA A O 1
ATOM 3437 N N . ARG A 1 448 ? -5.051 -36.608 -20.706 1.00 27.58 448 ARG A N 1
ATOM 3438 C CA . ARG A 1 448 ? -3.726 -37.186 -21.003 1.00 27.58 448 ARG A CA 1
ATOM 3439 C C . ARG A 1 448 ? -3.205 -37.983 -19.807 1.00 27.58 448 ARG A C 1
ATOM 3441 O O . ARG A 1 448 ? -3.483 -37.638 -18.665 1.00 27.58 448 ARG A O 1
ATOM 3448 N N . HIS A 1 449 ? -2.483 -39.065 -20.093 1.00 25.61 449 HIS A N 1
ATOM 3449 C CA . HIS A 1 449 ? -1.911 -39.961 -19.088 1.00 25.61 449 HIS A CA 1
ATOM 3450 C C . HIS A 1 449 ? -0.707 -39.338 -18.369 1.00 25.61 449 HIS A C 1
ATOM 3452 O O . HIS A 1 449 ? 0.122 -38.697 -19.012 1.00 25.61 449 HIS A O 1
ATOM 3458 N N . ILE A 1 450 ? -0.549 -39.681 -17.090 1.00 29.19 450 ILE A N 1
ATOM 3459 C CA . ILE A 1 450 ? 0.715 -40.206 -16.552 1.00 29.19 450 ILE A CA 1
ATOM 3460 C C . ILE A 1 450 ? 0.360 -41.507 -15.813 1.00 29.19 450 ILE A C 1
ATOM 3462 O O . ILE A 1 450 ? -0.720 -41.618 -15.229 1.00 29.19 450 ILE A O 1
ATOM 3466 N N . GLU A 1 451 ? 1.218 -42.516 -15.915 1.00 27.47 451 GLU A N 1
ATOM 3467 C CA . GLU A 1 451 ? 0.947 -43.881 -15.455 1.00 27.47 451 GLU A CA 1
ATOM 3468 C C . GLU A 1 451 ? 1.110 -44.043 -13.932 1.00 27.47 451 GLU A C 1
ATOM 3470 O O . GLU A 1 451 ? 1.903 -43.354 -13.290 1.00 27.47 451 GLU A O 1
ATOM 3475 N N . LYS A 1 452 ? 0.394 -45.016 -13.354 1.00 26.38 452 LYS A N 1
ATOM 3476 C CA . LYS A 1 452 ? 0.682 -45.573 -12.024 1.00 26.38 452 LYS A CA 1
ATOM 3477 C C . LYS A 1 452 ? 0.674 -47.096 -12.092 1.00 26.38 452 LYS A C 1
ATOM 3479 O O . LYS A 1 452 ? -0.258 -47.688 -12.630 1.00 26.38 452 LYS A O 1
ATOM 3484 N N . VAL A 1 453 ? 1.685 -47.718 -11.490 1.00 30.52 453 VAL A N 1
ATOM 3485 C CA . VAL A 1 453 ? 1.681 -49.155 -11.179 1.00 30.52 453 VAL A CA 1
ATOM 3486 C C . VAL A 1 453 ? 0.685 -49.395 -10.032 1.00 30.52 453 VAL A C 1
ATOM 3488 O O . VAL A 1 453 ? 0.600 -48.573 -9.120 1.00 30.52 453 VAL A O 1
ATOM 3491 N N . GLY A 1 454 ? -0.123 -50.457 -10.123 1.00 28.06 454 GLY A N 1
ATOM 3492 C CA . GLY A 1 454 ? -1.313 -50.665 -9.280 1.00 28.06 454 GLY A CA 1
ATOM 3493 C C . GLY A 1 454 ? -1.171 -51.680 -8.133 1.00 28.06 454 GLY A C 1
ATOM 3494 O O . GLY A 1 454 ? -0.061 -52.017 -7.732 1.00 28.06 454 GLY A O 1
ATOM 3495 N N . PHE A 1 455 ? -2.332 -52.197 -7.688 1.00 27.50 455 PHE A N 1
ATOM 3496 C CA . PHE A 1 455 ? -2.601 -53.000 -6.472 1.00 27.50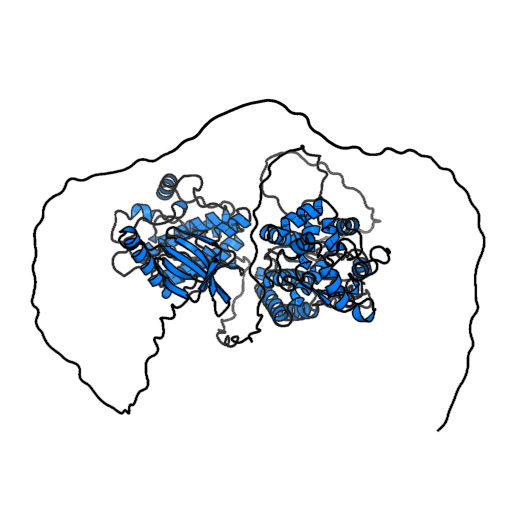 455 PHE A CA 1
ATOM 3497 C C . PHE A 1 455 ? -2.522 -52.204 -5.145 1.00 27.50 455 PHE A C 1
ATOM 3499 O O . PHE A 1 455 ? -1.658 -51.351 -4.991 1.00 27.50 455 PHE A O 1
ATOM 3506 N N . TRP A 1 456 ? -3.384 -52.406 -4.135 1.00 26.62 456 TRP A N 1
ATOM 3507 C CA . TRP A 1 456 ? -4.514 -53.348 -3.930 1.00 26.62 456 TRP A CA 1
ATOM 3508 C C . TRP A 1 456 ? -5.865 -52.607 -3.735 1.00 26.62 456 TRP A C 1
ATOM 3510 O O . TRP A 1 456 ? -5.908 -51.380 -3.737 1.00 26.62 456 TRP A O 1
ATOM 3520 N N . GLU A 1 457 ? -6.970 -53.348 -3.574 1.00 28.23 457 GLU A N 1
ATOM 3521 C CA . GLU A 1 457 ? -8.353 -52.833 -3.474 1.00 28.23 457 GLU A CA 1
ATOM 3522 C C . GLU A 1 457 ? -9.016 -53.146 -2.100 1.00 28.23 457 GLU A C 1
ATOM 3524 O O . GLU A 1 457 ? -8.519 -53.979 -1.345 1.00 28.23 457 GLU A O 1
ATOM 3529 N N . ILE A 1 458 ? -10.185 -52.531 -1.838 1.00 31.80 458 ILE A N 1
ATOM 3530 C CA . ILE A 1 458 ? -11.214 -52.864 -0.819 1.00 31.80 458 ILE A CA 1
ATOM 3531 C C . ILE A 1 458 ? -10.960 -52.391 0.635 1.00 31.80 458 ILE A C 1
ATOM 3533 O O . ILE A 1 458 ? -10.435 -53.128 1.464 1.00 31.80 458 ILE A O 1
ATOM 3537 N N . LEU A 1 459 ? -11.520 -51.222 0.999 1.00 29.52 459 LEU A N 1
ATOM 3538 C CA . LEU A 1 459 ? -12.598 -51.110 2.012 1.00 29.52 459 LEU A CA 1
ATOM 3539 C C . LEU A 1 459 ? -13.216 -49.692 2.067 1.00 29.52 459 LEU A C 1
ATOM 3541 O O . LEU A 1 459 ? -12.585 -48.709 1.696 1.00 29.52 459 LEU A O 1
ATOM 3545 N N . GLY A 1 460 ? -14.476 -49.608 2.511 1.00 32.00 460 GLY A N 1
ATOM 3546 C CA . GLY A 1 460 ? -15.372 -48.444 2.400 1.00 32.00 460 GLY A CA 1
ATOM 3547 C C . GLY A 1 460 ? -14.805 -47.074 2.802 1.00 32.00 460 GLY A C 1
ATOM 3548 O O . GLY A 1 460 ? -14.629 -46.779 3.983 1.00 32.00 460 GLY A O 1
ATOM 3549 N N . GLY A 1 461 ? -14.619 -46.202 1.808 1.00 27.11 461 GLY A N 1
ATOM 3550 C CA . GLY A 1 461 ? -14.235 -44.806 2.008 1.00 27.11 461 GLY A CA 1
ATOM 3551 C C . GLY A 1 461 ? -15.414 -43.912 2.401 1.00 27.11 461 GLY A C 1
ATOM 3552 O O . GLY A 1 461 ? -16.427 -43.856 1.704 1.00 27.11 461 GLY A O 1
ATOM 3553 N N . VAL A 1 462 ? -15.251 -43.156 3.490 1.00 33.22 462 VAL A N 1
ATOM 3554 C CA . VAL A 1 462 ? -16.086 -41.981 3.789 1.00 33.22 462 VAL A CA 1
ATOM 3555 C C . VAL A 1 462 ? -15.914 -40.956 2.665 1.00 33.22 462 VAL A C 1
ATOM 3557 O O . VAL A 1 462 ? -14.796 -40.712 2.213 1.00 33.22 462 VAL A O 1
ATOM 3560 N N . GLY A 1 463 ? -17.012 -40.334 2.228 1.00 27.83 463 GLY A N 1
ATOM 3561 C CA . GLY A 1 463 ? -17.007 -39.301 1.190 1.00 27.83 463 GLY A CA 1
ATOM 3562 C C . GLY A 1 463 ? -16.374 -37.988 1.656 1.00 27.83 463 GLY A C 1
ATOM 3563 O O . GLY A 1 463 ? -17.087 -37.019 1.903 1.00 27.83 463 GLY A O 1
ATOM 3564 N N . ILE A 1 464 ? -15.044 -37.947 1.770 1.00 32.62 464 ILE A N 1
ATOM 3565 C CA . ILE A 1 464 ? -14.291 -36.718 2.040 1.00 32.62 464 ILE A CA 1
ATOM 3566 C C . ILE A 1 464 ? -14.340 -35.841 0.786 1.00 32.62 464 ILE A C 1
ATOM 3568 O O . ILE A 1 464 ? -13.591 -36.033 -0.173 1.00 32.62 464 ILE A O 1
ATOM 3572 N N . THR A 1 465 ? -15.235 -34.857 0.792 1.00 28.34 465 THR A N 1
ATOM 3573 C CA . THR A 1 465 ? -15.259 -33.785 -0.204 1.00 28.34 465 THR A CA 1
ATOM 3574 C C . THR A 1 465 ? -14.065 -32.861 0.023 1.00 28.34 465 THR A C 1
ATOM 3576 O O . THR A 1 465 ? -14.123 -31.962 0.864 1.00 28.34 465 THR A O 1
ATOM 3579 N N . PHE A 1 466 ? -12.981 -33.072 -0.725 1.00 30.03 466 PHE A N 1
ATOM 3580 C CA . PHE A 1 466 ? -11.833 -32.165 -0.748 1.00 30.03 466 PHE A CA 1
ATOM 3581 C C . PHE A 1 466 ? -12.233 -30.818 -1.366 1.00 30.03 466 PHE A C 1
ATOM 3583 O O . PHE A 1 466 ? -12.170 -30.620 -2.577 1.00 30.03 466 PHE A O 1
ATOM 3590 N N . SER A 1 467 ? -12.663 -29.887 -0.516 1.00 32.41 467 SER A N 1
ATOM 3591 C CA . SER A 1 467 ? -12.885 -28.495 -0.892 1.00 32.41 467 SER A CA 1
ATOM 3592 C C . SER A 1 467 ? -11.540 -27.773 -0.947 1.00 32.41 467 SER A C 1
ATOM 3594 O O . SER A 1 467 ? -10.954 -27.483 0.095 1.00 32.41 467 SER A O 1
ATOM 3596 N N . SER A 1 468 ? -11.051 -27.458 -2.149 1.00 37.25 468 SER A N 1
ATOM 3597 C CA . SER A 1 468 ? -9.892 -26.576 -2.329 1.00 37.25 468 SER A CA 1
ATOM 3598 C C . SER A 1 468 ? -10.251 -25.169 -1.837 1.00 37.25 468 SER A C 1
ATOM 3600 O O . SER A 1 468 ? -11.007 -24.456 -2.501 1.00 37.25 468 SER A O 1
ATOM 3602 N N . SER A 1 469 ? -9.765 -24.780 -0.657 1.00 52.16 469 SER A N 1
ATOM 3603 C CA . SER A 1 469 ? -10.089 -23.481 -0.052 1.00 52.16 469 SER A CA 1
ATOM 3604 C C . SER A 1 469 ? -9.338 -22.349 -0.754 1.00 52.16 469 SER A C 1
ATOM 3606 O O . SER A 1 469 ? -8.246 -21.968 -0.343 1.00 52.16 469 SER A O 1
ATOM 3608 N N . GLN A 1 470 ? -9.943 -21.791 -1.799 1.00 71.19 470 GLN A N 1
ATOM 3609 C CA . GLN A 1 470 ? -9.435 -20.594 -2.463 1.00 71.19 470 GLN A CA 1
ATOM 3610 C C . GLN A 1 470 ? -9.259 -19.420 -1.474 1.00 71.19 470 GLN A C 1
ATOM 3612 O O . GLN A 1 470 ? -10.000 -19.306 -0.496 1.00 71.19 470 GLN A O 1
ATOM 3617 N N . LEU A 1 471 ? -8.286 -18.539 -1.743 1.00 81.88 471 LEU A N 1
ATOM 3618 C CA . LEU A 1 471 ? -8.040 -17.343 -0.931 1.00 81.88 471 LEU A CA 1
ATOM 3619 C C . LEU A 1 471 ? -9.276 -16.423 -0.874 1.00 81.88 471 LEU A C 1
ATOM 3621 O O . LEU A 1 471 ? -9.850 -16.092 -1.913 1.00 81.88 471 LEU A O 1
ATOM 3625 N N . ASP A 1 472 ? -9.619 -15.926 0.317 1.00 78.12 472 ASP A N 1
ATOM 3626 C CA . ASP A 1 472 ? -10.740 -15.004 0.560 1.00 78.12 472 ASP A CA 1
ATOM 3627 C C . ASP A 1 472 ? -10.251 -13.733 1.280 1.00 78.12 472 ASP A C 1
ATOM 3629 O O . ASP A 1 472 ? -9.432 -13.781 2.197 1.00 78.12 472 ASP A O 1
ATOM 3633 N N . TYR A 1 473 ? -10.775 -12.569 0.895 1.00 77.81 473 TYR A N 1
ATOM 3634 C CA . TYR A 1 473 ? -10.522 -11.285 1.565 1.00 77.81 473 TYR A CA 1
ATOM 3635 C C . TYR A 1 473 ? -10.965 -11.244 3.039 1.00 77.81 473 TYR A C 1
ATOM 3637 O O . TYR A 1 473 ? -10.549 -10.344 3.766 1.00 77.81 473 TYR A O 1
ATOM 3645 N N . LYS A 1 474 ? -11.805 -12.194 3.466 1.00 79.19 474 LYS A N 1
ATOM 3646 C CA . LYS A 1 474 ? -12.407 -12.316 4.801 1.00 79.19 474 LYS A CA 1
ATOM 3647 C C . LYS A 1 474 ? -11.992 -13.583 5.553 1.00 79.19 474 LYS A C 1
ATOM 3649 O O . LYS A 1 474 ? -12.609 -13.915 6.563 1.00 79.19 474 LYS A O 1
ATOM 3654 N N . PHE A 1 475 ? -10.967 -14.301 5.085 1.00 86.25 475 PHE A N 1
ATOM 3655 C CA . PHE A 1 475 ? -10.573 -15.615 5.620 1.00 86.25 475 PHE A CA 1
ATOM 3656 C C . PHE A 1 475 ? -10.400 -15.634 7.155 1.00 86.25 475 PHE A C 1
ATOM 3658 O O . PHE A 1 475 ? -10.787 -16.597 7.813 1.00 86.25 475 PHE A O 1
ATOM 3665 N N . TYR A 1 476 ? -9.903 -14.535 7.739 1.00 90.44 476 TYR A N 1
ATOM 3666 C CA . TYR A 1 476 ? -9.720 -14.381 9.188 1.00 90.44 476 TYR A CA 1
ATOM 3667 C C . TYR A 1 476 ? -10.758 -13.485 9.891 1.00 90.44 476 TYR A C 1
ATOM 3669 O O . TYR A 1 476 ? -10.622 -13.263 11.093 1.00 90.44 476 TYR A O 1
ATOM 3677 N N . ASP A 1 477 ? -11.808 -12.995 9.216 1.00 85.50 477 ASP A N 1
ATOM 3678 C CA . ASP A 1 477 ? -12.810 -12.076 9.809 1.00 85.50 477 ASP A CA 1
ATOM 3679 C C . ASP A 1 477 ? -13.473 -12.654 11.073 1.00 85.50 477 ASP A C 1
ATOM 3681 O O . ASP A 1 477 ? -13.880 -11.911 11.963 1.00 85.50 477 ASP A O 1
ATOM 3685 N N . ASN A 1 478 ? -13.580 -13.984 11.149 1.00 82.88 478 ASN A N 1
ATOM 3686 C CA . ASN A 1 478 ? -14.237 -14.700 12.242 1.00 82.88 478 ASN A CA 1
ATOM 3687 C C . ASN A 1 478 ? -13.250 -15.335 13.233 1.00 82.88 478 ASN A C 1
ATOM 3689 O O . ASN A 1 478 ? -13.563 -15.459 14.413 1.00 82.88 478 ASN A O 1
ATOM 3693 N N . THR A 1 479 ? -12.070 -15.745 12.762 1.00 88.75 479 THR A N 1
ATOM 3694 C CA . THR A 1 479 ? -11.075 -16.501 13.545 1.00 88.75 479 THR A CA 1
ATOM 3695 C C . THR A 1 479 ? -9.967 -15.614 14.115 1.00 88.75 479 THR A C 1
ATOM 3697 O O . THR A 1 479 ? -9.417 -15.919 15.169 1.00 88.75 479 THR A O 1
ATOM 3700 N N . CYS A 1 480 ? -9.669 -14.480 13.472 1.00 94.25 480 CYS A N 1
ATOM 3701 C CA . CYS A 1 480 ? -8.771 -13.452 13.991 1.00 94.25 480 CYS A CA 1
ATOM 3702 C C . CYS A 1 480 ? -9.221 -12.029 13.576 1.00 94.25 480 CYS A C 1
ATOM 3704 O O . CYS A 1 480 ? -8.494 -11.331 12.864 1.00 94.25 480 CYS A O 1
ATOM 3706 N N . PRO A 1 481 ? -10.393 -11.540 14.037 1.00 85.12 481 PRO A N 1
ATOM 3707 C CA . PRO A 1 481 ? -10.984 -10.261 13.602 1.00 85.12 481 PRO A CA 1
ATOM 3708 C C . PRO A 1 481 ? -10.088 -9.024 13.795 1.00 85.12 481 PRO A C 1
ATOM 3710 O O . PRO A 1 481 ? -10.268 -8.010 13.124 1.00 85.12 481 PRO A O 1
ATOM 3713 N N . ASN A 1 482 ? -9.109 -9.080 14.706 1.00 86.56 482 ASN A N 1
ATOM 3714 C CA . ASN A 1 482 ? -8.163 -7.986 14.948 1.00 86.56 482 ASN A CA 1
ATOM 3715 C C . ASN A 1 482 ? -6.880 -8.061 14.095 1.00 86.56 482 ASN A C 1
ATOM 3717 O O . ASN A 1 482 ? -6.053 -7.152 14.193 1.00 86.56 482 ASN A O 1
ATOM 3721 N N . LEU A 1 483 ? -6.694 -9.088 13.255 1.00 93.75 483 LEU A N 1
ATOM 3722 C CA . LEU A 1 483 ? -5.438 -9.366 12.541 1.00 93.75 483 LEU A CA 1
ATOM 3723 C C . LEU A 1 483 ? -4.882 -8.145 11.797 1.00 93.75 483 LEU A C 1
ATOM 3725 O O . LEU A 1 483 ? -3.738 -7.748 12.015 1.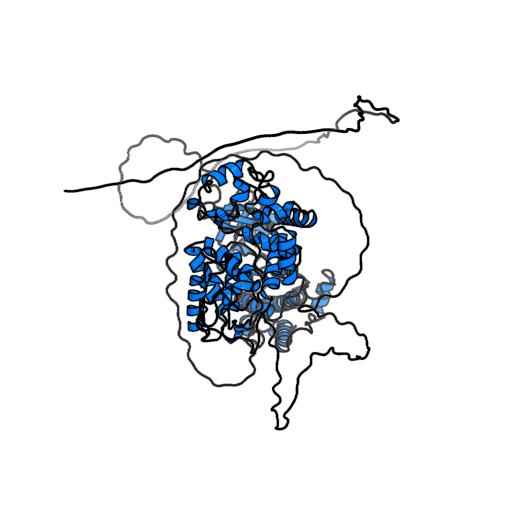00 93.75 483 LEU A O 1
ATOM 3729 N N . ALA A 1 484 ? -5.709 -7.499 10.971 1.00 82.69 484 ALA A N 1
ATOM 3730 C CA . ALA A 1 484 ? -5.292 -6.336 10.189 1.00 82.69 484 ALA A CA 1
ATOM 3731 C C . ALA A 1 484 ? -4.819 -5.161 11.068 1.00 82.69 484 ALA A C 1
ATOM 3733 O O . ALA A 1 484 ? -3.933 -4.416 10.661 1.00 82.69 484 ALA A O 1
ATOM 3734 N N . LYS A 1 485 ? -5.361 -5.011 12.284 1.00 81.56 485 LYS A N 1
ATOM 3735 C CA . LYS A 1 485 ? -4.937 -3.994 13.258 1.00 81.56 485 LYS A CA 1
ATOM 3736 C C . LYS A 1 485 ? -3.628 -4.380 13.952 1.00 81.56 485 LYS A C 1
ATOM 3738 O O . LYS A 1 485 ? -2.782 -3.512 14.152 1.00 81.56 485 LYS A O 1
ATOM 3743 N N . ILE A 1 486 ? -3.446 -5.658 14.294 1.00 93.12 486 ILE A N 1
ATOM 3744 C CA . ILE A 1 486 ? -2.212 -6.172 14.914 1.00 93.12 486 ILE A CA 1
ATOM 3745 C C . ILE A 1 486 ? -1.027 -5.974 13.960 1.00 93.12 486 ILE A C 1
ATOM 3747 O O . ILE A 1 486 ? -0.025 -5.373 14.346 1.00 93.12 486 ILE A O 1
ATOM 3751 N N . ILE A 1 487 ? -1.174 -6.385 12.695 1.00 96.94 487 ILE A N 1
ATOM 3752 C CA . ILE A 1 487 ? -0.129 -6.242 11.670 1.00 96.94 487 ILE A CA 1
ATOM 3753 C C . ILE A 1 487 ? 0.164 -4.764 11.388 1.00 96.94 487 ILE A C 1
ATOM 3755 O O . ILE A 1 487 ? 1.317 -4.349 11.495 1.00 96.94 487 ILE A O 1
ATOM 3759 N N . ARG A 1 488 ? -0.866 -3.942 11.121 1.00 92.62 488 ARG A N 1
ATOM 3760 C CA . ARG A 1 488 ? -0.717 -2.491 10.896 1.00 92.62 488 ARG A CA 1
ATOM 3761 C C . ARG A 1 488 ? 0.058 -1.813 12.027 1.00 92.62 488 ARG A C 1
ATOM 3763 O O . ARG A 1 488 ? 0.935 -0.998 11.751 1.00 92.62 488 ARG A O 1
ATOM 3770 N N . ASN A 1 489 ? -0.243 -2.158 13.280 1.00 85.12 489 ASN A N 1
ATOM 3771 C CA . ASN A 1 489 ? 0.429 -1.597 14.450 1.00 85.12 489 ASN A CA 1
ATOM 3772 C C . ASN A 1 489 ? 1.882 -2.076 14.580 1.00 85.12 489 ASN A C 1
ATOM 3774 O O . ASN A 1 489 ? 2.751 -1.258 14.874 1.00 85.12 489 ASN A O 1
ATOM 3778 N N . GLY A 1 490 ? 2.167 -3.359 14.337 1.00 93.12 490 GLY A N 1
ATOM 3779 C CA . GLY A 1 490 ? 3.534 -3.891 14.370 1.00 93.12 490 GLY A CA 1
ATOM 3780 C C . GLY A 1 490 ? 4.427 -3.276 13.290 1.00 93.12 490 GLY A C 1
ATOM 3781 O O . GLY A 1 490 ? 5.516 -2.790 13.593 1.00 93.12 490 GLY A O 1
ATOM 3782 N N . VAL A 1 491 ? 3.928 -3.187 12.051 1.00 95.25 491 VAL A N 1
ATOM 3783 C CA . VAL A 1 491 ? 4.636 -2.525 10.941 1.00 95.25 491 VAL A CA 1
ATOM 3784 C C . VAL A 1 491 ? 4.830 -1.033 11.221 1.00 95.25 491 VAL A C 1
ATOM 3786 O O . VAL A 1 491 ? 5.931 -0.521 11.032 1.00 95.25 491 VAL A O 1
ATOM 3789 N N . LEU A 1 492 ? 3.812 -0.330 11.734 1.00 89.88 492 LEU A N 1
ATOM 3790 C CA . LEU A 1 492 ? 3.946 1.077 12.128 1.00 89.88 492 LEU A CA 1
ATOM 3791 C C . LEU A 1 492 ? 4.992 1.261 13.233 1.00 89.88 492 LEU A C 1
ATOM 3793 O O . LEU A 1 492 ? 5.821 2.163 13.138 1.00 89.88 492 LEU A O 1
ATOM 3797 N N . SER A 1 493 ? 4.991 0.402 14.253 1.00 92.50 493 SER A N 1
ATOM 3798 C CA . SER A 1 493 ? 5.970 0.462 15.340 1.00 92.50 493 SER A CA 1
ATOM 3799 C C . SER A 1 493 ? 7.397 0.234 14.838 1.00 92.50 493 SER A C 1
ATOM 3801 O O . SER A 1 493 ? 8.314 0.921 15.287 1.00 92.50 493 SER A O 1
ATOM 3803 N N . ALA A 1 494 ? 7.587 -0.679 13.883 1.00 96.12 494 ALA A N 1
ATOM 3804 C CA . ALA A 1 494 ? 8.875 -0.896 13.238 1.00 96.12 494 ALA A CA 1
ATOM 3805 C C . ALA A 1 494 ? 9.305 0.311 12.382 1.00 96.12 494 ALA A C 1
ATOM 3807 O O . ALA A 1 494 ? 10.440 0.765 12.501 1.00 96.12 494 ALA A O 1
ATOM 3808 N N . ILE A 1 495 ? 8.404 0.879 11.569 1.00 91.94 495 ILE A N 1
ATOM 3809 C CA . ILE A 1 495 ? 8.674 2.063 10.726 1.00 91.94 495 ILE A CA 1
ATOM 3810 C C . ILE A 1 495 ? 9.014 3.295 11.576 1.00 91.94 495 ILE A C 1
ATOM 3812 O O . ILE A 1 495 ? 9.871 4.090 11.194 1.00 91.94 495 ILE A O 1
ATOM 3816 N N . VAL A 1 496 ? 8.377 3.451 12.741 1.00 87.81 496 VAL A N 1
ATOM 3817 C CA . VAL A 1 496 ? 8.662 4.530 13.702 1.00 87.81 496 VAL A CA 1
ATOM 3818 C C . VAL A 1 496 ? 10.068 4.416 14.305 1.00 87.81 496 VAL A C 1
ATOM 3820 O O . VAL A 1 496 ? 10.643 5.451 14.650 1.00 87.81 496 VAL A O 1
ATOM 3823 N N . ASN A 1 497 ? 10.615 3.200 14.402 1.00 91.50 497 ASN A N 1
ATOM 3824 C CA . ASN A 1 497 ? 11.982 2.931 14.852 1.00 91.50 497 ASN A CA 1
ATOM 3825 C C . ASN A 1 497 ? 13.011 3.060 13.710 1.00 91.50 497 ASN A C 1
ATOM 3827 O O . ASN A 1 497 ? 14.043 3.701 13.883 1.00 91.50 497 ASN A O 1
ATOM 3831 N N . GLU A 1 498 ? 12.727 2.494 12.532 1.00 92.75 498 GLU A N 1
ATOM 3832 C CA . GLU A 1 498 ? 13.596 2.574 11.351 1.00 92.75 498 GLU A CA 1
ATOM 3833 C C . GLU A 1 498 ? 12.782 2.549 10.043 1.00 92.75 498 GLU A C 1
ATOM 3835 O O . GLU A 1 498 ? 12.366 1.493 9.568 1.00 92.75 498 GLU A O 1
ATOM 3840 N N . THR A 1 499 ? 12.614 3.700 9.384 1.00 90.56 499 THR A N 1
ATOM 3841 C CA . THR A 1 499 ? 11.739 3.844 8.201 1.00 90.56 499 THR A CA 1
ATOM 3842 C C . THR A 1 499 ? 12.081 2.902 7.036 1.00 90.56 499 THR A C 1
ATOM 3844 O O . THR A 1 499 ? 11.190 2.486 6.295 1.00 90.56 499 THR A O 1
ATOM 3847 N N . ARG A 1 500 ? 13.359 2.513 6.881 1.00 93.94 500 ARG A N 1
ATOM 3848 C CA . ARG A 1 500 ? 13.826 1.572 5.840 1.00 93.94 500 ARG A CA 1
ATOM 3849 C C . ARG A 1 500 ? 13.142 0.203 5.928 1.00 93.94 500 ARG A C 1
ATOM 3851 O O . ARG A 1 500 ? 13.032 -0.468 4.903 1.00 93.94 500 ARG A O 1
ATOM 3858 N N . ILE A 1 501 ? 12.644 -0.198 7.101 1.00 98.12 501 ILE A N 1
ATOM 3859 C CA . ILE A 1 501 ? 11.974 -1.489 7.299 1.00 98.12 501 ILE A CA 1
ATOM 3860 C C . ILE A 1 501 ? 10.768 -1.693 6.371 1.00 98.12 501 ILE A C 1
ATOM 3862 O O . ILE A 1 501 ? 10.459 -2.827 6.019 1.00 98.12 501 ILE A O 1
ATOM 3866 N N . ALA A 1 502 ? 10.124 -0.612 5.915 1.00 97.81 502 ALA A N 1
ATOM 3867 C CA . ALA A 1 502 ? 9.028 -0.700 4.957 1.00 97.81 502 ALA A CA 1
ATOM 3868 C C . ALA A 1 502 ? 9.478 -1.325 3.623 1.00 97.81 502 ALA A C 1
ATOM 3870 O O . ALA A 1 502 ? 8.836 -2.240 3.109 1.00 97.81 502 ALA A O 1
ATOM 3871 N N . ALA A 1 503 ? 10.625 -0.879 3.102 1.00 98.38 503 ALA A N 1
ATOM 3872 C CA . ALA A 1 503 ? 11.231 -1.450 1.903 1.00 98.38 503 ALA A CA 1
ATOM 3873 C C . ALA A 1 503 ? 11.738 -2.879 2.157 1.00 98.38 503 ALA A C 1
ATOM 3875 O O . ALA A 1 503 ? 11.605 -3.740 1.292 1.00 98.38 503 ALA A O 1
ATOM 3876 N N . SER A 1 504 ? 12.263 -3.153 3.358 1.00 98.69 504 SER A N 1
ATOM 3877 C CA . SER A 1 504 ? 12.685 -4.498 3.769 1.00 98.69 504 SER A CA 1
ATOM 3878 C C . SER A 1 504 ? 11.529 -5.508 3.739 1.00 98.69 504 SER A C 1
ATOM 3880 O O . SER A 1 504 ? 11.674 -6.576 3.156 1.00 98.69 504 SER A O 1
ATOM 3882 N N . LEU A 1 505 ? 10.370 -5.162 4.313 1.00 98.88 505 LEU A N 1
ATOM 3883 C CA . LEU A 1 505 ? 9.179 -6.023 4.353 1.00 98.88 505 LEU A CA 1
ATOM 3884 C C . LEU A 1 505 ? 8.552 -6.212 2.965 1.00 98.88 505 LEU A C 1
ATOM 3886 O O . LEU A 1 505 ? 8.173 -7.328 2.614 1.00 98.88 505 LEU A O 1
ATOM 3890 N N . LEU A 1 506 ? 8.497 -5.147 2.153 1.00 98.88 506 LEU A N 1
ATOM 3891 C CA . LEU A 1 506 ? 8.091 -5.240 0.748 1.00 98.88 506 LEU A CA 1
ATOM 3892 C C . LEU A 1 506 ? 8.995 -6.213 -0.024 1.00 98.88 506 LEU A C 1
ATOM 3894 O O . LEU A 1 506 ? 8.500 -7.089 -0.733 1.00 98.88 506 LEU A O 1
ATOM 3898 N N . ARG A 1 507 ? 10.317 -6.088 0.152 1.00 98.81 507 ARG A N 1
ATOM 3899 C CA . ARG A 1 507 ? 11.301 -6.960 -0.491 1.00 98.81 507 ARG A CA 1
ATOM 3900 C C . ARG A 1 507 ? 11.201 -8.405 -0.003 1.00 98.81 507 ARG A C 1
ATOM 3902 O O . ARG A 1 507 ? 11.247 -9.296 -0.839 1.00 98.81 507 ARG A O 1
ATOM 3909 N N . LEU A 1 508 ? 11.025 -8.652 1.298 1.00 98.81 508 LEU A N 1
ATOM 3910 C CA . LEU A 1 508 ? 10.831 -10.012 1.818 1.00 98.81 508 LEU A CA 1
ATOM 3911 C C . LEU A 1 508 ? 9.636 -10.706 1.154 1.00 98.81 508 LEU A C 1
ATOM 3913 O O . LEU A 1 508 ? 9.763 -11.855 0.759 1.00 98.81 508 LEU A O 1
ATOM 3917 N N . HIS A 1 509 ? 8.511 -10.011 0.967 1.00 98.88 509 HIS A N 1
ATOM 3918 C CA . HIS A 1 509 ? 7.336 -10.594 0.312 1.00 98.88 509 HIS A CA 1
ATOM 3919 C C . HIS A 1 509 ? 7.525 -10.824 -1.200 1.00 98.88 509 HIS A C 1
ATOM 3921 O O . HIS A 1 509 ? 7.023 -11.812 -1.726 1.00 98.88 509 HIS A O 1
ATOM 3927 N N . PHE A 1 510 ? 8.272 -9.958 -1.898 1.00 98.88 510 PHE A N 1
ATOM 3928 C CA . PHE A 1 510 ? 8.694 -10.233 -3.280 1.00 98.88 510 PHE A CA 1
ATOM 3929 C C . PHE A 1 510 ? 9.579 -11.483 -3.353 1.00 98.88 510 PHE A C 1
ATOM 3931 O O . PHE A 1 510 ? 9.361 -12.335 -4.206 1.00 98.88 510 PHE A O 1
ATOM 3938 N N . HIS A 1 511 ? 10.554 -11.595 -2.446 1.00 98.88 511 HIS A N 1
ATOM 3939 C CA . HIS A 1 511 ? 11.479 -12.724 -2.397 1.00 98.88 511 HIS A CA 1
ATOM 3940 C C . HIS A 1 511 ? 10.759 -14.046 -2.099 1.00 98.88 511 HIS A C 1
ATOM 3942 O O . HIS A 1 511 ? 11.011 -15.017 -2.799 1.00 98.88 511 HIS A O 1
ATOM 3948 N N . ASP A 1 512 ? 9.822 -14.043 -1.146 1.00 98.88 512 ASP A N 1
ATOM 3949 C CA . ASP A 1 512 ? 8.922 -15.163 -0.840 1.00 98.88 512 ASP A CA 1
ATOM 3950 C C . ASP A 1 512 ? 8.168 -15.628 -2.098 1.00 98.88 512 ASP A C 1
ATOM 3952 O O . ASP A 1 512 ? 8.423 -16.695 -2.638 1.00 98.88 512 ASP A O 1
ATOM 3956 N N . CYS A 1 513 ? 7.335 -14.757 -2.675 1.00 98.75 513 CYS A N 1
ATOM 3957 C CA . CYS A 1 513 ? 6.503 -15.088 -3.833 1.00 98.75 513 CYS A CA 1
ATOM 3958 C C . CYS A 1 513 ? 7.267 -15.494 -5.107 1.00 98.75 513 CYS A C 1
ATOM 3960 O O . CYS A 1 513 ? 6.648 -16.007 -6.042 1.00 98.75 513 CYS A O 1
ATOM 3962 N N . PHE A 1 514 ? 8.574 -15.237 -5.191 1.00 98.56 514 PHE A N 1
ATOM 3963 C CA . PHE A 1 514 ? 9.402 -15.649 -6.324 1.00 98.56 514 PHE A CA 1
ATOM 3964 C C . PHE A 1 514 ? 10.099 -17.000 -6.120 1.00 98.56 514 PHE A C 1
ATOM 3966 O O . PHE A 1 514 ? 10.536 -17.568 -7.119 1.00 98.56 514 PHE A O 1
ATOM 3973 N N . VAL A 1 515 ? 10.163 -17.560 -4.909 1.00 98.31 515 VAL A N 1
ATOM 3974 C CA . VAL A 1 515 ? 10.844 -18.836 -4.625 1.00 98.31 515 VAL A CA 1
ATOM 3975 C C . VAL A 1 515 ? 9.812 -19.874 -4.197 1.00 98.31 515 VAL A C 1
ATOM 3977 O O . VAL A 1 515 ? 9.272 -19.794 -3.107 1.00 98.31 515 VAL A O 1
ATOM 3980 N N . ASP A 1 516 ? 9.516 -20.817 -5.095 1.00 94.56 516 ASP A N 1
ATOM 3981 C CA . ASP A 1 516 ? 8.456 -21.842 -5.011 1.00 94.56 516 ASP A CA 1
ATOM 3982 C C . ASP A 1 516 ? 7.002 -21.327 -4.816 1.00 94.56 516 ASP A C 1
ATOM 3984 O O . ASP A 1 516 ? 6.112 -21.758 -5.556 1.00 94.56 516 ASP A O 1
ATOM 3988 N N . GLY A 1 517 ? 6.744 -20.323 -3.973 1.00 96.88 517 GLY A N 1
ATOM 3989 C CA . GLY A 1 517 ? 5.451 -19.647 -3.843 1.00 96.88 517 GLY A CA 1
ATOM 3990 C C . GLY A 1 517 ? 5.382 -18.658 -2.679 1.00 96.88 517 GLY A C 1
ATOM 3991 O O . GLY A 1 517 ? 6.279 -18.582 -1.850 1.00 96.88 517 GLY A O 1
ATOM 3992 N N . CYS A 1 518 ? 4.280 -17.910 -2.564 1.00 98.00 518 CYS A N 1
ATOM 3993 C CA . CYS A 1 518 ? 4.008 -17.069 -1.392 1.00 98.00 518 CYS A CA 1
ATOM 3994 C C . CYS A 1 518 ? 3.602 -17.934 -0.172 1.00 98.00 518 CYS A C 1
ATOM 3996 O O . CYS A 1 518 ? 2.480 -17.819 0.331 1.00 98.00 518 CYS A O 1
ATOM 3998 N N . GLU A 1 519 ? 4.469 -18.851 0.261 1.00 97.88 519 GLU A N 1
ATOM 3999 C CA . GLU A 1 519 ? 4.244 -19.809 1.354 1.00 97.88 519 GLU A CA 1
ATOM 4000 C C . GLU A 1 519 ? 5.089 -19.507 2.607 1.00 97.88 519 GLU A C 1
ATOM 4002 O O . GLU A 1 519 ? 5.096 -20.267 3.579 1.00 97.88 519 GLU A O 1
ATOM 4007 N N . GLY A 1 520 ? 5.780 -18.365 2.651 1.00 98.38 520 GLY A N 1
ATOM 4008 C CA . GLY A 1 520 ? 6.625 -17.987 3.779 1.00 98.38 520 GLY A CA 1
ATOM 4009 C C . GLY A 1 520 ? 7.902 -18.832 3.897 1.00 98.38 520 GLY A C 1
ATOM 4010 O O . GLY A 1 520 ? 8.425 -18.940 5.012 1.00 98.38 520 GLY A O 1
ATOM 4011 N N . SER A 1 521 ? 8.376 -19.483 2.832 1.00 98.56 521 SER A N 1
ATOM 4012 C CA . SER A 1 521 ? 9.573 -20.343 2.848 1.00 98.56 521 SER A CA 1
ATOM 4013 C C . SER A 1 521 ? 10.827 -19.535 3.205 1.00 98.56 521 SER A C 1
ATOM 4015 O O . SER A 1 521 ? 11.610 -19.942 4.069 1.00 98.56 521 SER A O 1
ATOM 4017 N N . VAL A 1 522 ? 10.926 -18.302 2.687 1.00 98.81 522 VAL A N 1
ATOM 4018 C CA . VAL A 1 522 ? 12.013 -17.339 2.950 1.00 98.81 522 VAL A CA 1
ATOM 4019 C C . VAL A 1 522 ? 12.174 -16.990 4.439 1.00 98.81 522 VAL A C 1
ATOM 4021 O O . VAL A 1 522 ? 13.211 -16.476 4.867 1.00 98.81 522 VAL A O 1
ATOM 4024 N N . LEU A 1 523 ? 11.145 -17.250 5.254 1.00 98.81 523 LEU A N 1
ATOM 4025 C CA . LEU A 1 523 ? 11.142 -16.988 6.693 1.00 98.81 523 LEU A CA 1
ATOM 4026 C C . LEU A 1 523 ? 11.807 -18.099 7.516 1.00 98.81 523 LEU A C 1
ATOM 4028 O O . LEU A 1 523 ? 12.166 -17.829 8.665 1.00 98.81 523 LEU A O 1
ATOM 4032 N N . LEU A 1 524 ? 12.028 -19.296 6.959 1.00 98.75 524 LEU A N 1
ATOM 4033 C CA . LEU A 1 524 ? 12.676 -20.414 7.655 1.00 98.75 524 LEU A CA 1
ATOM 4034 C C . LEU A 1 524 ? 14.170 -20.149 7.894 1.00 98.75 524 LEU A C 1
ATOM 4036 O O . LEU A 1 524 ? 14.850 -19.512 7.089 1.00 98.75 524 LEU A O 1
ATOM 4040 N N . ASP A 1 525 ? 14.678 -20.560 9.053 1.00 98.56 525 ASP A N 1
ATOM 4041 C CA . ASP A 1 525 ? 16.118 -20.711 9.308 1.00 98.56 525 ASP A CA 1
ATOM 4042 C C . ASP A 1 525 ? 16.577 -22.131 8.895 1.00 98.56 525 ASP A C 1
ATOM 4044 O O . ASP A 1 525 ? 15.759 -22.972 8.513 1.00 98.56 525 ASP A O 1
ATOM 4048 N N . ASP A 1 526 ? 17.886 -22.395 8.922 1.00 97.94 526 ASP A N 1
ATOM 4049 C CA . ASP A 1 526 ? 18.460 -23.689 8.520 1.00 97.94 526 ASP A CA 1
ATOM 4050 C C . ASP A 1 526 ? 17.956 -24.864 9.379 1.00 97.94 526 ASP A C 1
ATOM 4052 O O . ASP A 1 526 ? 17.785 -24.743 10.595 1.00 97.94 526 ASP A O 1
ATOM 4056 N N . SER A 1 527 ? 17.778 -26.035 8.758 1.00 96.38 527 SER A N 1
ATOM 4057 C CA . SER A 1 527 ? 17.377 -27.276 9.433 1.00 96.38 527 SER A CA 1
ATOM 4058 C C . SER A 1 527 ? 18.339 -28.432 9.131 1.00 96.38 527 SER A C 1
ATOM 4060 O O . SER A 1 527 ? 19.265 -28.308 8.334 1.00 96.38 527 SER A O 1
ATOM 4062 N N . SER A 1 528 ? 18.106 -29.605 9.731 1.00 95.62 528 SER A N 1
ATOM 4063 C CA . SER A 1 528 ? 18.825 -30.837 9.367 1.00 95.62 528 SER A CA 1
ATOM 4064 C C . SER A 1 528 ? 18.498 -31.356 7.960 1.00 95.62 528 SER A C 1
ATOM 4066 O O . SER A 1 528 ? 19.189 -32.249 7.473 1.00 95.62 528 SER A O 1
ATOM 4068 N N . ASN A 1 529 ? 17.429 -30.846 7.338 1.00 94.69 529 ASN A N 1
ATOM 4069 C CA . ASN A 1 529 ? 16.817 -31.425 6.140 1.00 94.69 529 ASN A CA 1
ATOM 4070 C C . ASN A 1 529 ? 16.903 -30.495 4.916 1.00 94.69 529 ASN A C 1
ATOM 4072 O O . ASN A 1 529 ? 16.776 -30.968 3.790 1.00 94.69 529 ASN A O 1
ATOM 4076 N N . PHE A 1 530 ? 17.093 -29.190 5.129 1.00 96.75 530 PHE A N 1
ATOM 4077 C CA . PHE A 1 530 ? 17.216 -28.167 4.088 1.00 96.75 530 PHE A CA 1
ATOM 4078 C C . PHE A 1 530 ? 18.017 -26.959 4.597 1.00 96.75 530 PHE A C 1
ATOM 4080 O O . PHE A 1 530 ? 17.992 -26.642 5.790 1.00 96.75 530 PHE A O 1
ATOM 4087 N N . THR A 1 531 ? 18.668 -26.252 3.674 1.00 97.69 531 THR A N 1
ATOM 4088 C CA . THR A 1 531 ? 19.278 -24.938 3.919 1.00 97.69 531 THR A CA 1
ATOM 4089 C C . THR A 1 531 ? 18.243 -23.846 3.661 1.00 97.69 531 THR A C 1
ATOM 4091 O O . THR A 1 531 ? 17.577 -23.840 2.625 1.00 97.69 531 THR A O 1
ATOM 4094 N N . GLY A 1 532 ? 18.091 -22.924 4.608 1.00 97.44 532 GLY A N 1
ATOM 4095 C CA . GLY A 1 532 ? 17.175 -21.797 4.516 1.00 97.44 532 GLY A CA 1
ATOM 4096 C C . GLY A 1 532 ? 17.610 -20.804 3.441 1.00 97.44 532 GLY A C 1
ATOM 4097 O O . GLY A 1 532 ? 18.788 -20.459 3.319 1.00 97.44 532 GLY A O 1
ATOM 4098 N N . GLU A 1 533 ? 16.645 -20.265 2.698 1.00 98.69 533 GLU A N 1
ATOM 4099 C CA . GLU A 1 533 ? 16.880 -19.321 1.593 1.00 98.69 533 GLU A CA 1
ATOM 4100 C C . GLU A 1 533 ? 17.655 -18.066 2.000 1.00 98.69 533 GLU A C 1
ATOM 4102 O O . GLU A 1 533 ? 18.249 -17.404 1.152 1.00 98.69 533 GLU A O 1
ATOM 4107 N N . LYS A 1 534 ? 17.695 -17.743 3.295 1.00 98.56 534 LYS A N 1
ATOM 4108 C CA . LYS A 1 534 ? 18.491 -16.656 3.880 1.00 98.56 534 LYS A CA 1
ATOM 4109 C C . LYS A 1 534 ? 19.988 -16.753 3.551 1.00 98.56 534 LYS A C 1
ATOM 4111 O O . LYS A 1 534 ? 20.665 -15.726 3.568 1.00 98.56 534 LYS A O 1
ATOM 4116 N N . ASN A 1 535 ? 20.489 -17.947 3.225 1.00 97.75 535 ASN A N 1
ATOM 4117 C CA . ASN A 1 535 ? 21.872 -18.183 2.806 1.00 97.75 535 ASN A CA 1
ATOM 4118 C C . ASN A 1 535 ? 22.136 -17.934 1.306 1.00 97.75 535 ASN A C 1
ATOM 4120 O O . ASN A 1 535 ? 23.290 -17.693 0.942 1.00 97.75 535 ASN A O 1
ATOM 4124 N N . ALA A 1 536 ? 21.093 -17.900 0.466 1.00 98.50 536 ALA A N 1
ATOM 4125 C CA . ALA A 1 536 ? 21.197 -17.669 -0.977 1.00 98.50 536 ALA A CA 1
ATOM 4126 C C . ALA A 1 536 ? 21.811 -16.294 -1.297 1.00 98.50 536 ALA A C 1
ATOM 4128 O O . ALA A 1 536 ? 21.555 -15.317 -0.588 1.00 98.50 536 ALA A O 1
ATOM 4129 N N . PHE A 1 537 ? 22.561 -16.170 -2.395 1.00 97.00 537 PHE A N 1
ATOM 4130 C CA . PHE A 1 537 ? 23.275 -14.946 -2.785 1.00 97.00 537 PHE A CA 1
ATOM 4131 C C . PHE A 1 537 ? 22.407 -13.667 -2.806 1.00 97.00 537 PHE A C 1
ATOM 4133 O O . PHE A 1 537 ? 22.901 -12.631 -2.357 1.00 97.00 537 PHE A O 1
ATOM 4140 N N . PRO A 1 538 ? 21.128 -13.675 -3.247 1.00 97.56 538 PRO A N 1
ATOM 4141 C CA . PRO A 1 538 ? 20.288 -12.472 -3.208 1.00 97.56 538 PRO A CA 1
ATOM 4142 C C . PRO A 1 538 ? 19.819 -12.082 -1.794 1.00 97.56 538 PRO A C 1
ATOM 4144 O O . PRO A 1 538 ? 19.454 -10.924 -1.563 1.00 97.56 538 PRO A O 1
ATOM 4147 N N . ASN A 1 539 ? 19.806 -13.036 -0.859 1.00 98.50 539 ASN A N 1
ATOM 4148 C CA . ASN A 1 539 ? 19.274 -12.897 0.499 1.00 98.50 539 ASN A CA 1
ATOM 4149 C C . ASN A 1 539 ? 20.369 -12.659 1.544 1.00 98.50 539 ASN A C 1
ATOM 4151 O O . ASN A 1 539 ? 20.198 -11.833 2.445 1.00 98.50 539 ASN A O 1
ATOM 4155 N N . ARG A 1 540 ? 21.501 -13.351 1.430 1.00 97.50 540 ARG A N 1
ATOM 4156 C CA . ARG A 1 540 ? 22.577 -13.333 2.420 1.00 97.50 540 ARG A CA 1
ATOM 4157 C C . ARG A 1 540 ? 23.133 -11.924 2.605 1.00 97.50 540 ARG A C 1
ATOM 4159 O O . ARG A 1 540 ? 23.436 -11.229 1.640 1.00 97.50 540 ARG A O 1
ATOM 4166 N N . ASN A 1 541 ? 23.241 -11.491 3.861 1.00 96.50 541 ASN A N 1
ATOM 4167 C CA . ASN A 1 541 ? 23.655 -10.134 4.249 1.00 96.50 541 ASN A CA 1
ATOM 4168 C C . ASN A 1 541 ? 22.825 -9.002 3.589 1.00 96.50 541 ASN A C 1
ATOM 4170 O O . ASN A 1 541 ? 23.313 -7.880 3.460 1.00 96.50 541 ASN A O 1
ATOM 4174 N N . SER A 1 542 ? 21.593 -9.278 3.136 1.00 97.56 542 SER A N 1
ATOM 4175 C CA . SER A 1 542 ? 20.846 -8.398 2.221 1.00 97.56 542 SER A CA 1
ATOM 4176 C C . SER A 1 542 ? 19.336 -8.348 2.510 1.00 97.56 542 SER A C 1
ATOM 4178 O O . SER A 1 542 ? 18.758 -7.262 2.621 1.00 97.56 542 SER A O 1
ATOM 4180 N N . ALA A 1 543 ? 18.689 -9.504 2.659 1.00 98.12 543 ALA A N 1
ATOM 4181 C CA . ALA A 1 543 ? 17.326 -9.640 3.161 1.00 98.12 543 ALA A CA 1
ATOM 4182 C C . ALA A 1 543 ? 17.303 -9.451 4.688 1.00 98.12 543 ALA A C 1
ATOM 4184 O O . ALA A 1 543 ? 18.242 -9.831 5.387 1.00 98.12 543 ALA A O 1
ATOM 4185 N N . ARG A 1 544 ? 16.248 -8.816 5.208 1.00 98.31 544 ARG A N 1
ATOM 4186 C CA . ARG A 1 544 ? 16.123 -8.426 6.623 1.00 98.31 544 ARG A CA 1
ATOM 4187 C C . ARG A 1 544 ? 14.690 -8.013 6.965 1.00 98.31 544 ARG A C 1
ATOM 4189 O O . ARG A 1 544 ? 13.909 -7.754 6.054 1.00 98.31 544 ARG A O 1
ATOM 4196 N N . GLY A 1 545 ? 14.359 -7.871 8.248 1.00 97.94 545 GLY A N 1
ATOM 4197 C CA . GLY A 1 545 ? 12.994 -7.593 8.710 1.00 97.94 545 GLY A CA 1
ATOM 4198 C C . GLY A 1 545 ? 12.248 -8.834 9.198 1.00 97.94 545 GLY A C 1
ATOM 4199 O O . GLY A 1 545 ? 11.098 -8.721 9.618 1.00 97.94 545 GLY A O 1
ATOM 4200 N N . PHE A 1 546 ? 12.911 -9.996 9.198 1.00 98.75 546 PHE A N 1
ATOM 4201 C CA . PHE A 1 546 ? 12.424 -11.236 9.806 1.00 98.75 546 PHE A CA 1
ATOM 4202 C C . PHE A 1 546 ? 12.009 -11.001 11.263 1.00 98.75 546 PHE A C 1
ATOM 4204 O O . PHE A 1 546 ? 10.926 -11.397 11.667 1.00 98.75 546 PHE A O 1
ATOM 4211 N N . GLU A 1 547 ? 12.816 -10.236 12.002 1.00 98.44 547 GLU A N 1
ATOM 4212 C CA . GLU A 1 547 ? 12.597 -9.833 13.392 1.00 98.44 547 GLU A CA 1
ATOM 4213 C C . GLU A 1 547 ? 11.270 -9.082 13.625 1.00 98.44 547 GLU A C 1
ATOM 4215 O O . GLU A 1 547 ? 10.688 -9.146 14.708 1.00 98.44 547 GLU A O 1
ATOM 4220 N N . VAL A 1 548 ? 10.751 -8.402 12.597 1.00 98.69 548 VAL A N 1
ATOM 4221 C CA . VAL A 1 548 ? 9.452 -7.715 12.643 1.00 98.69 548 VAL A CA 1
ATOM 4222 C C . VAL A 1 548 ? 8.313 -8.672 12.306 1.00 98.69 548 VAL A C 1
ATOM 4224 O O . VAL A 1 548 ? 7.250 -8.581 12.917 1.00 98.69 548 VAL A O 1
ATOM 4227 N N . VAL A 1 549 ? 8.532 -9.623 11.393 1.00 98.88 549 VAL A N 1
ATOM 4228 C CA . VAL A 1 549 ? 7.582 -10.716 11.129 1.00 98.88 549 VAL A CA 1
ATOM 4229 C C . VAL A 1 549 ? 7.428 -11.597 12.374 1.00 98.88 549 VAL A C 1
ATOM 4231 O O . VAL A 1 549 ? 6.298 -11.892 12.756 1.00 98.88 549 VAL A O 1
ATOM 4234 N N . ASP A 1 550 ? 8.527 -11.914 13.066 1.00 98.75 550 ASP A N 1
ATOM 4235 C CA . ASP A 1 550 ? 8.545 -12.642 14.341 1.00 98.75 550 ASP A CA 1
ATOM 4236 C C . ASP A 1 550 ? 7.726 -11.908 15.419 1.00 98.75 550 ASP A C 1
ATOM 4238 O O . ASP A 1 550 ? 6.812 -12.480 16.015 1.00 98.75 550 ASP A O 1
ATOM 4242 N N . ALA A 1 551 ? 7.999 -10.615 15.637 1.00 98.69 551 ALA A N 1
ATOM 4243 C CA . ALA A 1 551 ? 7.294 -9.805 16.633 1.00 98.69 551 ALA A CA 1
ATOM 4244 C C . ALA A 1 551 ? 5.805 -9.605 16.294 1.00 98.69 551 ALA A C 1
ATOM 4246 O O . ALA A 1 551 ? 4.958 -9.548 17.189 1.00 98.69 551 ALA A O 1
ATOM 4247 N N . ILE A 1 552 ? 5.448 -9.518 15.010 1.00 98.75 552 ILE A N 1
ATOM 4248 C CA . ILE A 1 552 ? 4.046 -9.508 14.579 1.00 98.75 552 ILE A CA 1
ATOM 4249 C C . ILE A 1 552 ? 3.407 -10.874 14.853 1.00 98.75 552 ILE A C 1
ATOM 4251 O O . ILE A 1 552 ? 2.337 -10.918 15.460 1.00 98.75 552 ILE A O 1
ATOM 4255 N N . LYS A 1 553 ? 4.065 -11.979 14.481 1.00 98.81 553 LYS A N 1
ATOM 4256 C CA . LYS A 1 553 ? 3.577 -13.346 14.705 1.00 98.81 553 LYS A CA 1
ATOM 4257 C C . LYS A 1 553 ? 3.334 -13.636 16.181 1.00 98.81 553 LYS A C 1
ATOM 4259 O O . LYS A 1 553 ? 2.272 -14.149 16.513 1.00 98.81 553 LYS A O 1
ATOM 4264 N N . GLU A 1 554 ? 4.242 -13.241 17.069 1.00 98.69 554 GLU A N 1
ATOM 4265 C CA . GLU A 1 554 ? 4.079 -13.411 18.518 1.00 98.69 554 GLU A CA 1
ATOM 4266 C C . GLU A 1 554 ? 2.814 -12.697 19.038 1.00 98.69 554 GLU A C 1
ATOM 4268 O O . GLU A 1 554 ? 2.072 -13.236 19.859 1.00 98.69 554 GLU A O 1
ATOM 4273 N N . ASN A 1 555 ? 2.521 -11.495 18.530 1.00 98.50 555 ASN A N 1
ATOM 4274 C CA . ASN A 1 555 ? 1.316 -10.743 18.891 1.00 98.50 555 ASN A CA 1
ATOM 4275 C C . ASN A 1 555 ? 0.037 -11.276 18.224 1.00 98.50 555 ASN A C 1
ATOM 4277 O O . ASN A 1 555 ? -1.046 -11.134 18.791 1.00 98.50 555 ASN A O 1
ATOM 4281 N N . VAL A 1 556 ? 0.148 -11.916 17.057 1.00 98.62 556 VAL A N 1
ATOM 4282 C CA . VAL A 1 556 ? -0.958 -12.628 16.402 1.00 98.62 556 VAL A CA 1
ATOM 4283 C C . VAL A 1 556 ? -1.284 -13.925 17.151 1.00 98.62 556 VAL A C 1
ATOM 4285 O O . VAL A 1 556 ? -2.439 -14.121 17.511 1.00 98.62 556 VAL A O 1
ATOM 4288 N N . GLU A 1 557 ? -0.296 -14.752 17.504 1.00 98.56 557 GLU A N 1
ATOM 4289 C CA . GLU A 1 557 ? -0.503 -15.984 18.287 1.00 98.56 557 GLU A CA 1
ATOM 4290 C C . GLU A 1 557 ? -1.098 -15.706 19.678 1.00 98.56 557 GLU A C 1
ATOM 4292 O O . GLU A 1 557 ? -1.947 -16.463 20.140 1.00 98.56 557 GLU A O 1
ATOM 4297 N N . LYS A 1 558 ? -0.735 -14.589 20.328 1.00 98.38 558 LYS A N 1
ATOM 4298 C CA . LYS A 1 558 ? -1.372 -14.139 21.585 1.00 98.38 558 LYS A CA 1
ATOM 4299 C C . LYS A 1 558 ? -2.859 -13.785 21.433 1.00 98.38 558 LYS A C 1
ATOM 4301 O O . LYS A 1 558 ? -3.581 -13.806 22.427 1.00 98.38 558 LYS A O 1
ATOM 4306 N N . ALA A 1 559 ? -3.308 -13.417 20.231 1.00 97.31 559 ALA A N 1
ATOM 4307 C CA . ALA A 1 559 ? -4.673 -12.960 19.959 1.00 97.31 559 ALA A CA 1
ATOM 4308 C C . ALA A 1 559 ? -5.558 -14.030 19.293 1.00 97.31 559 ALA A C 1
ATOM 4310 O O . ALA A 1 559 ? -6.767 -14.047 19.515 1.00 97.31 559 ALA A O 1
ATOM 4311 N N . CYS A 1 560 ? -4.966 -14.898 18.475 1.00 96.81 560 CYS A N 1
ATOM 4312 C CA . CYS A 1 560 ? -5.618 -15.983 17.746 1.00 96.81 560 CYS A CA 1
ATOM 4313 C C . CYS A 1 560 ? -4.618 -17.148 17.548 1.00 96.81 560 CYS A C 1
ATOM 4315 O O . CYS A 1 560 ? -3.996 -17.269 16.488 1.00 96.81 560 CYS A O 1
ATOM 4317 N N . PRO A 1 561 ? -4.417 -17.995 18.579 1.00 98.12 561 PRO A N 1
ATOM 4318 C CA . PRO A 1 561 ? -3.412 -19.057 18.562 1.00 98.12 561 PRO A CA 1
ATOM 4319 C C . PRO A 1 561 ? -3.554 -20.000 17.364 1.00 98.12 561 PRO A C 1
ATOM 4321 O O . PRO A 1 561 ? -4.658 -20.434 17.032 1.00 98.12 561 PRO A O 1
ATOM 4324 N N . SER A 1 562 ? -2.428 -20.329 16.729 1.00 97.81 562 SER A N 1
ATOM 4325 C CA . SER A 1 562 ? -2.283 -21.301 15.633 1.00 97.81 562 SER A CA 1
ATOM 4326 C C . SER A 1 562 ? -3.292 -21.121 14.489 1.00 97.81 562 SER A C 1
ATOM 4328 O O . SER A 1 562 ? -3.675 -22.083 13.828 1.00 97.81 562 SER A O 1
ATOM 4330 N N . THR A 1 563 ? -3.736 -19.878 14.273 1.00 98.25 563 THR A N 1
ATOM 4331 C CA . THR A 1 563 ? -4.821 -19.536 13.342 1.00 98.25 563 THR A CA 1
ATOM 4332 C C . THR A 1 563 ? -4.304 -18.966 12.022 1.00 98.25 563 THR A C 1
ATOM 4334 O O . THR A 1 563 ? -4.847 -19.295 10.974 1.00 98.25 563 THR A O 1
ATOM 4337 N N . VAL A 1 564 ? -3.274 -18.113 12.059 1.00 98.62 564 VAL A N 1
ATOM 4338 C CA . VAL A 1 564 ? -2.833 -17.293 10.914 1.00 98.62 564 VAL A CA 1
ATOM 4339 C C . VAL A 1 564 ? -1.430 -17.693 10.465 1.00 98.62 564 VAL A C 1
ATOM 4341 O O . VAL A 1 564 ? -0.508 -17.719 11.286 1.00 98.62 564 VAL A O 1
ATOM 4344 N N . SER A 1 565 ? -1.254 -17.961 9.170 1.00 98.81 565 SER A N 1
ATOM 4345 C CA . SER A 1 565 ? 0.047 -18.320 8.592 1.00 98.81 565 SER A CA 1
ATOM 4346 C C . SER A 1 565 ? 1.051 -17.167 8.614 1.00 98.81 565 SER A C 1
ATOM 4348 O O . SER A 1 565 ? 0.694 -15.984 8.586 1.00 98.81 565 SER A O 1
ATOM 4350 N N . CYS A 1 566 ? 2.337 -17.507 8.616 1.00 98.88 566 CYS A N 1
ATOM 4351 C CA . CYS A 1 566 ? 3.398 -16.521 8.435 1.00 98.88 566 CYS A CA 1
ATOM 4352 C C . CYS A 1 566 ? 3.414 -15.950 7.006 1.00 98.88 566 CYS A C 1
ATOM 4354 O O . CYS A 1 566 ? 3.694 -14.762 6.837 1.00 98.88 566 CYS A O 1
ATOM 4356 N N . ALA A 1 567 ? 3.014 -16.744 6.007 1.00 98.75 567 ALA A N 1
ATOM 4357 C CA . ALA A 1 567 ? 2.778 -16.300 4.629 1.00 98.75 567 ALA A CA 1
ATOM 4358 C C . ALA A 1 567 ? 1.763 -15.136 4.526 1.00 98.75 567 ALA A C 1
ATOM 4360 O O . ALA A 1 567 ? 2.039 -14.098 3.910 1.00 98.75 567 ALA A O 1
ATOM 4361 N N . ASP A 1 568 ? 0.596 -15.250 5.176 1.00 98.81 568 ASP A N 1
ATOM 4362 C CA . ASP A 1 568 ? -0.400 -14.169 5.201 1.00 98.81 568 ASP A CA 1
ATOM 4363 C C . ASP A 1 568 ? 0.072 -12.963 6.025 1.00 98.81 568 ASP A C 1
ATOM 4365 O O . ASP A 1 568 ? -0.189 -11.819 5.641 1.00 98.81 568 ASP A O 1
ATOM 4369 N N . ILE A 1 569 ? 0.807 -13.189 7.121 1.00 98.94 569 ILE A N 1
ATOM 4370 C CA . ILE A 1 569 ? 1.402 -12.106 7.917 1.00 98.94 569 ILE A CA 1
ATOM 4371 C C . ILE A 1 569 ? 2.397 -11.294 7.082 1.00 98.94 569 ILE A C 1
ATOM 4373 O O . ILE A 1 569 ? 2.307 -10.066 7.074 1.00 98.94 569 ILE A O 1
ATOM 4377 N N . LEU A 1 570 ? 3.301 -11.949 6.346 1.00 98.88 570 LEU A N 1
ATOM 4378 C CA . LEU A 1 570 ? 4.274 -11.288 5.473 1.00 98.88 570 LEU A CA 1
ATOM 4379 C C . LEU A 1 570 ? 3.582 -10.513 4.339 1.00 98.88 570 LEU A C 1
ATOM 4381 O O . LEU A 1 570 ? 3.891 -9.341 4.114 1.00 98.88 570 LEU A O 1
ATOM 4385 N N . THR A 1 571 ? 2.584 -11.124 3.695 1.00 98.75 571 THR A N 1
ATOM 4386 C CA . THR A 1 571 ? 1.774 -10.489 2.640 1.00 98.75 571 THR A CA 1
ATOM 4387 C C . THR A 1 571 ? 1.083 -9.212 3.144 1.00 98.75 571 THR A C 1
ATOM 4389 O O . THR A 1 571 ? 1.136 -8.152 2.510 1.00 98.75 571 THR A O 1
ATOM 4392 N N . LEU A 1 572 ? 0.446 -9.278 4.318 1.00 98.69 572 LEU A N 1
ATOM 4393 C CA . LEU A 1 572 ? -0.233 -8.137 4.939 1.00 98.69 572 LEU A CA 1
ATOM 4394 C C . LEU A 1 572 ? 0.754 -7.075 5.443 1.00 98.69 572 LEU A C 1
ATOM 4396 O O . LEU A 1 572 ? 0.464 -5.879 5.339 1.00 98.69 572 LEU A O 1
ATOM 4400 N N . ALA A 1 573 ? 1.925 -7.486 5.938 1.00 98.88 573 ALA A N 1
ATOM 4401 C CA . ALA A 1 573 ? 2.975 -6.580 6.386 1.00 98.88 573 ALA A CA 1
ATOM 4402 C C . ALA A 1 573 ? 3.579 -5.781 5.220 1.00 98.88 573 ALA A C 1
ATOM 4404 O O . ALA A 1 573 ? 3.763 -4.572 5.350 1.00 98.88 573 ALA A O 1
ATOM 4405 N N . ALA A 1 574 ? 3.804 -6.411 4.062 1.00 98.81 574 ALA A N 1
ATOM 4406 C CA . ALA A 1 574 ? 4.261 -5.736 2.846 1.00 98.81 574 ALA A CA 1
ATOM 4407 C C . ALA A 1 574 ? 3.241 -4.708 2.319 1.00 98.81 574 ALA A C 1
ATOM 4409 O O . ALA A 1 574 ? 3.621 -3.594 1.946 1.00 98.81 574 ALA A O 1
ATOM 4410 N N . ARG A 1 575 ? 1.937 -5.031 2.356 1.00 98.50 575 ARG A N 1
ATOM 4411 C CA . ARG A 1 575 ? 0.864 -4.064 2.053 1.00 98.50 575 ARG A CA 1
ATOM 4412 C C . ARG A 1 575 ? 0.914 -2.864 2.991 1.00 98.50 575 ARG A C 1
ATOM 4414 O O . ARG A 1 575 ? 0.925 -1.721 2.536 1.00 98.50 575 ARG A O 1
ATOM 4421 N N . ASP A 1 576 ? 0.916 -3.112 4.299 1.00 95.75 576 ASP A N 1
ATOM 4422 C CA . ASP A 1 576 ? 0.870 -2.028 5.279 1.00 95.75 576 ASP A CA 1
ATOM 4423 C C . ASP A 1 576 ? 2.167 -1.204 5.295 1.00 95.75 576 ASP A C 1
ATOM 4425 O O . ASP A 1 576 ? 2.104 -0.002 5.531 1.00 95.75 576 ASP A O 1
ATOM 4429 N N . ALA A 1 577 ? 3.313 -1.789 4.940 1.00 98.25 577 ALA A N 1
ATOM 4430 C CA . ALA A 1 577 ? 4.578 -1.081 4.753 1.00 98.25 577 ALA A CA 1
ATOM 4431 C C . ALA A 1 577 ? 4.529 -0.045 3.614 1.00 98.25 577 ALA A C 1
ATOM 4433 O O . ALA A 1 577 ? 4.901 1.117 3.812 1.00 98.25 577 ALA A O 1
ATOM 4434 N N . VAL A 1 578 ? 4.031 -0.437 2.436 1.00 97.19 578 VAL A N 1
ATOM 4435 C CA . VAL A 1 578 ? 3.850 0.475 1.289 1.00 97.19 578 VAL A CA 1
ATOM 4436 C C . VAL A 1 578 ? 2.811 1.548 1.604 1.00 97.19 578 VAL A C 1
ATOM 4438 O O . VAL A 1 578 ? 3.032 2.733 1.359 1.00 97.19 578 VAL A O 1
ATOM 4441 N N . PHE A 1 579 ? 1.693 1.153 2.207 1.00 89.12 579 PHE A N 1
ATOM 4442 C CA . PHE A 1 579 ? 0.628 2.072 2.592 1.00 89.12 579 PHE A CA 1
ATOM 4443 C C . PHE A 1 579 ? 1.095 3.127 3.614 1.00 89.12 579 PHE A C 1
ATOM 4445 O O . PHE A 1 579 ? 0.861 4.321 3.427 1.00 89.12 579 PHE A O 1
ATOM 4452 N N . LEU A 1 580 ? 1.808 2.716 4.670 1.00 84.56 580 LEU A N 1
ATOM 4453 C CA . LEU A 1 580 ? 2.314 3.617 5.715 1.00 84.56 580 LEU A CA 1
ATOM 4454 C C . LEU A 1 580 ? 3.452 4.533 5.234 1.00 84.56 580 LEU A C 1
ATOM 4456 O O . LEU A 1 580 ? 3.668 5.586 5.832 1.00 84.56 580 LEU A O 1
ATOM 4460 N N . THR A 1 581 ? 4.136 4.188 4.139 1.00 88.12 581 THR A N 1
ATOM 4461 C CA . THR A 1 581 ? 5.101 5.074 3.456 1.00 88.12 581 THR A CA 1
ATOM 4462 C C . THR A 1 581 ? 4.458 5.969 2.384 1.00 88.12 581 THR A C 1
ATOM 4464 O O . THR A 1 581 ? 5.161 6.689 1.677 1.00 88.12 581 THR A O 1
ATOM 4467 N N . GLY A 1 582 ? 3.122 6.001 2.293 1.00 78.69 582 GLY A N 1
ATOM 4468 C CA . GLY A 1 582 ? 2.360 6.910 1.424 1.00 78.69 582 GLY A CA 1
ATOM 4469 C C . GLY A 1 582 ? 1.944 6.328 0.069 1.00 78.69 582 GLY A C 1
ATOM 4470 O O . GLY A 1 582 ? 1.393 7.057 -0.757 1.00 78.69 582 GLY A O 1
ATOM 4471 N N . GLY A 1 583 ? 2.189 5.036 -0.152 1.00 81.94 583 GLY A N 1
ATOM 4472 C CA . GLY A 1 583 ? 1.807 4.308 -1.356 1.00 81.94 583 GLY A CA 1
ATOM 4473 C C . GLY A 1 583 ? 0.333 3.875 -1.385 1.00 81.94 583 GLY A C 1
ATOM 4474 O O . GLY A 1 583 ? -0.468 4.256 -0.524 1.00 81.94 583 GLY A O 1
ATOM 4475 N N . PRO A 1 584 ? -0.067 3.079 -2.393 1.00 80.00 584 PRO A N 1
ATOM 4476 C CA . PRO A 1 584 ? -1.430 2.567 -2.498 1.00 80.00 584 PRO A CA 1
ATOM 4477 C C . PRO A 1 584 ? -1.798 1.636 -1.336 1.00 80.00 584 PRO A C 1
ATOM 4479 O O . PRO A 1 584 ? -0.980 0.852 -0.863 1.00 80.00 584 PRO A O 1
ATOM 4482 N N . PHE A 1 585 ? -3.079 1.639 -0.965 1.00 84.06 585 PHE A N 1
ATOM 4483 C CA . PHE A 1 585 ? -3.704 0.481 -0.330 1.00 84.06 585 PHE A CA 1
ATOM 4484 C C . PHE A 1 585 ? -4.265 -0.442 -1.419 1.00 84.06 585 PHE A C 1
ATOM 4486 O O . PHE A 1 585 ? -4.847 0.041 -2.391 1.00 84.06 585 PHE A O 1
ATOM 4493 N N . TRP A 1 586 ? -4.151 -1.757 -1.239 1.00 86.81 586 TRP A N 1
ATOM 4494 C CA . TRP A 1 586 ? -4.847 -2.752 -2.056 1.00 86.81 586 TRP A CA 1
ATOM 4495 C C . TRP A 1 586 ? -5.458 -3.849 -1.172 1.00 86.81 586 TRP A C 1
ATOM 4497 O O . TRP A 1 586 ? -4.906 -4.167 -0.113 1.00 86.81 586 TRP A O 1
ATOM 4507 N N . PRO A 1 587 ? -6.602 -4.432 -1.570 1.00 76.69 587 PRO A N 1
ATOM 4508 C CA . PRO A 1 587 ? -7.165 -5.576 -0.872 1.00 76.69 587 PRO A CA 1
ATOM 4509 C C . PRO A 1 587 ? -6.291 -6.814 -1.121 1.00 76.69 587 PRO A C 1
ATOM 4511 O O . PRO A 1 587 ? -5.873 -7.084 -2.246 1.00 76.69 587 PRO A O 1
ATOM 4514 N N . VAL A 1 588 ? -6.040 -7.577 -0.061 1.00 84.56 588 VAL A N 1
ATOM 4515 C CA . VAL A 1 588 ? -5.261 -8.822 -0.083 1.00 84.56 588 VAL A CA 1
ATOM 4516 C C . VAL A 1 588 ? -6.221 -9.964 0.230 1.00 84.56 588 VAL A C 1
ATOM 4518 O O . VAL A 1 588 ? -6.876 -9.923 1.269 1.00 84.56 588 VAL A O 1
ATOM 4521 N N . ALA A 1 589 ? -6.324 -10.952 -0.661 1.00 82.38 589 ALA A N 1
ATOM 4522 C CA . ALA A 1 589 ? -7.016 -12.207 -0.365 1.00 82.38 589 ALA A CA 1
ATOM 4523 C C . ALA A 1 589 ? -6.104 -13.081 0.510 1.00 82.38 589 ALA A C 1
ATOM 4525 O O . ALA A 1 589 ? -4.886 -13.051 0.323 1.00 82.38 589 ALA A O 1
ATOM 4526 N N . LEU A 1 590 ? -6.673 -13.803 1.473 1.00 92.81 590 LEU A N 1
ATOM 4527 C CA . LEU A 1 590 ? -5.985 -14.467 2.587 1.00 92.81 590 LEU A CA 1
ATOM 4528 C C . LEU A 1 590 ? -6.410 -15.937 2.699 1.00 92.81 590 LEU A C 1
ATOM 4530 O O . LEU A 1 590 ? -7.372 -16.353 2.057 1.00 92.81 590 LEU A O 1
ATOM 4534 N N . GLY A 1 591 ? -5.693 -16.714 3.508 1.00 93.38 591 GLY A N 1
ATOM 4535 C CA . GLY A 1 591 ? -5.827 -18.170 3.591 1.00 93.38 591 GLY A CA 1
ATOM 4536 C C . GLY A 1 591 ? -4.644 -18.929 2.993 1.00 93.38 591 GLY A C 1
ATOM 4537 O O . GLY A 1 591 ? -4.789 -20.106 2.661 1.00 93.38 591 GLY A O 1
ATOM 4538 N N . ARG A 1 592 ? -3.486 -18.267 2.849 1.00 98.12 592 ARG A N 1
ATOM 4539 C CA . ARG A 1 592 ? -2.221 -18.938 2.521 1.00 98.12 592 ARG A CA 1
ATOM 4540 C C . ARG A 1 592 ? -1.828 -19.832 3.681 1.00 98.12 592 ARG A C 1
ATOM 4542 O O . ARG A 1 592 ? -2.089 -19.500 4.840 1.00 98.12 592 ARG A O 1
ATOM 4549 N N . ARG A 1 593 ? -1.147 -20.926 3.383 1.00 98.50 593 ARG A N 1
ATOM 4550 C CA . ARG A 1 593 ? -0.543 -21.815 4.374 1.00 98.50 593 ARG A CA 1
ATOM 4551 C C . ARG A 1 593 ? 0.973 -21.777 4.263 1.00 98.50 593 ARG A C 1
ATOM 4553 O O . ARG A 1 593 ? 1.523 -21.309 3.272 1.00 98.50 593 ARG A O 1
ATOM 4560 N N . ASP A 1 594 ? 1.619 -22.186 5.341 1.00 98.81 594 ASP A N 1
ATOM 4561 C CA . ASP A 1 594 ? 3.062 -22.128 5.493 1.00 98.81 594 ASP A CA 1
ATOM 4562 C C . ASP A 1 594 ? 3.746 -23.342 4.856 1.00 98.81 594 ASP A C 1
ATOM 4564 O O . ASP A 1 594 ? 3.332 -24.485 5.081 1.00 98.81 594 ASP A O 1
ATOM 4568 N N . GLY A 1 595 ? 4.812 -23.074 4.104 1.00 98.06 595 GLY A N 1
ATOM 4569 C CA . GLY A 1 595 ? 5.698 -24.063 3.502 1.00 98.06 595 GLY A CA 1
ATOM 4570 C C . GLY A 1 595 ? 6.415 -24.941 4.527 1.00 98.06 595 GLY A C 1
ATOM 4571 O O . GLY A 1 595 ? 6.739 -24.504 5.633 1.00 98.06 595 GLY A O 1
ATOM 4572 N N . LEU A 1 596 ? 6.685 -26.193 4.145 1.00 97.94 596 LEU A N 1
ATOM 4573 C CA . LEU A 1 596 ? 7.357 -27.196 4.991 1.00 97.94 596 LEU A CA 1
ATOM 4574 C C . LEU A 1 596 ? 8.867 -27.318 4.706 1.00 97.94 596 LEU A C 1
ATOM 4576 O O . LEU A 1 596 ? 9.547 -28.170 5.280 1.00 97.94 596 LEU A O 1
ATOM 4580 N N . THR A 1 597 ? 9.394 -26.501 3.794 1.00 97.94 597 THR A N 1
ATOM 4581 C CA . THR A 1 597 ? 10.802 -26.481 3.392 1.00 97.94 597 THR A CA 1
ATOM 4582 C C . THR A 1 597 ? 11.195 -25.090 2.884 1.00 97.94 597 THR A C 1
ATOM 4584 O O . THR A 1 597 ? 10.345 -24.213 2.754 1.00 97.94 597 THR A O 1
ATOM 4587 N N . ALA A 1 598 ? 12.484 -24.886 2.625 1.00 97.81 598 ALA A N 1
ATOM 4588 C CA . ALA A 1 598 ? 13.028 -23.689 1.995 1.00 97.81 598 ALA A CA 1
ATOM 4589 C C . ALA A 1 598 ? 14.043 -24.103 0.926 1.00 97.81 598 ALA A C 1
ATOM 4591 O O . ALA A 1 598 ? 14.710 -25.133 1.067 1.00 97.81 598 ALA A O 1
ATOM 4592 N N . ASN A 1 599 ? 14.162 -23.311 -0.140 1.00 97.81 599 ASN A N 1
ATOM 4593 C CA . ASN A 1 599 ? 14.880 -23.718 -1.344 1.00 97.81 599 ASN A CA 1
ATOM 4594 C C . ASN A 1 599 ? 15.978 -22.722 -1.746 1.00 97.81 599 ASN A C 1
ATOM 4596 O O . ASN A 1 599 ? 15.814 -21.899 -2.647 1.00 97.81 599 ASN A O 1
ATOM 4600 N N . GLU A 1 600 ? 17.146 -22.821 -1.099 1.00 98.19 600 GLU A N 1
ATOM 4601 C CA . GLU A 1 600 ? 18.308 -21.969 -1.401 1.00 98.19 600 GLU A CA 1
ATOM 4602 C C . GLU A 1 600 ? 18.705 -22.000 -2.894 1.00 98.19 600 GLU A C 1
ATOM 4604 O O . GLU A 1 600 ? 19.127 -20.988 -3.452 1.00 98.19 600 GLU A O 1
ATOM 4609 N N . THR A 1 601 ? 18.539 -23.140 -3.575 1.00 98.19 601 THR A N 1
ATOM 4610 C CA . THR A 1 601 ? 18.906 -23.277 -4.996 1.00 98.19 601 THR A CA 1
ATOM 4611 C C . THR A 1 601 ? 17.921 -22.553 -5.918 1.00 98.19 601 THR A C 1
ATOM 4613 O O . THR A 1 601 ? 18.363 -21.866 -6.843 1.00 98.19 601 THR A O 1
ATOM 4616 N N . ALA A 1 602 ? 16.613 -22.622 -5.647 1.00 97.94 602 ALA A N 1
ATOM 4617 C CA . ALA A 1 602 ? 15.625 -21.803 -6.352 1.00 97.94 602 ALA A CA 1
ATOM 4618 C C . ALA A 1 602 ? 15.811 -20.310 -6.035 1.00 97.94 602 ALA A C 1
ATOM 4620 O O . ALA A 1 602 ? 15.851 -19.497 -6.953 1.00 97.94 602 ALA A O 1
ATOM 4621 N N . ALA A 1 603 ? 16.073 -19.929 -4.779 1.00 98.38 603 ALA A N 1
ATOM 4622 C CA . ALA A 1 603 ? 16.411 -18.543 -4.436 1.00 98.38 603 ALA A CA 1
ATOM 4623 C C . ALA A 1 603 ? 17.661 -18.026 -5.176 1.00 98.38 603 ALA A C 1
ATOM 4625 O O . ALA A 1 603 ? 17.700 -16.872 -5.596 1.00 98.38 603 ALA A O 1
ATOM 4626 N N . ASN A 1 604 ? 18.666 -18.873 -5.403 1.00 98.31 604 ASN A N 1
ATOM 4627 C CA . ASN A 1 604 ? 19.851 -18.531 -6.194 1.00 98.31 604 ASN A CA 1
ATOM 4628 C C . ASN A 1 604 ? 19.594 -18.409 -7.713 1.00 98.31 604 ASN A C 1
ATOM 4630 O O . ASN A 1 604 ? 20.477 -17.926 -8.424 1.00 98.31 604 ASN A O 1
ATOM 4634 N N . THR A 1 605 ? 18.434 -18.835 -8.229 1.00 97.50 605 THR A N 1
ATOM 4635 C CA . THR A 1 605 ? 18.157 -18.918 -9.678 1.00 97.50 605 THR A CA 1
ATOM 4636 C C . THR A 1 605 ? 16.928 -18.121 -10.127 1.00 97.50 605 THR A C 1
ATOM 4638 O O . THR A 1 605 ? 17.040 -17.353 -11.085 1.00 97.50 605 THR A O 1
ATOM 4641 N N . ASP A 1 606 ? 15.798 -18.222 -9.427 1.00 98.00 606 ASP A N 1
ATOM 4642 C CA . ASP A 1 606 ? 14.526 -17.566 -9.771 1.00 98.00 606 ASP A CA 1
ATOM 4643 C C . ASP A 1 606 ? 14.487 -16.072 -9.416 1.00 98.00 606 ASP A C 1
ATOM 4645 O O . ASP A 1 606 ? 13.789 -15.294 -10.071 1.00 98.00 606 ASP A O 1
ATOM 4649 N N . LEU A 1 607 ? 15.247 -15.641 -8.404 1.00 98.50 607 LEU A N 1
ATOM 4650 C CA . LEU A 1 607 ? 15.301 -14.233 -8.008 1.00 98.50 607 LEU A CA 1
ATOM 4651 C C . LEU A 1 607 ? 16.068 -13.397 -9.057 1.00 98.50 607 LEU A C 1
ATOM 4653 O O . LEU A 1 607 ? 17.152 -13.803 -9.494 1.00 98.50 607 LEU A O 1
ATOM 4657 N N . PRO A 1 608 ? 15.551 -12.227 -9.481 1.00 97.94 608 PRO A N 1
ATOM 4658 C CA . PRO A 1 608 ? 16.267 -11.341 -10.395 1.00 97.94 608 PRO A CA 1
ATOM 4659 C C . PRO A 1 608 ? 17.556 -10.751 -9.804 1.00 97.94 608 PRO A C 1
ATOM 4661 O O . PRO A 1 608 ? 17.588 -10.259 -8.675 1.00 97.94 608 PRO A O 1
ATOM 4664 N N . SER A 1 609 ? 18.615 -10.757 -10.609 1.00 97.50 609 SER A N 1
ATOM 4665 C CA . SER A 1 609 ? 19.908 -10.130 -10.338 1.00 97.50 609 SER A CA 1
ATOM 4666 C C . SER A 1 609 ? 19.920 -8.677 -10.830 1.00 97.50 609 SER A C 1
ATOM 4668 O O . SER A 1 609 ? 19.404 -8.398 -11.913 1.00 97.50 609 SER A O 1
ATOM 4670 N N . PRO A 1 610 ? 20.567 -7.732 -10.118 1.00 96.69 610 PRO A N 1
ATOM 4671 C CA . PRO A 1 610 ? 20.696 -6.359 -10.600 1.00 96.69 610 PRO A CA 1
ATOM 4672 C C . PRO A 1 610 ? 21.566 -6.236 -11.861 1.00 96.69 610 PRO A C 1
ATOM 4674 O O . PRO A 1 610 ? 21.503 -5.187 -12.500 1.00 96.69 610 PRO A O 1
ATOM 4677 N N . PHE A 1 611 ? 22.346 -7.274 -12.197 1.00 95.25 611 PHE A N 1
ATOM 4678 C CA . PHE A 1 611 ? 23.326 -7.308 -13.290 1.00 95.25 611 PHE A CA 1
ATOM 4679 C C . PHE A 1 611 ? 22.870 -8.087 -14.538 1.00 95.25 611 PHE A C 1
ATOM 4681 O O . PHE A 1 611 ? 23.599 -8.107 -15.526 1.00 95.25 611 PHE A O 1
ATOM 4688 N N . GLU A 1 612 ? 21.738 -8.802 -14.500 1.00 94.62 612 GLU A N 1
ATOM 4689 C CA . GLU A 1 612 ? 21.330 -9.640 -15.640 1.00 94.62 612 GLU A CA 1
ATOM 4690 C C . GLU A 1 612 ? 20.525 -8.851 -16.693 1.00 94.62 612 GLU A C 1
ATOM 4692 O O . GLU A 1 612 ? 19.899 -7.841 -16.358 1.00 94.62 612 GLU A O 1
ATOM 4697 N N . PRO A 1 613 ? 20.517 -9.283 -17.972 1.00 95.81 613 PRO A N 1
ATOM 4698 C CA . PRO A 1 613 ? 19.784 -8.589 -19.027 1.00 95.81 613 PRO A CA 1
ATOM 4699 C C . PRO A 1 613 ? 18.281 -8.489 -18.746 1.00 95.81 613 PRO A C 1
ATOM 4701 O O . PRO A 1 613 ? 17.669 -9.410 -18.203 1.00 95.81 613 PRO A O 1
ATOM 4704 N N . LEU A 1 614 ? 17.661 -7.402 -19.213 1.00 96.19 614 LEU A N 1
ATOM 4705 C CA . LEU A 1 614 ? 16.223 -7.151 -19.059 1.00 96.19 614 LEU A CA 1
ATOM 4706 C C . LEU A 1 614 ? 15.342 -8.289 -19.613 1.00 96.19 614 LEU A C 1
ATOM 4708 O O . LEU A 1 614 ? 14.259 -8.542 -19.085 1.00 96.19 614 LEU A O 1
ATOM 4712 N N . GLU A 1 615 ? 15.810 -9.001 -20.640 1.00 97.00 615 GLU A N 1
ATOM 4713 C CA . GLU A 1 615 ? 15.148 -10.193 -21.181 1.00 97.00 615 GLU A CA 1
ATOM 4714 C C . GLU A 1 615 ? 15.056 -11.321 -20.140 1.00 97.00 615 GLU A C 1
ATOM 4716 O O . GLU A 1 615 ? 13.970 -11.859 -19.925 1.00 97.00 615 GLU A O 1
ATOM 4721 N N . ASN A 1 616 ? 16.140 -11.610 -19.410 1.00 97.94 616 ASN A N 1
ATOM 4722 C CA . ASN A 1 616 ? 16.150 -12.615 -18.344 1.00 97.94 616 ASN A CA 1
ATOM 4723 C C . ASN A 1 616 ? 15.252 -12.205 -17.168 1.00 97.94 616 ASN A C 1
ATOM 4725 O O . ASN A 1 616 ? 14.493 -13.027 -16.655 1.00 97.94 616 ASN A O 1
ATOM 4729 N N . ILE A 1 617 ? 15.295 -10.928 -16.765 1.00 98.19 617 ILE A N 1
ATOM 4730 C CA . ILE A 1 617 ? 14.404 -10.387 -15.725 1.00 98.19 617 ILE A CA 1
ATOM 4731 C C . ILE A 1 617 ? 12.943 -10.568 -16.159 1.00 98.19 617 ILE A C 1
ATOM 4733 O O . ILE A 1 617 ? 12.127 -11.092 -15.403 1.00 98.19 617 ILE A O 1
ATOM 4737 N N . THR A 1 618 ? 12.618 -10.215 -17.404 1.00 97.81 618 THR A N 1
ATOM 4738 C CA . THR A 1 618 ? 11.273 -10.397 -17.968 1.00 97.81 618 THR A CA 1
ATOM 4739 C C . THR A 1 618 ? 10.871 -11.874 -17.987 1.00 97.81 618 THR A C 1
ATOM 4741 O O . THR A 1 618 ? 9.758 -12.202 -17.581 1.00 97.81 618 THR A O 1
ATOM 4744 N N . ALA A 1 619 ? 11.771 -12.779 -18.379 1.00 98.12 619 ALA A N 1
ATOM 4745 C CA . ALA A 1 619 ? 11.523 -14.220 -18.383 1.00 98.12 619 ALA A CA 1
ATOM 4746 C C . ALA A 1 619 ? 11.227 -14.772 -16.976 1.00 98.12 619 ALA A C 1
ATOM 4748 O O . ALA A 1 619 ? 10.295 -15.562 -16.826 1.00 98.12 619 ALA A O 1
ATOM 4749 N N . LYS A 1 620 ? 11.942 -14.312 -15.937 1.00 98.56 620 LYS A N 1
ATOM 4750 C CA . LYS A 1 620 ? 11.683 -14.677 -14.530 1.00 98.56 620 LYS A CA 1
ATOM 4751 C C . LYS A 1 620 ? 10.296 -14.233 -14.062 1.00 98.56 620 LYS A C 1
ATOM 4753 O O . LYS A 1 620 ? 9.560 -15.034 -13.492 1.00 98.56 620 LYS A O 1
ATOM 4758 N N . PHE A 1 621 ? 9.890 -12.997 -14.364 1.00 98.56 621 PHE A N 1
ATOM 4759 C CA . PHE A 1 621 ? 8.531 -12.523 -14.064 1.00 98.56 621 PHE A CA 1
ATOM 4760 C C . PHE A 1 621 ? 7.464 -13.341 -14.818 1.00 98.56 621 PHE A C 1
ATOM 4762 O O . PHE A 1 621 ? 6.496 -13.797 -14.205 1.00 98.56 621 PHE A O 1
ATOM 4769 N N . VAL A 1 622 ? 7.671 -13.613 -16.112 1.00 97.50 622 VAL A N 1
ATOM 4770 C CA . VAL A 1 622 ? 6.746 -14.404 -16.946 1.00 97.50 622 VAL A CA 1
ATOM 4771 C C . VAL A 1 622 ? 6.630 -15.854 -16.466 1.00 97.50 622 VAL A C 1
ATOM 4773 O O . VAL A 1 622 ? 5.523 -16.394 -16.454 1.00 97.50 622 VAL A O 1
ATOM 4776 N N . ALA A 1 623 ? 7.717 -16.467 -15.988 1.00 97.12 623 ALA A N 1
ATOM 4777 C CA . ALA A 1 623 ? 7.697 -17.798 -15.374 1.00 97.12 623 ALA A CA 1
ATOM 4778 C C . ALA A 1 623 ? 6.830 -17.854 -14.100 1.00 97.12 623 ALA A C 1
ATOM 4780 O O . ALA A 1 623 ? 6.213 -18.880 -13.819 1.00 97.12 623 ALA A O 1
ATOM 4781 N N . LYS A 1 624 ? 6.712 -16.735 -13.372 1.00 96.88 624 LYS A N 1
ATOM 4782 C CA . LYS A 1 624 ? 5.807 -16.563 -12.220 1.00 96.88 624 LYS A CA 1
ATOM 4783 C C . LYS A 1 624 ? 4.427 -15.997 -12.618 1.00 96.88 624 LYS A C 1
ATOM 4785 O O . LYS A 1 624 ? 3.645 -15.586 -11.765 1.00 96.88 624 LYS A O 1
ATOM 4790 N N . GLY A 1 625 ? 4.100 -15.966 -13.915 1.00 92.88 625 GLY A N 1
ATOM 4791 C CA . GLY A 1 625 ? 2.809 -15.508 -14.449 1.00 92.88 625 GLY A CA 1
ATOM 4792 C C . GLY A 1 625 ? 2.607 -13.985 -14.471 1.00 92.88 625 GLY A C 1
ATOM 4793 O O . GLY A 1 625 ? 1.507 -13.516 -14.785 1.00 92.88 625 GLY A O 1
ATOM 4794 N N . LEU A 1 626 ? 3.640 -13.205 -14.150 1.00 96.00 626 LEU A N 1
ATOM 4795 C CA . LEU A 1 626 ? 3.643 -11.743 -14.188 1.00 96.00 626 LEU A CA 1
ATOM 4796 C C . LEU A 1 626 ? 4.065 -11.257 -15.585 1.00 96.00 626 LEU A C 1
ATOM 4798 O O . LEU A 1 626 ? 5.006 -11.778 -16.172 1.00 96.00 626 LEU A O 1
ATOM 4802 N N . ASP A 1 627 ? 3.349 -10.287 -16.150 1.00 93.94 627 ASP A N 1
ATOM 4803 C CA . ASP A 1 627 ? 3.624 -9.778 -17.497 1.00 93.94 627 ASP A CA 1
ATOM 4804 C C . ASP A 1 627 ? 4.622 -8.602 -17.496 1.00 93.94 627 ASP A C 1
ATOM 4806 O O . ASP A 1 627 ? 5.078 -8.137 -16.449 1.00 93.94 627 ASP A O 1
ATOM 4810 N N . LEU A 1 628 ? 4.982 -8.104 -18.685 1.00 96.44 628 LEU A N 1
ATOM 4811 C CA . LEU A 1 628 ? 5.932 -6.994 -18.840 1.00 96.44 628 LEU A CA 1
ATOM 4812 C C . LEU A 1 628 ? 5.502 -5.733 -18.063 1.00 96.44 628 LEU A C 1
ATOM 4814 O O . LEU A 1 628 ? 6.350 -4.984 -17.577 1.00 96.44 628 LEU A O 1
ATOM 4818 N N . LYS A 1 629 ? 4.194 -5.486 -17.922 1.00 97.00 629 LYS A N 1
ATOM 4819 C CA . LYS A 1 629 ? 3.671 -4.344 -17.170 1.00 97.00 629 LYS A CA 1
ATOM 4820 C C . LYS A 1 629 ? 3.760 -4.582 -15.666 1.00 97.00 629 LYS A C 1
ATOM 4822 O O . LYS A 1 629 ? 4.123 -3.639 -14.958 1.00 97.00 629 LYS A O 1
ATOM 4827 N N . ASP A 1 630 ? 3.453 -5.794 -15.197 1.00 98.38 630 ASP A N 1
ATOM 4828 C CA . ASP A 1 630 ? 3.671 -6.178 -13.796 1.00 98.38 630 ASP A CA 1
ATOM 4829 C C . ASP A 1 630 ? 5.150 -5.989 -13.425 1.00 98.38 630 ASP A C 1
ATOM 4831 O O . ASP A 1 630 ? 5.445 -5.372 -12.406 1.00 98.38 630 ASP A O 1
ATOM 4835 N N . MET A 1 631 ? 6.076 -6.440 -14.281 1.00 98.56 631 MET A N 1
ATOM 4836 C CA . MET A 1 631 ? 7.522 -6.280 -14.087 1.00 98.56 631 MET A CA 1
ATOM 4837 C C . MET A 1 631 ? 7.914 -4.804 -13.936 1.00 98.56 631 MET A C 1
ATOM 4839 O O . MET A 1 631 ? 8.367 -4.407 -12.863 1.00 98.56 631 MET A O 1
ATOM 4843 N N . VAL A 1 632 ? 7.634 -3.957 -14.940 1.00 98.75 632 VAL A N 1
ATOM 4844 C CA . VAL A 1 632 ? 8.016 -2.528 -14.900 1.00 98.75 632 VAL A CA 1
ATOM 4845 C C . VAL A 1 632 ? 7.386 -1.793 -13.713 1.00 98.75 632 VAL A C 1
ATOM 4847 O O . VAL A 1 632 ? 8.003 -0.888 -13.151 1.00 98.75 632 VAL A O 1
ATOM 4850 N N . VAL A 1 633 ? 6.150 -2.132 -13.326 1.00 98.31 633 VAL A N 1
ATOM 4851 C CA . VAL A 1 633 ? 5.494 -1.441 -12.208 1.00 98.31 633 VAL A CA 1
ATOM 4852 C C . VAL A 1 633 ? 5.992 -1.937 -10.852 1.00 98.31 633 VAL A C 1
ATOM 4854 O O . VAL A 1 633 ? 6.153 -1.112 -9.957 1.00 98.31 633 VAL A O 1
ATOM 4857 N N . LEU A 1 634 ? 6.302 -3.230 -10.699 1.00 98.75 634 LEU A N 1
ATOM 4858 C CA . LEU A 1 634 ? 6.850 -3.799 -9.462 1.00 98.75 634 LEU A CA 1
ATOM 4859 C C . LEU A 1 634 ? 8.303 -3.370 -9.212 1.00 98.75 634 LEU A C 1
ATOM 4861 O O . LEU A 1 634 ? 8.643 -3.122 -8.055 1.00 98.75 634 LEU A O 1
ATOM 4865 N N . SER A 1 635 ? 9.110 -3.129 -10.256 1.00 98.69 635 SER A N 1
ATOM 4866 C CA . SER A 1 635 ? 10.394 -2.407 -10.131 1.00 98.69 635 SER A CA 1
ATOM 4867 C C . SER A 1 635 ? 10.226 -1.030 -9.471 1.00 98.69 635 SER A C 1
ATOM 4869 O O . SER A 1 635 ? 11.106 -0.570 -8.749 1.00 98.69 635 SER A O 1
ATOM 4871 N N . GLY A 1 636 ? 9.044 -0.415 -9.602 1.00 98.31 636 GLY A N 1
ATOM 4872 C CA . GLY A 1 636 ? 8.651 0.788 -8.865 1.00 98.31 636 GLY A CA 1
ATOM 4873 C C . GLY A 1 636 ? 8.714 0.666 -7.339 1.00 98.31 636 GLY A C 1
ATOM 4874 O O . GLY A 1 636 ? 8.730 1.693 -6.668 1.00 98.31 636 GLY A O 1
ATOM 4875 N N . GLY A 1 637 ? 8.818 -0.544 -6.775 1.00 98.25 637 GLY A N 1
ATOM 4876 C CA . GLY A 1 637 ? 9.127 -0.766 -5.359 1.00 98.25 637 GLY A CA 1
ATOM 4877 C C . GLY A 1 637 ? 10.467 -0.163 -4.913 1.00 98.25 637 GLY A C 1
ATOM 4878 O O . GLY A 1 637 ? 10.605 0.209 -3.749 1.00 98.25 637 GLY A O 1
ATOM 4879 N N . HIS A 1 638 ? 11.410 0.040 -5.840 1.00 98.50 638 HIS A N 1
ATOM 4880 C CA . HIS A 1 638 ? 12.682 0.736 -5.607 1.00 98.50 638 HIS A CA 1
ATOM 4881 C C . HIS A 1 638 ? 12.528 2.252 -5.339 1.00 98.50 638 HIS A C 1
ATOM 4883 O O . HIS A 1 638 ? 13.513 2.924 -5.044 1.00 98.50 638 HIS A O 1
ATOM 4889 N N . THR A 1 639 ? 11.306 2.807 -5.343 1.00 98.06 639 THR A N 1
ATOM 4890 C CA . THR A 1 639 ? 11.022 4.157 -4.802 1.00 98.06 639 THR A CA 1
ATOM 4891 C C . THR A 1 639 ? 11.365 4.316 -3.314 1.00 98.06 639 THR A C 1
ATOM 4893 O O . THR A 1 639 ? 11.435 5.444 -2.832 1.00 98.06 639 THR A O 1
ATOM 4896 N N . ILE A 1 640 ? 11.549 3.220 -2.572 1.00 97.00 640 ILE A N 1
ATOM 4897 C CA . ILE A 1 640 ? 11.966 3.231 -1.167 1.00 97.00 640 ILE A CA 1
ATOM 4898 C C . ILE A 1 640 ? 13.082 2.218 -0.915 1.00 97.00 640 ILE A C 1
ATOM 4900 O O . ILE A 1 640 ? 13.165 1.173 -1.555 1.00 97.00 640 ILE A O 1
ATOM 4904 N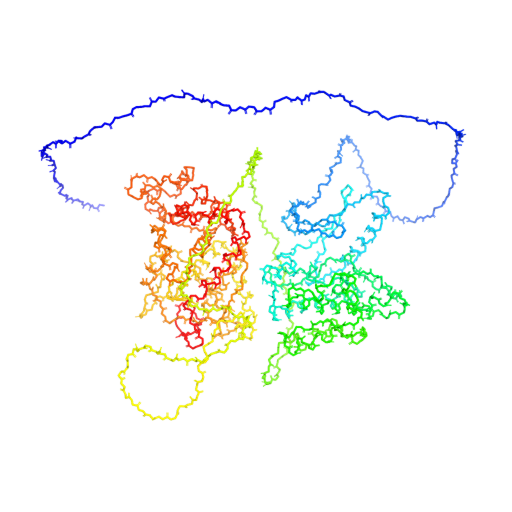 N . GLY A 1 641 ? 13.908 2.495 0.094 1.00 96.12 641 GLY A N 1
ATOM 4905 C CA . GLY A 1 641 ? 14.950 1.572 0.539 1.00 96.12 641 GLY A CA 1
ATOM 4906 C C . GLY A 1 641 ? 16.333 1.868 -0.037 1.00 96.12 641 GLY A C 1
ATOM 4907 O O . GLY A 1 641 ? 16.589 2.936 -0.585 1.00 96.12 641 GLY A O 1
ATOM 4908 N N . PHE A 1 642 ? 17.258 0.930 0.185 1.00 97.56 642 PHE A N 1
ATOM 4909 C CA . PHE A 1 642 ? 18.693 1.135 -0.021 1.00 97.56 642 PHE A CA 1
ATOM 4910 C C . PHE A 1 642 ? 19.364 -0.130 -0.550 1.00 97.56 642 PHE A C 1
ATOM 4912 O O . PHE A 1 642 ? 19.175 -1.206 0.035 1.00 97.56 642 PHE A O 1
ATOM 4919 N N . ALA A 1 643 ? 20.204 0.043 -1.567 1.00 97.62 643 ALA A N 1
ATOM 4920 C CA . ALA A 1 643 ? 21.092 -0.967 -2.126 1.00 97.62 643 ALA A CA 1
ATOM 4921 C C . ALA A 1 643 ? 22.506 -0.862 -1.527 1.00 97.62 643 ALA A C 1
ATOM 4923 O O . ALA A 1 643 ? 22.910 0.198 -1.047 1.00 97.62 643 ALA A O 1
ATOM 4924 N N . GLN A 1 644 ? 23.251 -1.969 -1.562 1.00 97.88 644 GLN A N 1
ATOM 4925 C CA . GLN A 1 644 ? 24.671 -2.019 -1.191 1.00 97.88 644 GLN A CA 1
ATOM 4926 C C . GLN A 1 644 ? 25.543 -1.716 -2.413 1.00 97.88 644 GLN A C 1
ATOM 4928 O O . GLN A 1 644 ? 25.220 -2.179 -3.510 1.00 97.88 644 GLN A O 1
ATOM 4933 N N . CYS A 1 645 ? 26.642 -0.981 -2.241 1.00 98.31 645 CYS A N 1
ATOM 4934 C CA . CYS A 1 645 ? 27.510 -0.530 -3.333 1.00 98.31 645 CYS A CA 1
ATOM 4935 C C . CYS A 1 645 ? 27.912 -1.635 -4.322 1.00 98.31 645 CYS A C 1
ATOM 4937 O O . CYS A 1 645 ? 27.930 -1.375 -5.526 1.00 98.31 645 CYS A O 1
ATOM 4939 N N . PHE A 1 646 ? 28.173 -2.869 -3.868 1.00 96.56 646 PHE A N 1
ATOM 4940 C CA . PHE A 1 646 ? 28.543 -3.971 -4.773 1.00 96.56 646 PHE A CA 1
ATOM 4941 C C . PHE A 1 646 ? 27.511 -4.204 -5.894 1.00 96.56 646 PHE A C 1
ATOM 4943 O O . PHE A 1 646 ? 27.887 -4.509 -7.022 1.00 96.56 646 PHE A O 1
ATOM 4950 N N . THR A 1 647 ? 26.218 -3.978 -5.621 1.00 97.06 647 THR A N 1
ATOM 4951 C CA . THR A 1 647 ? 25.103 -4.212 -6.564 1.00 97.06 647 THR A CA 1
ATOM 4952 C C . THR A 1 647 ? 25.053 -3.247 -7.756 1.00 97.06 647 THR A C 1
ATOM 4954 O O . THR A 1 647 ? 24.295 -3.481 -8.695 1.00 97.06 647 THR A O 1
ATOM 4957 N N . PHE A 1 648 ? 25.857 -2.177 -7.749 1.00 97.12 648 PHE A N 1
ATOM 4958 C CA . PHE A 1 648 ? 25.952 -1.215 -8.858 1.00 97.12 648 PHE A CA 1
ATOM 4959 C C . PHE A 1 648 ? 27.372 -0.682 -9.130 1.00 97.12 648 PHE A C 1
ATOM 4961 O O . PHE A 1 648 ? 27.579 -0.024 -10.150 1.00 97.12 648 PHE A O 1
ATOM 4968 N N . LYS A 1 649 ? 28.376 -1.010 -8.302 1.00 96.62 649 LYS A N 1
ATOM 4969 C CA . LYS A 1 649 ? 29.799 -0.672 -8.515 1.00 96.62 649 LYS A CA 1
ATOM 4970 C C . LYS A 1 649 ? 30.336 -0.940 -9.929 1.00 96.62 649 LYS A C 1
ATOM 4972 O O . LYS A 1 649 ? 31.081 -0.082 -10.405 1.00 96.62 649 LYS A O 1
ATOM 4977 N N . PRO A 1 650 ? 29.965 -2.026 -10.645 1.00 96.50 650 PRO A N 1
ATOM 4978 C CA . PRO A 1 650 ? 30.366 -2.205 -12.041 1.00 96.50 650 PRO A CA 1
ATOM 4979 C C . PRO A 1 650 ? 30.028 -0.989 -12.916 1.00 96.50 650 PRO A C 1
ATOM 4981 O O . PRO A 1 650 ? 30.905 -0.484 -13.610 1.00 96.50 650 PRO A O 1
ATOM 4984 N N . ARG A 1 651 ? 28.830 -0.404 -12.773 1.00 97.38 651 ARG A N 1
ATOM 4985 C CA . ARG A 1 651 ? 28.418 0.824 -13.485 1.00 97.38 651 ARG A CA 1
ATOM 4986 C C . ARG A 1 651 ? 29.264 2.051 -13.138 1.00 97.38 651 ARG A C 1
ATOM 498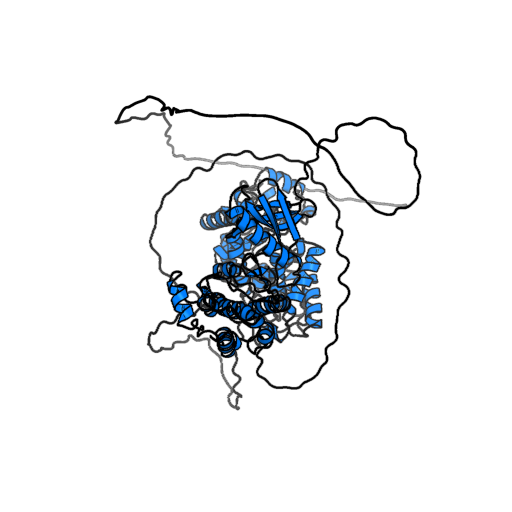8 O O . ARG A 1 651 ? 29.318 2.997 -13.915 1.00 97.38 651 ARG A O 1
ATOM 4995 N N . LEU A 1 652 ? 29.921 2.064 -11.979 1.00 97.75 652 LEU A N 1
ATOM 4996 C CA . LEU A 1 652 ? 30.743 3.190 -11.533 1.00 97.75 652 LEU A CA 1
ATOM 4997 C C . LEU A 1 652 ? 32.181 3.129 -12.064 1.00 97.75 652 LEU A C 1
ATOM 4999 O O . LEU A 1 652 ? 32.840 4.171 -12.096 1.00 97.75 652 LEU A O 1
ATOM 5003 N N . PHE A 1 653 ? 32.688 1.955 -12.461 1.00 97.25 653 PHE A N 1
ATOM 5004 C CA . PHE A 1 653 ? 34.123 1.758 -12.734 1.00 97.25 653 PHE A CA 1
ATOM 5005 C C . PHE A 1 653 ? 34.462 0.852 -13.927 1.00 97.25 653 PHE A C 1
ATOM 5007 O O . PHE A 1 653 ? 35.490 1.080 -14.558 1.00 97.25 653 PHE A O 1
ATOM 5014 N N . ASN A 1 654 ? 33.655 -0.168 -14.225 1.00 96.19 654 ASN A N 1
ATOM 5015 C CA . ASN A 1 654 ? 33.945 -1.175 -15.247 1.00 96.19 654 ASN A CA 1
ATOM 5016 C C . ASN A 1 654 ? 32.647 -1.779 -15.817 1.00 96.19 654 ASN A C 1
ATOM 5018 O O . ASN A 1 654 ? 32.368 -2.969 -15.658 1.00 96.19 654 ASN A O 1
ATOM 5022 N N . PHE A 1 655 ? 31.828 -0.934 -16.437 1.00 95.69 655 PHE A N 1
ATOM 5023 C CA . PHE A 1 655 ? 30.558 -1.321 -17.038 1.00 95.69 655 PHE A CA 1
ATOM 5024 C C . PHE A 1 655 ? 30.805 -2.239 -18.238 1.00 95.69 655 PHE A C 1
ATOM 5026 O O . PHE A 1 655 ? 31.641 -1.920 -19.085 1.00 95.69 655 PHE A O 1
ATOM 5033 N N . ASP A 1 656 ? 30.133 -3.391 -18.273 1.00 90.56 656 ASP A N 1
ATOM 5034 C CA . ASP A 1 656 ? 30.246 -4.437 -19.301 1.00 90.56 656 ASP A CA 1
ATOM 5035 C C . ASP A 1 656 ? 31.700 -4.775 -19.725 1.00 90.56 656 ASP A C 1
ATOM 5037 O O . ASP A 1 656 ? 31.989 -5.081 -20.880 1.00 90.56 656 ASP A O 1
ATOM 5041 N N . GLY A 1 657 ? 32.650 -4.705 -18.780 1.00 93.31 657 GLY A N 1
ATOM 5042 C CA . GLY A 1 657 ? 34.069 -5.012 -19.012 1.00 93.31 657 GLY A CA 1
ATOM 5043 C C . GLY A 1 657 ? 34.870 -3.934 -19.761 1.00 93.31 657 GLY A C 1
ATOM 5044 O O . GLY A 1 657 ? 36.026 -4.167 -20.111 1.00 93.31 657 GLY A O 1
ATOM 5045 N N . THR A 1 658 ? 34.293 -2.755 -20.009 1.00 96.19 658 THR A N 1
ATOM 5046 C CA . THR A 1 658 ? 34.900 -1.671 -20.811 1.00 96.19 658 THR A CA 1
ATOM 5047 C C . THR A 1 658 ? 36.036 -0.900 -20.122 1.00 96.19 658 THR A C 1
ATOM 5049 O O . THR A 1 658 ? 36.636 -0.017 -20.738 1.00 96.19 658 THR A O 1
ATOM 5052 N N . GLY A 1 659 ? 36.311 -1.158 -18.839 1.00 95.50 659 GLY A N 1
ATOM 5053 C CA . GLY A 1 659 ? 37.234 -0.370 -18.009 1.00 95.50 659 GLY A CA 1
ATOM 5054 C C . GLY A 1 659 ? 36.758 1.061 -1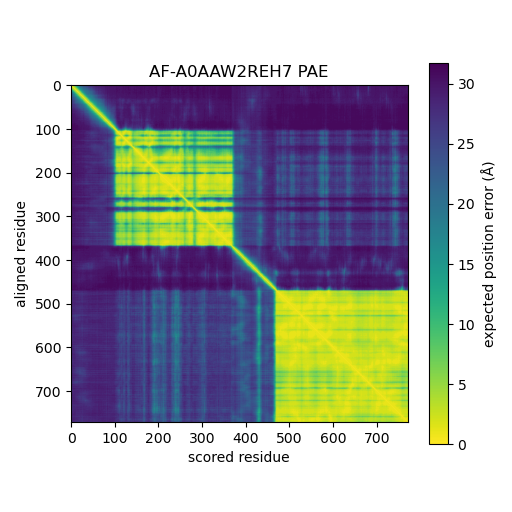7.714 1.00 95.50 659 GLY A C 1
ATOM 5055 O O . GLY A 1 659 ? 37.554 1.892 -17.278 1.00 95.50 659 GLY A O 1
ATOM 5056 N N . ASN A 1 660 ? 35.488 1.365 -17.996 1.00 96.75 660 ASN A N 1
ATOM 5057 C CA . ASN A 1 660 ? 34.889 2.695 -17.912 1.00 96.75 660 ASN A CA 1
ATOM 5058 C C . ASN A 1 660 ? 33.562 2.655 -17.125 1.00 96.75 660 ASN A C 1
ATOM 5060 O O . ASN A 1 660 ? 32.980 1.582 -16.962 1.00 96.75 660 ASN A O 1
ATOM 5064 N N . PRO A 1 661 ? 33.064 3.795 -16.606 1.00 97.50 661 PRO A N 1
ATOM 5065 C CA . PRO A 1 661 ? 31.710 3.874 -16.059 1.00 97.50 661 PRO A CA 1
ATOM 5066 C C . PRO A 1 661 ? 30.642 3.680 -17.148 1.00 97.50 661 PRO A C 1
ATOM 5068 O O . PRO A 1 661 ? 30.906 3.848 -18.338 1.00 97.50 661 PRO A O 1
ATOM 5071 N N . ASP A 1 662 ? 29.421 3.384 -16.714 1.00 96.69 662 ASP A N 1
ATOM 5072 C CA . ASP A 1 662 ? 28.234 3.287 -17.561 1.00 96.69 662 ASP A CA 1
ATOM 5073 C C . ASP A 1 662 ? 27.977 4.624 -18.296 1.00 96.69 662 ASP A C 1
ATOM 5075 O O . ASP A 1 662 ? 27.822 5.661 -17.639 1.00 96.69 662 ASP A O 1
ATOM 5079 N N . PRO A 1 663 ? 27.923 4.635 -19.644 1.00 95.44 663 PRO A N 1
ATOM 5080 C CA . PRO A 1 663 ? 27.754 5.855 -20.428 1.00 95.44 663 PRO A CA 1
ATOM 5081 C C . PRO A 1 663 ? 26.348 6.472 -20.341 1.00 95.44 663 PRO A C 1
ATOM 5083 O O . PRO A 1 663 ? 26.185 7.622 -20.753 1.00 95.44 663 PRO A O 1
ATOM 5086 N N . VAL A 1 664 ? 25.336 5.753 -19.834 1.00 94.94 664 VAL A N 1
ATOM 5087 C CA . VAL A 1 664 ? 23.973 6.282 -19.624 1.00 94.94 664 VAL A CA 1
ATOM 5088 C C . VAL A 1 664 ? 23.676 6.647 -18.168 1.00 94.94 664 VAL A C 1
ATOM 5090 O O . VAL A 1 664 ? 22.542 7.002 -17.862 1.00 94.94 664 VAL A O 1
ATOM 5093 N N . LEU A 1 665 ? 24.665 6.601 -17.270 1.00 95.00 665 LEU A N 1
ATOM 5094 C CA . LEU A 1 665 ? 24.542 7.113 -15.903 1.00 95.00 665 LEU A CA 1
ATOM 5095 C C . LEU A 1 665 ? 24.839 8.624 -15.858 1.00 95.00 665 LEU A C 1
ATOM 5097 O O . LEU A 1 665 ? 25.845 9.086 -16.411 1.00 95.00 665 LEU A O 1
ATOM 5101 N N . ASP A 1 666 ? 23.982 9.401 -15.185 1.00 93.94 666 ASP A N 1
ATOM 5102 C CA . ASP A 1 666 ? 24.209 10.839 -14.994 1.00 93.94 666 ASP A CA 1
ATOM 5103 C C . ASP A 1 666 ? 25.579 11.125 -14.353 1.00 93.94 666 ASP A C 1
ATOM 5105 O O . ASP A 1 666 ? 26.009 10.462 -13.408 1.00 93.94 666 ASP A O 1
ATOM 5109 N N . GLN A 1 667 ? 26.270 12.147 -14.860 1.00 91.50 667 GLN A N 1
ATOM 5110 C CA . GLN A 1 667 ? 27.650 12.443 -14.472 1.00 91.50 667 GLN A CA 1
ATOM 5111 C C . GLN A 1 667 ? 27.769 13.103 -13.089 1.00 91.50 667 GLN A C 1
ATOM 5113 O O . GLN A 1 667 ? 28.771 12.887 -12.402 1.00 91.50 667 GLN A O 1
ATOM 5118 N N . SER A 1 668 ? 26.758 13.858 -12.637 1.00 91.38 668 SER A N 1
ATOM 5119 C CA . SER A 1 668 ? 26.730 14.375 -11.262 1.00 91.38 668 SER A CA 1
ATOM 5120 C C . SER A 1 668 ? 26.472 13.234 -10.282 1.00 91.38 668 SER A C 1
ATOM 5122 O O . SER A 1 668 ? 27.177 13.114 -9.278 1.00 91.38 668 SER A O 1
ATOM 5124 N N . LEU A 1 669 ? 25.516 12.358 -10.604 1.00 94.19 669 LEU A N 1
ATOM 5125 C CA . LEU A 1 669 ? 25.212 11.172 -9.813 1.00 94.19 669 LEU A CA 1
ATOM 5126 C C . LEU A 1 669 ? 26.413 10.221 -9.750 1.00 94.19 669 LEU A C 1
ATOM 5128 O O . LEU A 1 669 ? 26.762 9.784 -8.661 1.00 94.19 669 LEU A O 1
ATOM 5132 N N . LEU A 1 670 ? 27.107 9.962 -10.862 1.00 96.38 670 LEU A N 1
ATOM 5133 C CA . LEU A 1 670 ? 28.344 9.171 -10.894 1.00 96.38 670 LEU A CA 1
ATOM 5134 C C . LEU A 1 670 ? 29.409 9.732 -9.935 1.00 96.38 670 LEU A C 1
ATOM 5136 O O . LEU A 1 670 ? 30.040 8.967 -9.202 1.00 96.38 670 LEU A O 1
ATOM 5140 N N . GLY A 1 671 ? 29.592 11.056 -9.903 1.00 95.44 671 GLY A N 1
ATOM 5141 C CA . GLY A 1 671 ? 30.491 11.721 -8.956 1.00 95.44 671 GLY A CA 1
ATOM 5142 C C . GLY A 1 671 ? 30.086 11.503 -7.493 1.00 95.44 671 GLY A C 1
ATOM 5143 O O . GLY A 1 671 ? 30.934 11.169 -6.665 1.00 95.44 671 GLY A O 1
ATOM 5144 N N . SER A 1 672 ? 28.793 11.630 -7.179 1.00 94.75 672 SER A N 1
ATOM 5145 C CA . SER A 1 672 ? 28.249 11.382 -5.836 1.00 94.75 672 SER A CA 1
ATOM 5146 C C . SER A 1 672 ? 28.284 9.905 -5.425 1.00 94.75 672 SER A C 1
ATOM 5148 O O . SER A 1 672 ? 28.593 9.595 -4.279 1.00 94.75 672 SER A O 1
ATOM 5150 N N . LEU A 1 673 ? 28.006 8.974 -6.339 1.00 97.31 673 LEU A N 1
ATOM 5151 C CA . LEU A 1 673 ? 28.049 7.538 -6.062 1.00 97.31 673 LEU A CA 1
ATOM 5152 C C . LEU A 1 673 ? 29.485 7.071 -5.813 1.00 97.31 673 LEU A C 1
ATOM 5154 O O . LEU A 1 673 ? 29.715 6.316 -4.876 1.00 97.31 673 LEU A O 1
ATOM 5158 N N . ARG A 1 674 ? 30.469 7.568 -6.575 1.00 97.75 674 ARG A N 1
ATOM 5159 C CA . ARG A 1 674 ? 31.892 7.229 -6.383 1.00 97.75 674 ARG A CA 1
ATOM 5160 C C . ARG A 1 674 ? 32.482 7.701 -5.048 1.00 97.75 674 ARG A C 1
ATOM 5162 O O . ARG A 1 674 ? 33.488 7.136 -4.631 1.00 97.75 674 ARG A O 1
ATOM 5169 N N . SER A 1 675 ? 31.900 8.703 -4.378 1.00 96.12 675 SER A N 1
ATOM 5170 C CA . SER A 1 675 ? 32.373 9.141 -3.053 1.00 96.12 675 SER A CA 1
ATOM 5171 C C . SER A 1 675 ? 31.812 8.302 -1.897 1.00 96.12 675 SER A C 1
ATOM 5173 O O . SER A 1 675 ? 32.472 8.183 -0.869 1.00 96.12 675 SER A O 1
ATOM 5175 N N . VAL A 1 676 ? 30.639 7.679 -2.072 1.00 97.00 676 VAL A N 1
ATOM 5176 C CA . VAL A 1 676 ? 30.059 6.710 -1.116 1.00 97.00 676 VAL A CA 1
ATOM 5177 C C . VAL A 1 676 ? 30.547 5.281 -1.395 1.00 97.00 676 VAL A C 1
ATOM 5179 O O . VAL A 1 676 ? 30.752 4.495 -0.470 1.00 97.00 676 VAL A O 1
ATOM 5182 N N . CYS A 1 677 ? 30.769 4.966 -2.671 1.00 97.88 677 CYS A N 1
ATOM 5183 C CA . CYS A 1 677 ? 31.188 3.672 -3.200 1.00 97.88 677 CYS A CA 1
ATOM 5184 C C . CYS A 1 677 ? 32.529 3.796 -3.961 1.00 97.88 677 CYS A C 1
ATOM 5186 O O . CYS A 1 677 ? 32.533 3.705 -5.194 1.00 97.88 677 CYS A O 1
ATOM 5188 N N . PRO A 1 678 ? 33.671 4.031 -3.284 1.00 97.25 678 PRO A N 1
ATOM 5189 C CA . PRO A 1 678 ? 34.988 3.984 -3.921 1.00 97.25 678 PRO A CA 1
ATOM 5190 C C . PRO A 1 678 ? 35.291 2.587 -4.496 1.00 97.25 678 PRO A C 1
ATOM 5192 O O . PRO A 1 678 ? 34.664 1.592 -4.137 1.00 97.25 678 PRO A O 1
ATOM 5195 N N . ASN A 1 679 ? 36.280 2.481 -5.388 1.00 96.19 679 ASN A N 1
ATOM 5196 C CA . ASN A 1 679 ? 36.681 1.199 -5.985 1.00 96.19 679 ASN A CA 1
ATOM 5197 C C . ASN A 1 679 ? 37.585 0.386 -5.033 1.00 96.19 679 ASN A C 1
ATOM 5199 O O . ASN A 1 679 ? 38.763 0.168 -5.314 1.00 96.19 679 ASN A O 1
ATOM 5203 N N . GLN A 1 680 ? 37.045 0.049 -3.859 1.00 94.69 680 GLN A N 1
ATOM 5204 C CA . GLN A 1 680 ? 37.711 -0.622 -2.736 1.00 94.69 680 GLN A CA 1
ATOM 5205 C C . GLN A 1 680 ? 36.717 -1.582 -2.066 1.00 94.69 680 GLN A C 1
ATOM 5207 O O . GLN A 1 680 ? 35.573 -1.191 -1.828 1.00 94.69 680 GLN A O 1
ATOM 5212 N N . ASP A 1 681 ? 37.117 -2.824 -1.800 1.00 92.56 681 ASP A N 1
ATOM 5213 C CA . ASP A 1 681 ? 36.214 -3.920 -1.403 1.00 92.56 681 ASP A CA 1
ATOM 5214 C C . ASP A 1 681 ? 35.477 -3.658 -0.075 1.00 92.56 681 ASP A C 1
ATOM 5216 O O . ASP A 1 681 ? 34.317 -4.024 0.084 1.00 92.56 681 ASP A O 1
ATOM 5220 N N . ASP A 1 682 ? 36.112 -2.957 0.867 1.00 93.88 682 ASP A N 1
ATOM 5221 C CA . ASP A 1 682 ? 35.539 -2.590 2.171 1.00 93.88 682 ASP A CA 1
ATOM 5222 C C . ASP A 1 682 ? 34.222 -1.799 2.053 1.00 93.88 682 ASP A C 1
ATOM 5224 O O . ASP A 1 682 ? 33.267 -2.026 2.801 1.00 93.88 682 ASP A O 1
ATOM 5228 N N . SER A 1 683 ? 34.138 -0.923 1.053 1.00 96.06 683 SER A N 1
ATOM 5229 C CA . SER A 1 683 ? 32.951 -0.124 0.754 1.00 96.06 683 SER A CA 1
ATOM 5230 C C . SER A 1 683 ? 31.825 -0.884 0.044 1.00 96.06 683 SER A C 1
ATOM 5232 O O . SER A 1 683 ? 30.785 -0.284 -0.214 1.00 96.06 683 SER A O 1
ATOM 5234 N N . ASP A 1 684 ? 31.963 -2.179 -0.277 1.00 96.31 684 ASP A N 1
ATOM 5235 C CA . ASP A 1 684 ? 30.888 -2.966 -0.919 1.00 96.31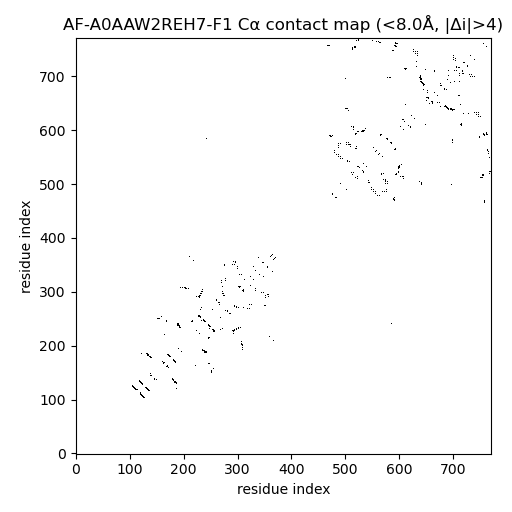 684 ASP A CA 1
ATOM 5236 C C . ASP A 1 684 ? 29.577 -2.950 -0.130 1.00 96.31 684 ASP A C 1
ATOM 5238 O O . ASP A 1 684 ? 28.500 -2.933 -0.730 1.00 96.31 684 ASP A O 1
ATOM 5242 N N . THR A 1 685 ? 29.680 -2.906 1.200 1.00 96.75 685 THR A N 1
ATOM 5243 C CA . THR A 1 685 ? 28.543 -2.911 2.133 1.00 96.75 685 THR A CA 1
ATOM 5244 C C . THR A 1 685 ? 27.935 -1.527 2.389 1.00 96.75 685 THR A C 1
ATOM 5246 O O . THR A 1 685 ? 26.866 -1.436 3.000 1.00 96.75 685 THR A O 1
ATOM 5249 N N . ASN A 1 686 ? 28.563 -0.444 1.904 1.00 98.06 686 ASN A N 1
ATOM 5250 C CA . ASN A 1 686 ? 28.030 0.912 2.049 1.00 98.06 686 ASN A CA 1
ATOM 5251 C C . ASN A 1 686 ? 26.668 1.033 1.347 1.00 98.06 686 ASN A C 1
ATOM 5253 O O . ASN A 1 686 ? 26.424 0.430 0.300 1.00 98.06 686 ASN A O 1
ATOM 5257 N N . LEU A 1 687 ? 25.769 1.820 1.940 1.00 96.81 687 LEU A N 1
ATOM 5258 C CA . LEU A 1 687 ? 24.366 1.896 1.537 1.00 96.81 687 LEU A CA 1
ATOM 5259 C C . LEU A 1 687 ? 24.052 3.194 0.797 1.00 96.81 687 LEU A C 1
ATOM 5261 O O . LEU A 1 687 ? 24.309 4.284 1.305 1.00 96.81 687 LEU A O 1
ATOM 5265 N N . VAL A 1 688 ? 23.389 3.072 -0.353 1.00 97.44 688 VAL A N 1
ATOM 5266 C CA . VAL A 1 688 ? 22.827 4.198 -1.111 1.00 97.44 688 VAL A CA 1
ATOM 5267 C C . VAL A 1 688 ? 21.323 3.993 -1.276 1.00 97.44 688 VAL A C 1
ATOM 5269 O O . VAL A 1 688 ? 20.868 2.876 -1.519 1.00 97.44 688 VAL A O 1
ATOM 5272 N N . ALA A 1 689 ? 20.541 5.062 -1.109 1.00 96.88 689 ALA A N 1
ATOM 5273 C CA . ALA A 1 689 ? 19.095 5.024 -1.308 1.00 96.88 689 ALA A CA 1
ATOM 5274 C C . ALA A 1 689 ? 18.759 4.769 -2.785 1.00 96.88 689 ALA A C 1
ATOM 5276 O O . ALA A 1 689 ? 19.296 5.460 -3.645 1.00 96.88 689 ALA A O 1
ATOM 5277 N N . LEU A 1 690 ? 17.865 3.816 -3.067 1.00 96.44 690 LEU A N 1
ATOM 5278 C CA . LEU A 1 690 ? 17.468 3.442 -4.436 1.00 96.44 690 LEU A CA 1
ATOM 5279 C C . LEU A 1 690 ? 16.781 4.596 -5.186 1.00 96.44 690 LEU A C 1
ATOM 5281 O O . LEU A 1 690 ? 17.001 4.779 -6.380 1.00 96.44 690 LEU A O 1
ATOM 5285 N N . ASP A 1 691 ? 16.026 5.419 -4.458 1.00 94.56 691 ASP A N 1
ATOM 5286 C CA . ASP A 1 691 ? 15.621 6.754 -4.885 1.00 94.56 691 ASP A CA 1
ATOM 5287 C C . ASP A 1 691 ? 16.232 7.808 -3.952 1.00 94.56 691 ASP A C 1
ATOM 5289 O O . ASP A 1 691 ? 15.918 7.870 -2.761 1.00 94.56 691 ASP A O 1
ATOM 5293 N N . ALA A 1 692 ? 17.088 8.671 -4.497 1.00 87.25 692 ALA A N 1
ATOM 5294 C CA . ALA A 1 692 ? 17.685 9.774 -3.751 1.00 87.25 692 ALA A CA 1
ATOM 5295 C C . ALA A 1 692 ? 16.715 10.952 -3.525 1.00 87.25 692 ALA A C 1
ATOM 5297 O O . ALA A 1 692 ? 16.938 11.745 -2.611 1.00 87.25 692 ALA A O 1
ATOM 5298 N N . ALA A 1 693 ? 15.642 11.080 -4.318 1.00 84.38 693 ALA A N 1
ATOM 5299 C CA . ALA A 1 693 ? 14.705 12.199 -4.202 1.00 84.38 693 ALA A CA 1
ATOM 5300 C C . ALA A 1 693 ? 13.758 12.056 -2.996 1.00 84.38 693 ALA A C 1
ATOM 5302 O O . ALA A 1 693 ? 13.446 13.044 -2.329 1.00 84.38 693 ALA A O 1
ATOM 5303 N N . THR A 1 694 ? 13.307 10.833 -2.710 1.00 86.06 694 THR A N 1
ATOM 5304 C CA . THR A 1 694 ? 12.254 10.529 -1.722 1.00 86.06 694 THR A CA 1
ATOM 5305 C C . THR A 1 694 ? 12.447 9.158 -1.052 1.00 86.06 694 THR A C 1
ATOM 5307 O O . THR A 1 694 ? 11.475 8.499 -0.718 1.00 86.06 694 THR A O 1
ATOM 5310 N N . SER A 1 695 ? 13.695 8.770 -0.762 1.00 86.94 695 SER A N 1
ATOM 5311 C CA . SER A 1 695 ? 14.197 7.494 -0.177 1.00 86.94 695 SER A CA 1
ATOM 5312 C C . SER A 1 695 ? 13.372 6.714 0.874 1.00 86.94 695 SER A C 1
ATOM 5314 O O . SER A 1 695 ? 13.656 5.542 1.142 1.00 86.94 695 SER A O 1
ATOM 5316 N N . SER A 1 696 ? 12.382 7.342 1.507 1.00 85.81 696 SER A N 1
ATOM 5317 C CA . SER A 1 696 ? 11.518 6.794 2.563 1.00 85.81 696 SER A CA 1
ATOM 5318 C C . SER A 1 696 ? 10.011 6.978 2.312 1.00 85.81 696 SER A C 1
ATOM 5320 O O . SER A 1 696 ? 9.200 6.619 3.167 1.00 85.81 696 SER A O 1
ATOM 5322 N N . LYS A 1 697 ? 9.621 7.516 1.150 1.00 87.31 697 LYS A N 1
ATOM 5323 C CA . LYS A 1 697 ? 8.239 7.767 0.739 1.00 87.31 697 LYS A CA 1
ATOM 5324 C C . LYS A 1 697 ? 7.948 7.056 -0.577 1.00 87.31 697 LYS A C 1
ATOM 5326 O O . LYS A 1 697 ? 8.663 7.221 -1.556 1.00 87.31 697 LYS A O 1
ATOM 5331 N N . PHE A 1 698 ? 6.863 6.294 -0.602 1.00 95.50 698 PHE A N 1
ATOM 5332 C CA . PHE A 1 698 ? 6.464 5.521 -1.767 1.00 95.50 698 PHE A CA 1
ATOM 5333 C C . PHE A 1 698 ? 5.696 6.406 -2.759 1.00 95.50 698 PHE A C 1
ATOM 5335 O O . PHE A 1 698 ? 4.504 6.665 -2.573 1.00 95.50 698 PHE A O 1
ATOM 5342 N N . ASP A 1 699 ? 6.362 6.895 -3.809 1.00 82.12 699 ASP A N 1
ATOM 5343 C CA . ASP A 1 699 ? 5.703 7.592 -4.918 1.00 82.12 699 ASP A CA 1
ATOM 5344 C C . ASP A 1 699 ? 6.340 7.292 -6.290 1.00 82.12 699 ASP A C 1
ATOM 5346 O O . ASP A 1 699 ? 6.874 6.212 -6.506 1.00 82.12 699 ASP A O 1
ATOM 5350 N N . ASN A 1 700 ? 6.167 8.173 -7.277 1.00 92.50 700 ASN A N 1
ATOM 5351 C CA . ASN A 1 700 ? 6.599 7.942 -8.654 1.00 92.50 700 ASN A CA 1
ATOM 5352 C C . ASN A 1 700 ? 7.942 8.612 -9.008 1.00 92.50 700 ASN A C 1
ATOM 5354 O O . ASN A 1 700 ? 8.296 8.679 -10.190 1.00 92.50 700 ASN A O 1
ATOM 5358 N N . SER A 1 701 ? 8.672 9.098 -8.001 1.00 94.88 701 SER A N 1
ATOM 5359 C CA . SER A 1 701 ? 10.050 9.592 -8.077 1.00 94.88 701 SER A CA 1
ATOM 5360 C C . SER A 1 701 ? 10.984 8.643 -8.824 1.00 94.88 701 SER A C 1
ATOM 5362 O O . SER A 1 701 ? 11.622 9.080 -9.776 1.00 94.88 701 SER A O 1
ATOM 5364 N N . TYR A 1 702 ? 10.975 7.349 -8.486 1.00 98.12 702 TYR A N 1
ATOM 5365 C CA . TYR A 1 702 ? 11.773 6.297 -9.121 1.00 98.12 702 TYR A CA 1
ATOM 5366 C C . TYR A 1 702 ? 11.740 6.392 -10.654 1.00 98.12 702 TYR A C 1
ATOM 5368 O O . TYR A 1 702 ? 12.768 6.579 -11.299 1.00 98.12 702 TYR A O 1
ATOM 5376 N N . PHE A 1 703 ? 10.542 6.401 -11.247 1.00 97.62 703 PHE A N 1
ATOM 5377 C CA . PHE A 1 703 ? 10.374 6.491 -12.700 1.00 97.62 703 PHE A CA 1
ATOM 5378 C C . PHE A 1 703 ? 10.845 7.830 -13.287 1.00 97.62 703 PHE A C 1
ATOM 5380 O O . PHE A 1 703 ? 11.192 7.888 -14.463 1.00 97.62 703 PHE A O 1
ATOM 5387 N N . ARG A 1 704 ? 10.851 8.919 -12.507 1.00 96.25 704 ARG A N 1
ATOM 5388 C CA . ARG A 1 704 ? 11.442 10.203 -12.927 1.00 96.25 704 ARG A CA 1
ATOM 5389 C C . ARG A 1 704 ? 12.966 10.141 -12.894 1.00 96.25 704 ARG A C 1
ATOM 5391 O O . ARG A 1 704 ? 13.593 10.655 -13.812 1.00 96.25 704 ARG A O 1
ATOM 5398 N N . SER A 1 705 ? 13.543 9.476 -11.895 1.00 96.31 705 SER A N 1
ATOM 5399 C CA . SER A 1 705 ? 14.979 9.208 -11.818 1.00 96.31 705 SER A CA 1
ATOM 5400 C C . SER A 1 705 ? 15.438 8.370 -13.017 1.00 96.31 705 SER A C 1
ATOM 5402 O O . SER A 1 705 ? 16.409 8.750 -13.661 1.00 96.31 705 SER A O 1
ATOM 5404 N N . LEU A 1 706 ? 14.687 7.337 -13.430 1.00 97.81 706 LEU A N 1
ATOM 5405 C CA . LEU A 1 706 ? 14.993 6.574 -14.656 1.00 97.81 706 LEU A CA 1
ATOM 5406 C C . LEU A 1 706 ? 14.984 7.448 -15.923 1.00 97.81 706 LEU A C 1
ATOM 5408 O O . LEU A 1 706 ? 15.909 7.375 -16.731 1.00 97.81 706 LEU A O 1
ATOM 5412 N N . VAL A 1 707 ? 13.963 8.302 -16.086 1.00 96.81 707 VAL A N 1
ATOM 5413 C CA . VAL A 1 707 ? 13.852 9.255 -17.214 1.00 96.81 707 VAL A CA 1
ATOM 5414 C C . VAL A 1 707 ? 14.993 10.281 -17.219 1.00 96.81 707 VAL A C 1
ATOM 5416 O O . VAL A 1 707 ? 15.377 10.759 -18.284 1.00 96.81 707 VAL A O 1
ATOM 5419 N N . ASN A 1 708 ? 15.557 10.583 -16.049 1.00 95.06 708 ASN A N 1
ATOM 5420 C CA . ASN A 1 708 ? 16.695 11.478 -15.863 1.00 95.06 708 ASN A CA 1
ATOM 5421 C C . ASN A 1 708 ? 18.041 10.723 -15.773 1.00 95.06 708 ASN A C 1
ATOM 5423 O O . ASN A 1 708 ? 18.972 11.230 -15.148 1.00 95.06 708 ASN A O 1
ATOM 5427 N N . ASN A 1 709 ? 18.160 9.514 -16.342 1.00 95.75 709 ASN A N 1
ATOM 5428 C CA . ASN A 1 709 ? 19.408 8.725 -16.359 1.00 95.75 709 ASN A CA 1
ATOM 5429 C C . ASN A 1 709 ? 20.036 8.492 -14.962 1.00 95.75 709 ASN A C 1
ATOM 5431 O O . ASN A 1 709 ? 21.251 8.372 -14.799 1.00 95.75 709 ASN A O 1
ATOM 5435 N N . SER A 1 710 ? 19.181 8.460 -13.939 1.00 95.88 710 SER A N 1
ATOM 5436 C CA . SER A 1 710 ? 19.525 8.457 -12.514 1.00 95.88 710 SER A CA 1
ATOM 5437 C C . SER A 1 710 ? 19.023 7.208 -11.774 1.00 95.88 710 SER A C 1
ATOM 5439 O O . SER A 1 710 ? 18.982 7.199 -10.545 1.00 95.88 710 SER A O 1
ATOM 5441 N N . GLY A 1 711 ? 18.620 6.151 -12.491 1.00 95.56 711 GLY A N 1
ATOM 5442 C CA . GLY A 1 711 ? 18.438 4.824 -11.895 1.00 95.56 711 GLY A CA 1
ATOM 5443 C C . GLY A 1 711 ? 19.784 4.261 -11.438 1.00 95.56 711 GLY A C 1
ATOM 5444 O O . GLY A 1 711 ? 20.789 4.456 -12.122 1.00 95.56 711 GLY A O 1
ATOM 5445 N N . ILE A 1 712 ? 19.828 3.586 -10.285 1.00 95.00 712 ILE A N 1
ATOM 5446 C CA . ILE A 1 712 ? 21.091 3.169 -9.647 1.00 95.00 712 ILE A CA 1
ATOM 5447 C C . ILE A 1 712 ? 21.504 1.753 -10.061 1.00 95.00 712 ILE A C 1
ATOM 5449 O O . ILE A 1 712 ? 22.659 1.554 -10.447 1.00 95.00 712 ILE A O 1
ATOM 5453 N N . LEU A 1 713 ? 20.591 0.778 -10.061 1.00 97.62 713 LEU A N 1
ATOM 5454 C CA . LEU A 1 713 ? 20.901 -0.576 -10.533 1.00 97.62 713 LEU A CA 1
ATOM 5455 C C . LEU A 1 713 ? 20.968 -0.623 -12.072 1.00 97.62 713 LEU A C 1
ATOM 5457 O O . LEU A 1 713 ? 20.369 0.205 -12.760 1.00 97.62 713 LEU A O 1
ATOM 5461 N N . GLN A 1 714 ? 21.690 -1.599 -12.632 1.00 96.44 714 GLN A N 1
ATOM 5462 C CA . GLN A 1 714 ? 21.765 -1.789 -14.092 1.00 96.44 714 GLN A CA 1
ATOM 5463 C C . GLN A 1 714 ? 20.401 -2.240 -14.636 1.00 96.44 714 GLN A C 1
ATOM 5465 O O . GLN A 1 714 ? 19.903 -1.666 -15.602 1.00 96.44 714 GLN A O 1
ATOM 5470 N N . SER A 1 715 ? 19.745 -3.162 -13.927 1.00 97.44 715 SER A N 1
ATOM 5471 C CA . SER A 1 715 ? 18.337 -3.544 -14.122 1.00 97.44 715 SER A CA 1
ATOM 5472 C C . SER A 1 715 ? 17.349 -2.365 -14.124 1.00 97.44 715 SER A C 1
ATOM 5474 O O . SER A 1 715 ? 16.458 -2.338 -14.970 1.00 97.44 715 SER A O 1
ATOM 5476 N N . ASP A 1 716 ? 17.515 -1.372 -13.239 1.00 97.81 716 ASP A N 1
ATOM 5477 C CA . ASP A 1 716 ? 16.649 -0.183 -13.181 1.00 97.81 716 ASP A CA 1
ATOM 5478 C C . ASP A 1 716 ? 16.768 0.666 -14.453 1.00 97.81 716 ASP A C 1
ATOM 5480 O O . ASP A 1 716 ? 15.771 0.985 -15.102 1.00 97.81 716 ASP A O 1
ATOM 5484 N N . GLN A 1 717 ? 17.995 1.043 -14.830 1.00 97.12 717 GLN A N 1
ATOM 5485 C CA . GLN A 1 717 ? 18.208 1.925 -15.981 1.00 97.12 717 GLN A CA 1
ATOM 5486 C C . GLN A 1 717 ? 17.955 1.200 -17.318 1.00 97.12 717 GLN A C 1
ATOM 5488 O O . GLN A 1 717 ? 17.558 1.841 -18.294 1.00 97.12 717 GLN A O 1
ATOM 5493 N N . ALA A 1 718 ? 18.079 -0.133 -17.355 1.00 96.88 718 ALA A N 1
ATOM 5494 C CA . ALA A 1 718 ? 17.703 -0.954 -18.507 1.00 96.88 718 ALA A CA 1
ATOM 5495 C C . ALA A 1 718 ? 16.214 -0.824 -18.887 1.00 96.88 718 ALA A C 1
ATOM 5497 O O . ALA A 1 718 ? 15.881 -0.964 -20.063 1.00 96.88 718 ALA A O 1
ATOM 5498 N N . LEU A 1 719 ? 15.322 -0.456 -17.953 1.00 98.00 719 LEU A N 1
ATOM 5499 C CA . LEU A 1 719 ? 13.905 -0.185 -18.251 1.00 98.00 719 LEU A CA 1
ATOM 5500 C C . LEU A 1 719 ? 13.690 0.996 -19.217 1.00 98.00 719 LEU A C 1
ATOM 5502 O O . LEU A 1 719 ? 12.585 1.155 -19.737 1.00 98.00 719 LEU A O 1
ATOM 5506 N N . MET A 1 720 ? 14.720 1.808 -19.478 1.00 97.81 720 MET A N 1
ATOM 5507 C CA . MET A 1 720 ? 14.713 2.871 -20.491 1.00 97.81 720 MET A CA 1
ATOM 5508 C C . MET A 1 720 ? 15.338 2.456 -21.838 1.00 97.81 720 MET A C 1
ATOM 5510 O O . MET A 1 720 ? 15.305 3.252 -22.776 1.00 97.81 720 MET A O 1
ATOM 5514 N N . ALA A 1 721 ? 15.904 1.248 -21.948 1.00 92.44 721 ALA A N 1
ATOM 5515 C CA . ALA A 1 721 ? 16.577 0.763 -23.158 1.00 92.44 721 ALA A CA 1
ATOM 5516 C C . ALA A 1 721 ? 15.633 0.047 -24.146 1.00 92.44 721 ALA A C 1
ATOM 5518 O O . ALA A 1 721 ? 15.852 0.129 -25.354 1.00 92.44 721 ALA A O 1
ATOM 5519 N N . ASP A 1 722 ? 14.573 -0.615 -23.665 1.00 93.62 722 ASP A N 1
ATOM 5520 C CA . ASP A 1 722 ? 13.480 -1.104 -24.517 1.00 93.62 722 ASP A CA 1
ATOM 5521 C C . ASP A 1 722 ? 12.366 -0.051 -24.679 1.00 93.62 722 ASP A C 1
ATOM 5523 O O . ASP A 1 722 ? 12.021 0.688 -23.757 1.00 93.62 722 ASP A O 1
ATOM 5527 N N . ASN A 1 723 ? 11.756 -0.012 -25.866 1.00 94.88 723 ASN A N 1
ATOM 5528 C CA . ASN A 1 723 ? 10.700 0.938 -26.211 1.00 94.88 723 ASN A CA 1
ATOM 5529 C C . ASN A 1 723 ? 9.375 0.682 -25.470 1.00 94.88 723 ASN A C 1
ATOM 5531 O O . ASN A 1 723 ? 8.635 1.636 -25.214 1.00 94.88 723 ASN A O 1
ATOM 5535 N N . GLN A 1 724 ? 9.039 -0.570 -25.139 1.00 95.38 724 GLN A N 1
ATOM 5536 C CA . GLN A 1 724 ? 7.793 -0.899 -24.439 1.00 95.38 724 GLN A CA 1
ATOM 5537 C C . GLN A 1 724 ? 7.914 -0.587 -22.944 1.00 95.38 724 GLN A C 1
ATOM 5539 O O . GLN A 1 724 ? 7.028 0.062 -22.377 1.00 95.38 724 GLN A O 1
ATOM 5544 N N . THR A 1 725 ? 9.032 -0.963 -22.315 1.00 97.44 725 THR A N 1
ATOM 5545 C CA . THR A 1 725 ? 9.307 -0.611 -20.915 1.00 97.44 725 THR A CA 1
ATOM 5546 C C . THR A 1 725 ? 9.481 0.896 -20.746 1.00 97.44 725 THR A C 1
ATOM 5548 O O . THR A 1 725 ? 8.842 1.477 -19.866 1.00 97.44 725 THR A O 1
ATOM 5551 N N . ALA A 1 726 ? 10.208 1.573 -21.644 1.00 97.75 726 ALA A N 1
ATOM 5552 C CA . ALA A 1 726 ? 10.369 3.026 -21.594 1.00 97.75 726 ALA A CA 1
ATOM 5553 C C . ALA A 1 726 ? 9.023 3.759 -21.722 1.00 97.75 726 ALA A C 1
ATOM 5555 O O . ALA A 1 726 ? 8.793 4.748 -21.026 1.00 97.75 726 ALA A O 1
ATOM 5556 N N . ALA A 1 727 ? 8.087 3.271 -22.546 1.00 90.75 727 ALA A N 1
ATOM 5557 C CA . ALA A 1 727 ? 6.743 3.846 -22.653 1.00 90.75 727 ALA A CA 1
ATOM 5558 C C . ALA A 1 727 ? 5.930 3.725 -21.345 1.00 90.75 727 ALA A C 1
ATOM 5560 O O . ALA A 1 727 ? 5.173 4.641 -20.995 1.00 90.75 727 ALA A O 1
ATOM 5561 N N . LEU A 1 728 ? 6.111 2.636 -20.591 1.00 91.38 728 LEU A N 1
ATOM 5562 C CA . LEU A 1 728 ? 5.518 2.449 -19.264 1.00 91.38 728 LEU A CA 1
ATOM 5563 C C . LEU A 1 728 ? 6.184 3.358 -18.216 1.00 91.38 728 LEU A C 1
ATOM 5565 O O . LEU A 1 728 ? 5.480 4.089 -17.517 1.00 91.38 728 LEU A O 1
ATOM 5569 N N . VAL A 1 729 ? 7.518 3.423 -18.172 1.00 97.56 729 VAL A N 1
ATOM 5570 C CA . VAL A 1 729 ? 8.282 4.332 -17.290 1.00 97.56 729 VAL A CA 1
ATOM 5571 C C . VAL A 1 729 ? 7.916 5.805 -17.550 1.00 97.56 729 VAL A C 1
ATOM 5573 O O . VAL A 1 729 ? 7.610 6.559 -16.620 1.00 97.56 729 VAL A O 1
ATOM 5576 N N . LEU A 1 730 ? 7.826 6.215 -18.820 1.00 85.06 730 LEU A N 1
ATOM 5577 C CA . LEU A 1 730 ? 7.378 7.546 -19.258 1.00 85.06 730 LEU A CA 1
ATOM 5578 C C . LEU A 1 730 ? 5.902 7.841 -18.953 1.00 85.06 730 LEU A C 1
ATOM 5580 O O . LEU A 1 730 ? 5.496 9.005 -19.045 1.00 85.06 730 LEU A O 1
ATOM 5584 N N . SER A 1 731 ? 5.104 6.822 -18.628 1.00 75.94 731 SER A N 1
ATOM 5585 C CA . SER A 1 731 ? 3.717 6.963 -18.175 1.00 75.94 731 SER A CA 1
ATOM 5586 C C . SER A 1 731 ? 3.654 7.076 -16.651 1.00 75.94 731 SER A C 1
ATOM 5588 O O . SER A 1 731 ? 3.067 8.027 -16.131 1.00 75.94 731 SER A O 1
ATOM 5590 N N . TYR A 1 732 ? 4.316 6.174 -15.922 1.00 84.19 732 TYR A N 1
ATOM 5591 C CA . TYR A 1 732 ? 4.333 6.168 -14.458 1.00 84.19 732 TYR A CA 1
ATOM 5592 C C . TYR A 1 732 ? 5.003 7.419 -13.870 1.00 84.19 732 TYR A C 1
ATOM 5594 O O . TYR A 1 732 ? 4.444 8.016 -12.953 1.00 84.19 732 TYR A O 1
ATOM 5602 N N . SER A 1 733 ? 6.103 7.913 -14.453 1.00 85.94 733 SER A N 1
ATOM 5603 C CA . SER A 1 733 ? 6.779 9.177 -14.072 1.00 85.94 733 SER A CA 1
ATOM 5604 C C . SER A 1 733 ? 5.898 10.436 -14.181 1.00 85.94 733 SER A C 1
ATOM 5606 O O . SER A 1 733 ? 6.058 11.394 -13.410 1.00 85.94 733 SER A O 1
ATOM 5608 N N . LYS A 1 734 ? 4.928 10.432 -15.107 1.00 74.25 734 LYS A N 1
ATOM 5609 C CA . LYS A 1 734 ? 3.986 11.540 -15.357 1.00 74.25 734 LYS A CA 1
ATOM 5610 C C . LYS A 1 734 ? 2.677 11.401 -14.584 1.00 74.25 734 LYS A C 1
ATOM 5612 O O . LYS A 1 734 ? 2.086 12.415 -14.214 1.00 74.25 734 LYS A O 1
ATOM 5617 N N . PHE A 1 735 ? 2.230 10.174 -14.318 1.00 67.44 735 PHE A N 1
ATOM 5618 C CA . PHE A 1 735 ? 0.923 9.886 -13.726 1.00 67.44 735 PHE A CA 1
ATOM 5619 C C . PHE A 1 735 ? 1.053 9.077 -12.419 1.00 67.44 735 PHE A C 1
ATOM 5621 O O . PHE A 1 735 ? 0.863 7.860 -12.438 1.00 67.44 735 PHE A O 1
ATOM 5628 N N . PRO A 1 736 ? 1.293 9.732 -11.260 1.00 70.44 736 PRO A N 1
ATOM 5629 C CA . PRO A 1 736 ? 1.459 9.043 -9.975 1.00 70.44 736 PRO A CA 1
ATOM 5630 C C . PRO A 1 736 ? 0.298 8.099 -9.630 1.00 70.44 736 PRO A C 1
ATOM 5632 O O . PRO A 1 736 ? 0.519 6.981 -9.189 1.00 70.44 736 PRO A O 1
ATOM 5635 N N . PHE A 1 737 ? -0.947 8.509 -9.905 1.00 70.19 737 PHE A N 1
ATOM 5636 C CA . PHE A 1 737 ? -2.132 7.675 -9.668 1.00 70.19 737 PHE A CA 1
ATOM 5637 C C . PHE A 1 737 ? -2.169 6.408 -10.536 1.00 70.19 737 PHE A C 1
ATOM 5639 O O . PHE A 1 737 ? -2.663 5.381 -10.078 1.00 70.19 737 PHE A O 1
ATOM 5646 N N . LEU A 1 738 ? -1.647 6.460 -11.768 1.00 69.19 738 LEU A N 1
ATOM 5647 C CA . LEU A 1 738 ? -1.560 5.282 -12.635 1.00 69.19 738 LEU A CA 1
ATOM 5648 C C . LEU A 1 738 ? -0.566 4.275 -12.048 1.00 69.19 738 LEU A C 1
ATOM 5650 O O . LEU A 1 738 ? -0.906 3.104 -11.918 1.00 69.19 738 LEU A O 1
ATOM 5654 N N . PHE A 1 739 ? 0.601 4.759 -11.603 1.00 87.81 739 PHE A N 1
ATOM 5655 C CA . PHE A 1 739 ? 1.571 3.946 -10.871 1.00 87.81 739 PHE A CA 1
ATOM 5656 C C . PHE A 1 739 ? 0.946 3.314 -9.622 1.00 87.81 739 PHE A C 1
ATOM 5658 O O . PHE A 1 739 ? 0.906 2.093 -9.527 1.00 87.81 739 PHE A O 1
ATOM 5665 N N . SER A 1 740 ? 0.382 4.104 -8.702 1.00 76.31 740 SER A N 1
ATOM 5666 C CA . SER A 1 740 ? -0.208 3.571 -7.464 1.00 76.31 740 SER A CA 1
ATOM 5667 C C . SER A 1 740 ? -1.324 2.550 -7.733 1.00 76.31 740 SER A C 1
ATOM 5669 O O . SER A 1 740 ? -1.404 1.527 -7.054 1.00 76.31 740 SER A O 1
ATOM 5671 N N . LYS A 1 741 ? -2.173 2.791 -8.743 1.00 81.56 741 LYS A N 1
ATOM 5672 C CA . LYS A 1 741 ? -3.264 1.882 -9.126 1.00 81.56 741 LYS A CA 1
ATOM 5673 C C . LYS A 1 741 ? -2.750 0.554 -9.680 1.00 81.56 741 LYS A C 1
ATOM 5675 O O . LYS A 1 741 ? -3.274 -0.496 -9.313 1.00 81.56 741 LYS A O 1
ATOM 5680 N N . ASP A 1 742 ? -1.769 0.592 -10.575 1.00 81.75 742 ASP A N 1
ATOM 5681 C CA . ASP A 1 742 ? -1.253 -0.615 -11.221 1.00 81.75 742 ASP A CA 1
ATOM 5682 C C . ASP A 1 742 ? -0.246 -1.367 -10.333 1.00 81.75 742 ASP A C 1
ATOM 5684 O O . ASP A 1 742 ? -0.237 -2.596 -10.351 1.00 81.75 742 ASP A O 1
ATOM 5688 N N . PHE A 1 743 ? 0.497 -0.679 -9.459 1.00 97.62 743 PHE A N 1
ATOM 5689 C CA . PHE A 1 743 ? 1.328 -1.309 -8.428 1.00 97.62 743 PHE A CA 1
ATOM 5690 C C . PHE A 1 743 ? 0.483 -2.149 -7.464 1.00 97.62 743 PHE A C 1
ATOM 5692 O O . PHE A 1 743 ? 0.752 -3.332 -7.287 1.00 97.62 743 PHE A O 1
ATOM 5699 N N . GLY A 1 744 ? -0.597 -1.585 -6.906 1.00 85.00 744 GLY A N 1
ATOM 5700 C CA . GLY A 1 744 ? -1.487 -2.323 -5.999 1.00 85.00 744 GLY A CA 1
ATOM 5701 C C . GLY A 1 744 ? -2.146 -3.549 -6.651 1.00 85.00 744 GLY A C 1
ATOM 5702 O O . GLY A 1 744 ? -2.346 -4.569 -5.995 1.00 85.00 744 GLY A O 1
ATOM 5703 N N . LYS A 1 745 ? -2.427 -3.492 -7.960 1.00 82.88 745 LYS A N 1
ATOM 5704 C CA . LYS A 1 745 ? -2.893 -4.655 -8.736 1.00 82.88 745 LYS A CA 1
ATOM 5705 C C . LYS A 1 745 ? -1.813 -5.719 -8.907 1.00 82.88 745 LYS A C 1
ATOM 5707 O O . LYS A 1 745 ? -2.098 -6.897 -8.720 1.00 82.88 745 LYS A O 1
ATOM 5712 N N . SER A 1 746 ? -0.601 -5.304 -9.257 1.00 96.62 746 SER A N 1
ATOM 5713 C CA . SER A 1 746 ? 0.512 -6.215 -9.545 1.00 96.62 746 SER A CA 1
ATOM 5714 C C . SER A 1 746 ? 1.016 -6.879 -8.263 1.00 96.62 746 SER A C 1
ATOM 5716 O O . SER A 1 746 ? 1.290 -8.070 -8.266 1.00 96.62 746 SER A O 1
ATOM 5718 N N . MET A 1 747 ? 0.997 -6.164 -7.131 1.00 98.38 747 MET A N 1
ATOM 5719 C CA . MET A 1 747 ? 1.203 -6.738 -5.796 1.00 98.38 747 MET A CA 1
ATOM 5720 C C . MET A 1 747 ? 0.122 -7.761 -5.432 1.00 98.38 747 MET A C 1
ATOM 5722 O O . MET A 1 747 ? 0.441 -8.836 -4.933 1.00 98.38 747 MET A O 1
ATOM 5726 N N . ALA A 1 748 ? -1.157 -7.472 -5.701 1.00 88.56 748 ALA A N 1
ATOM 5727 C CA . ALA A 1 748 ? -2.229 -8.442 -5.471 1.00 88.56 748 ALA A CA 1
ATOM 5728 C C . ALA A 1 748 ? -2.061 -9.700 -6.349 1.00 88.56 748 ALA A C 1
ATOM 5730 O O . ALA A 1 748 ? -2.223 -10.813 -5.846 1.00 88.56 748 ALA A O 1
ATOM 5731 N N . LYS A 1 749 ? -1.669 -9.538 -7.621 1.00 90.94 749 LYS A N 1
ATOM 5732 C CA . LYS A 1 749 ? -1.364 -10.640 -8.550 1.00 90.94 749 LYS A CA 1
ATOM 5733 C C . LYS A 1 749 ? -0.160 -11.465 -8.076 1.00 90.94 749 LYS A C 1
ATOM 5735 O O . LYS A 1 749 ? -0.277 -12.680 -7.959 1.00 90.94 749 LYS A O 1
ATOM 5740 N N . MET A 1 750 ? 0.946 -10.803 -7.729 1.00 98.00 750 MET A N 1
ATOM 5741 C CA . MET A 1 750 ? 2.158 -11.419 -7.177 1.00 98.00 750 MET A CA 1
ATOM 5742 C C . MET A 1 750 ? 1.851 -12.217 -5.907 1.00 98.00 750 MET A C 1
ATOM 5744 O O . MET A 1 750 ? 2.274 -13.358 -5.795 1.00 98.00 750 MET A O 1
ATOM 5748 N N . SER A 1 751 ? 1.028 -11.680 -4.999 1.00 95.44 751 SER A N 1
ATOM 5749 C CA . SER A 1 751 ? 0.653 -12.365 -3.752 1.00 95.44 751 SER A CA 1
ATOM 5750 C C . SER A 1 751 ? -0.118 -13.684 -3.943 1.00 95.44 751 SER A C 1
ATOM 5752 O O . SER A 1 751 ? -0.404 -14.364 -2.958 1.00 95.44 751 SER A O 1
ATOM 5754 N N . CYS A 1 752 ? -0.499 -14.043 -5.173 1.00 93.00 752 CYS A N 1
ATOM 5755 C CA . CYS A 1 752 ? -1.205 -15.283 -5.506 1.00 93.00 752 CYS A CA 1
ATOM 5756 C C . CYS A 1 752 ? -0.307 -16.344 -6.179 1.00 93.00 752 CYS A C 1
ATOM 5758 O O . CYS A 1 752 ? -0.822 -17.378 -6.604 1.00 93.00 752 CYS A O 1
ATOM 5760 N N . ILE A 1 753 ? 1.005 -16.109 -6.308 1.00 94.38 753 ILE A N 1
ATOM 5761 C CA . ILE A 1 753 ? 1.952 -17.079 -6.882 1.00 94.38 753 ILE A CA 1
ATOM 5762 C C . ILE A 1 753 ? 2.147 -18.250 -5.907 1.00 94.38 753 ILE A C 1
ATOM 5764 O O . ILE A 1 753 ? 2.419 -18.027 -4.732 1.00 94.38 753 ILE A O 1
ATOM 5768 N N . GLY A 1 754 ? 2.022 -19.492 -6.393 1.00 91.75 754 GLY A N 1
ATOM 5769 C CA . GLY A 1 754 ? 2.427 -20.712 -5.671 1.00 91.75 754 GLY A CA 1
ATOM 5770 C C . GLY A 1 754 ? 1.808 -20.922 -4.280 1.00 91.75 754 GLY A C 1
ATOM 5771 O O . GLY A 1 754 ? 2.415 -21.563 -3.435 1.00 91.75 754 GLY A O 1
ATOM 5772 N N . VAL A 1 755 ? 0.634 -20.351 -3.999 1.00 93.88 755 VAL A N 1
ATOM 5773 C CA . VAL A 1 755 ? 0.052 -20.361 -2.646 1.00 93.88 755 VAL A CA 1
ATOM 5774 C C . VAL A 1 755 ? -0.459 -21.744 -2.223 1.00 93.88 755 VAL A C 1
ATOM 5776 O O . VAL A 1 755 ? -1.339 -22.303 -2.876 1.00 93.88 755 VAL A O 1
ATOM 5779 N N . LEU A 1 756 ? 0.017 -22.247 -1.080 1.00 95.06 756 LEU A N 1
ATOM 5780 C CA . LEU A 1 756 ? -0.562 -23.418 -0.410 1.00 95.06 756 LEU A CA 1
ATOM 5781 C C . LEU A 1 756 ? -1.902 -23.064 0.248 1.00 95.06 756 LEU A C 1
ATOM 5783 O O . LEU A 1 756 ? -2.038 -21.998 0.859 1.00 95.06 756 LEU A O 1
ATOM 5787 N N . THR A 1 757 ? -2.888 -23.962 0.169 1.00 93.19 757 THR A N 1
ATOM 5788 C CA . THR A 1 757 ? -4.255 -23.729 0.662 1.00 93.19 757 THR A CA 1
ATOM 5789 C C . THR A 1 757 ? -4.895 -24.958 1.324 1.00 93.19 757 THR A C 1
ATOM 5791 O O . THR A 1 757 ? -4.468 -26.098 1.161 1.00 93.19 757 THR A O 1
ATOM 5794 N N . GLY A 1 758 ? -5.963 -24.749 2.104 1.00 89.12 758 GLY A N 1
ATOM 5795 C CA . GLY A 1 758 ? -6.778 -25.837 2.666 1.00 89.12 758 GLY A CA 1
ATOM 5796 C C . GLY A 1 758 ? -6.025 -26.754 3.644 1.00 89.12 758 GLY A C 1
ATOM 5797 O O . GLY A 1 758 ? -5.955 -26.454 4.834 1.00 89.12 758 GLY A O 1
ATOM 5798 N N . GLN A 1 759 ? -5.508 -27.882 3.147 1.00 91.19 759 GLN A N 1
ATOM 5799 C CA . GLN A 1 759 ? -4.707 -28.861 3.906 1.00 91.19 759 GLN A CA 1
ATOM 5800 C C . GLN A 1 759 ? -3.231 -28.919 3.463 1.00 91.19 759 GLN A C 1
ATOM 5802 O O . GLN A 1 759 ? -2.446 -29.639 4.073 1.00 91.19 759 GLN A O 1
ATOM 5807 N N . GLU A 1 760 ? -2.841 -28.174 2.428 1.00 94.25 760 GLU A N 1
ATOM 5808 C CA . GLU A 1 760 ? -1.463 -28.089 1.931 1.00 94.25 760 GLU A CA 1
ATOM 5809 C C . GLU A 1 760 ? -0.613 -27.256 2.902 1.00 94.25 760 GLU A C 1
ATOM 5811 O O . GLU A 1 760 ? -1.063 -26.204 3.350 1.00 94.25 760 GLU A O 1
ATOM 5816 N N . GLY A 1 761 ? 0.591 -27.706 3.261 1.00 97.19 761 GLY A N 1
ATOM 5817 C CA . GLY A 1 761 ? 1.420 -27.007 4.253 1.00 97.19 761 GLY A CA 1
ATOM 5818 C C . GLY A 1 761 ? 0.746 -26.868 5.624 1.00 97.19 761 GLY A C 1
ATOM 5819 O O . GLY A 1 761 ? -0.187 -27.605 5.966 1.00 97.19 761 GLY A O 1
ATOM 5820 N N . GLU A 1 762 ? 1.192 -25.909 6.432 1.00 98.38 762 GLU A N 1
ATOM 5821 C CA . GLU A 1 762 ? 0.744 -25.759 7.822 1.00 98.38 762 GLU A CA 1
ATOM 5822 C C . GLU A 1 762 ? 0.357 -24.330 8.242 1.00 98.38 762 GLU A C 1
ATOM 5824 O O . GLU A 1 762 ? 0.190 -23.436 7.418 1.00 98.38 762 GLU A O 1
ATOM 5829 N N . ILE A 1 763 ? 0.149 -24.133 9.546 1.00 98.69 763 ILE A N 1
ATOM 5830 C CA . ILE A 1 763 ? 0.148 -22.818 10.191 1.00 98.69 763 ILE A CA 1
ATOM 5831 C C . ILE A 1 763 ? 1.275 -22.866 11.223 1.00 98.69 763 ILE A C 1
ATOM 5833 O O . ILE A 1 763 ? 1.098 -23.429 12.307 1.00 98.69 763 ILE A O 1
ATOM 5837 N N . ARG A 1 764 ? 2.452 -22.334 10.887 1.00 98.75 764 ARG A N 1
ATOM 5838 C CA . ARG A 1 764 ? 3.605 -22.309 11.803 1.00 98.75 764 ARG A CA 1
ATOM 5839 C C . ARG A 1 764 ? 3.262 -21.486 13.035 1.00 98.75 764 ARG A C 1
ATOM 5841 O O . ARG A 1 764 ? 2.661 -20.422 12.907 1.00 98.75 764 ARG A O 1
ATOM 5848 N N . LYS A 1 765 ? 3.688 -21.905 14.226 1.00 98.31 765 LYS A N 1
ATOM 5849 C CA . LYS A 1 765 ? 3.615 -21.073 15.448 1.00 98.31 765 LYS A CA 1
ATOM 5850 C C . LYS A 1 765 ? 4.759 -20.060 15.522 1.00 98.31 765 LYS A C 1
ATOM 5852 O O . LYS A 1 765 ? 4.568 -18.952 16.010 1.00 98.31 765 LYS A O 1
ATOM 5857 N N . ASN A 1 766 ? 5.922 -20.422 14.987 1.00 98.50 766 ASN A N 1
ATOM 5858 C CA . ASN A 1 766 ? 7.110 -19.582 14.863 1.00 98.50 766 ASN A CA 1
ATOM 5859 C C . ASN A 1 766 ? 7.528 -19.561 13.388 1.00 98.50 766 ASN A C 1
ATOM 5861 O O . ASN A 1 766 ? 7.763 -20.616 12.815 1.00 98.50 766 ASN A O 1
ATOM 5865 N N . CYS A 1 767 ? 7.645 -18.386 12.768 1.00 98.81 767 CYS A N 1
ATOM 5866 C CA . CYS A 1 767 ? 7.902 -18.282 11.327 1.00 98.81 767 CYS A CA 1
ATOM 5867 C C . CYS A 1 767 ? 9.263 -18.837 10.876 1.00 98.81 767 CYS A C 1
ATOM 5869 O O . CYS A 1 767 ? 9.467 -19.051 9.684 1.00 98.81 767 CYS A O 1
ATOM 5871 N N . ARG A 1 768 ? 10.178 -19.098 11.816 1.00 98.50 768 ARG A N 1
ATOM 5872 C CA . ARG A 1 768 ? 11.539 -19.583 11.553 1.00 98.50 768 ARG A CA 1
ATOM 5873 C C . ARG A 1 768 ? 11.674 -21.091 11.415 1.00 98.50 768 ARG A C 1
ATOM 5875 O O . ARG A 1 768 ? 12.690 -21.545 10.899 1.00 98.50 768 ARG A O 1
ATOM 5882 N N . VAL A 1 769 ? 10.690 -21.861 11.873 1.00 98.44 769 VAL A N 1
ATOM 5883 C CA . VAL A 1 769 ? 10.758 -23.327 11.927 1.00 98.44 769 VAL A CA 1
ATOM 5884 C C . VAL A 1 769 ? 9.416 -23.950 11.560 1.00 98.44 769 VAL A C 1
ATOM 5886 O O . VAL A 1 769 ? 8.370 -23.348 11.787 1.00 98.44 769 VAL A O 1
ATOM 5889 N N . VAL A 1 770 ? 9.461 -25.164 11.017 1.00 98.00 770 VAL A N 1
ATOM 5890 C CA . VAL A 1 770 ? 8.294 -26.059 10.934 1.00 98.00 770 VAL A CA 1
ATOM 5891 C C . VAL A 1 770 ? 7.888 -26.477 12.363 1.00 98.00 770 VAL A C 1
ATOM 5893 O O . VAL A 1 770 ? 8.753 -26.510 13.245 1.00 98.00 770 VAL A O 1
ATOM 5896 N N . ASN A 1 771 ? 6.593 -26.712 12.612 1.00 96.50 771 ASN A N 1
ATOM 5897 C CA . ASN A 1 771 ? 6.029 -26.996 13.952 1.00 96.50 771 ASN A CA 1
ATOM 5898 C C . ASN A 1 771 ? 6.517 -28.291 14.634 1.00 96.50 771 ASN A C 1
ATOM 5900 O O . ASN A 1 771 ? 6.850 -29.271 13.931 1.00 96.50 771 ASN A O 1
#

Mean predicted aligned error: 20.54 Å

Organism: Sesamum radiatum (NCBI:txid300843)

pLDDT: mean 73.97, std 28.17, range [22.23, 98.94]

Sequence (771 aa):
MPASSPPGPTSPLNTRLSSESPLPRWESNGQATVHPLPLPPGAAMSSQPTPASPAGSKSDFPGASTPSQSSPLSSFSTKPEFPGASIPSQPYPLSPVGSKRVKSQWQKGKLIGRGTFGSVYVASNRETGALCAMKEVEILPDDSKSAECMRQLEQEIKVLSHLKHPNIVQYYGSEIVGDKFYIYLEYVHPGSISKFINDHCGAITESVVRNFTRHILSGLAYLHSKKTIHRDIKGANLLVDAYGVVKLADFGMAKHLNGQTANLSLKGSPYWMAPELLQSAMQTDSNCDIALAVDIWSLGCTIIEMMNGKPPWSEYEGAAALFKVLKETPPIPETLSAEGKDFLQCCFRRNPADRPTASKLLDHPFMSHSHQFDAPQSFKETKFTDNMQFLSERPRYKLDQLPEPFDTQIKKGKLSNKPQPATVSSLPMCCFRFVAAEGSLRPIVLARHIEKVGFWEILGGVGITFSSSQLDYKFYDNTCPNLAKIIRNGVLSAIVNETRIAASLLRLHFHDCFVDGCEGSVLLDDSSNFTGEKNAFPNRNSARGFEVVDAIKENVEKACPSTVSCADILTLAARDAVFLTGGPFWPVALGRRDGLTANETAANTDLPSPFEPLENITAKFVAKGLDLKDMVVLSGGHTIGFAQCFTFKPRLFNFDGTGNPDPVLDQSLLGSLRSVCPNQDDSDTNLVALDAATSSKFDNSYFRSLVNNSGILQSDQALMADNQTAALVLSYSKFPFLFSKDFGKSMAKMSCIGVLTGQEGEIRKNCRVVN